Protein AF-A0A9D6IFQ9-F1 (afdb_monomer)

Foldseek 3Di:
DDPPVVVVVVPPPPPDFDDWAFDDDDVQWTKTWGADPNWIKIWIGGNNDTQAIATDADPDPVCPLVQVRGCRLFQFAQLWCQHLVNLLLVVQQPDDDPGSDDVLLVLVVVLVVDVVDDPCSVVSVVDERFEEEEAACQLNSNLSSAHAAHEYEYEHADVVSVCQDDVDPPDDHVRPSQVVSVVSHGNYDYHHHHRLVRCLVPADFQRGQEYEYEQDADLPPDGPLVCLALVNVVSVLRSHHQLHKYKYWQPYQWWRSLQLNLQSCVVLVWAKKKFWDDDDPPPDPGYHTTIMMITHRYVVSCVSRDRDPPDDPPDDRIDRRPHYDNQCRHHPVGSHDRALITNFASVLVVVLVVVVVVQVVCCVPPVDHPPCPDLVNVVVNVLSRLLRRVVNVVSNPPNDDPDDDAAWDFPDDDVQWTWIWHDDPNWIKIWIGGNNHTLDIAIDADPDPVQGQPQVSGCRLQQFAQCHLQHLNNLVLVVQDPDDDPGSHPPLLVLVVVLVVLCVPPPCNVVSLVPERAEEEEEDCRLNSCLSSAAAAHHYEYEEADVVSCCQAPNPPPDDHSRPSQVVSVVSRYRYYYFYHQDLVSCVVPQDFQRGQEYEYEDDAEDDDPNNLQCLALVNVVSVQRSHHALHKYKYWQRYQWWRCLQLSLLQLVVNQKAKKKFWDCPQAPVPPDGNYYTTIMMIIHNDVVSVPPSARPPRVCVSCVPDPDGRIGGGPDHDPLSHHHPPDDHDRAQTTQFASVLCVVVSVVLVVLVCSCVSRVPPSVVSCVSCVVVSVVSRVVRRVVSVVSNDDPDDPPD

Sequence (799 aa):
MNATMLLVCLAGSAVTGQANKLVFQAPLIDVWSRTEEGLEYRYLMHNRTYLGNNFLKPAAKKDWGNPRVDLSRMPTTYWHDKSPVGMVLQKFNWFPGPENTYHADARMPAAMIGIGGNPWGQLVNLWSEPPFAVLGLEVGAMASYARPGQTIHFTERVPTFVKLSLPGQGKTPVFTYVRDALDRGANLTVYPGEPRAMIEKHGGEKFYHAIIIETYKFPDSVVHDELMTKEAITMLLGKLTEDGVLCFHTSNRFYDLVAILASAAAELHLGCVVGKDAPPRGQRSTRFASEWVMIARKPAYLAHLKAPAGAKEFRPYWQTPDFVDDRLVWNDKGERSLRGVYRSDPEIDKLHNNIYELEDFLRARTGIQLNPSGDLTRFLHGVIGILSDRSARRKNRGFEKVINRGDRKVAFEAPGIQVITTKDEGAVYSYLLYDGIYIGRSYHRPRDPAARGDPIRDRSRFPTTYFHDKSPLGVLLQKYNWFPGAENTFHADARLPASLTGMGLDPLGQLTHLWSEPPIAVVGMDVGTVASYARPAQAIHFFERVPLFVKLSSPAKGKRPLFHYLEDARARGAAVSIFQGEPRPTLKKHGGEGFYQLIVVNTYKDGIRTVHKDLMTTEGLRLLMSRTRAGGVLCFHTSNRYYDLTPILASTAKEAGYSVVVGTDTATWPDDRDRDRFTSWWVMVARKPADLAGLKAPPGYEKAQPWSDAPFWVPPTGMDEKFIWRDNAENSFRGVYRSDPTIDLFGNSVSKLTNWISDSTGIPQYSMYRMMQPVQEGIRAWSSRSARELNREPTAPKN

Mean predicted aligned error: 17.72 Å

Radius of gyration: 39.0 Å; Cα contacts (8 Å, |Δi|>4): 1449; chains: 1; bounding box: 114×49×107 Å

Solvent-accessible surface area (backbone atoms only — not comparable to full-atom values): 43703 Å² total; per-residue (Å²): 139,66,81,68,63,62,57,63,69,67,68,74,75,79,70,94,66,71,76,74,38,83,76,46,78,55,94,60,34,41,29,35,36,41,59,56,98,90,45,49,29,36,36,39,31,47,73,91,32,79,75,37,56,38,38,50,70,52,92,52,72,90,42,60,85,38,57,91,74,25,46,34,56,42,48,40,36,54,61,27,69,81,22,58,66,20,49,59,54,49,77,64,45,90,49,79,65,62,87,61,53,64,63,61,54,56,47,60,63,52,38,55,57,33,57,75,74,45,84,64,22,60,62,50,68,71,62,67,56,76,28,36,36,31,40,52,44,70,59,25,49,75,32,40,76,52,38,56,66,17,43,34,42,32,19,28,66,56,67,66,43,50,39,35,32,58,56,52,91,98,50,81,46,78,25,52,24,46,48,53,19,46,74,57,45,22,50,68,48,76,44,80,35,57,45,67,64,45,47,66,74,73,47,53,71,50,53,21,47,34,41,36,36,62,46,58,82,64,80,77,80,63,57,55,62,77,61,55,12,47,60,37,47,51,53,54,51,50,27,24,29,84,73,18,36,41,36,34,43,38,65,50,78,36,41,45,49,57,34,32,50,42,16,28,28,56,78,69,64,36,15,64,41,31,27,50,38,73,72,69,91,88,60,81,88,55,61,45,64,40,34,30,41,41,39,27,71,40,52,76,62,54,68,80,74,68,74,57,94,87,67,61,86,93,56,72,38,65,39,70,71,94,51,68,43,80,77,32,36,29,40,89,89,64,53,67,52,66,61,51,28,41,57,24,27,54,81,47,49,49,53,58,55,52,52,52,50,50,47,51,50,42,32,76,75,68,67,49,74,76,57,84,84,34,72,62,56,53,46,53,53,51,53,39,52,35,48,10,38,49,48,10,51,61,58,16,64,94,51,73,75,94,72,92,82,78,72,70,41,80,74,44,78,53,96,54,34,40,29,42,33,39,65,54,98,92,45,44,32,31,36,37,27,51,75,82,40,83,66,42,61,33,37,53,68,53,86,52,71,88,36,55,84,35,54,84,67,26,49,41,58,48,46,46,40,55,56,26,64,76,24,59,63,16,45,55,56,52,74,66,45,89,56,78,67,62,85,59,52,66,70,52,61,58,49,47,63,52,36,58,56,31,58,76,38,89,81,54,28,68,57,50,68,73,68,40,53,73,29,34,35,30,36,48,42,63,52,26,54,72,33,46,73,53,43,38,65,14,42,39,40,31,31,29,63,57,67,65,46,47,47,39,27,59,39,64,94,94,55,82,44,72,18,52,29,50,55,52,24,42,75,53,47,18,49,74,46,79,47,77,36,60,58,69,67,48,42,68,75,71,46,51,72,41,53,20,42,34,40,35,40,46,53,61,52,88,56,89,50,72,69,53,62,56,47,43,11,36,64,27,43,49,53,56,49,50,27,29,19,94,76,19,40,38,38,34,45,41,41,40,66,34,39,53,45,60,25,30,43,45,24,12,35,46,75,66,62,32,29,61,40,31,26,63,34,78,62,50,51,87,89,51,92,86,60,76,53,39,61,37,34,32,41,39,39,23,70,42,63,74,58,59,56,86,76,67,70,51,92,62,49,73,70,36,38,83,88,56,92,72,64,48,68,35,74,75,62,82,63,43,76,74,30,46,28,44,90,92,53,93,68,62,61,66,69,30,44,56,23,28,69,72,54,44,51,53,51,49,49,51,46,49,48,46,46,49,45,20,74,60,56,68,52,54,60,67,62,50,47,61,72,44,37,67,60,52,50,52,49,49,56,51,18,40,52,49,9,56,58,61,34,51,74,82,72,73,81,81,126

Secondary structure (DSSP, 8-state):
--THHHHHTTSSS--S-PPPEEEEEETTEEEEEEEETTEEEEEEEETTEEEEEEEPPPSSGGGTT-TTT--TT---BT-STTSHHHHHHHTT-SS--STT--GGGGHHHHHHHHHTT-TTHHHHHT--PPPEEEE--TT-GGGGG--TT-EEEEEES-HHHHHHH---TT---SS-HHHHHHHTT-EEEEEES-HHHHHHHHPPTT-EEEEEE-----SSS---TTTSSHHHHHHHHHHEEEEEEEEEE---SSB-HHHHHHHHHHHTT-EEEEEEE-PPTTS-TTB--EEEEEEESSGGGGTT--PPTT--TTS-SEE--S---GGG---TTS----TT-BSS-HHHHHHHHHHHHHHHHHHHHH-----TTSHHHHHHHHHHHHHHHHHHHHHTTTS--------EEEEEEETTEEEEEEEETTEEEEEEEETTEEEEEEEPPPSSGGGTT-TTT--TT---BT-STTSHHHHHHHHH-SS--STT--GGGGHHHHHHHHHTSTTTHHHHHTTPPPPEEEE--TT-GGGGG--TT-EEEEEES-HHHHHHHSPSTTSPPSS-HHHHHHHTT-EEEEEES-HHHHHHHHS-TT-EEEEEE---TT---HHHHHHSSHHHHHHHHHHEEEEEEEEEE---SSB-HHHHHHHHHHHTT-EEEEEEE----TT-TT--B--EEEEEEESSHHHHTT--PPTTHHHH-TT----SEE------GGG---TTS----TT-BSS-TTHHHHHHHHHHHHHHHHHHH---HHHHHHHTHHHHHHHHHHHHHHHHHHTSPPP----

Nearest PDB structures (foldseek):
  6qe5-assembly2_B  TM=5.590E-01  e=3.647E-03  Escherichia coli PCN033
  6qdx-assembly4_D  TM=4.603E-01  e=1.683E-03  Escherichia coli
  6d7k-assembly1_H  TM=8.005E-01  e=3.388E-01  Methylosinus sporium
  6d7k-assembly1_D  TM=8.370E-01  e=5.888E-01  Methylosinus sporium
  8s9o-assembly1_B  TM=4.106E-01  e=8.053E-02  Adineta vaga

pLDDT: mean 78.15, std 16.99, range [24.27, 98.06]

Structure (mmCIF, N/CA/C/O backbone):
data_AF-A0A9D6IFQ9-F1
#
_entry.id   AF-A0A9D6IFQ9-F1
#
loop_
_atom_site.group_PDB
_atom_site.id
_atom_site.type_symbol
_atom_site.label_atom_id
_atom_site.label_alt_id
_atom_site.label_comp_id
_atom_site.label_asym_id
_atom_site.label_entity_id
_atom_site.label_seq_id
_atom_site.pdbx_PDB_ins_code
_atom_site.Cartn_x
_atom_site.Cartn_y
_atom_site.Cartn_z
_atom_site.occupancy
_atom_site.B_iso_or_equiv
_atom_site.auth_seq_id
_atom_site.auth_comp_id
_atom_site.auth_asym_id
_atom_site.auth_atom_id
_atom_site.pdbx_PDB_model_num
ATOM 1 N N . MET A 1 1 ? 22.048 2.987 34.591 1.00 27.64 1 MET A N 1
ATOM 2 C CA . MET A 1 1 ? 22.775 1.700 34.484 1.00 27.64 1 MET A CA 1
ATOM 3 C C . MET A 1 1 ? 22.685 1.240 33.035 1.00 27.64 1 MET A C 1
ATOM 5 O O . MET A 1 1 ? 21.578 1.247 32.526 1.00 27.64 1 MET A O 1
ATOM 9 N N . ASN A 1 2 ? 23.726 0.884 32.282 1.00 26.48 2 ASN A N 1
ATOM 10 C CA . ASN A 1 2 ? 25.170 0.794 32.512 1.00 26.48 2 ASN A CA 1
ATOM 11 C C . ASN A 1 2 ? 25.890 0.994 31.163 1.00 26.48 2 ASN A C 1
ATOM 13 O O . ASN A 1 2 ? 25.390 0.570 30.121 1.00 26.48 2 ASN A O 1
ATOM 17 N N . ALA A 1 3 ? 27.087 1.585 31.211 1.00 25.53 3 ALA A N 1
ATOM 18 C CA . ALA A 1 3 ? 27.979 1.897 30.087 1.00 25.53 3 ALA A CA 1
ATOM 19 C C . ALA A 1 3 ? 28.464 0.675 29.266 1.00 25.53 3 ALA A C 1
ATOM 21 O O . ALA A 1 3 ? 29.154 0.828 28.264 1.00 25.53 3 ALA A O 1
ATOM 22 N N . THR A 1 4 ? 28.058 -0.540 29.634 1.00 26.38 4 THR A N 1
ATOM 23 C CA . THR A 1 4 ? 28.386 -1.792 28.935 1.00 26.38 4 THR A CA 1
ATOM 24 C C . THR A 1 4 ? 27.550 -2.002 27.663 1.00 26.38 4 THR A C 1
ATOM 26 O O . THR A 1 4 ? 27.993 -2.688 26.748 1.00 26.38 4 THR A O 1
ATOM 29 N N . MET A 1 5 ? 26.380 -1.358 27.540 1.00 25.36 5 MET A N 1
ATOM 30 C CA . MET A 1 5 ? 25.547 -1.442 26.327 1.00 25.36 5 MET A CA 1
ATOM 31 C C . MET A 1 5 ? 26.050 -0.531 25.187 1.00 25.36 5 MET A C 1
ATOM 33 O O . MET A 1 5 ? 25.712 -0.747 24.027 1.00 25.36 5 MET A O 1
ATOM 37 N N . LEU A 1 6 ? 26.913 0.447 25.499 1.00 26.47 6 LEU A N 1
ATOM 38 C CA . LEU A 1 6 ? 27.530 1.343 24.513 1.00 26.47 6 LEU A CA 1
ATOM 39 C C . LEU A 1 6 ? 28.673 0.656 23.737 1.00 26.47 6 LEU A C 1
ATOM 41 O O . LEU A 1 6 ? 28.891 0.951 22.567 1.00 26.47 6 LEU A O 1
ATOM 45 N N . LEU A 1 7 ? 29.363 -0.304 24.365 1.00 26.62 7 LEU A N 1
ATOM 46 C CA . LEU A 1 7 ? 30.465 -1.062 23.756 1.00 26.62 7 LEU A CA 1
ATOM 47 C C . LEU A 1 7 ? 29.985 -2.194 22.832 1.00 26.62 7 LEU A C 1
ATOM 49 O O . LEU A 1 7 ? 30.657 -2.502 21.853 1.00 26.62 7 LEU A O 1
ATOM 53 N N . VAL A 1 8 ? 28.791 -2.749 23.065 1.00 26.27 8 VAL A N 1
ATOM 54 C CA . VAL A 1 8 ? 28.192 -3.766 22.175 1.00 26.27 8 VAL A CA 1
ATOM 55 C C . VAL A 1 8 ? 27.636 -3.137 20.886 1.00 26.27 8 VAL A C 1
ATOM 57 O O . VAL A 1 8 ? 27.663 -3.771 19.835 1.00 26.27 8 VAL A O 1
ATOM 60 N N . CYS A 1 9 ? 27.249 -1.857 20.909 1.00 27.11 9 CYS A N 1
ATOM 61 C CA . CYS A 1 9 ? 26.874 -1.112 19.699 1.00 27.11 9 CYS A CA 1
ATOM 62 C C . CYS A 1 9 ? 28.078 -0.659 18.848 1.00 27.11 9 CYS A C 1
ATOM 64 O O . CYS A 1 9 ? 27.902 -0.349 17.673 1.00 27.11 9 CYS A O 1
ATOM 66 N N . LEU A 1 10 ? 29.296 -0.647 19.404 1.00 26.41 10 LEU A N 1
ATOM 67 C CA . LEU A 1 10 ? 30.521 -0.255 18.691 1.00 26.41 10 LEU A CA 1
ATOM 68 C C . LEU A 1 10 ? 31.282 -1.438 18.064 1.00 26.41 10 LEU A C 1
ATOM 70 O O . LEU A 1 10 ? 32.171 -1.217 17.247 1.00 26.41 10 LEU A O 1
ATOM 74 N N . ALA A 1 11 ? 30.917 -2.684 18.383 1.00 25.47 11 ALA A N 1
ATOM 75 C CA . ALA A 1 11 ? 31.565 -3.886 17.842 1.00 25.47 11 ALA A CA 1
ATOM 76 C C . ALA A 1 11 ? 30.815 -4.541 16.659 1.00 25.47 11 ALA A C 1
ATOM 78 O O . ALA A 1 11 ? 31.292 -5.525 16.100 1.00 25.47 11 ALA A O 1
ATOM 79 N N . GLY A 1 12 ? 29.659 -4.003 16.244 1.00 24.27 12 GLY A N 1
ATOM 80 C CA . GLY A 1 12 ? 28.840 -4.550 15.148 1.00 24.27 12 GLY A CA 1
ATOM 81 C C . GLY A 1 12 ? 29.084 -3.944 13.759 1.00 24.27 12 GLY A C 1
ATOM 82 O O . GLY A 1 12 ? 28.461 -4.376 12.793 1.00 24.27 12 GLY A O 1
ATOM 83 N N . SER A 1 13 ? 29.960 -2.944 13.632 1.00 26.84 13 SER A N 1
ATOM 84 C CA . SER A 1 13 ? 30.173 -2.178 12.390 1.00 26.84 13 SER A CA 1
ATOM 85 C C . SER A 1 13 ? 31.523 -2.427 11.705 1.00 26.84 13 SER A C 1
ATOM 87 O O . SER A 1 13 ? 31.828 -1.778 10.709 1.00 26.84 13 SER A O 1
ATOM 89 N N . ALA A 1 14 ? 32.303 -3.412 12.157 1.00 26.73 14 ALA A N 1
ATOM 90 C CA . ALA A 1 14 ? 33.520 -3.849 11.474 1.00 26.73 14 ALA A CA 1
ATOM 91 C C . ALA A 1 14 ? 33.282 -5.141 10.669 1.00 26.73 14 ALA A C 1
ATOM 93 O O . ALA A 1 14 ? 33.964 -6.144 10.862 1.00 26.73 14 ALA A O 1
ATOM 94 N N . VAL A 1 15 ? 32.306 -5.132 9.755 1.00 30.03 15 VAL A N 1
ATOM 95 C CA . VAL A 1 15 ? 32.302 -6.105 8.651 1.00 30.03 15 VAL A CA 1
ATOM 96 C C . VAL A 1 15 ? 33.177 -5.513 7.554 1.00 30.03 15 VAL A C 1
ATOM 98 O O . VAL A 1 15 ? 32.859 -4.481 6.973 1.00 30.03 15 VAL A O 1
ATOM 101 N N . THR A 1 16 ? 34.322 -6.152 7.347 1.00 34.50 16 THR A N 1
ATOM 102 C CA . THR A 1 16 ? 35.334 -5.928 6.308 1.00 34.50 16 THR A CA 1
ATOM 103 C C . THR A 1 16 ? 34.801 -5.270 5.025 1.00 34.50 16 THR A C 1
ATOM 105 O O . THR A 1 16 ? 34.265 -5.936 4.141 1.00 34.50 16 THR A O 1
ATOM 108 N N . GLY A 1 17 ? 34.999 -3.961 4.889 1.00 38.50 17 GLY A N 1
ATOM 109 C CA . GLY A 1 17 ? 34.801 -3.220 3.647 1.00 38.50 17 GLY A CA 1
ATOM 110 C C . GLY A 1 17 ? 35.531 -1.889 3.753 1.00 38.50 17 GLY A C 1
ATOM 111 O O . GLY A 1 17 ? 35.212 -1.086 4.624 1.00 38.50 17 GLY A O 1
ATOM 112 N N . GLN A 1 18 ? 36.559 -1.669 2.931 1.00 48.28 18 GLN A N 1
ATOM 113 C CA . GLN A 1 18 ? 37.286 -0.397 2.914 1.00 48.28 18 GLN A CA 1
ATOM 114 C C . GLN A 1 18 ? 36.318 0.776 2.689 1.00 48.28 18 GLN A C 1
ATOM 116 O O . GLN A 1 18 ? 35.406 0.689 1.866 1.00 48.28 18 GLN A O 1
ATOM 121 N N . ALA A 1 19 ? 36.522 1.872 3.425 1.00 60.38 19 ALA A N 1
ATOM 122 C CA . ALA A 1 19 ? 35.721 3.084 3.301 1.00 60.38 19 ALA A CA 1
ATOM 123 C C . ALA A 1 19 ? 35.874 3.710 1.902 1.00 60.38 19 ALA A C 1
ATOM 125 O O . ALA A 1 19 ? 36.986 3.814 1.382 1.00 60.38 19 ALA A O 1
ATOM 126 N N . ASN A 1 20 ? 34.763 4.157 1.311 1.00 78.25 20 ASN A N 1
ATOM 127 C CA . ASN A 1 20 ? 34.770 4.885 0.039 1.00 78.25 20 ASN A CA 1
ATOM 128 C C . ASN A 1 20 ? 35.586 6.183 0.182 1.00 78.25 20 ASN A C 1
ATOM 130 O O . ASN A 1 20 ? 35.366 6.953 1.118 1.00 78.25 20 ASN A O 1
ATOM 134 N N . LYS A 1 21 ? 36.497 6.454 -0.759 1.00 88.81 21 LYS A N 1
ATOM 135 C CA . LYS A 1 21 ? 37.337 7.664 -0.770 1.00 88.81 21 LYS A CA 1
ATOM 136 C C . LYS A 1 21 ? 36.837 8.653 -1.818 1.00 88.81 21 LYS A C 1
ATOM 138 O O . LYS A 1 21 ? 36.850 8.329 -3.000 1.00 88.81 21 LYS A O 1
ATOM 143 N N . LEU A 1 22 ? 36.446 9.862 -1.420 1.00 89.75 22 LEU A N 1
ATOM 144 C CA . LEU A 1 22 ? 36.097 10.929 -2.365 1.00 89.75 22 LEU A CA 1
ATOM 145 C C . LEU A 1 22 ? 37.357 11.381 -3.129 1.00 89.75 22 LEU A C 1
ATOM 147 O O . LEU A 1 22 ? 38.385 11.669 -2.518 1.00 89.75 22 LEU A O 1
ATOM 151 N N . VAL A 1 23 ? 37.290 11.405 -4.461 1.00 91.69 23 VAL A N 1
ATOM 152 C CA . VAL A 1 23 ? 38.430 11.678 -5.365 1.00 91.69 23 VAL A CA 1
ATOM 153 C C . VAL A 1 23 ? 38.219 12.946 -6.188 1.00 91.69 23 VAL A C 1
ATOM 155 O O . VAL A 1 23 ? 39.184 13.583 -6.602 1.00 91.69 23 VAL A O 1
ATOM 158 N N . PHE A 1 24 ? 36.964 13.309 -6.438 1.00 92.81 24 PHE A N 1
ATOM 159 C CA . PHE A 1 24 ? 36.583 14.541 -7.118 1.00 92.81 24 PHE A CA 1
ATOM 160 C C . PHE A 1 24 ? 35.206 14.979 -6.626 1.00 92.81 24 PHE A C 1
ATOM 162 O O . PHE A 1 24 ? 34.341 14.133 -6.404 1.00 92.81 24 PHE A O 1
ATOM 169 N N . GLN A 1 25 ? 35.008 16.287 -6.489 1.00 90.88 25 GLN A N 1
ATOM 170 C CA . GLN A 1 25 ? 33.732 16.875 -6.105 1.00 90.88 25 GLN A CA 1
ATOM 171 C C . GLN A 1 25 ? 33.499 18.182 -6.864 1.00 90.88 25 GLN A C 1
ATOM 173 O O . GLN A 1 25 ? 34.398 19.013 -6.995 1.00 90.88 25 GLN A O 1
ATOM 178 N N . ALA A 1 26 ? 32.280 18.354 -7.358 1.00 88.88 26 ALA A N 1
ATOM 179 C CA . ALA A 1 26 ? 31.754 19.568 -7.966 1.00 88.88 26 ALA A CA 1
ATOM 180 C C . ALA A 1 26 ? 30.249 19.671 -7.634 1.00 88.88 26 ALA A C 1
ATOM 182 O O . ALA A 1 26 ? 29.684 18.717 -7.096 1.00 88.88 26 ALA A O 1
ATOM 183 N N . PRO A 1 27 ? 29.566 20.795 -7.920 1.00 84.62 27 PRO A N 1
ATOM 184 C CA . PRO A 1 27 ? 28.129 20.903 -7.678 1.00 84.62 27 PRO A CA 1
ATOM 185 C C . PRO A 1 27 ? 27.367 19.729 -8.303 1.00 84.62 27 PRO A C 1
ATOM 187 O O . PRO A 1 27 ? 27.488 19.480 -9.500 1.00 84.62 27 PRO A O 1
ATOM 190 N N . LEU A 1 28 ? 26.619 19.004 -7.465 1.00 80.69 28 LEU A N 1
ATOM 191 C CA . LEU A 1 28 ? 25.871 17.789 -7.805 1.00 80.69 28 LEU A CA 1
ATOM 192 C C . LEU A 1 28 ? 26.711 16.602 -8.303 1.00 80.69 28 LEU A C 1
ATOM 194 O O . LEU A 1 28 ? 26.116 15.590 -8.637 1.00 80.69 28 LEU A O 1
ATOM 198 N N . ILE A 1 29 ? 28.043 16.671 -8.350 1.00 87.81 29 ILE A N 1
ATOM 199 C CA . ILE A 1 29 ? 28.900 15.621 -8.917 1.00 87.81 29 ILE A CA 1
ATOM 200 C C . ILE A 1 29 ? 29.923 15.170 -7.882 1.00 87.81 29 ILE A C 1
ATOM 202 O O . ILE A 1 29 ? 30.806 15.939 -7.513 1.00 87.81 29 ILE A O 1
ATOM 206 N N . ASP A 1 30 ? 29.881 13.892 -7.523 1.00 91.19 30 ASP A N 1
ATOM 207 C CA . ASP A 1 30 ? 30.891 13.255 -6.685 1.00 91.19 30 ASP A CA 1
ATOM 208 C C . ASP A 1 30 ? 31.503 12.055 -7.415 1.00 91.19 30 ASP A C 1
ATOM 210 O O . ASP A 1 30 ? 30.795 11.223 -7.986 1.00 91.19 30 ASP A O 1
ATOM 214 N N . VAL A 1 31 ? 32.827 11.926 -7.361 1.00 93.00 31 VAL A N 1
ATOM 215 C CA . VAL A 1 31 ? 33.532 10.715 -7.797 1.00 93.00 31 VAL A CA 1
ATOM 216 C C . VAL A 1 31 ? 34.200 10.076 -6.602 1.00 93.00 31 VAL A C 1
ATOM 218 O O . VAL A 1 31 ? 34.996 10.704 -5.903 1.00 93.00 31 VAL A O 1
ATOM 221 N N . TRP A 1 32 ? 33.925 8.796 -6.417 1.00 92.69 32 TRP A N 1
ATOM 222 C CA . TRP A 1 32 ? 34.428 8.005 -5.306 1.00 92.69 32 TRP A CA 1
ATOM 223 C C . TRP A 1 32 ? 35.339 6.896 -5.823 1.00 92.69 32 TRP A C 1
ATOM 225 O O . TRP A 1 32 ? 35.073 6.331 -6.881 1.00 92.69 32 TRP A O 1
ATOM 235 N N . SER A 1 33 ? 36.390 6.571 -5.072 1.00 92.38 33 SER A N 1
ATOM 236 C CA . SER A 1 33 ? 37.203 5.368 -5.251 1.00 92.38 33 SER A CA 1
ATOM 237 C C . SER A 1 33 ? 36.789 4.326 -4.227 1.00 92.38 33 SER A C 1
ATOM 239 O O . SER A 1 33 ? 36.573 4.651 -3.052 1.00 92.38 33 SER A O 1
ATOM 241 N N . ARG A 1 34 ? 36.705 3.075 -4.668 1.00 88.00 34 ARG A N 1
ATOM 242 C CA . ARG A 1 34 ? 36.396 1.927 -3.822 1.00 88.00 34 ARG A CA 1
ATOM 243 C C . ARG A 1 34 ? 37.221 0.726 -4.257 1.00 88.00 34 ARG A C 1
ATOM 245 O O . ARG A 1 34 ? 37.428 0.509 -5.448 1.00 88.00 34 ARG A O 1
ATOM 252 N N . THR A 1 35 ? 37.637 -0.067 -3.277 1.00 85.31 35 THR A N 1
ATOM 253 C CA . THR A 1 35 ? 38.279 -1.362 -3.508 1.00 85.31 35 THR A CA 1
ATOM 254 C C . THR A 1 35 ? 37.325 -2.470 -3.100 1.00 85.31 35 THR A C 1
ATOM 256 O O . THR A 1 35 ? 36.815 -2.481 -1.978 1.00 85.31 35 THR A O 1
ATOM 259 N N . GLU A 1 36 ? 37.107 -3.422 -3.995 1.00 77.06 36 GLU A N 1
ATOM 260 C CA . GLU A 1 36 ? 36.263 -4.590 -3.759 1.00 77.06 36 GLU A CA 1
ATOM 261 C C . GLU A 1 36 ? 36.993 -5.817 -4.308 1.00 77.06 36 GLU A C 1
ATOM 263 O O . GLU A 1 36 ? 37.467 -5.797 -5.441 1.00 77.06 36 GLU A O 1
ATOM 268 N N . GLU A 1 37 ? 37.170 -6.855 -3.483 1.00 75.38 37 GLU A N 1
ATOM 269 C CA . GLU A 1 37 ? 37.917 -8.074 -3.854 1.00 75.38 37 GLU A CA 1
ATOM 270 C C . GLU A 1 37 ? 39.334 -7.808 -4.419 1.00 75.38 37 GLU A C 1
ATOM 272 O O . GLU A 1 37 ? 39.815 -8.525 -5.293 1.00 75.38 37 GLU A O 1
ATOM 277 N N . GLY A 1 38 ? 40.009 -6.756 -3.938 1.00 77.00 38 GLY A N 1
ATOM 278 C CA . GLY A 1 38 ? 41.350 -6.375 -4.401 1.00 77.00 38 GLY A CA 1
ATOM 279 C C . GLY A 1 38 ? 41.390 -5.600 -5.724 1.00 77.00 38 GLY A C 1
ATOM 280 O O . GLY A 1 38 ? 42.478 -5.281 -6.195 1.00 77.00 38 GLY A O 1
ATOM 281 N N . LEU A 1 39 ? 40.236 -5.262 -6.308 1.00 83.31 39 LEU A N 1
ATOM 282 C CA . LEU A 1 39 ? 40.126 -4.430 -7.506 1.00 83.31 39 LEU A CA 1
ATOM 283 C C . LEU A 1 39 ? 39.673 -3.022 -7.123 1.00 83.31 39 LEU A C 1
ATOM 285 O O . LEU A 1 39 ? 38.615 -2.848 -6.516 1.00 83.31 39 LEU A O 1
ATOM 289 N N . GLU A 1 40 ? 40.461 -2.016 -7.496 1.00 89.38 40 GLU A N 1
ATOM 290 C CA . GLU A 1 40 ? 40.098 -0.611 -7.311 1.00 89.38 40 GLU A CA 1
ATOM 291 C C . GLU A 1 40 ? 39.298 -0.107 -8.519 1.00 89.38 40 GLU A C 1
ATOM 293 O O . GLU A 1 40 ? 39.696 -0.289 -9.673 1.00 89.38 40 GLU A O 1
ATOM 298 N N . TYR A 1 41 ? 38.172 0.552 -8.260 1.00 91.25 41 TYR A N 1
ATOM 299 C CA . TYR A 1 41 ? 37.380 1.236 -9.275 1.00 91.25 41 TYR A CA 1
ATOM 300 C C . TYR A 1 41 ? 36.913 2.598 -8.785 1.00 91.25 41 TYR A C 1
ATOM 302 O O . TYR A 1 41 ? 36.708 2.830 -7.592 1.00 91.25 41 TYR A O 1
ATOM 310 N N . ARG A 1 42 ? 36.699 3.501 -9.740 1.00 94.12 42 ARG A N 1
ATOM 311 C CA . ARG A 1 42 ? 36.080 4.802 -9.491 1.00 94.12 42 ARG A CA 1
ATOM 312 C C . ARG A 1 42 ? 34.662 4.806 -10.013 1.00 94.12 42 ARG A C 1
ATOM 314 O O . ARG A 1 42 ? 34.425 4.285 -11.099 1.00 94.12 42 ARG A O 1
ATOM 321 N N . TYR A 1 43 ? 33.737 5.414 -9.283 1.00 91.69 43 TYR A N 1
ATOM 322 C CA . TYR A 1 43 ? 32.350 5.555 -9.715 1.00 91.69 43 TYR A CA 1
ATOM 323 C C . TYR A 1 43 ? 31.851 6.992 -9.598 1.00 91.69 43 TYR A C 1
ATOM 325 O O . TYR A 1 43 ? 32.249 7.732 -8.698 1.00 91.69 43 TYR A O 1
ATOM 333 N N . LEU A 1 44 ? 30.993 7.371 -10.543 1.00 89.81 44 LEU A N 1
ATOM 334 C CA . LEU A 1 44 ? 30.416 8.703 -10.677 1.00 89.81 44 LEU A CA 1
ATOM 335 C C . LEU A 1 44 ? 29.006 8.727 -10.087 1.00 89.81 44 LEU A C 1
ATOM 337 O O . LEU A 1 44 ? 28.127 7.993 -10.544 1.00 89.81 44 LEU A O 1
ATOM 341 N N . MET A 1 45 ? 28.792 9.607 -9.115 1.00 85.75 45 MET A N 1
ATOM 342 C CA . MET A 1 45 ? 27.479 9.975 -8.604 1.00 85.75 45 MET A CA 1
ATOM 343 C C . MET A 1 45 ? 27.134 11.372 -9.112 1.00 85.75 45 MET A C 1
ATOM 345 O O . MET A 1 45 ? 27.908 12.306 -8.916 1.00 85.75 45 MET A O 1
ATOM 349 N N . HIS A 1 46 ? 25.966 11.530 -9.724 1.00 81.06 46 HIS A N 1
ATOM 350 C CA . HIS A 1 46 ? 25.402 12.840 -10.019 1.00 81.06 46 HIS A CA 1
ATOM 351 C C . HIS A 1 46 ? 24.051 12.983 -9.322 1.00 81.06 46 HIS A C 1
ATOM 353 O O . HIS A 1 46 ? 23.130 12.217 -9.596 1.00 81.06 46 HIS A O 1
ATOM 359 N N . ASN A 1 47 ? 23.922 13.946 -8.412 1.00 75.75 47 ASN A N 1
ATOM 360 C CA . ASN A 1 47 ? 22.718 14.203 -7.623 1.00 75.75 47 ASN A CA 1
ATOM 361 C C . ASN A 1 47 ? 22.141 12.908 -7.006 1.00 75.75 47 ASN A C 1
ATOM 363 O O . ASN A 1 47 ? 21.000 12.527 -7.264 1.00 75.75 47 ASN A O 1
ATOM 367 N N . ARG A 1 48 ? 22.988 12.168 -6.268 1.00 72.62 48 ARG A N 1
ATOM 368 C CA . ARG A 1 48 ? 22.697 10.846 -5.661 1.00 72.62 48 ARG A CA 1
ATOM 369 C C . ARG A 1 48 ? 22.367 9.710 -6.649 1.00 72.62 48 ARG A C 1
ATOM 371 O O . ARG A 1 48 ? 22.055 8.603 -6.217 1.00 72.62 48 ARG A O 1
ATOM 378 N N . THR A 1 49 ? 22.519 9.932 -7.954 1.00 75.50 49 THR A N 1
ATOM 379 C CA . THR A 1 49 ? 22.313 8.916 -8.996 1.00 75.50 49 THR A CA 1
ATOM 380 C C . THR A 1 49 ? 23.639 8.340 -9.473 1.00 75.50 49 THR A C 1
ATOM 382 O O . THR A 1 49 ? 24.543 9.081 -9.852 1.00 75.50 49 THR A O 1
ATOM 385 N N . TYR A 1 50 ? 23.753 7.014 -9.487 1.00 82.69 50 TYR A N 1
ATOM 386 C CA . TYR A 1 50 ? 24.939 6.316 -9.976 1.00 82.69 50 TYR A CA 1
ATOM 387 C C . TYR A 1 50 ? 24.954 6.289 -11.507 1.00 82.69 50 TYR A C 1
ATOM 389 O O . TYR A 1 50 ? 24.096 5.656 -12.125 1.00 82.69 50 TYR A O 1
ATOM 397 N N . LEU A 1 51 ? 25.931 6.953 -12.127 1.00 80.69 51 LEU A N 1
ATOM 398 C CA . LEU A 1 51 ? 26.030 7.017 -13.588 1.00 80.69 51 LEU A CA 1
ATOM 399 C C . LEU A 1 51 ? 26.869 5.875 -14.163 1.00 80.69 51 LEU A C 1
ATOM 401 O O . LEU A 1 51 ? 26.459 5.266 -15.144 1.00 80.69 51 LEU A O 1
ATOM 405 N N . GLY A 1 52 ? 27.977 5.513 -13.518 1.00 86.38 52 GLY A N 1
ATOM 406 C CA . GLY A 1 52 ? 28.837 4.426 -13.982 1.00 86.38 52 GLY A CA 1
ATOM 407 C C . GLY A 1 52 ? 30.105 4.266 -13.157 1.00 86.38 52 GLY A C 1
ATOM 408 O O . GLY A 1 52 ? 30.379 5.071 -12.264 1.00 86.38 52 GLY A O 1
ATOM 409 N N . ASN A 1 53 ? 30.889 3.232 -13.469 1.00 91.38 53 ASN A N 1
ATOM 410 C CA . ASN A 1 53 ? 32.214 3.029 -12.890 1.00 91.38 53 ASN A CA 1
ATOM 411 C C . ASN A 1 53 ? 33.268 2.648 -13.926 1.00 91.38 53 ASN A C 1
ATOM 413 O O . ASN A 1 53 ? 32.943 2.201 -15.022 1.00 91.38 53 ASN A O 1
ATOM 417 N N . ASN A 1 54 ? 34.531 2.810 -13.544 1.00 92.94 54 ASN A N 1
ATOM 418 C CA . ASN A 1 54 ? 35.686 2.353 -14.296 1.00 92.94 54 ASN A CA 1
ATOM 419 C C . ASN A 1 54 ? 36.705 1.726 -13.338 1.00 92.94 54 ASN A C 1
ATOM 421 O O . ASN A 1 54 ? 37.160 2.388 -12.399 1.00 92.94 54 ASN A O 1
ATOM 425 N N . PHE A 1 55 ? 37.063 0.465 -13.577 1.00 92.56 55 PHE A N 1
ATOM 426 C CA . PHE A 1 55 ? 38.190 -0.166 -12.894 1.00 92.56 55 PHE A CA 1
ATOM 427 C C . PHE A 1 55 ? 39.493 0.540 -13.265 1.00 92.56 55 PHE A C 1
ATOM 429 O O . PHE A 1 55 ? 39.683 0.974 -14.403 1.00 92.56 55 PHE A O 1
ATOM 436 N N . LEU A 1 56 ? 40.396 0.670 -12.300 1.00 91.06 56 LEU A N 1
ATOM 437 C CA . LEU A 1 56 ? 41.712 1.240 -12.551 1.00 91.06 56 LEU A CA 1
ATOM 438 C C . LEU A 1 56 ? 42.639 0.197 -13.177 1.00 91.06 56 LEU A C 1
ATOM 440 O O . LEU A 1 56 ? 42.469 -1.008 -12.985 1.00 91.06 56 LEU A O 1
ATOM 444 N N . LYS A 1 57 ? 43.638 0.670 -13.931 1.00 89.75 57 LYS A N 1
ATOM 445 C CA . LYS A 1 57 ? 44.682 -0.210 -14.466 1.00 89.75 57 LYS A CA 1
ATOM 446 C C . LYS A 1 57 ? 45.437 -0.897 -13.320 1.00 89.75 57 LYS A C 1
ATOM 448 O O . LYS A 1 57 ? 45.706 -0.240 -12.309 1.00 89.75 57 LYS A O 1
ATOM 453 N N . PRO A 1 58 ? 45.848 -2.168 -13.483 1.00 89.12 58 PRO A N 1
ATOM 454 C CA . PRO A 1 58 ? 46.718 -2.834 -12.523 1.00 89.12 58 PRO A CA 1
ATOM 455 C C . PRO A 1 58 ? 48.005 -2.039 -12.277 1.00 89.12 58 PRO A C 1
ATOM 457 O O . PRO A 1 58 ? 48.565 -1.432 -13.196 1.00 89.12 58 PRO A O 1
ATOM 460 N N . ALA A 1 59 ? 48.510 -2.083 -11.041 1.00 86.12 59 ALA A N 1
ATOM 461 C CA . ALA A 1 59 ? 49.737 -1.379 -10.663 1.00 86.12 59 ALA A CA 1
ATOM 462 C C . ALA A 1 59 ? 50.963 -1.862 -11.462 1.00 86.12 59 ALA A C 1
ATOM 464 O O . ALA A 1 59 ? 51.841 -1.071 -11.811 1.00 86.12 59 ALA A O 1
ATOM 465 N N . ALA A 1 60 ? 51.023 -3.158 -11.782 1.00 88.19 60 ALA A N 1
ATOM 466 C CA . ALA A 1 60 ? 52.105 -3.732 -12.567 1.00 88.19 60 ALA A CA 1
ATOM 467 C C . ALA A 1 60 ? 51.823 -3.599 -14.074 1.00 88.19 60 ALA A C 1
ATOM 469 O O . ALA A 1 60 ? 50.883 -4.186 -14.602 1.00 88.19 60 ALA A O 1
ATOM 470 N N . LYS A 1 61 ? 52.695 -2.881 -14.795 1.00 87.81 61 LYS A N 1
ATOM 471 C CA . LYS A 1 61 ? 52.564 -2.662 -16.250 1.00 87.81 61 LYS A CA 1
ATOM 472 C C . LYS A 1 61 ? 52.517 -3.947 -17.083 1.00 87.81 61 LYS A C 1
ATOM 474 O O . LYS A 1 61 ? 51.901 -3.951 -18.138 1.00 87.81 61 LYS A O 1
ATOM 479 N N . LYS A 1 62 ? 53.149 -5.031 -16.620 1.00 88.81 62 LYS A N 1
ATOM 480 C CA . LYS A 1 62 ? 53.122 -6.343 -17.297 1.00 88.81 62 LYS A CA 1
ATOM 481 C C . LYS A 1 62 ? 51.715 -6.948 -17.391 1.00 88.81 62 LYS A C 1
ATOM 483 O O . LYS A 1 62 ? 51.482 -7.799 -18.238 1.00 88.81 62 LYS A O 1
ATOM 488 N N . ASP A 1 63 ? 50.812 -6.523 -16.508 1.00 88.31 63 ASP A N 1
ATOM 489 C CA . ASP A 1 63 ? 49.443 -7.025 -16.435 1.00 88.31 63 ASP A CA 1
ATOM 490 C C . ASP A 1 63 ? 48.489 -6.207 -17.318 1.00 88.31 63 ASP A C 1
ATOM 492 O O . ASP A 1 63 ? 47.333 -6.589 -17.488 1.00 88.31 63 ASP A O 1
ATOM 496 N N . TRP A 1 64 ? 48.957 -5.098 -17.904 1.00 87.69 64 TRP A N 1
ATOM 497 C CA . TRP A 1 64 ? 48.144 -4.251 -18.773 1.00 87.69 64 TRP A CA 1
ATOM 498 C C . TRP A 1 64 ? 47.722 -5.016 -20.029 1.00 87.69 64 TRP A C 1
ATOM 500 O O . TRP A 1 64 ? 48.546 -5.622 -20.712 1.00 87.69 64 TRP A O 1
ATOM 510 N N . GLY A 1 65 ? 46.424 -4.982 -20.332 1.00 81.50 65 GLY A N 1
ATOM 511 C CA . GLY A 1 65 ? 45.826 -5.714 -21.449 1.00 81.50 65 GLY A CA 1
ATOM 512 C C . GLY A 1 65 ? 45.578 -7.205 -21.192 1.00 81.50 65 GLY A C 1
ATOM 513 O O . GLY A 1 65 ? 45.003 -7.867 -22.055 1.00 81.50 65 GLY A O 1
ATOM 514 N N . ASN A 1 66 ? 45.953 -7.754 -20.027 1.00 87.19 66 ASN A N 1
ATOM 515 C CA . ASN A 1 66 ? 45.602 -9.128 -19.665 1.00 87.19 66 ASN A CA 1
ATOM 516 C C . ASN A 1 66 ? 44.147 -9.182 -19.158 1.00 87.19 66 ASN A C 1
ATOM 518 O O . ASN A 1 66 ? 43.879 -8.729 -18.043 1.00 87.19 66 ASN A O 1
ATOM 522 N N . PRO A 1 67 ? 43.207 -9.804 -19.892 1.00 84.75 67 PRO A N 1
ATOM 523 C CA . PRO A 1 67 ? 41.773 -9.711 -19.606 1.00 84.75 67 PRO A CA 1
ATOM 524 C C . PRO A 1 67 ? 41.348 -10.358 -18.279 1.00 84.75 67 PRO A C 1
ATOM 526 O O . PRO A 1 67 ? 40.231 -10.124 -17.819 1.00 84.75 67 PRO A O 1
ATOM 529 N N . ARG A 1 68 ? 42.217 -11.173 -17.657 1.00 84.88 68 ARG A N 1
ATOM 530 C CA . ARG A 1 68 ? 41.954 -11.820 -16.360 1.00 84.88 68 ARG A CA 1
ATOM 531 C C . ARG A 1 68 ? 42.204 -10.907 -15.159 1.00 84.88 68 ARG A C 1
ATOM 533 O O . ARG A 1 68 ? 41.662 -11.175 -14.091 1.00 84.88 68 ARG A O 1
ATOM 540 N N . VAL A 1 69 ? 43.044 -9.885 -15.315 1.00 86.75 69 VAL A N 1
ATOM 541 C CA . VAL A 1 69 ? 43.514 -9.024 -14.212 1.00 86.75 69 VAL A CA 1
ATOM 542 C C . VAL A 1 69 ? 43.334 -7.538 -14.513 1.00 86.75 69 VAL A C 1
ATOM 544 O O . VAL A 1 69 ? 43.054 -6.765 -13.603 1.00 86.75 69 VAL A O 1
ATOM 547 N N . ASP A 1 70 ? 43.427 -7.136 -15.780 1.00 90.44 70 ASP A N 1
ATOM 548 C CA . ASP A 1 70 ? 43.138 -5.784 -16.238 1.00 90.44 70 ASP A CA 1
ATOM 549 C C . ASP A 1 70 ? 41.673 -5.669 -16.666 1.00 90.44 70 ASP A C 1
ATOM 551 O O . ASP A 1 70 ? 41.285 -6.002 -17.789 1.00 90.44 70 ASP A O 1
ATOM 555 N N . LEU A 1 71 ? 40.844 -5.190 -15.738 1.00 90.81 71 LEU A N 1
ATOM 556 C CA . LEU A 1 71 ? 39.431 -4.900 -15.981 1.00 90.81 71 LEU A CA 1
ATOM 557 C C . LEU A 1 71 ? 39.190 -3.434 -16.362 1.00 90.81 71 LEU A C 1
ATOM 559 O O . LEU A 1 71 ? 38.038 -3.016 -16.455 1.00 90.81 71 LEU A O 1
ATOM 563 N N . SER A 1 72 ? 40.240 -2.636 -16.594 1.00 90.69 72 SER A N 1
ATOM 564 C CA . SER A 1 72 ? 40.096 -1.195 -16.863 1.00 90.69 72 SER A CA 1
ATOM 565 C C . SER A 1 72 ? 39.336 -0.881 -18.155 1.00 90.69 72 SER A C 1
ATOM 567 O O . SER A 1 72 ? 38.723 0.181 -18.269 1.00 90.69 72 SER A O 1
ATOM 569 N N . ARG A 1 73 ? 39.305 -1.830 -19.100 1.00 89.75 73 ARG A N 1
ATOM 570 C CA . ARG A 1 73 ? 38.489 -1.774 -20.321 1.00 89.75 73 ARG A CA 1
ATOM 571 C C . ARG A 1 73 ? 37.164 -2.530 -20.195 1.00 89.75 73 ARG A C 1
ATOM 573 O O . ARG A 1 73 ? 36.370 -2.493 -21.125 1.00 89.75 73 ARG A O 1
ATOM 580 N N . MET A 1 74 ? 36.880 -3.214 -19.090 1.00 89.25 74 MET A N 1
ATOM 581 C CA . MET A 1 74 ? 35.640 -3.980 -18.954 1.00 89.25 74 MET A CA 1
ATOM 582 C C . MET A 1 74 ? 34.438 -3.026 -19.033 1.00 89.25 74 MET A C 1
ATOM 584 O O . MET A 1 74 ? 34.412 -2.054 -18.274 1.00 89.25 74 MET A O 1
ATOM 588 N N . PRO A 1 75 ? 33.454 -3.245 -19.923 1.00 86.81 75 PRO A N 1
ATOM 589 C CA . PRO A 1 75 ? 32.224 -2.469 -19.903 1.00 86.81 75 PRO A CA 1
ATOM 590 C C . PRO A 1 75 ? 31.460 -2.764 -18.611 1.00 86.81 75 PRO A C 1
ATOM 592 O O . PRO A 1 75 ? 31.341 -3.913 -18.188 1.00 86.81 75 PRO A O 1
ATOM 595 N N . THR A 1 76 ? 30.948 -1.723 -17.968 1.00 86.19 76 THR A N 1
ATOM 596 C CA . THR A 1 76 ? 30.304 -1.814 -16.651 1.00 86.19 76 THR A CA 1
ATOM 597 C C . THR A 1 76 ? 28.857 -1.339 -16.732 1.00 86.19 76 THR A C 1
ATOM 599 O O . THR A 1 76 ? 28.403 -0.836 -17.762 1.00 86.19 76 THR A O 1
ATOM 602 N N . THR A 1 77 ? 28.099 -1.490 -15.645 1.00 82.19 77 THR A N 1
ATOM 603 C CA . THR A 1 77 ? 26.669 -1.150 -15.551 1.00 82.19 77 THR A CA 1
ATOM 604 C C . THR A 1 77 ? 25.816 -1.937 -16.547 1.00 82.19 77 THR A C 1
ATOM 606 O O . THR A 1 77 ? 25.780 -3.158 -16.464 1.00 82.19 77 THR A O 1
ATOM 609 N N . TYR A 1 78 ? 25.117 -1.286 -17.468 1.00 84.31 78 TYR A N 1
ATOM 610 C CA . TYR A 1 78 ? 24.287 -1.929 -18.492 1.00 84.31 78 TYR A CA 1
ATOM 611 C C . TYR A 1 78 ? 24.919 -1.851 -19.889 1.00 84.31 78 TYR A C 1
ATOM 613 O O . TYR A 1 78 ? 24.283 -2.168 -20.890 1.00 84.31 78 TYR A O 1
ATOM 621 N N . TRP A 1 79 ? 26.189 -1.454 -19.977 1.00 86.38 79 TRP A N 1
ATOM 622 C CA . TRP A 1 79 ? 26.926 -1.343 -21.234 1.00 86.38 79 TRP A CA 1
ATOM 623 C C . TRP A 1 79 ? 27.610 -2.652 -21.654 1.00 86.38 79 TRP A C 1
ATOM 625 O O . TRP A 1 79 ? 28.480 -2.625 -22.509 1.00 86.38 79 TRP A O 1
ATOM 635 N N . HIS A 1 80 ? 27.293 -3.803 -21.061 1.00 86.62 80 HIS A N 1
ATOM 636 C CA . HIS A 1 80 ? 27.996 -5.067 -21.334 1.00 86.62 80 HIS A CA 1
ATOM 637 C C . HIS A 1 80 ? 27.490 -5.801 -22.586 1.00 86.62 80 HIS A C 1
ATOM 639 O O . HIS A 1 80 ? 26.415 -5.523 -23.105 1.00 86.62 80 HIS A O 1
ATOM 645 N N . ASP A 1 81 ? 28.254 -6.791 -23.044 1.00 83.69 81 ASP A N 1
ATOM 646 C CA . ASP A 1 81 ? 28.031 -7.549 -24.285 1.00 83.69 81 ASP A CA 1
ATOM 647 C C . ASP A 1 81 ? 26.653 -8.230 -24.369 1.00 83.69 81 ASP A C 1
ATOM 649 O O . ASP A 1 81 ? 26.080 -8.345 -25.449 1.00 83.69 81 ASP A O 1
ATOM 653 N N . LYS A 1 82 ? 26.117 -8.653 -23.221 1.00 85.38 82 LYS A N 1
ATOM 654 C CA . LYS A 1 82 ? 24.793 -9.283 -23.083 1.00 85.38 82 LYS A CA 1
ATOM 655 C C . LYS A 1 82 ? 23.629 -8.316 -22.857 1.00 85.38 82 LYS A C 1
ATOM 657 O O . LYS A 1 82 ? 22.510 -8.793 -22.675 1.00 85.38 82 LYS A O 1
ATOM 662 N N . SER A 1 83 ? 23.858 -7.006 -22.787 1.00 87.81 83 SER A N 1
ATOM 663 C CA . SER A 1 83 ? 22.769 -6.034 -22.643 1.00 87.81 83 SER A CA 1
ATOM 664 C C . SER A 1 83 ? 22.129 -5.757 -24.007 1.00 87.81 83 SER A C 1
ATOM 666 O O . SER A 1 83 ? 22.735 -6.084 -25.031 1.00 87.81 83 SER A O 1
ATOM 668 N N . PRO A 1 84 ? 20.931 -5.149 -24.080 1.00 91.69 84 PRO A N 1
ATOM 669 C CA . PRO A 1 84 ? 20.261 -4.950 -25.359 1.00 91.69 84 PRO A CA 1
ATOM 670 C C . PRO A 1 84 ? 21.113 -4.142 -26.344 1.00 91.69 84 PRO A C 1
ATOM 672 O O . PRO A 1 84 ? 21.218 -4.506 -27.513 1.00 91.69 84 PRO A O 1
ATOM 675 N N . VAL A 1 85 ? 21.781 -3.086 -25.866 1.00 91.88 85 VAL A N 1
ATOM 676 C CA . VAL A 1 85 ? 22.715 -2.293 -26.680 1.00 91.88 85 VAL A CA 1
ATOM 677 C C . VAL A 1 85 ? 23.990 -3.072 -27.018 1.00 91.88 85 VAL A C 1
ATOM 679 O O . VAL A 1 85 ? 24.472 -2.992 -28.147 1.00 91.88 85 VAL A O 1
ATOM 682 N N . GLY A 1 86 ? 24.499 -3.892 -26.091 1.00 90.12 86 GLY A N 1
ATOM 683 C CA . GLY A 1 86 ? 25.617 -4.797 -26.354 1.00 90.12 86 GLY A CA 1
ATOM 684 C C . GLY A 1 86 ? 25.318 -5.754 -27.506 1.00 90.12 86 GLY A C 1
ATOM 685 O O . GLY A 1 86 ? 26.132 -5.882 -28.416 1.00 90.12 86 GLY A O 1
ATOM 686 N N . MET A 1 87 ? 24.119 -6.340 -27.538 1.00 89.31 87 MET A N 1
ATOM 687 C CA . MET A 1 87 ? 23.670 -7.241 -28.606 1.00 89.31 87 MET A CA 1
ATOM 688 C C . MET A 1 87 ? 23.609 -6.553 -29.979 1.00 89.31 87 MET A C 1
ATOM 690 O O . MET A 1 87 ? 23.954 -7.181 -30.980 1.00 89.31 87 MET A O 1
ATOM 694 N N . VAL A 1 88 ? 23.228 -5.268 -30.036 1.00 91.50 88 VAL A N 1
ATOM 695 C CA . VAL A 1 88 ? 23.302 -4.469 -31.274 1.00 91.50 88 VAL A CA 1
ATOM 696 C C . VAL A 1 88 ? 24.756 -4.321 -31.718 1.00 91.50 88 VAL A C 1
ATOM 698 O O . VAL A 1 88 ? 25.073 -4.561 -32.880 1.00 91.50 88 VAL A O 1
ATOM 701 N N . LEU A 1 89 ? 25.665 -3.987 -30.800 1.00 89.25 89 LEU A N 1
ATOM 702 C CA . LEU A 1 89 ? 27.085 -3.848 -31.128 1.00 89.25 89 LEU A CA 1
ATOM 703 C C . LEU A 1 89 ? 27.750 -5.173 -31.513 1.00 89.25 89 LEU A C 1
ATOM 705 O O . LEU A 1 89 ? 28.650 -5.178 -32.351 1.00 89.25 89 LEU A O 1
ATOM 709 N N . GLN A 1 90 ? 27.286 -6.305 -30.974 1.00 84.62 90 GLN A N 1
ATOM 710 C CA . GLN A 1 90 ? 27.786 -7.624 -31.367 1.00 84.62 90 GLN A CA 1
ATOM 711 C C . GLN A 1 90 ? 27.468 -7.969 -32.830 1.00 84.62 90 GLN A C 1
ATOM 713 O O . GLN A 1 90 ? 28.231 -8.724 -33.426 1.00 84.62 90 GLN A O 1
ATOM 718 N N . LYS A 1 91 ? 26.433 -7.376 -33.455 1.00 83.69 91 LYS A N 1
ATOM 719 C CA . LYS A 1 91 ? 26.204 -7.495 -34.915 1.00 83.69 91 LYS A CA 1
ATOM 720 C C . LYS A 1 91 ? 27.439 -7.061 -35.713 1.00 83.69 91 LYS A C 1
ATOM 722 O O . LYS A 1 91 ? 27.716 -7.611 -36.776 1.00 83.69 91 LYS A O 1
ATOM 727 N N . PHE A 1 92 ? 28.170 -6.080 -35.192 1.00 78.44 92 PHE A N 1
ATOM 728 C CA . PHE A 1 92 ? 29.341 -5.483 -35.825 1.00 78.44 92 PHE A CA 1
ATOM 729 C C . PHE A 1 92 ? 30.662 -6.031 -35.276 1.00 78.44 92 PHE A C 1
ATOM 731 O O . PHE A 1 92 ? 31.720 -5.632 -35.742 1.00 78.44 92 PHE A O 1
ATOM 738 N N . ASN A 1 93 ? 30.623 -6.957 -34.314 1.00 80.81 93 ASN A N 1
ATOM 739 C CA . ASN A 1 93 ? 31.822 -7.578 -33.768 1.00 80.81 93 ASN A CA 1
ATOM 740 C C . ASN A 1 93 ? 32.186 -8.835 -34.564 1.00 80.81 93 ASN A C 1
ATOM 742 O O . ASN A 1 93 ? 31.642 -9.914 -34.333 1.00 80.81 93 ASN A O 1
ATOM 746 N N . TRP A 1 94 ? 33.134 -8.713 -35.490 1.00 74.81 94 TRP A N 1
ATOM 747 C CA . TRP A 1 94 ? 33.538 -9.831 -36.353 1.00 74.81 94 TRP A CA 1
ATOM 748 C C . TRP A 1 94 ? 34.375 -10.903 -35.655 1.00 74.81 94 TRP A C 1
ATOM 750 O O . TRP A 1 94 ? 34.468 -12.022 -36.154 1.00 74.81 94 TRP A O 1
ATOM 760 N N . PHE A 1 95 ? 34.946 -10.589 -34.490 1.00 80.44 95 PHE A N 1
ATOM 761 C CA . PHE A 1 95 ? 35.745 -11.520 -33.693 1.00 80.44 95 PHE A CA 1
ATOM 762 C C . PHE A 1 95 ? 35.209 -11.580 -32.255 1.00 80.44 95 PHE A C 1
ATOM 764 O O . PHE A 1 95 ? 35.847 -11.052 -31.333 1.00 80.44 95 PHE A O 1
ATOM 771 N N . PRO A 1 96 ? 34.024 -12.189 -32.042 1.00 80.31 96 PRO A N 1
ATOM 772 C CA . PRO A 1 96 ? 33.452 -12.326 -30.712 1.00 80.31 96 PRO A CA 1
ATOM 773 C C . PRO A 1 96 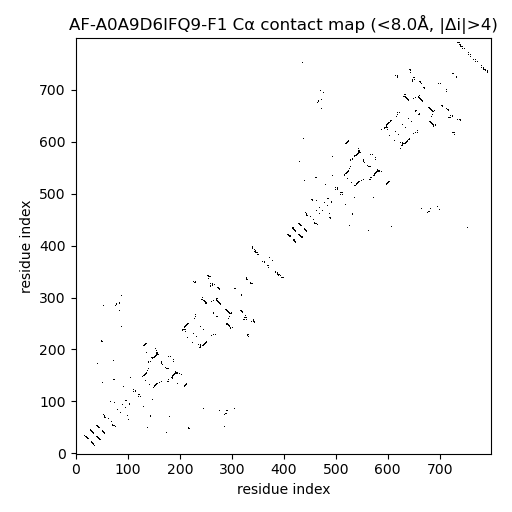? 34.338 -13.210 -29.832 1.00 80.31 96 PRO A C 1
ATOM 775 O O . PRO A 1 96 ? 34.951 -14.174 -30.287 1.00 80.31 96 PRO A O 1
ATOM 778 N N . GLY A 1 97 ? 34.393 -12.878 -28.548 1.00 82.62 97 GLY A N 1
ATOM 779 C CA . GLY A 1 97 ? 35.145 -13.616 -27.543 1.00 82.62 97 GLY A CA 1
ATOM 780 C C . GLY A 1 97 ? 34.483 -13.489 -26.173 1.00 82.62 97 GLY A C 1
ATOM 781 O O . GLY A 1 97 ? 33.436 -12.846 -26.058 1.00 82.62 97 GLY A O 1
ATOM 782 N N . PRO A 1 98 ? 35.064 -14.100 -25.128 1.00 83.19 98 PRO A N 1
ATOM 783 C CA . PRO A 1 98 ? 34.610 -13.906 -23.755 1.00 83.19 98 PRO A CA 1
ATOM 784 C C . PRO A 1 98 ? 34.566 -12.422 -23.358 1.00 83.19 98 PRO A C 1
ATOM 786 O O . PRO A 1 98 ? 35.248 -11.580 -23.942 1.00 83.19 98 PRO A O 1
ATOM 789 N N . GLU A 1 99 ? 33.802 -12.087 -22.325 1.00 79.56 99 GLU A N 1
ATOM 790 C CA . GLU A 1 99 ? 33.745 -10.713 -21.822 1.00 79.56 99 GLU A CA 1
ATOM 791 C C . GLU A 1 99 ? 35.144 -10.175 -21.473 1.00 79.56 99 GLU A C 1
ATOM 793 O O . GLU A 1 99 ? 36.022 -10.916 -21.026 1.00 79.56 99 GLU A O 1
ATOM 798 N N . ASN A 1 100 ? 35.345 -8.872 -21.684 1.00 87.19 100 ASN A N 1
ATOM 799 C CA . ASN A 1 100 ? 36.630 -8.191 -21.518 1.00 87.19 100 ASN A CA 1
ATOM 800 C C . ASN A 1 100 ? 37.739 -8.709 -22.462 1.00 87.19 100 ASN A C 1
ATOM 802 O O . ASN A 1 100 ? 38.911 -8.404 -22.256 1.00 87.19 100 ASN A O 1
ATOM 806 N N . THR A 1 101 ? 37.394 -9.457 -23.519 1.00 85.31 101 THR A N 1
ATOM 807 C CA . THR A 1 101 ? 38.326 -9.832 -24.594 1.00 85.31 101 THR A CA 1
ATOM 808 C C . THR A 1 101 ? 38.025 -9.085 -25.889 1.00 85.31 101 THR A C 1
ATOM 810 O O . THR A 1 101 ? 36.882 -8.768 -26.222 1.00 85.31 101 THR A O 1
ATOM 813 N N . TYR A 1 102 ? 39.088 -8.760 -26.622 1.00 81.88 102 TYR A N 1
ATOM 814 C CA . TYR A 1 102 ? 39.048 -7.774 -27.694 1.00 81.88 102 TYR A CA 1
ATOM 815 C C . TYR A 1 102 ? 39.870 -8.242 -28.908 1.00 81.88 102 TYR A C 1
ATOM 817 O O . TYR A 1 102 ? 40.739 -7.524 -29.382 1.00 81.88 102 TYR A O 1
ATOM 825 N N . HIS A 1 103 ? 39.595 -9.451 -29.416 1.00 82.06 103 HIS A N 1
ATOM 826 C CA . HIS A 1 103 ? 40.362 -10.086 -30.504 1.00 82.06 103 HIS A CA 1
ATOM 827 C C . HIS A 1 103 ? 40.488 -9.236 -31.778 1.00 82.06 103 HIS A C 1
ATOM 829 O O . HIS A 1 103 ? 41.524 -9.288 -32.438 1.00 82.06 103 HIS A O 1
ATOM 835 N N . ALA A 1 104 ? 39.485 -8.405 -32.079 1.00 78.00 104 ALA A N 1
ATOM 836 C CA . ALA A 1 104 ? 39.518 -7.475 -33.208 1.00 78.00 104 ALA A CA 1
ATOM 837 C C . ALA A 1 104 ? 40.688 -6.470 -33.147 1.00 78.00 104 ALA A C 1
ATOM 839 O O . ALA A 1 104 ? 41.085 -5.931 -34.173 1.00 78.00 104 ALA A O 1
ATOM 840 N N . ASP A 1 105 ? 41.302 -6.245 -31.983 1.00 80.00 105 ASP A N 1
ATOM 841 C CA . ASP A 1 105 ? 42.456 -5.352 -31.854 1.00 80.00 105 ASP A CA 1
ATOM 842 C C . ASP A 1 105 ? 43.715 -5.901 -32.561 1.00 80.00 105 ASP A C 1
ATOM 844 O O . ASP A 1 105 ? 44.556 -5.124 -33.012 1.00 80.00 105 ASP A O 1
ATOM 848 N N . ALA A 1 106 ? 43.829 -7.227 -32.742 1.00 75.06 106 ALA A N 1
ATOM 849 C CA . ALA A 1 106 ? 44.934 -7.856 -33.481 1.00 75.06 106 ALA A CA 1
ATOM 850 C C . ALA A 1 106 ? 44.932 -7.511 -34.984 1.00 75.06 106 ALA A C 1
ATOM 852 O O . ALA A 1 106 ? 45.924 -7.725 -35.685 1.00 75.06 106 ALA A O 1
ATOM 853 N N . ARG A 1 107 ? 43.830 -6.939 -35.476 1.00 72.00 107 ARG A N 1
ATOM 854 C CA . ARG A 1 107 ? 43.648 -6.519 -36.862 1.00 72.00 107 ARG A CA 1
ATOM 855 C C . ARG A 1 107 ? 44.655 -5.465 -37.299 1.00 72.00 107 ARG A C 1
ATOM 857 O O . ARG A 1 107 ? 45.152 -5.558 -38.411 1.00 72.00 107 ARG A O 1
ATOM 864 N N . MET A 1 108 ? 44.956 -4.470 -36.466 1.00 70.19 108 MET A N 1
ATOM 865 C CA . MET A 1 108 ? 45.855 -3.379 -36.862 1.00 70.19 108 MET A CA 1
ATOM 866 C C . MET A 1 108 ? 47.296 -3.880 -37.082 1.00 70.19 108 MET A C 1
ATOM 868 O O . MET A 1 108 ? 47.838 -3.626 -38.159 1.00 70.19 108 MET A O 1
ATOM 872 N N . PRO A 1 109 ? 47.895 -4.678 -36.172 1.00 67.69 109 PRO A N 1
ATOM 873 C CA . PRO A 1 109 ? 49.146 -5.380 -36.458 1.00 67.69 109 PRO A CA 1
ATOM 874 C C . PRO A 1 109 ? 49.078 -6.275 -37.706 1.00 67.69 109 PRO A C 1
ATOM 876 O O . PRO A 1 109 ? 49.990 -6.238 -38.529 1.00 67.69 109 PRO A O 1
ATOM 879 N N . ALA A 1 110 ? 47.993 -7.040 -37.892 1.00 68.19 110 ALA A N 1
ATOM 880 C CA . ALA A 1 110 ? 47.821 -7.898 -39.069 1.00 68.19 110 ALA A CA 1
ATOM 881 C C . ALA A 1 110 ? 47.742 -7.094 -40.384 1.00 68.19 110 ALA A C 1
ATOM 883 O O . ALA A 1 110 ? 48.348 -7.479 -41.383 1.00 68.19 110 ALA A O 1
ATOM 884 N N . ALA A 1 111 ? 47.054 -5.949 -40.372 1.00 66.75 111 ALA A N 1
ATOM 885 C CA . ALA A 1 111 ? 46.956 -5.021 -41.492 1.00 66.75 111 ALA A CA 1
ATOM 886 C C . ALA A 1 111 ? 48.315 -4.413 -41.841 1.00 66.75 111 ALA A C 1
ATOM 888 O O . ALA A 1 111 ? 48.698 -4.404 -43.007 1.00 66.75 111 ALA A O 1
ATOM 889 N N . MET A 1 112 ? 49.081 -3.979 -40.836 1.00 65.19 112 MET A N 1
ATOM 890 C CA . MET A 1 112 ? 50.433 -3.453 -41.033 1.00 65.19 112 MET A CA 1
ATOM 891 C C . MET A 1 112 ? 51.385 -4.488 -41.645 1.00 65.19 112 MET A C 1
ATOM 893 O O . MET A 1 112 ? 52.141 -4.155 -42.557 1.00 65.19 112 MET A O 1
ATOM 897 N N . ILE A 1 113 ? 51.324 -5.746 -41.195 1.00 65.62 113 ILE A N 1
ATOM 898 C CA . ILE A 1 113 ? 52.098 -6.847 -41.789 1.00 65.62 113 ILE A CA 1
ATOM 899 C C . ILE A 1 113 ? 51.654 -7.096 -43.241 1.00 65.62 113 ILE A C 1
ATOM 901 O O . ILE A 1 113 ? 52.496 -7.275 -44.117 1.00 65.62 113 ILE A O 1
ATOM 905 N N . GLY A 1 114 ? 50.345 -7.048 -43.518 1.00 63.59 114 GLY A N 1
ATOM 906 C CA . GLY A 1 114 ? 49.788 -7.213 -44.865 1.00 63.59 114 GLY A CA 1
ATOM 907 C C . GLY A 1 114 ? 50.199 -6.111 -45.852 1.00 63.59 114 GLY A C 1
ATOM 908 O O . GLY A 1 114 ? 50.480 -6.409 -47.012 1.00 63.59 114 GLY A O 1
ATOM 909 N N . ILE A 1 115 ? 50.295 -4.857 -45.392 1.00 63.19 115 ILE A N 1
ATOM 910 C CA . ILE A 1 115 ? 50.788 -3.713 -46.184 1.00 63.19 115 ILE A CA 1
ATOM 911 C C . ILE A 1 115 ? 52.262 -3.902 -46.573 1.00 63.19 115 ILE A C 1
ATOM 913 O O . ILE A 1 115 ? 52.655 -3.532 -47.676 1.00 63.19 115 ILE A O 1
ATOM 917 N N . GLY A 1 116 ? 53.071 -4.505 -45.697 1.00 62.28 116 GLY A N 1
ATOM 918 C CA . GLY A 1 116 ? 54.506 -4.700 -45.915 1.00 62.28 116 GLY A CA 1
ATOM 919 C C . GLY A 1 116 ? 54.887 -5.780 -46.936 1.00 62.28 116 GLY A C 1
ATOM 920 O O . GLY A 1 116 ? 56.073 -5.901 -47.232 1.00 62.28 116 GLY A O 1
ATOM 921 N N . GLY A 1 117 ? 53.941 -6.568 -47.472 1.00 60.38 117 GLY A N 1
ATOM 922 C CA . GLY A 1 117 ? 54.303 -7.749 -48.271 1.00 60.38 117 GLY A CA 1
ATOM 923 C C . GLY A 1 117 ? 53.361 -8.222 -49.383 1.00 60.38 117 GLY A C 1
ATOM 924 O O . GLY A 1 117 ? 53.704 -9.215 -50.024 1.00 60.38 117 GLY A O 1
ATOM 925 N N . ASN A 1 118 ? 52.192 -7.611 -49.646 1.00 60.75 118 ASN A N 1
ATOM 926 C CA . ASN A 1 118 ? 51.273 -8.142 -50.673 1.00 60.75 118 ASN A CA 1
ATOM 927 C C . ASN A 1 118 ? 50.212 -7.125 -51.180 1.00 60.75 118 ASN A C 1
ATOM 929 O O . ASN A 1 118 ? 49.699 -6.354 -50.367 1.00 60.75 118 ASN A O 1
ATOM 933 N N . PRO A 1 119 ? 49.780 -7.149 -52.466 1.00 57.88 119 PRO A N 1
ATOM 934 C CA . PRO A 1 119 ? 48.599 -6.413 -52.956 1.00 57.88 119 PRO A CA 1
ATOM 935 C C . PRO A 1 119 ? 47.291 -6.642 -52.165 1.00 57.88 119 PRO A C 1
ATOM 937 O O . PRO A 1 119 ? 46.416 -5.775 -52.188 1.00 57.88 119 PRO A O 1
ATOM 940 N N . TRP A 1 120 ? 47.163 -7.727 -51.386 1.00 52.97 120 TRP A N 1
ATOM 941 C CA . TRP A 1 120 ? 46.058 -7.913 -50.425 1.00 52.97 120 TRP A CA 1
ATOM 942 C C . TRP A 1 120 ? 46.018 -6.856 -49.299 1.00 52.97 120 TRP A C 1
ATOM 944 O O . TRP A 1 120 ? 44.979 -6.691 -48.661 1.00 52.97 120 TRP A O 1
ATOM 954 N N . GLY A 1 121 ? 47.095 -6.092 -49.070 1.00 57.00 121 GLY A N 1
ATOM 955 C CA . GLY A 1 121 ? 47.132 -5.001 -48.088 1.00 57.00 121 GLY A CA 1
ATOM 956 C C . GLY A 1 121 ? 46.096 -3.896 -48.346 1.00 57.00 121 GLY A C 1
ATOM 957 O O . GLY A 1 121 ? 45.585 -3.302 -47.399 1.00 57.00 121 GLY A O 1
ATOM 958 N N . GLN A 1 122 ? 45.698 -3.675 -49.606 1.00 56.62 122 GLN A N 1
ATOM 959 C CA . GLN A 1 122 ? 44.611 -2.743 -49.938 1.00 56.62 122 GLN A CA 1
ATOM 960 C C . GLN A 1 122 ? 43.227 -3.270 -49.514 1.00 56.62 122 GLN A C 1
ATOM 962 O O . GLN A 1 122 ? 42.375 -2.485 -49.108 1.00 56.62 122 GLN A O 1
ATOM 967 N N . LEU A 1 123 ? 43.014 -4.591 -49.524 1.00 53.03 123 LEU A N 1
ATOM 968 C CA . LEU A 1 123 ? 41.771 -5.231 -49.070 1.00 53.03 123 LEU A CA 1
ATOM 969 C C . LEU A 1 123 ? 41.622 -5.227 -47.545 1.00 53.03 123 LEU A C 1
ATOM 971 O O . LEU A 1 123 ? 40.512 -5.079 -47.043 1.00 53.03 123 LEU A O 1
ATOM 975 N N . VAL A 1 124 ? 42.729 -5.308 -46.802 1.00 54.12 124 VAL A N 1
ATOM 976 C CA . VAL A 1 124 ? 42.703 -5.132 -45.340 1.00 54.12 124 VAL A CA 1
ATOM 977 C C . VAL A 1 124 ? 42.433 -3.665 -44.957 1.00 54.12 124 VAL A C 1
ATOM 979 O O . VAL A 1 124 ? 41.738 -3.415 -43.974 1.00 54.12 124 VAL A O 1
ATOM 982 N N . ASN A 1 125 ? 42.891 -2.703 -45.771 1.00 50.78 125 ASN A N 1
ATOM 983 C CA . ASN A 1 125 ? 42.605 -1.268 -45.608 1.00 50.78 125 ASN A CA 1
ATOM 984 C C . ASN A 1 125 ? 41.158 -0.865 -45.951 1.00 50.78 125 ASN A C 1
ATOM 986 O O . ASN A 1 125 ? 40.671 0.131 -45.425 1.00 50.78 125 ASN A O 1
ATOM 990 N N . LEU A 1 126 ? 40.456 -1.623 -46.804 1.00 53.12 126 LEU A N 1
ATOM 991 C CA . LEU A 1 126 ? 39.037 -1.387 -47.124 1.00 53.12 126 LEU A CA 1
ATOM 992 C C . LEU A 1 126 ? 38.094 -1.698 -45.959 1.00 53.12 126 LEU A C 1
ATOM 994 O O . LEU A 1 126 ? 36.914 -1.352 -45.990 1.00 53.12 126 LEU A O 1
ATOM 998 N N . TRP A 1 127 ? 38.596 -2.393 -44.947 1.00 56.72 127 TRP A N 1
ATOM 999 C CA . TRP A 1 127 ? 37.777 -2.971 -43.910 1.00 56.72 127 TRP A CA 1
ATOM 1000 C C . TRP A 1 127 ? 37.985 -2.122 -42.640 1.00 56.72 127 TRP A C 1
ATOM 1002 O O . TRP A 1 127 ? 39.015 -2.226 -41.972 1.00 56.72 127 TRP A O 1
ATOM 1012 N N . SER A 1 128 ? 37.028 -1.241 -42.333 1.00 64.75 128 SER A N 1
ATOM 1013 C CA . SER A 1 128 ? 36.952 -0.477 -41.080 1.00 64.75 128 SER A CA 1
ATOM 1014 C C . SER A 1 128 ? 35.824 -1.021 -40.205 1.00 64.75 128 SER A C 1
ATOM 1016 O O . SER A 1 128 ? 34.802 -1.496 -40.704 1.00 64.75 128 SER A O 1
ATOM 1018 N N . GLU A 1 129 ? 36.027 -1.002 -38.889 1.00 79.38 129 GLU A N 1
ATOM 1019 C CA . GLU A 1 129 ? 34.964 -1.356 -37.947 1.00 79.38 129 GLU A CA 1
ATOM 1020 C C . GLU A 1 129 ? 33.817 -0.338 -38.081 1.00 79.38 129 GLU A C 1
ATOM 1022 O O . GLU A 1 129 ? 34.092 0.867 -38.170 1.00 79.38 129 GLU A O 1
ATOM 1027 N N . PRO A 1 130 ? 32.547 -0.780 -38.098 1.00 88.31 130 PRO A N 1
ATOM 1028 C CA . PRO A 1 130 ? 31.412 0.104 -38.329 1.00 88.31 130 PRO A CA 1
ATOM 1029 C C . PRO A 1 130 ? 31.381 1.298 -37.362 1.00 88.31 130 PRO A C 1
ATOM 1031 O O . PRO A 1 130 ? 31.478 1.100 -36.145 1.00 88.31 130 PRO A O 1
ATOM 1034 N N . PRO A 1 131 ? 31.247 2.541 -37.860 1.00 92.19 131 PRO A N 1
ATOM 1035 C CA . PRO A 1 131 ? 31.188 3.714 -37.001 1.00 92.19 131 PRO A CA 1
ATOM 1036 C C . PRO A 1 131 ? 29.877 3.762 -36.214 1.00 92.19 131 PRO A C 1
ATOM 1038 O O . PRO A 1 131 ? 28.804 3.424 -36.728 1.00 92.19 131 PRO A O 1
ATOM 1041 N N . PHE A 1 132 ? 29.952 4.249 -34.978 1.00 95.50 132 PHE A N 1
ATOM 1042 C CA . PHE A 1 132 ? 28.778 4.502 -34.145 1.00 95.50 132 PHE A CA 1
ATOM 1043 C C . PHE A 1 132 ? 28.903 5.824 -33.389 1.00 95.50 132 PHE A C 1
ATOM 1045 O O . PHE A 1 132 ? 30.003 6.332 -33.160 1.00 95.50 132 PHE A O 1
ATOM 1052 N N . ALA A 1 133 ? 27.762 6.389 -33.007 1.00 96.62 133 ALA A N 1
ATOM 1053 C CA . ALA A 1 133 ? 27.705 7.580 -32.169 1.00 96.62 133 ALA A CA 1
ATOM 1054 C C . ALA A 1 133 ? 27.051 7.268 -30.823 1.00 96.62 133 ALA A C 1
ATOM 1056 O O . ALA A 1 133 ? 26.166 6.416 -30.737 1.00 96.62 133 ALA A O 1
ATOM 1057 N N . VAL A 1 134 ? 27.470 7.984 -29.783 1.00 95.06 134 VAL A N 1
ATOM 1058 C CA . VAL A 1 134 ? 26.875 7.929 -28.448 1.00 95.06 134 VAL A CA 1
ATOM 1059 C C . VAL A 1 134 ? 26.498 9.341 -28.020 1.00 95.06 134 VAL A C 1
ATOM 1061 O O . VAL A 1 134 ? 27.344 10.228 -27.889 1.00 95.06 134 VAL A O 1
ATOM 1064 N N . LEU A 1 135 ? 25.206 9.560 -27.817 1.00 93.81 135 LEU A N 1
ATOM 1065 C CA . LEU A 1 135 ? 24.659 10.814 -27.333 1.00 93.81 135 LEU A CA 1
ATOM 1066 C C . LEU A 1 135 ? 24.621 10.759 -25.802 1.00 93.81 135 LEU A C 1
ATOM 1068 O O . LEU A 1 135 ? 23.654 10.278 -25.216 1.00 93.81 135 LEU A O 1
ATOM 1072 N N . GLY A 1 136 ? 25.725 11.190 -25.187 1.00 89.12 136 GLY A N 1
ATOM 1073 C CA . GLY A 1 136 ? 26.015 11.106 -23.752 1.00 89.12 136 GLY A CA 1
ATOM 1074 C C . GLY A 1 136 ? 27.373 10.443 -23.493 1.00 89.12 136 GLY A C 1
ATOM 1075 O O . GLY A 1 136 ? 27.637 9.351 -23.993 1.00 89.12 136 GLY A O 1
ATOM 1076 N N . LEU A 1 137 ? 28.256 11.087 -22.720 1.00 90.38 137 LEU A N 1
ATOM 1077 C CA . LEU A 1 137 ? 29.570 10.533 -22.378 1.00 90.38 137 LEU A CA 1
ATOM 1078 C C . LEU A 1 137 ? 29.553 9.801 -21.032 1.00 90.38 137 LEU A C 1
ATOM 1080 O O . LEU A 1 137 ? 30.109 8.709 -20.937 1.00 90.38 137 LEU A O 1
ATOM 1084 N N . GLU A 1 138 ? 28.946 10.390 -19.998 1.00 87.44 138 GLU A N 1
ATOM 1085 C CA . GLU A 1 138 ? 29.005 9.895 -18.609 1.00 87.44 138 GLU A CA 1
ATOM 1086 C C . GLU A 1 138 ? 30.460 9.589 -18.157 1.00 87.44 138 GLU A C 1
ATOM 1088 O O . GLU A 1 138 ? 31.318 10.472 -18.144 1.00 87.44 138 GLU A O 1
ATOM 1093 N N . VAL A 1 139 ? 30.761 8.333 -17.789 1.00 91.19 139 VAL A N 1
ATOM 1094 C CA . VAL A 1 139 ? 32.120 7.852 -17.460 1.00 91.19 139 VAL A CA 1
ATOM 1095 C C . VAL A 1 139 ? 32.909 7.382 -18.690 1.00 91.19 139 VAL A C 1
ATOM 1097 O O . VAL A 1 139 ? 34.059 6.969 -18.566 1.00 91.19 139 VAL A O 1
ATOM 1100 N N . GLY A 1 140 ? 32.297 7.397 -19.875 1.00 91.94 140 GLY A N 1
ATOM 1101 C CA . GLY A 1 140 ? 32.891 6.960 -21.136 1.00 91.94 140 GLY A CA 1
ATOM 1102 C C . GLY A 1 140 ? 32.850 5.452 -21.375 1.00 91.94 140 GLY A C 1
ATOM 1103 O O . GLY A 1 140 ? 33.577 4.971 -22.240 1.00 91.94 140 GLY A O 1
ATOM 1104 N N . ALA A 1 141 ? 32.022 4.693 -20.646 1.00 91.44 141 ALA A N 1
ATOM 1105 C CA . ALA A 1 141 ? 32.006 3.224 -20.682 1.00 91.44 141 ALA A CA 1
ATOM 1106 C C . ALA A 1 141 ? 31.880 2.644 -22.101 1.00 91.44 141 ALA A C 1
ATOM 1108 O O . ALA A 1 141 ? 32.524 1.645 -22.415 1.00 91.44 141 ALA A O 1
ATOM 1109 N N . MET A 1 142 ? 31.132 3.299 -22.992 1.00 91.81 142 MET A N 1
ATOM 1110 C CA . MET A 1 142 ? 30.975 2.869 -24.385 1.00 91.81 142 MET A CA 1
ATOM 1111 C C . MET A 1 142 ? 32.259 2.922 -25.220 1.00 91.81 142 MET A C 1
ATOM 1113 O O . MET A 1 142 ? 32.381 2.189 -26.200 1.00 91.81 142 MET A O 1
ATOM 1117 N N . ALA A 1 143 ? 33.265 3.698 -24.809 1.00 93.56 143 ALA A N 1
ATOM 1118 C CA . ALA A 1 143 ? 34.581 3.685 -25.446 1.00 93.56 143 ALA A CA 1
ATOM 1119 C C . ALA A 1 143 ? 35.362 2.375 -25.180 1.00 93.56 143 ALA A C 1
ATOM 1121 O O . ALA A 1 143 ? 36.378 2.114 -25.827 1.00 93.56 143 ALA A O 1
ATOM 1122 N N . SER A 1 144 ? 34.884 1.501 -24.283 1.00 91.06 144 SER A N 1
ATOM 1123 C CA . SER A 1 144 ? 35.418 0.136 -24.130 1.00 91.06 144 SER A CA 1
ATOM 1124 C C . SER A 1 144 ? 35.312 -0.689 -25.418 1.00 91.06 144 SER A C 1
ATOM 1126 O O . SER A 1 144 ? 36.259 -1.403 -25.763 1.00 91.06 144 SER A O 1
ATOM 1128 N N . TYR A 1 145 ? 34.218 -0.524 -26.172 1.00 89.56 145 TYR A N 1
ATOM 1129 C CA . TYR A 1 145 ? 33.975 -1.206 -27.449 1.00 89.56 145 TYR A CA 1
ATOM 1130 C C . TYR A 1 145 ? 34.848 -0.695 -28.588 1.00 89.56 145 TYR A C 1
ATOM 1132 O O . TYR A 1 145 ? 34.960 -1.373 -29.607 1.00 89.56 145 TYR A O 1
ATOM 1140 N N . ALA A 1 146 ? 35.488 0.464 -28.409 1.00 89.94 146 ALA A N 1
ATOM 1141 C CA . ALA A 1 146 ? 36.281 1.095 -29.444 1.00 89.94 146 ALA A CA 1
ATOM 1142 C C . ALA A 1 146 ? 37.430 0.205 -29.905 1.00 89.94 146 ALA A C 1
ATOM 1144 O O . ALA A 1 146 ? 38.232 -0.275 -29.086 1.00 89.94 146 ALA A O 1
ATOM 1145 N N . ARG A 1 147 ? 37.508 0.034 -31.223 1.00 86.75 147 ARG A N 1
ATOM 1146 C CA . ARG A 1 147 ? 38.552 -0.711 -31.922 1.00 86.75 147 ARG A CA 1
ATOM 1147 C C . ARG A 1 147 ? 39.540 0.227 -32.615 1.00 86.75 147 ARG A C 1
ATOM 1149 O O . ARG A 1 147 ? 39.159 1.345 -32.971 1.00 86.75 147 ARG A O 1
ATOM 1156 N N . PRO A 1 148 ? 40.788 -0.215 -32.843 1.00 84.25 148 PRO A N 1
ATOM 1157 C CA . PRO A 1 148 ? 41.739 0.546 -33.647 1.00 84.25 148 PRO A CA 1
ATOM 1158 C C . PRO A 1 148 ? 41.141 0.924 -35.014 1.00 84.25 148 PRO A C 1
ATOM 1160 O O . PRO A 1 148 ? 40.555 0.081 -35.690 1.00 84.25 148 PRO A O 1
ATOM 1163 N N . GLY A 1 149 ? 41.254 2.195 -35.406 1.00 80.94 149 GLY A N 1
ATOM 1164 C CA . GLY A 1 149 ? 40.721 2.730 -36.664 1.00 80.94 149 GLY A CA 1
ATOM 1165 C C . GLY A 1 149 ? 39.201 2.939 -36.718 1.00 80.94 149 GLY A C 1
ATOM 1166 O O . GLY A 1 149 ? 38.714 3.527 -37.681 1.00 80.94 149 GLY A O 1
ATOM 1167 N N . GLN A 1 150 ? 38.439 2.512 -35.706 1.00 88.19 150 GLN A N 1
ATOM 1168 C CA . GLN A 1 150 ? 36.994 2.740 -35.653 1.00 88.19 150 GLN A CA 1
ATOM 1169 C C . GLN A 1 150 ? 36.690 4.209 -35.359 1.00 88.19 150 GLN A C 1
ATOM 1171 O O . GLN A 1 150 ? 37.252 4.784 -34.423 1.00 88.19 150 GLN A O 1
ATOM 1176 N N . THR A 1 151 ? 35.769 4.804 -36.117 1.00 91.50 151 THR A N 1
ATOM 1177 C CA . THR A 1 151 ? 35.271 6.152 -35.826 1.00 91.50 151 THR A CA 1
ATOM 1178 C C . THR A 1 151 ? 34.144 6.099 -34.805 1.00 91.50 151 THR A C 1
ATOM 1180 O O . THR A 1 151 ? 33.143 5.412 -35.013 1.00 91.50 151 THR A O 1
ATOM 1183 N N . ILE A 1 152 ? 34.300 6.845 -33.709 1.00 94.12 152 ILE A N 1
ATOM 1184 C CA . ILE A 1 152 ? 33.295 6.945 -32.647 1.00 94.12 152 ILE A CA 1
ATOM 1185 C C . ILE A 1 152 ? 33.099 8.401 -32.268 1.00 94.12 152 ILE A C 1
ATOM 1187 O O . ILE A 1 152 ? 34.049 9.098 -31.912 1.00 94.12 152 ILE A O 1
ATOM 1191 N N . HIS A 1 153 ? 31.853 8.854 -32.299 1.00 96.62 153 HIS A N 1
ATOM 1192 C CA . HIS A 1 153 ? 31.512 10.220 -31.922 1.00 96.62 153 HIS A CA 1
ATOM 1193 C C . HIS A 1 153 ? 30.688 10.236 -30.641 1.00 96.62 153 HIS A C 1
ATOM 1195 O O . HIS A 1 153 ? 29.635 9.611 -30.566 1.00 96.62 153 HIS A O 1
ATOM 1201 N N . PHE A 1 154 ? 31.163 10.974 -29.643 1.00 96.12 154 PHE A N 1
ATOM 1202 C CA . PHE A 1 154 ? 30.415 11.278 -28.431 1.00 96.12 154 PHE A CA 1
ATOM 1203 C C . PHE A 1 154 ? 29.888 12.706 -28.489 1.00 96.12 154 PHE A C 1
ATOM 1205 O O . PHE A 1 154 ? 30.593 13.608 -28.942 1.00 96.12 154 PHE A O 1
ATOM 1212 N N . THR A 1 155 ? 28.698 12.938 -27.950 1.00 93.88 155 THR A N 1
ATOM 1213 C CA . THR A 1 155 ? 28.246 14.285 -27.573 1.00 93.88 155 THR A CA 1
ATOM 1214 C C . THR A 1 155 ? 28.076 14.355 -26.064 1.00 93.88 155 THR A C 1
ATOM 1216 O O . THR A 1 155 ? 27.593 13.394 -25.468 1.00 93.88 155 THR A O 1
ATOM 1219 N N . GLU A 1 156 ? 28.427 15.472 -25.433 1.00 90.88 156 GLU A N 1
ATOM 1220 C CA . GLU A 1 156 ? 28.261 15.628 -23.984 1.00 90.88 156 GLU A CA 1
ATOM 1221 C C . GLU A 1 156 ? 27.958 17.076 -23.612 1.00 90.88 156 GLU A C 1
ATOM 1223 O O . GLU A 1 156 ? 28.748 17.978 -23.896 1.00 90.88 156 GLU A O 1
ATOM 1228 N N . ARG A 1 157 ? 26.831 17.295 -22.932 1.00 89.00 157 ARG A N 1
ATOM 1229 C CA . ARG A 1 157 ? 26.395 18.632 -22.524 1.00 89.00 157 ARG A CA 1
ATOM 1230 C C . ARG A 1 157 ? 27.028 19.087 -21.216 1.00 89.00 157 ARG A C 1
ATOM 1232 O O . ARG A 1 157 ? 27.164 20.287 -21.011 1.00 89.00 157 ARG A O 1
ATOM 1239 N N . VAL A 1 158 ? 27.419 18.157 -20.338 1.00 87.94 158 VAL A N 1
ATOM 1240 C CA . VAL A 1 158 ? 28.023 18.441 -19.031 1.00 87.94 158 VAL A CA 1
ATOM 1241 C C . VAL A 1 158 ? 29.547 18.522 -19.186 1.00 87.94 158 VAL A C 1
ATOM 1243 O O . VAL A 1 158 ? 30.226 17.490 -19.238 1.00 87.94 158 VAL A O 1
ATOM 1246 N N . PRO A 1 159 ? 30.157 19.726 -19.186 1.00 90.38 159 PRO A N 1
ATOM 1247 C CA . PRO A 1 159 ? 31.585 19.871 -19.483 1.00 90.38 159 PRO A CA 1
ATOM 1248 C C . PRO A 1 159 ? 32.483 19.171 -18.456 1.00 90.38 159 PRO A C 1
ATOM 1250 O O . PRO A 1 159 ? 33.617 18.797 -18.757 1.00 90.38 159 PRO A O 1
ATOM 1253 N N . THR A 1 160 ? 31.986 18.984 -17.231 1.00 91.62 160 THR A N 1
ATOM 1254 C CA . THR A 1 160 ? 32.692 18.263 -16.169 1.00 91.62 160 THR A CA 1
ATOM 1255 C C . THR A 1 160 ? 32.939 16.801 -16.546 1.00 91.62 160 THR A C 1
ATOM 1257 O O . THR A 1 160 ? 34.043 16.318 -16.318 1.00 91.62 160 THR A O 1
ATOM 1260 N N . PHE A 1 161 ? 31.990 16.108 -17.185 1.00 91.12 161 PHE A N 1
ATOM 1261 C CA . PHE A 1 161 ? 32.172 14.706 -17.596 1.00 91.12 161 PHE A CA 1
ATOM 1262 C C . PHE A 1 161 ? 33.256 14.568 -18.671 1.00 91.12 161 PHE A C 1
ATOM 1264 O O . PHE A 1 161 ? 34.110 13.680 -18.587 1.00 91.12 161 PHE A O 1
ATOM 1271 N N . VAL A 1 162 ? 33.316 15.526 -19.604 1.00 93.31 162 VAL A N 1
ATOM 1272 C CA . VAL A 1 162 ? 34.405 15.618 -20.587 1.00 93.31 162 VAL A CA 1
ATOM 1273 C C . VAL A 1 162 ? 35.750 15.790 -19.884 1.00 93.31 162 VAL A C 1
ATOM 1275 O O . VAL A 1 162 ? 36.678 15.039 -20.163 1.00 93.31 162 VAL A O 1
ATOM 1278 N N . LYS A 1 163 ? 35.858 16.710 -18.915 1.00 93.38 163 LYS A N 1
ATOM 1279 C CA . LYS A 1 163 ? 37.104 16.946 -18.159 1.00 93.38 163 LYS A CA 1
ATOM 1280 C C . LYS A 1 163 ? 37.550 15.736 -17.333 1.00 93.38 163 LYS A C 1
ATOM 1282 O O . LYS A 1 163 ? 38.750 15.534 -17.175 1.00 93.38 163 LYS A O 1
ATOM 1287 N N . LEU A 1 164 ? 36.619 14.934 -16.813 1.00 94.19 164 LEU A N 1
ATOM 1288 C CA . LEU A 1 164 ? 36.945 13.718 -16.058 1.00 94.19 164 LEU A CA 1
ATOM 1289 C C . LEU A 1 164 ? 37.553 12.622 -16.950 1.00 94.19 164 LEU A C 1
ATOM 1291 O O . LEU A 1 164 ? 38.378 11.846 -16.470 1.00 94.19 164 LEU A O 1
ATOM 1295 N N . SER A 1 165 ? 37.197 12.590 -18.237 1.00 93.44 165 SER A N 1
ATOM 1296 C CA . SER A 1 165 ? 37.738 11.633 -19.217 1.00 93.44 165 SER A CA 1
ATOM 1297 C C . SER A 1 165 ? 38.936 12.182 -20.012 1.00 93.44 165 SER A C 1
ATOM 1299 O O . SER A 1 165 ? 39.836 11.434 -20.386 1.00 93.44 165 SER A O 1
ATOM 1301 N N . LEU A 1 166 ? 38.963 13.494 -20.263 1.00 92.81 166 LEU A N 1
ATOM 1302 C CA . LEU A 1 166 ? 39.948 14.218 -21.073 1.00 92.81 166 LEU A CA 1
ATOM 1303 C C . LEU A 1 166 ? 40.369 15.527 -20.363 1.00 92.81 166 LEU A C 1
ATOM 1305 O O . LEU A 1 166 ? 39.974 16.619 -20.774 1.00 92.81 166 LEU A O 1
ATOM 1309 N N . PRO A 1 167 ? 41.182 15.462 -19.291 1.00 89.25 167 PRO A N 1
ATOM 1310 C CA . PRO A 1 167 ? 41.509 16.625 -18.452 1.00 89.25 167 PRO A CA 1
ATOM 1311 C C . PRO A 1 167 ? 42.476 17.649 -19.086 1.00 89.25 167 PRO A C 1
ATOM 1313 O O . PRO A 1 167 ? 42.794 18.655 -18.447 1.00 89.25 167 PRO A O 1
ATOM 1316 N N . GLY A 1 168 ? 42.944 17.417 -20.318 1.00 84.62 168 GLY A N 1
ATOM 1317 C CA . GLY A 1 168 ? 43.959 18.225 -21.008 1.00 84.62 168 GLY A CA 1
ATOM 1318 C C . GLY A 1 168 ? 45.387 17.680 -20.857 1.00 84.62 168 GLY A C 1
ATOM 1319 O O . GLY A 1 168 ? 45.615 16.673 -20.186 1.00 84.62 168 GLY A O 1
ATOM 1320 N N . GLN A 1 169 ? 46.359 18.326 -21.511 1.00 80.12 169 GLN A N 1
ATOM 1321 C CA . GLN A 1 169 ? 47.756 17.867 -21.539 1.00 80.12 169 GLN A CA 1
ATOM 1322 C C . GLN A 1 169 ? 48.375 17.789 -20.131 1.00 80.12 169 GLN A C 1
ATOM 1324 O O . GLN A 1 169 ? 48.168 18.665 -19.293 1.00 80.12 169 GLN A O 1
ATOM 1329 N N . GLY A 1 170 ? 49.139 16.721 -19.875 1.00 77.81 170 GLY A N 1
ATOM 1330 C CA . GLY A 1 170 ? 49.874 16.507 -18.621 1.00 77.81 170 GLY A CA 1
ATOM 1331 C C . GLY A 1 170 ? 49.033 16.068 -17.414 1.00 77.81 170 GLY A C 1
ATOM 1332 O O . GLY A 1 170 ? 49.597 15.827 -16.350 1.00 77.81 170 GLY A O 1
ATOM 1333 N N . LYS A 1 171 ? 47.705 15.934 -17.546 1.00 86.50 171 LYS A N 1
ATOM 1334 C CA . LYS A 1 171 ? 46.817 15.495 -16.457 1.00 86.50 171 LYS A CA 1
ATOM 1335 C C . LYS A 1 171 ? 46.345 14.058 -16.658 1.00 86.50 171 LYS A C 1
ATOM 1337 O O . LYS A 1 171 ? 46.052 13.633 -17.771 1.00 86.50 171 LYS A O 1
ATOM 1342 N N . THR A 1 172 ? 46.242 13.313 -15.558 1.00 86.69 172 THR A N 1
ATOM 1343 C CA . THR A 1 172 ? 45.745 11.930 -15.581 1.00 86.69 172 THR A CA 1
ATOM 1344 C C . THR A 1 172 ? 44.215 11.931 -15.585 1.00 86.69 172 THR A C 1
ATOM 1346 O O . THR A 1 172 ? 43.626 12.611 -14.740 1.00 86.69 172 THR A O 1
ATOM 1349 N N . PRO A 1 173 ? 43.555 11.200 -16.501 1.00 92.56 173 PRO A N 1
ATOM 1350 C CA . PRO A 1 173 ? 42.101 11.117 -16.519 1.00 92.56 173 PRO A CA 1
ATOM 1351 C C . PRO A 1 173 ? 41.565 10.415 -15.266 1.00 92.56 173 PRO A C 1
ATOM 1353 O O . PRO A 1 173 ? 42.175 9.487 -14.728 1.00 92.56 173 PRO A O 1
ATOM 1356 N N . VAL A 1 174 ? 40.403 10.867 -14.793 1.00 93.50 174 VAL A N 1
ATOM 1357 C CA . VAL A 1 174 ? 39.698 10.233 -13.674 1.00 93.50 174 VAL A CA 1
ATOM 1358 C C . VAL A 1 174 ? 39.073 8.917 -14.131 1.00 93.50 174 VAL A C 1
ATOM 1360 O O . VAL A 1 174 ? 39.213 7.922 -13.418 1.00 93.50 174 VAL A O 1
ATOM 1363 N N . PHE A 1 175 ? 38.470 8.916 -15.325 1.00 95.00 175 PHE A N 1
ATOM 1364 C CA . PHE A 1 175 ? 37.959 7.735 -16.023 1.00 95.00 175 PHE A CA 1
ATOM 1365 C C . PHE A 1 175 ? 38.766 7.487 -17.298 1.00 95.00 175 PHE A C 1
ATOM 1367 O O . PHE A 1 175 ? 38.951 8.380 -18.120 1.00 95.00 175 PHE A O 1
ATOM 1374 N N . THR A 1 176 ? 39.266 6.269 -17.466 1.00 93.69 176 THR A N 1
ATOM 1375 C CA . THR A 1 176 ? 40.272 5.937 -18.481 1.00 93.69 176 THR A CA 1
ATOM 1376 C C . THR A 1 176 ? 39.697 5.484 -19.819 1.00 93.69 176 THR A C 1
ATOM 1378 O O . THR A 1 176 ? 40.429 5.537 -20.797 1.00 93.69 176 THR A O 1
ATOM 1381 N N . TYR A 1 177 ? 38.414 5.109 -19.915 1.00 94.88 177 TYR A N 1
ATOM 1382 C CA . TYR A 1 177 ? 37.840 4.501 -21.128 1.00 94.88 177 TYR A CA 1
ATOM 1383 C C . TYR A 1 177 ? 38.125 5.270 -22.426 1.00 94.88 177 TYR A C 1
ATOM 1385 O O . TYR A 1 177 ? 38.574 4.678 -23.407 1.00 94.88 177 TYR A O 1
ATOM 1393 N N . VAL A 1 178 ? 37.881 6.586 -22.434 1.00 95.06 178 VAL A N 1
ATOM 1394 C CA . VAL A 1 178 ? 38.078 7.435 -23.622 1.00 95.06 178 VAL A CA 1
ATOM 1395 C C . VAL A 1 178 ? 39.555 7.547 -23.971 1.00 95.06 178 VAL A C 1
ATOM 1397 O O . VAL A 1 178 ? 39.936 7.395 -25.130 1.00 95.06 178 VAL A O 1
ATOM 1400 N N . ARG A 1 179 ? 40.399 7.801 -22.964 1.00 92.88 179 ARG A N 1
ATOM 1401 C CA . ARG A 1 179 ? 41.838 7.934 -23.177 1.00 92.88 179 ARG A CA 1
ATOM 1402 C C . ARG A 1 179 ? 42.449 6.621 -23.661 1.00 92.88 179 ARG A C 1
ATOM 1404 O O . ARG A 1 179 ? 43.219 6.641 -24.609 1.00 92.88 179 ARG A O 1
ATOM 1411 N N . ASP A 1 180 ? 42.047 5.502 -23.068 1.00 91.50 180 ASP A N 1
ATOM 1412 C CA . ASP A 1 180 ? 42.494 4.169 -23.463 1.00 91.50 180 ASP A CA 1
ATOM 1413 C C . ASP A 1 180 ? 42.047 3.840 -24.897 1.00 91.50 180 ASP A C 1
ATOM 1415 O O . ASP A 1 180 ? 42.825 3.294 -25.666 1.00 91.50 180 ASP A O 1
ATOM 1419 N N . ALA A 1 181 ? 40.838 4.236 -25.315 1.00 92.25 181 ALA A N 1
ATOM 1420 C CA . ALA A 1 181 ? 40.391 4.079 -26.703 1.00 92.25 181 ALA A CA 1
ATOM 1421 C C . ALA A 1 181 ? 41.243 4.868 -27.710 1.00 92.25 181 ALA A C 1
ATOM 1423 O O . ALA A 1 181 ? 41.616 4.323 -28.751 1.00 92.25 181 ALA A O 1
ATOM 1424 N N . LEU A 1 182 ? 41.578 6.120 -27.389 1.00 91.88 182 LEU A N 1
ATOM 1425 C CA . LEU A 1 182 ? 42.480 6.941 -28.203 1.00 91.88 182 LEU A CA 1
ATOM 1426 C C . LEU A 1 182 ? 43.882 6.327 -28.276 1.00 91.88 182 LEU A C 1
ATOM 1428 O O . LEU A 1 182 ? 44.461 6.249 -29.355 1.00 91.88 182 LEU A O 1
ATOM 1432 N N . ASP A 1 183 ? 44.405 5.840 -27.148 1.00 89.00 183 ASP A N 1
ATOM 1433 C CA . ASP A 1 183 ? 45.730 5.213 -27.076 1.00 89.00 183 ASP A CA 1
ATOM 1434 C C . ASP A 1 183 ? 45.791 3.887 -27.858 1.00 89.00 183 ASP A C 1
ATOM 1436 O O . ASP A 1 183 ? 46.840 3.535 -28.394 1.00 89.00 183 ASP A O 1
ATOM 1440 N N . ARG A 1 184 ? 44.659 3.182 -28.000 1.00 86.88 184 ARG A N 1
ATOM 1441 C CA . ARG A 1 184 ? 44.510 2.007 -28.882 1.00 86.88 184 ARG A CA 1
ATOM 1442 C C . ARG A 1 184 ? 44.339 2.366 -30.366 1.00 86.88 184 ARG A C 1
ATOM 1444 O O . ARG A 1 184 ? 44.242 1.464 -31.193 1.00 86.88 184 ARG A O 1
ATOM 1451 N N . GLY A 1 185 ? 44.287 3.650 -30.722 1.00 85.62 185 GLY A N 1
ATOM 1452 C CA . GLY A 1 185 ? 44.190 4.113 -32.108 1.00 85.62 185 GLY A CA 1
ATOM 1453 C C . GLY A 1 185 ? 42.766 4.216 -32.661 1.00 85.62 185 GLY A C 1
ATOM 1454 O O . GLY A 1 185 ? 42.594 4.196 -33.879 1.00 85.62 185 GLY A O 1
ATOM 1455 N N . ALA A 1 186 ? 41.734 4.301 -31.814 1.00 89.75 186 ALA A N 1
ATOM 1456 C CA . ALA A 1 186 ? 40.383 4.631 -32.274 1.00 89.75 186 ALA A CA 1
ATOM 1457 C C . ALA A 1 186 ? 40.297 6.104 -32.716 1.00 89.75 186 ALA A C 1
ATOM 1459 O O . ALA A 1 186 ? 40.868 6.989 -32.075 1.00 89.75 186 ALA A O 1
ATOM 1460 N N . ASN A 1 187 ? 39.529 6.385 -33.770 1.00 91.56 187 ASN A N 1
ATOM 1461 C CA . ASN A 1 187 ? 39.219 7.749 -34.198 1.00 91.56 187 ASN A CA 1
ATOM 1462 C C . ASN A 1 187 ? 38.019 8.277 -33.391 1.00 91.56 187 ASN A C 1
ATOM 1464 O O . ASN A 1 187 ? 36.883 8.311 -33.869 1.00 91.56 187 ASN A O 1
ATOM 1468 N N . LEU A 1 188 ? 38.268 8.607 -32.121 1.00 94.25 188 LEU A N 1
ATOM 1469 C CA . LEU A 1 188 ? 37.241 9.036 -31.174 1.00 94.25 188 LEU A CA 1
ATOM 1470 C C . LEU A 1 188 ? 37.233 10.561 -31.029 1.00 94.25 188 LEU A C 1
ATOM 1472 O O . LEU A 1 188 ? 38.234 11.155 -30.635 1.00 94.25 188 LEU A O 1
ATOM 1476 N N . THR A 1 189 ? 36.078 11.187 -31.262 1.00 95.69 189 THR A N 1
ATOM 1477 C CA . THR A 1 189 ? 35.874 12.623 -31.005 1.00 95.69 189 THR A CA 1
ATOM 1478 C C . THR A 1 189 ? 34.741 12.841 -30.005 1.00 95.69 189 THR A C 1
ATOM 1480 O O . THR A 1 189 ? 33.684 12.226 -30.118 1.00 95.69 189 THR A O 1
ATOM 1483 N N . VAL A 1 190 ? 34.956 13.724 -29.024 1.00 95.94 190 VAL A N 1
ATOM 1484 C CA . VAL A 1 190 ? 33.919 14.185 -28.087 1.00 95.94 190 VAL A CA 1
ATOM 1485 C C . VAL A 1 190 ? 33.535 15.613 -28.464 1.00 95.94 190 VAL A C 1
ATOM 1487 O O . VAL A 1 190 ? 34.389 16.496 -28.422 1.00 95.94 190 VAL A O 1
ATOM 1490 N N . TYR A 1 191 ? 32.269 15.843 -28.808 1.00 95.81 191 TYR A N 1
ATOM 1491 C CA . TYR A 1 191 ? 31.700 17.153 -29.124 1.00 95.81 191 TYR A CA 1
ATOM 1492 C C . TYR A 1 191 ? 30.970 17.721 -27.894 1.00 95.81 191 TYR A C 1
ATOM 1494 O O . TYR A 1 191 ? 29.881 17.241 -27.558 1.00 95.81 191 TYR A O 1
ATOM 1502 N N . PRO A 1 192 ? 31.539 18.717 -27.187 1.00 93.06 192 PRO A N 1
ATOM 1503 C CA . PRO A 1 192 ? 30.884 19.321 -26.034 1.00 93.06 192 PRO A CA 1
ATOM 1504 C C . PRO A 1 192 ? 29.717 20.205 -26.480 1.00 93.06 192 PRO A C 1
ATOM 1506 O O . PRO A 1 192 ? 29.892 21.066 -27.341 1.00 93.06 192 PRO A O 1
ATOM 1509 N N . GLY A 1 193 ? 28.549 20.029 -25.871 1.00 90.06 193 GLY A N 1
ATOM 1510 C CA . GLY A 1 193 ? 27.350 20.811 -26.163 1.00 90.06 193 GLY A CA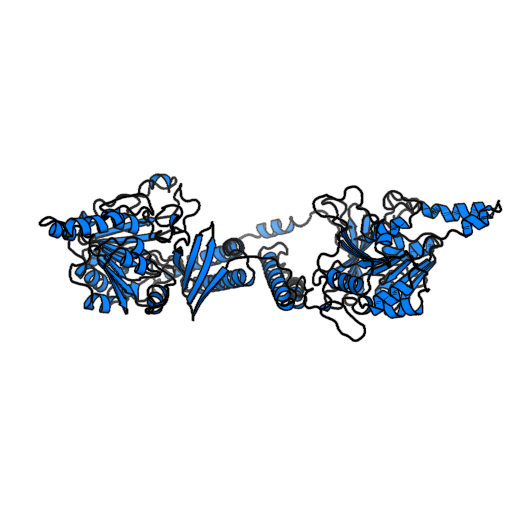 1
ATOM 1511 C C . GLY A 1 193 ? 26.079 19.969 -26.195 1.00 90.06 193 GLY A C 1
ATOM 1512 O O . GLY A 1 193 ? 26.072 18.797 -25.823 1.00 90.06 193 GLY A O 1
ATOM 1513 N N . GLU A 1 194 ? 24.992 20.590 -26.644 1.00 89.44 194 GLU A N 1
ATOM 1514 C CA . GLU A 1 194 ? 23.679 19.952 -26.727 1.00 89.44 194 GLU A CA 1
ATOM 1515 C C . GLU A 1 194 ? 23.675 18.785 -27.733 1.00 89.44 194 GLU A C 1
ATOM 1517 O O . GLU A 1 194 ? 24.033 18.999 -28.898 1.00 89.44 194 GLU A O 1
ATOM 1522 N N . PRO A 1 195 ? 23.265 17.561 -27.333 1.00 90.75 195 PRO A N 1
ATOM 1523 C CA . PRO A 1 195 ? 23.457 16.358 -28.144 1.00 90.75 195 PRO A CA 1
ATOM 1524 C C . PRO A 1 195 ? 22.874 16.444 -29.551 1.00 90.75 195 PRO A C 1
ATOM 1526 O O . PRO A 1 195 ? 23.572 16.147 -30.522 1.00 90.75 195 PRO A O 1
ATOM 1529 N N . ARG A 1 196 ? 21.621 16.905 -29.674 1.00 92.00 196 ARG A N 1
ATOM 1530 C CA . ARG A 1 196 ? 20.934 17.023 -30.966 1.00 92.00 196 ARG A CA 1
ATOM 1531 C C . ARG A 1 196 ? 21.660 17.972 -31.917 1.00 92.00 196 ARG A C 1
ATOM 1533 O O . ARG A 1 196 ? 21.942 17.598 -33.050 1.00 92.00 196 ARG A O 1
ATOM 1540 N N . ALA A 1 197 ? 22.021 19.162 -31.441 1.00 93.56 197 ALA A N 1
ATOM 1541 C CA . ALA A 1 197 ? 22.719 20.159 -32.249 1.00 93.56 197 ALA A CA 1
ATOM 1542 C C . ALA A 1 197 ? 24.122 19.682 -32.662 1.00 93.56 197 ALA A C 1
ATOM 1544 O O . ALA A 1 197 ? 24.563 19.921 -33.787 1.00 93.56 197 ALA A O 1
ATOM 1545 N N . MET A 1 198 ? 24.836 18.994 -31.764 1.00 95.12 198 MET A N 1
ATOM 1546 C CA . MET A 1 198 ? 26.182 18.496 -32.051 1.00 95.12 198 MET A CA 1
ATOM 1547 C C . MET A 1 198 ? 26.172 17.360 -33.073 1.00 95.12 198 MET A C 1
ATOM 1549 O O . MET A 1 198 ? 26.978 17.391 -34.003 1.00 95.12 198 MET A O 1
ATOM 1553 N N . ILE A 1 199 ? 25.259 16.388 -32.956 1.00 95.19 199 ILE A N 1
ATOM 1554 C CA . ILE A 1 199 ? 25.173 15.294 -33.934 1.00 95.19 199 ILE A CA 1
ATOM 1555 C C . ILE A 1 199 ? 24.633 15.770 -35.286 1.00 95.19 199 ILE A C 1
ATOM 1557 O O . ILE A 1 199 ? 25.070 15.276 -36.323 1.00 95.19 199 ILE A O 1
ATOM 1561 N N . GLU A 1 200 ? 23.743 16.763 -35.303 1.00 95.38 200 GLU A N 1
ATOM 1562 C CA . GLU A 1 200 ? 23.264 17.381 -36.539 1.00 95.38 200 GLU A CA 1
ATOM 1563 C C . GLU A 1 200 ? 24.406 18.073 -37.294 1.00 95.38 200 GLU A C 1
ATOM 1565 O O . GLU A 1 200 ? 24.590 17.828 -38.488 1.00 95.38 200 GLU A O 1
ATOM 1570 N N . LYS A 1 201 ? 25.213 18.868 -36.577 1.00 96.25 201 LYS A N 1
ATOM 1571 C CA . LYS A 1 201 ? 26.327 19.648 -37.131 1.00 96.25 201 LYS A CA 1
ATOM 1572 C C . LYS A 1 201 ? 27.535 18.802 -37.533 1.00 96.25 201 LYS A C 1
ATOM 1574 O O . LYS A 1 201 ? 28.168 19.087 -38.546 1.00 96.25 201 LYS A O 1
ATOM 1579 N N . HIS A 1 202 ? 27.907 17.824 -36.711 1.00 94.69 202 HIS A N 1
ATOM 1580 C CA . HIS A 1 202 ? 29.165 17.085 -36.860 1.00 94.69 202 HIS A CA 1
ATOM 1581 C C . HIS A 1 202 ? 28.978 15.641 -37.337 1.00 94.69 202 HIS A C 1
ATOM 1583 O O . HIS A 1 202 ? 29.949 14.999 -37.734 1.00 94.69 202 HIS A O 1
ATOM 1589 N N . GLY A 1 203 ? 27.752 15.110 -37.311 1.00 91.56 203 GLY A N 1
ATOM 1590 C CA . GLY A 1 203 ? 27.465 13.754 -37.758 1.00 91.56 203 GLY A CA 1
ATOM 1591 C C . GLY A 1 203 ? 27.297 13.637 -39.268 1.00 91.56 203 GLY A C 1
ATOM 1592 O O . GLY A 1 203 ? 26.565 14.414 -39.884 1.00 91.56 203 GLY A O 1
ATOM 1593 N N . GLY A 1 204 ? 27.944 12.626 -39.852 1.00 89.38 204 GLY A N 1
ATOM 1594 C CA . GLY A 1 204 ? 27.809 12.302 -41.271 1.00 89.38 204 GLY A CA 1
ATOM 1595 C C . GLY A 1 204 ? 26.429 11.739 -41.620 1.00 89.38 204 GLY A C 1
ATOM 1596 O O . GLY A 1 204 ? 25.830 11.010 -40.830 1.00 89.38 204 GLY A O 1
ATOM 1597 N N . GLU A 1 205 ? 25.937 12.066 -42.814 1.00 94.81 205 GLU A N 1
ATOM 1598 C CA . GLU A 1 205 ? 24.726 11.465 -43.383 1.00 94.81 205 GLU A CA 1
ATOM 1599 C C . GLU A 1 205 ? 24.986 10.011 -43.779 1.00 94.81 205 GLU A C 1
ATOM 1601 O O . GLU A 1 205 ? 26.019 9.706 -44.379 1.00 94.81 205 GLU A O 1
ATOM 1606 N N . LYS A 1 206 ? 24.040 9.118 -43.470 1.00 95.00 206 LYS A N 1
ATOM 1607 C CA . LYS A 1 206 ? 24.114 7.680 -43.776 1.00 95.00 206 LYS A CA 1
ATOM 1608 C C . LYS A 1 206 ? 25.437 7.020 -43.372 1.00 95.00 206 LYS A C 1
ATOM 1610 O O . LYS A 1 206 ? 25.938 6.142 -44.072 1.00 95.00 206 LYS A O 1
ATOM 1615 N N . PHE A 1 207 ? 26.011 7.466 -42.260 1.00 94.75 207 PHE A N 1
ATOM 1616 C CA . PHE A 1 207 ? 27.358 7.096 -41.847 1.00 94.75 207 PHE A CA 1
ATOM 1617 C C . PHE A 1 207 ? 27.349 6.056 -40.728 1.00 94.75 207 PHE A C 1
ATOM 1619 O O . PHE A 1 207 ? 28.067 5.062 -40.801 1.00 94.75 207 PHE A O 1
ATOM 1626 N N . TYR A 1 208 ? 26.531 6.261 -39.696 1.00 96.25 208 TYR A N 1
ATOM 1627 C CA . TYR A 1 208 ? 26.571 5.430 -38.494 1.00 96.25 208 TYR A CA 1
ATOM 1628 C C . TYR A 1 208 ? 25.770 4.143 -38.657 1.00 96.25 208 TYR A C 1
ATOM 1630 O O . TYR A 1 208 ? 24.674 4.151 -39.208 1.00 96.25 208 TYR A O 1
ATOM 1638 N N . HIS A 1 209 ? 26.272 3.045 -38.105 1.00 94.50 209 HIS A N 1
ATOM 1639 C CA . HIS A 1 209 ? 25.530 1.781 -38.055 1.00 94.50 209 HIS A CA 1
ATOM 1640 C C . HIS A 1 209 ? 24.724 1.635 -36.758 1.00 94.50 209 HIS A C 1
ATOM 1642 O O . HIS A 1 209 ? 23.733 0.906 -36.706 1.00 94.50 209 HIS A O 1
ATOM 1648 N N . ALA A 1 210 ? 25.118 2.367 -35.716 1.00 96.44 210 ALA A N 1
ATOM 1649 C CA . ALA A 1 210 ? 24.335 2.539 -34.507 1.00 96.44 210 ALA A CA 1
ATOM 1650 C C . ALA A 1 210 ? 24.466 3.976 -33.994 1.00 96.44 210 ALA A C 1
ATOM 1652 O O . ALA A 1 210 ? 25.555 4.556 -34.002 1.00 96.44 210 ALA A O 1
ATOM 1653 N N . ILE A 1 211 ? 23.360 4.538 -33.516 1.00 97.62 211 ILE A N 1
ATOM 1654 C CA . ILE A 1 211 ? 23.375 5.744 -32.687 1.00 97.62 211 ILE A CA 1
ATOM 1655 C C . ILE A 1 211 ? 22.736 5.360 -31.366 1.00 97.62 211 ILE A C 1
ATOM 1657 O O . ILE A 1 211 ? 21.614 4.858 -31.326 1.00 97.62 211 ILE A O 1
ATOM 1661 N N . ILE A 1 212 ? 23.485 5.562 -30.295 1.00 95.81 212 ILE A N 1
ATOM 1662 C CA . ILE A 1 212 ? 23.129 5.155 -28.945 1.00 95.81 212 ILE A CA 1
ATOM 1663 C C . ILE A 1 212 ? 22.774 6.414 -28.174 1.00 95.81 212 ILE A C 1
ATOM 1665 O O . ILE A 1 212 ? 23.571 7.344 -28.107 1.00 95.81 212 ILE A O 1
ATOM 1669 N N . ILE A 1 213 ? 21.574 6.448 -27.616 1.00 93.50 213 ILE A N 1
ATOM 1670 C CA . ILE A 1 213 ? 21.028 7.584 -26.891 1.00 93.50 213 ILE A CA 1
ATOM 1671 C C . ILE A 1 213 ? 20.842 7.165 -25.441 1.00 93.50 213 ILE A C 1
ATOM 1673 O O . ILE A 1 213 ? 20.038 6.283 -25.134 1.00 93.50 213 ILE A O 1
ATOM 1677 N N . GLU A 1 214 ? 21.579 7.807 -24.546 1.00 83.81 214 GLU A N 1
ATOM 1678 C CA . GLU A 1 214 ? 21.387 7.644 -23.111 1.00 83.81 214 GLU A CA 1
ATOM 1679 C C . GLU A 1 214 ? 20.281 8.602 -22.662 1.00 83.81 214 GLU A C 1
ATOM 1681 O O . GLU A 1 214 ? 20.518 9.801 -22.565 1.00 83.81 214 GLU A O 1
ATOM 1686 N N . THR A 1 215 ? 19.062 8.114 -22.394 1.00 65.81 215 THR A N 1
ATOM 1687 C CA . THR A 1 215 ? 18.035 9.004 -21.840 1.00 65.81 215 THR A CA 1
ATOM 1688 C C . THR A 1 215 ? 18.302 9.230 -20.346 1.00 65.81 215 THR A C 1
ATOM 1690 O O . THR A 1 215 ? 18.076 8.312 -19.561 1.00 65.81 215 THR A O 1
ATOM 1693 N N . TYR A 1 216 ? 18.797 10.413 -19.960 1.00 62.88 216 TYR A N 1
ATOM 1694 C CA . TYR A 1 216 ? 19.258 10.761 -18.604 1.00 62.88 216 TYR A CA 1
ATOM 1695 C C . TYR A 1 216 ? 18.543 10.087 -17.413 1.00 62.88 216 TYR A C 1
ATOM 1697 O O . TYR A 1 216 ? 17.315 10.029 -17.321 1.00 62.88 216 TYR A O 1
ATOM 1705 N N . LYS A 1 217 ? 19.348 9.711 -16.407 1.00 56.09 217 LYS A N 1
ATOM 1706 C CA . LYS A 1 217 ? 18.924 9.137 -15.113 1.00 56.09 217 LYS A CA 1
ATOM 1707 C C . LYS A 1 217 ? 18.516 10.178 -14.055 1.00 56.09 217 LYS A C 1
ATOM 1709 O O . LYS A 1 217 ? 18.466 9.857 -12.869 1.00 56.09 217 LYS A O 1
ATOM 1714 N N . PHE A 1 218 ? 18.291 11.432 -14.432 1.00 54.47 218 PHE A N 1
ATOM 1715 C CA . PHE A 1 218 ? 18.170 12.516 -13.460 1.00 54.47 218 PHE A CA 1
ATOM 1716 C C . PHE A 1 218 ? 16.750 12.658 -12.871 1.00 54.47 218 PHE A C 1
ATOM 1718 O O . PHE A 1 218 ? 15.763 12.515 -13.596 1.00 54.47 218 PHE A O 1
ATOM 1725 N N . PRO A 1 219 ? 16.614 12.932 -11.556 1.00 45.16 219 PRO A N 1
ATOM 1726 C CA . PRO A 1 219 ? 15.317 13.143 -10.902 1.00 45.16 219 PRO A CA 1
ATOM 1727 C C . PRO A 1 219 ? 14.634 14.467 -11.296 1.00 45.16 219 PRO A C 1
ATOM 1729 O O . PRO A 1 219 ? 13.435 14.643 -11.080 1.00 45.16 219 PRO A O 1
ATOM 1732 N N . ASP A 1 220 ? 15.368 15.400 -11.894 1.00 47.91 220 ASP A N 1
ATOM 1733 C CA . ASP A 1 220 ? 14.925 16.716 -12.345 1.00 47.91 220 ASP A CA 1
ATOM 1734 C C . ASP A 1 220 ? 14.328 16.691 -13.758 1.00 47.91 220 ASP A C 1
ATOM 1736 O O . ASP A 1 220 ? 14.736 17.446 -14.616 1.00 47.91 220 ASP A O 1
ATOM 1740 N N . SER A 1 221 ? 13.291 15.880 -13.995 1.00 46.62 221 SER A N 1
ATOM 1741 C CA . SER A 1 221 ? 12.286 16.011 -15.082 1.00 46.62 221 SER A CA 1
ATOM 1742 C C . SER A 1 221 ? 12.723 16.128 -16.560 1.00 46.62 221 SER A C 1
ATOM 1744 O O . SER A 1 221 ? 11.857 16.027 -17.427 1.00 46.62 221 SER A O 1
ATOM 1746 N N . VAL A 1 222 ? 14.005 16.292 -16.883 1.00 54.31 222 VAL A N 1
ATOM 1747 C CA . VAL A 1 222 ? 14.504 16.476 -18.249 1.00 54.31 222 VAL A CA 1
ATOM 1748 C C . VAL A 1 222 ? 14.944 15.119 -18.786 1.00 54.31 222 VAL A C 1
ATOM 1750 O O . VAL A 1 222 ? 16.119 14.763 -18.821 1.00 54.31 222 VAL A O 1
ATOM 1753 N N . VAL A 1 223 ? 13.950 14.326 -19.178 1.00 65.00 223 VAL A N 1
ATOM 1754 C CA . VAL A 1 223 ? 14.151 13.319 -20.229 1.00 65.00 223 VAL A CA 1
ATOM 1755 C C . VAL A 1 223 ? 14.642 14.050 -21.487 1.00 65.00 223 VAL A C 1
ATOM 1757 O O . VAL A 1 223 ? 14.344 15.235 -21.622 1.00 65.00 223 VAL A O 1
ATOM 1760 N N . HIS A 1 224 ? 15.395 13.394 -22.378 1.00 72.25 224 HIS A N 1
ATOM 1761 C CA . HIS A 1 224 ? 15.838 14.016 -23.639 1.00 72.25 224 HIS A CA 1
ATOM 1762 C C . HIS A 1 224 ? 14.654 14.236 -24.590 1.00 72.25 224 HIS A C 1
ATOM 1764 O O . HIS A 1 224 ? 14.497 13.548 -25.601 1.00 72.25 224 HIS A O 1
ATOM 1770 N N . ASP A 1 225 ? 13.777 15.163 -24.233 1.00 78.75 225 ASP A N 1
ATOM 1771 C CA . ASP A 1 225 ? 12.603 15.524 -25.001 1.00 78.75 225 ASP A CA 1
ATOM 1772 C C . ASP A 1 225 ? 12.979 15.997 -26.401 1.00 78.75 225 ASP A C 1
ATOM 1774 O O . ASP A 1 225 ? 12.273 15.680 -27.354 1.00 78.75 225 ASP A O 1
ATOM 1778 N N . GLU A 1 226 ? 14.146 16.620 -26.549 1.00 85.44 226 GLU A N 1
ATOM 1779 C CA . GLU A 1 226 ? 14.695 17.054 -27.819 1.00 85.44 226 GLU A CA 1
ATOM 1780 C C . GLU A 1 226 ? 15.101 15.894 -28.735 1.00 85.44 226 GLU A C 1
ATOM 1782 O O . GLU A 1 226 ? 15.127 16.090 -29.946 1.00 85.44 226 GLU A O 1
ATOM 1787 N N . LEU A 1 227 ? 15.407 14.703 -28.202 1.00 91.00 227 LEU A N 1
ATOM 1788 C CA . LEU A 1 227 ? 15.820 13.523 -28.984 1.00 91.00 227 LEU A CA 1
ATOM 1789 C C . LEU A 1 227 ? 14.689 12.513 -29.217 1.00 91.00 227 LEU A C 1
ATOM 1791 O O . LEU A 1 227 ? 14.859 11.584 -30.007 1.00 91.00 227 LEU A O 1
ATOM 1795 N N . MET A 1 228 ? 13.555 12.674 -28.534 1.00 91.88 228 MET A N 1
ATOM 1796 C CA . MET A 1 228 ? 12.425 11.738 -28.574 1.00 91.88 228 MET A CA 1
ATOM 1797 C C . MET A 1 228 ? 11.276 12.207 -29.480 1.00 91.88 228 MET A C 1
ATOM 1799 O O . MET A 1 228 ? 10.257 11.523 -29.572 1.00 91.88 228 MET A O 1
ATOM 1803 N N . THR A 1 229 ? 11.419 13.353 -30.154 1.00 94.44 229 THR A N 1
ATOM 1804 C CA . THR A 1 229 ? 10.435 13.818 -31.138 1.00 94.44 229 THR A CA 1
ATOM 1805 C C . THR A 1 229 ? 10.515 13.025 -32.437 1.00 94.44 229 THR A C 1
ATOM 1807 O O . THR A 1 229 ? 11.567 12.487 -32.801 1.00 94.44 229 THR A O 1
ATOM 1810 N N . LYS A 1 230 ? 9.412 12.976 -33.190 1.00 95.69 230 LYS A N 1
ATOM 1811 C CA . LYS A 1 230 ? 9.405 12.337 -34.513 1.00 95.69 230 LYS A CA 1
ATOM 1812 C C . LYS A 1 230 ? 10.385 12.999 -35.489 1.00 95.69 230 LYS A C 1
ATOM 1814 O O . LYS A 1 230 ? 11.010 12.305 -36.293 1.00 95.69 230 LYS A O 1
ATOM 1819 N N . GLU A 1 231 ? 10.581 14.314 -35.396 1.00 96.75 231 GLU A N 1
ATOM 1820 C CA . GLU A 1 231 ? 11.565 15.049 -36.192 1.00 96.75 231 GLU A CA 1
ATOM 1821 C C . GLU A 1 231 ? 13.001 14.681 -35.795 1.00 96.75 231 GLU A C 1
ATOM 1823 O O . GLU A 1 231 ? 13.836 14.451 -36.671 1.00 96.75 231 GLU A O 1
ATOM 1828 N N . ALA A 1 232 ? 13.286 14.546 -34.494 1.00 95.75 232 ALA A N 1
ATOM 1829 C CA . ALA A 1 232 ? 14.590 14.094 -34.017 1.00 95.75 232 ALA A CA 1
ATOM 1830 C C . ALA A 1 232 ? 14.894 12.666 -34.474 1.00 95.75 232 ALA A C 1
ATOM 1832 O O . ALA A 1 232 ? 15.967 12.419 -35.021 1.00 95.75 232 ALA A O 1
ATOM 1833 N N . ILE A 1 233 ? 13.941 11.741 -34.318 1.00 97.56 233 ILE A N 1
ATOM 1834 C CA . ILE A 1 233 ? 14.072 10.358 -34.795 1.00 97.56 233 ILE A CA 1
ATOM 1835 C C . ILE A 1 233 ? 14.331 10.345 -36.305 1.00 97.56 233 ILE A C 1
ATOM 1837 O O . ILE A 1 233 ? 15.235 9.651 -36.765 1.00 97.56 233 ILE A O 1
ATOM 1841 N N . THR A 1 234 ? 13.604 11.155 -37.078 1.00 97.94 234 THR A N 1
ATOM 1842 C CA . THR A 1 234 ? 13.798 11.269 -38.532 1.00 97.94 234 THR A CA 1
ATOM 1843 C C . THR A 1 234 ? 15.191 11.798 -38.888 1.00 97.94 234 THR A C 1
ATOM 1845 O O . THR A 1 234 ? 15.858 11.229 -39.754 1.00 97.94 234 THR A O 1
ATOM 1848 N N . MET A 1 235 ? 15.666 12.840 -38.198 1.00 97.44 235 MET A N 1
ATOM 1849 C CA . MET A 1 235 ? 17.013 13.392 -38.387 1.00 97.44 235 MET A CA 1
ATOM 1850 C C . MET A 1 235 ? 18.091 12.355 -38.052 1.00 97.44 235 MET A C 1
ATOM 1852 O O . MET A 1 235 ? 18.991 12.116 -38.857 1.00 97.44 235 MET A O 1
ATOM 1856 N N . LEU A 1 236 ? 17.969 11.676 -36.908 1.00 97.81 236 LEU A N 1
ATOM 1857 C CA . LEU A 1 236 ? 18.915 10.647 -36.477 1.00 97.81 236 LEU A CA 1
ATOM 1858 C C . LEU A 1 236 ? 18.928 9.449 -37.436 1.00 97.81 236 LEU A C 1
ATOM 1860 O O . LEU A 1 236 ? 19.997 8.921 -37.737 1.00 97.81 236 LEU A O 1
ATOM 1864 N N . LEU A 1 237 ? 17.770 9.055 -37.981 1.00 97.88 237 LEU A N 1
ATOM 1865 C CA . LEU A 1 237 ? 17.708 8.064 -39.054 1.00 97.88 237 LEU A CA 1
ATOM 1866 C C . LEU A 1 237 ? 18.483 8.537 -40.289 1.00 97.88 237 LEU A C 1
ATOM 1868 O O . LEU A 1 237 ? 19.182 7.726 -40.887 1.00 97.88 237 LEU A O 1
ATOM 1872 N N . GLY A 1 238 ? 18.413 9.818 -40.669 1.00 97.69 238 GLY A N 1
ATOM 1873 C CA . GLY A 1 238 ? 19.214 10.400 -41.761 1.00 97.69 238 GLY A CA 1
ATOM 1874 C C . GLY A 1 238 ? 20.723 10.181 -41.598 1.00 97.69 238 GLY A C 1
ATOM 1875 O O . GLY A 1 238 ? 21.413 9.829 -42.557 1.00 97.69 238 GLY A O 1
ATOM 1876 N N . LYS A 1 239 ? 21.213 10.250 -40.355 1.00 97.94 239 LYS A N 1
ATOM 1877 C CA . LYS A 1 239 ? 22.615 9.980 -39.997 1.00 97.94 239 LYS A CA 1
ATOM 1878 C C . LYS A 1 239 ? 22.982 8.486 -40.008 1.00 97.94 239 LYS A C 1
ATOM 1880 O O . LYS A 1 239 ? 24.166 8.154 -40.102 1.00 97.94 239 LYS A O 1
ATOM 1885 N N . LEU A 1 240 ? 22.003 7.582 -39.918 1.00 97.69 240 LEU A N 1
ATOM 1886 C CA . LEU A 1 240 ? 22.209 6.130 -39.938 1.00 97.69 240 LEU A CA 1
ATOM 1887 C C . LEU A 1 240 ? 22.298 5.557 -41.360 1.00 97.69 240 LEU A C 1
ATOM 1889 O O . LEU A 1 240 ? 21.590 5.998 -42.272 1.00 97.69 240 LEU A O 1
ATOM 1893 N N . THR A 1 241 ? 23.107 4.507 -41.529 1.00 95.69 241 THR A N 1
ATOM 1894 C CA . THR A 1 241 ? 23.054 3.620 -42.700 1.00 95.69 241 THR A CA 1
ATOM 1895 C C . THR A 1 241 ? 21.651 3.030 -42.876 1.00 95.69 241 THR A C 1
ATOM 1897 O O . THR A 1 241 ? 20.814 3.060 -41.971 1.00 95.69 241 THR A O 1
ATOM 1900 N N . GLU A 1 242 ? 21.368 2.483 -44.059 1.00 94.94 242 GLU A N 1
ATOM 1901 C CA . GLU A 1 242 ? 20.046 1.924 -44.378 1.00 94.94 242 GLU A CA 1
ATOM 1902 C C . GLU A 1 242 ? 19.592 0.859 -43.361 1.00 94.94 242 GLU A C 1
ATOM 1904 O O . GLU A 1 242 ? 18.429 0.854 -42.968 1.00 94.94 242 GLU A O 1
ATOM 1909 N N . ASP A 1 243 ? 20.506 0.007 -42.889 1.00 93.88 243 ASP A N 1
ATOM 1910 C CA . ASP A 1 243 ? 20.256 -1.062 -41.915 1.00 93.88 243 ASP A CA 1
ATOM 1911 C C . ASP A 1 243 ? 20.664 -0.705 -40.469 1.00 93.88 243 ASP A C 1
ATOM 1913 O O . ASP A 1 243 ? 20.736 -1.590 -39.605 1.00 93.88 243 ASP A O 1
ATOM 1917 N N . GLY A 1 244 ? 20.962 0.574 -40.217 1.00 95.69 244 GLY A N 1
ATOM 1918 C CA . GLY A 1 244 ? 21.410 1.077 -38.924 1.00 95.69 244 GLY A CA 1
ATOM 1919 C C . GLY A 1 244 ? 20.303 1.106 -37.866 1.00 95.69 244 GLY A C 1
ATOM 1920 O O . GLY A 1 244 ? 19.109 1.124 -38.182 1.00 95.69 244 GLY A O 1
ATOM 1921 N N . VAL A 1 245 ? 20.703 1.115 -36.590 1.00 97.56 245 VAL A N 1
ATOM 1922 C CA . VAL A 1 245 ? 19.784 1.011 -35.442 1.00 97.56 245 VAL A CA 1
ATOM 1923 C C . VAL A 1 245 ? 19.933 2.204 -34.494 1.00 97.56 245 VAL A C 1
ATOM 1925 O O . VAL A 1 245 ? 21.033 2.519 -34.035 1.00 97.56 245 VAL A O 1
ATOM 1928 N N . LEU A 1 246 ? 18.814 2.849 -34.158 1.00 97.75 246 LEU A N 1
ATOM 1929 C CA . LEU A 1 246 ? 18.730 3.783 -33.035 1.00 97.75 246 LEU A CA 1
ATOM 1930 C C . LEU A 1 246 ? 18.501 2.993 -31.750 1.00 97.75 246 LEU A C 1
ATOM 1932 O O . LEU A 1 246 ? 17.552 2.214 -31.671 1.00 97.75 246 LEU A O 1
ATOM 1936 N N . CYS A 1 247 ? 19.350 3.209 -30.752 1.00 96.75 247 CYS A N 1
ATOM 1937 C CA . CYS A 1 247 ? 19.295 2.512 -29.472 1.00 96.75 247 CYS A CA 1
ATOM 1938 C C . CYS A 1 247 ? 19.014 3.526 -28.367 1.00 96.75 247 CYS A C 1
ATOM 1940 O O . CYS A 1 247 ? 19.923 4.236 -27.948 1.00 96.75 247 CYS A O 1
ATOM 1942 N N . PHE A 1 248 ? 17.779 3.595 -27.883 1.00 95.31 248 PHE A N 1
ATOM 1943 C CA . PHE A 1 248 ? 17.421 4.451 -26.756 1.00 95.31 248 PHE A CA 1
ATOM 1944 C C . PHE A 1 248 ? 17.482 3.652 -25.465 1.00 95.31 248 PHE A C 1
ATOM 1946 O O . PHE A 1 248 ? 16.771 2.657 -25.321 1.00 95.31 248 PHE A O 1
ATOM 1953 N N . HIS A 1 249 ? 18.289 4.096 -24.510 1.00 89.88 249 HIS A N 1
ATOM 1954 C CA . HIS A 1 249 ? 18.128 3.656 -23.133 1.00 89.88 249 HIS A CA 1
ATOM 1955 C C . HIS A 1 249 ? 16.780 4.181 -22.635 1.00 89.88 249 HIS A C 1
ATOM 1957 O O . HIS A 1 249 ? 16.448 5.319 -22.923 1.00 89.88 249 HIS A O 1
ATOM 1963 N N . THR A 1 250 ? 15.980 3.379 -21.936 1.00 88.88 250 THR A N 1
ATOM 1964 C CA . THR A 1 250 ? 14.664 3.805 -21.420 1.00 88.88 250 THR A CA 1
ATOM 1965 C C . THR A 1 250 ? 14.436 3.400 -19.967 1.00 88.88 250 THR A C 1
ATOM 1967 O O . THR A 1 250 ? 13.312 3.485 -19.466 1.00 88.88 250 THR A O 1
ATOM 1970 N N . SER A 1 251 ? 15.489 2.971 -19.261 1.00 82.12 251 SER A N 1
ATOM 1971 C CA . SER A 1 251 ? 15.415 2.622 -17.840 1.00 82.12 251 SER A CA 1
ATOM 1972 C C . SER A 1 251 ? 15.122 3.858 -17.002 1.00 82.12 251 SER A C 1
ATOM 1974 O O . SER A 1 251 ? 16.020 4.554 -16.534 1.00 82.12 251 SER A O 1
ATOM 1976 N N . ASN A 1 252 ? 13.841 4.122 -16.787 1.00 78.88 252 ASN A N 1
ATOM 1977 C CA . ASN A 1 252 ? 13.393 5.264 -16.018 1.00 78.88 252 ASN A CA 1
ATOM 1978 C C . ASN A 1 252 ? 12.380 4.821 -14.958 1.00 78.88 252 ASN A C 1
ATOM 1980 O O . ASN A 1 252 ? 11.456 4.047 -15.229 1.00 78.88 252 ASN A O 1
ATOM 1984 N N . ARG A 1 253 ? 12.587 5.290 -13.723 1.00 74.12 253 ARG A N 1
ATOM 1985 C CA . ARG A 1 253 ? 11.713 4.986 -12.581 1.00 74.12 253 ARG A CA 1
ATOM 1986 C C . ARG A 1 253 ? 10.398 5.766 -12.641 1.00 74.12 253 ARG A C 1
ATOM 1988 O O . ARG A 1 253 ? 9.384 5.257 -12.177 1.00 74.12 253 ARG A O 1
ATOM 1995 N N . PHE A 1 254 ? 10.422 6.967 -13.213 1.00 76.25 254 PHE A N 1
ATOM 1996 C CA . PHE A 1 254 ? 9.322 7.929 -13.179 1.00 76.25 254 PHE A CA 1
ATOM 1997 C C . PHE A 1 254 ? 8.448 7.871 -14.427 1.00 76.25 254 PHE A C 1
ATOM 1999 O O . PHE A 1 254 ? 7.245 8.088 -14.325 1.00 76.25 254 PHE A O 1
ATOM 2006 N N . TYR A 1 255 ? 9.021 7.549 -15.588 1.00 82.56 255 TYR A N 1
ATOM 2007 C CA . TYR A 1 255 ? 8.335 7.624 -16.876 1.00 82.56 255 TYR A CA 1
ATOM 2008 C C . TYR A 1 255 ? 8.479 6.346 -17.708 1.00 82.56 255 TYR A C 1
ATOM 2010 O O . TYR A 1 255 ? 9.531 5.713 -17.727 1.00 82.56 255 TYR A O 1
ATOM 2018 N N . ASP A 1 256 ? 7.424 5.981 -18.432 1.00 86.50 256 ASP A N 1
ATOM 2019 C CA . ASP A 1 256 ? 7.412 4.926 -19.439 1.00 86.50 256 ASP A CA 1
ATOM 2020 C C . ASP A 1 256 ? 7.828 5.483 -20.801 1.00 86.50 256 ASP A C 1
ATOM 2022 O O . ASP A 1 256 ? 7.005 5.771 -21.670 1.00 86.50 256 ASP A O 1
ATOM 2026 N N . LEU A 1 257 ? 9.138 5.662 -20.968 1.00 89.12 257 LEU A N 1
ATOM 2027 C CA . LEU A 1 257 ? 9.719 6.232 -22.188 1.00 89.12 257 LEU A CA 1
ATOM 2028 C C . LEU A 1 257 ? 9.525 5.331 -23.413 1.00 89.12 257 LEU A C 1
ATOM 2030 O O . LEU A 1 257 ? 9.523 5.819 -24.543 1.00 89.12 257 LEU A O 1
ATOM 2034 N N . VAL A 1 258 ? 9.300 4.032 -23.187 1.00 91.88 258 VAL A N 1
ATOM 2035 C CA . VAL A 1 258 ? 9.001 3.060 -24.242 1.00 91.88 258 VAL A CA 1
ATOM 2036 C C . VAL A 1 258 ? 7.753 3.468 -25.014 1.00 91.88 258 VAL A C 1
ATOM 2038 O O . VAL A 1 258 ? 7.777 3.446 -26.239 1.00 91.88 258 VAL A O 1
ATOM 2041 N N . ALA A 1 259 ? 6.686 3.877 -24.322 1.00 91.00 259 ALA A N 1
ATOM 2042 C CA . ALA A 1 259 ? 5.423 4.236 -24.961 1.00 91.00 259 ALA A CA 1
ATOM 2043 C C . ALA A 1 259 ? 5.557 5.462 -25.881 1.00 91.00 259 ALA A C 1
ATOM 2045 O O . ALA A 1 259 ? 4.962 5.481 -26.956 1.00 91.00 259 ALA A O 1
ATOM 2046 N N . ILE A 1 260 ? 6.374 6.453 -25.505 1.00 92.06 260 ILE A N 1
ATOM 2047 C CA . ILE A 1 260 ? 6.642 7.646 -26.330 1.00 92.06 260 ILE A CA 1
ATOM 2048 C C . ILE A 1 260 ? 7.349 7.234 -27.627 1.00 92.06 260 ILE A C 1
ATOM 2050 O O . ILE A 1 260 ? 6.867 7.509 -28.725 1.00 92.06 260 ILE A O 1
ATOM 2054 N N . LEU A 1 261 ? 8.466 6.511 -27.501 1.00 95.06 261 LEU A N 1
ATOM 2055 C CA . LEU A 1 261 ? 9.283 6.091 -28.642 1.00 95.06 261 LEU A CA 1
ATOM 2056 C C . LEU A 1 261 ? 8.556 5.093 -29.545 1.00 95.06 261 LEU A C 1
ATOM 2058 O O . LEU A 1 261 ? 8.657 5.178 -30.766 1.00 95.06 261 LEU A O 1
ATOM 2062 N N . ALA A 1 262 ? 7.805 4.159 -28.961 1.00 94.88 262 ALA A N 1
ATOM 2063 C CA . ALA A 1 262 ? 7.011 3.196 -29.710 1.00 94.88 262 ALA A CA 1
ATOM 2064 C C . ALA A 1 262 ? 5.878 3.8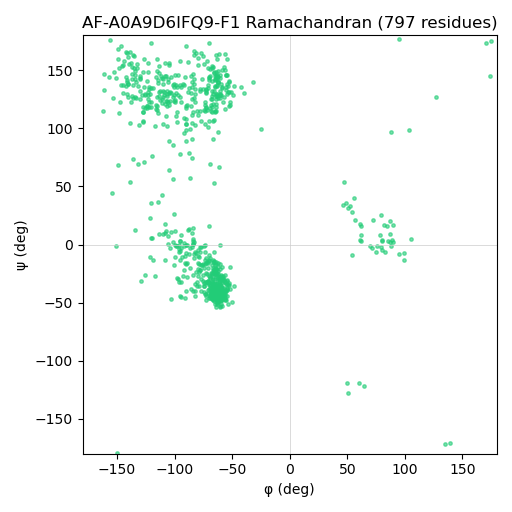71 -30.488 1.00 94.88 262 ALA A C 1
ATOM 2066 O O . ALA A 1 262 ? 5.616 3.473 -31.620 1.00 94.88 262 ALA A O 1
ATOM 2067 N N . SER A 1 263 ? 5.254 4.909 -29.922 1.00 94.50 263 SER A N 1
ATOM 2068 C CA . SER A 1 263 ? 4.215 5.673 -30.622 1.00 94.50 263 SER A CA 1
ATOM 2069 C C . SER A 1 263 ? 4.794 6.480 -31.777 1.00 94.50 263 SER A C 1
ATOM 2071 O O . SER A 1 263 ? 4.273 6.410 -32.886 1.00 94.50 263 SER A O 1
ATOM 2073 N N . ALA A 1 264 ? 5.931 7.152 -31.570 1.00 95.62 264 ALA A N 1
ATOM 2074 C CA . ALA A 1 264 ? 6.621 7.848 -32.655 1.00 95.62 264 ALA A CA 1
ATOM 2075 C C . ALA A 1 264 ? 7.086 6.879 -33.758 1.00 95.62 264 ALA A C 1
ATOM 2077 O O . ALA A 1 264 ? 6.936 7.165 -34.944 1.00 95.62 264 ALA A O 1
ATOM 2078 N N . ALA A 1 265 ? 7.606 5.703 -33.387 1.00 97.00 265 ALA A N 1
ATOM 2079 C CA . ALA A 1 265 ? 7.990 4.672 -34.347 1.00 97.00 265 ALA A CA 1
ATOM 2080 C C . ALA A 1 265 ? 6.788 4.133 -35.138 1.00 97.00 265 ALA A C 1
ATOM 2082 O O . ALA A 1 265 ? 6.917 3.894 -36.336 1.00 97.00 265 ALA A O 1
ATOM 2083 N N . ALA A 1 266 ? 5.629 3.968 -34.493 1.00 95.81 266 ALA A N 1
ATOM 2084 C CA . ALA A 1 266 ? 4.400 3.540 -35.153 1.00 95.81 266 ALA A CA 1
ATOM 2085 C C . ALA A 1 266 ? 3.887 4.587 -36.156 1.00 95.81 266 ALA A C 1
ATOM 2087 O O . ALA A 1 266 ? 3.588 4.220 -37.293 1.00 95.81 266 ALA A O 1
ATOM 2088 N N . GLU A 1 267 ? 3.857 5.873 -35.776 1.00 95.81 267 GLU A N 1
ATOM 2089 C CA . GLU A 1 267 ? 3.469 6.979 -36.671 1.00 95.81 267 GLU A CA 1
ATOM 2090 C C . GLU A 1 267 ? 4.406 7.082 -37.884 1.00 95.81 267 GLU A C 1
ATOM 2092 O O . GLU A 1 267 ? 3.958 7.295 -39.007 1.00 95.81 267 GLU A O 1
ATOM 2097 N N . LEU A 1 268 ? 5.710 6.877 -37.680 1.00 97.31 268 LEU A N 1
ATOM 2098 C CA . LEU A 1 268 ? 6.720 6.913 -38.742 1.00 97.31 268 LEU A CA 1
ATOM 2099 C C . LEU A 1 268 ? 6.848 5.593 -39.529 1.00 97.31 268 LEU A C 1
ATOM 2101 O O . LEU A 1 268 ? 7.706 5.491 -40.407 1.00 97.31 268 LEU A O 1
ATOM 2105 N N . HIS A 1 269 ? 6.030 4.580 -39.224 1.00 96.56 269 HIS A N 1
ATOM 2106 C CA . HIS A 1 269 ? 6.064 3.246 -39.842 1.00 96.56 269 HIS A CA 1
ATOM 2107 C C . HIS A 1 269 ? 7.431 2.535 -39.755 1.00 96.56 269 HIS A C 1
ATOM 2109 O O . HIS A 1 269 ? 7.879 1.875 -40.695 1.00 96.56 269 HIS A O 1
ATOM 2115 N N . LEU A 1 270 ? 8.098 2.656 -38.607 1.00 97.81 270 LEU A N 1
ATOM 2116 C CA . LEU A 1 270 ? 9.419 2.094 -38.330 1.00 97.81 270 LEU A CA 1
ATOM 2117 C C . LEU A 1 270 ? 9.330 0.737 -37.614 1.00 97.81 270 LEU A C 1
ATOM 2119 O O . LEU A 1 270 ? 8.351 0.412 -36.943 1.00 97.81 270 LEU A O 1
ATOM 2123 N N . GLY A 1 271 ? 10.396 -0.060 -37.709 1.00 96.69 271 GLY A N 1
ATOM 2124 C CA . GLY A 1 271 ? 10.570 -1.232 -36.853 1.00 96.69 271 GLY A CA 1
ATOM 2125 C C . GLY A 1 271 ? 10.927 -0.813 -35.430 1.00 96.69 271 GLY A C 1
ATOM 2126 O O . GLY A 1 271 ? 11.807 0.025 -35.258 1.00 96.69 271 GLY A O 1
ATOM 2127 N N . CYS A 1 272 ? 10.281 -1.411 -34.426 1.00 97.12 272 CYS A N 1
ATOM 2128 C CA . CYS A 1 272 ? 10.509 -1.112 -33.013 1.00 97.12 272 CYS A CA 1
ATOM 2129 C C . CYS A 1 272 ? 10.476 -2.392 -32.165 1.00 97.12 272 CYS A C 1
ATOM 2131 O O . CYS A 1 272 ? 9.505 -3.151 -32.225 1.00 97.12 272 CYS A O 1
ATOM 2133 N N . VAL A 1 273 ? 11.523 -2.632 -31.369 1.00 95.94 273 VAL A N 1
ATOM 2134 C CA . VAL A 1 273 ? 11.567 -3.717 -30.371 1.00 95.94 273 VAL A CA 1
ATOM 2135 C C . VAL A 1 273 ? 12.110 -3.206 -29.041 1.00 95.94 273 VAL A C 1
ATOM 2137 O O . VAL A 1 273 ? 12.944 -2.303 -29.006 1.00 95.94 273 VAL A O 1
ATOM 2140 N N . VAL A 1 274 ? 11.656 -3.800 -27.940 1.00 94.38 274 VAL A N 1
ATOM 2141 C CA . VAL A 1 274 ? 12.080 -3.443 -26.582 1.00 94.38 274 VAL A CA 1
ATOM 2142 C C . VAL A 1 274 ? 12.924 -4.574 -26.010 1.00 94.38 274 VAL A C 1
ATOM 2144 O O . VAL A 1 274 ? 12.492 -5.727 -26.010 1.00 94.38 274 VAL A O 1
ATOM 2147 N N . GLY A 1 275 ? 14.120 -4.250 -25.527 1.00 90.69 275 GLY A N 1
ATOM 2148 C CA . GLY A 1 275 ? 15.023 -5.180 -24.854 1.00 90.69 275 GLY A CA 1
ATOM 2149 C C . GLY A 1 275 ? 15.043 -4.941 -23.349 1.00 90.69 275 GLY A C 1
ATOM 2150 O O . GLY A 1 275 ? 15.221 -3.804 -22.915 1.00 90.69 275 GLY A O 1
ATOM 2151 N N . LYS A 1 276 ? 14.882 -5.998 -22.551 1.00 88.19 276 LYS A N 1
ATOM 2152 C CA . LYS A 1 276 ? 14.931 -5.958 -21.084 1.00 88.19 276 LYS A CA 1
ATOM 2153 C C . LYS A 1 276 ? 15.972 -6.936 -20.564 1.00 88.19 276 LYS A C 1
ATOM 2155 O O . LYS A 1 276 ? 15.823 -8.147 -20.712 1.00 88.19 276 LYS A O 1
ATOM 2160 N N . ASP A 1 277 ? 16.982 -6.401 -19.894 1.00 83.56 277 ASP A N 1
ATOM 2161 C CA . ASP A 1 277 ? 18.037 -7.177 -19.257 1.00 83.56 277 ASP A CA 1
ATOM 2162 C C . ASP A 1 277 ? 17.935 -7.119 -17.729 1.00 83.56 277 ASP A C 1
ATOM 2164 O O . ASP A 1 277 ? 17.669 -6.073 -17.131 1.00 83.56 277 ASP A O 1
ATOM 2168 N N . ALA A 1 278 ? 18.136 -8.272 -17.097 1.00 71.38 278 ALA A N 1
ATOM 2169 C CA . ALA A 1 278 ? 18.091 -8.455 -15.656 1.00 71.38 278 ALA A CA 1
ATOM 2170 C C . ALA A 1 278 ? 19.247 -9.381 -15.235 1.00 71.38 278 ALA A C 1
ATOM 2172 O O . ALA A 1 278 ? 19.152 -10.599 -15.433 1.00 71.38 278 ALA A O 1
ATOM 2173 N N . PRO A 1 279 ? 20.331 -8.846 -14.639 1.00 61.38 279 PRO A N 1
ATOM 2174 C CA . PRO A 1 279 ? 21.501 -9.647 -14.309 1.00 61.38 279 PRO A CA 1
ATOM 2175 C C . PRO A 1 279 ? 21.160 -10.761 -13.294 1.00 61.38 279 PRO A C 1
ATOM 2177 O O . PRO A 1 279 ? 20.338 -10.555 -12.392 1.00 61.38 279 PRO A O 1
ATOM 2180 N N . PRO A 1 280 ? 21.778 -11.956 -13.398 1.00 55.34 280 PRO A N 1
ATOM 2181 C CA . PRO A 1 280 ? 21.576 -13.041 -12.439 1.00 55.34 280 PRO A CA 1
ATOM 2182 C C . PRO A 1 280 ? 21.950 -12.616 -11.010 1.00 55.34 280 PRO A C 1
ATOM 2184 O O . PRO A 1 280 ? 23.011 -12.032 -10.789 1.00 55.34 280 PRO A O 1
ATOM 2187 N N . ARG A 1 281 ? 21.113 -12.953 -10.013 1.00 47.81 281 ARG A N 1
ATOM 2188 C CA . ARG A 1 281 ? 21.447 -12.742 -8.590 1.00 47.81 281 ARG A CA 1
ATOM 2189 C C . ARG A 1 281 ? 22.749 -13.488 -8.252 1.00 47.81 281 ARG A C 1
ATOM 2191 O O . ARG A 1 281 ? 22.790 -14.703 -8.413 1.00 47.81 281 ARG A O 1
ATOM 2198 N N . GLY A 1 282 ? 23.767 -12.772 -7.762 1.00 44.09 282 GLY A N 1
ATOM 2199 C CA . GLY A 1 282 ? 25.016 -13.353 -7.242 1.00 44.09 282 GLY A CA 1
ATOM 2200 C C . GLY A 1 282 ? 26.268 -13.240 -8.129 1.00 44.09 282 GLY A C 1
ATOM 2201 O O . GLY A 1 282 ? 27.296 -13.788 -7.752 1.00 44.09 282 GLY A O 1
ATOM 2202 N N . GLN A 1 283 ? 26.225 -12.548 -9.277 1.00 46.97 283 GLN A N 1
ATOM 2203 C CA . GLN A 1 283 ? 27.440 -12.166 -10.028 1.00 46.97 283 GLN A CA 1
ATOM 2204 C C . GLN A 1 283 ? 27.991 -10.807 -9.551 1.00 46.97 283 GLN A C 1
ATOM 2206 O O . GLN A 1 283 ? 27.239 -10.018 -8.977 1.00 46.97 283 GLN A O 1
ATOM 2211 N N . ARG A 1 284 ? 29.296 -10.548 -9.772 1.00 51.16 284 ARG A N 1
ATOM 2212 C CA . ARG A 1 284 ? 30.017 -9.315 -9.372 1.00 51.16 284 ARG A CA 1
ATOM 2213 C C . ARG A 1 284 ? 29.164 -8.052 -9.581 1.00 51.16 284 ARG A C 1
ATOM 2215 O O . ARG A 1 284 ? 28.600 -7.851 -10.654 1.00 51.16 284 ARG A O 1
ATOM 2222 N N . SER A 1 285 ? 29.090 -7.212 -8.546 1.00 53.62 285 SER A N 1
ATOM 2223 C CA . SER A 1 285 ? 28.050 -6.191 -8.308 1.00 53.62 285 SER A CA 1
ATOM 2224 C C . SER A 1 285 ? 28.051 -4.961 -9.242 1.00 53.62 285 SER A C 1
ATOM 2226 O O . SER A 1 285 ? 27.393 -3.966 -8.946 1.00 53.62 285 SER A O 1
ATOM 2228 N N . THR A 1 286 ? 28.741 -5.002 -10.388 1.00 63.59 286 THR A N 1
ATOM 2229 C CA . THR A 1 286 ? 28.900 -3.843 -11.287 1.00 63.59 286 THR A CA 1
ATOM 2230 C C . THR A 1 286 ? 27.904 -3.777 -12.442 1.00 63.59 286 THR A C 1
ATOM 2232 O O . THR A 1 286 ? 27.922 -2.778 -13.160 1.00 63.59 286 THR A O 1
ATOM 2235 N N . ARG A 1 287 ? 27.043 -4.788 -12.644 1.00 75.06 287 ARG A N 1
ATOM 2236 C CA . ARG A 1 287 ? 26.025 -4.792 -13.712 1.00 75.06 287 ARG A CA 1
ATOM 2237 C C . ARG A 1 287 ? 24.644 -4.390 -13.219 1.00 75.06 287 ARG A C 1
ATOM 2239 O O . ARG A 1 287 ? 24.195 -4.880 -12.184 1.00 75.06 287 ARG A O 1
ATOM 2246 N N . PHE A 1 288 ? 23.947 -3.561 -13.993 1.00 75.50 288 PHE A N 1
ATOM 2247 C CA . PHE A 1 288 ? 22.597 -3.090 -13.673 1.00 75.50 288 PHE A CA 1
ATOM 2248 C C . PHE A 1 288 ? 21.578 -3.622 -14.674 1.00 75.50 288 PHE A C 1
ATOM 2250 O O . PHE A 1 288 ? 21.883 -3.788 -15.851 1.00 75.50 288 PHE A O 1
ATOM 2257 N N . ALA A 1 289 ? 20.357 -3.868 -14.197 1.00 79.38 289 ALA A N 1
ATOM 2258 C CA . ALA A 1 289 ? 19.230 -4.132 -15.082 1.00 79.38 289 ALA A CA 1
ATOM 2259 C C . ALA A 1 289 ? 18.988 -2.923 -15.994 1.00 79.38 289 ALA A C 1
ATOM 2261 O O . ALA A 1 289 ? 19.164 -1.781 -15.560 1.00 79.38 289 ALA A O 1
ATOM 2262 N N . SER A 1 290 ? 18.564 -3.175 -17.229 1.00 84.50 290 SER A N 1
ATOM 2263 C CA . SER A 1 290 ? 18.260 -2.106 -18.178 1.00 84.50 290 SER A CA 1
ATOM 2264 C C . SER A 1 290 ? 17.102 -2.439 -19.108 1.00 84.50 290 SER A C 1
ATOM 2266 O O . SER A 1 290 ? 16.809 -3.600 -19.388 1.00 84.50 290 SER A O 1
ATOM 2268 N N . GLU A 1 291 ? 16.441 -1.391 -19.581 1.00 88.94 291 GLU A N 1
ATOM 2269 C CA . GLU A 1 291 ? 15.402 -1.396 -20.598 1.00 88.94 291 GLU A CA 1
ATOM 2270 C C . GLU A 1 291 ? 15.846 -0.482 -21.740 1.00 88.94 291 GLU A C 1
ATOM 2272 O O . GLU A 1 291 ? 16.339 0.622 -21.501 1.00 88.94 291 GLU A O 1
ATOM 2277 N N . TRP A 1 292 ? 15.702 -0.966 -22.969 1.00 93.00 292 TRP A N 1
ATOM 2278 C CA . TRP A 1 292 ? 16.120 -0.273 -24.181 1.00 93.00 292 TRP A CA 1
ATOM 2279 C C . TRP A 1 292 ? 15.062 -0.394 -25.269 1.00 93.00 292 TRP A C 1
ATOM 2281 O O . TRP A 1 292 ? 14.435 -1.445 -25.409 1.00 93.00 292 TRP A O 1
ATOM 2291 N N . VAL A 1 293 ? 14.929 0.640 -26.093 1.00 95.88 293 VAL A N 1
ATOM 2292 C CA . VAL A 1 293 ? 14.118 0.633 -27.313 1.00 95.88 293 VAL A CA 1
ATOM 2293 C C . VAL A 1 293 ? 15.037 0.700 -28.524 1.00 95.88 293 VAL A C 1
ATOM 2295 O O . VAL A 1 293 ? 15.853 1.614 -28.642 1.00 95.88 293 VAL A O 1
ATOM 2298 N N . MET A 1 294 ? 14.882 -0.263 -29.431 1.00 97.25 294 MET A N 1
ATOM 2299 C CA . MET A 1 294 ? 15.614 -0.325 -30.692 1.00 97.25 294 MET A CA 1
ATOM 2300 C C . MET A 1 294 ? 14.683 0.055 -31.836 1.00 97.25 294 MET A C 1
ATOM 2302 O O . MET A 1 294 ? 13.651 -0.594 -32.021 1.00 97.25 294 MET A O 1
ATOM 2306 N N . ILE A 1 295 ? 15.055 1.078 -32.605 1.00 98.06 295 ILE A N 1
ATOM 2307 C CA . ILE A 1 295 ? 14.290 1.564 -33.758 1.00 98.06 295 ILE A CA 1
ATOM 2308 C C . ILE A 1 295 ? 15.133 1.431 -35.025 1.00 98.06 295 ILE A C 1
ATOM 2310 O O . ILE A 1 295 ? 16.304 1.808 -35.048 1.00 98.06 295 ILE A O 1
ATOM 2314 N N . ALA A 1 296 ? 14.531 0.918 -36.096 1.00 97.75 296 ALA A N 1
ATOM 2315 C CA . ALA A 1 296 ? 15.155 0.827 -37.415 1.00 97.75 296 ALA A CA 1
ATOM 2316 C C . ALA A 1 296 ? 14.148 1.152 -38.525 1.00 97.75 296 ALA A C 1
ATOM 2318 O O . ALA A 1 296 ? 12.939 1.039 -38.332 1.00 97.75 296 ALA A O 1
ATOM 2319 N N . ARG A 1 297 ? 14.641 1.490 -39.724 1.00 97.81 297 ARG A N 1
ATOM 2320 C CA . ARG A 1 297 ? 13.791 1.833 -40.886 1.00 97.81 297 ARG A CA 1
ATOM 2321 C C . ARG A 1 297 ? 12.786 0.742 -41.254 1.00 97.81 297 ARG A C 1
ATOM 2323 O O . ARG A 1 297 ? 11.711 1.046 -41.752 1.00 97.81 297 ARG A O 1
ATOM 2330 N N . LYS A 1 298 ? 13.140 -0.527 -41.031 1.00 96.56 298 LYS A N 1
ATOM 2331 C CA . LYS A 1 298 ? 12.291 -1.690 -41.312 1.00 96.56 298 LYS A CA 1
ATOM 2332 C C . LYS A 1 298 ? 12.378 -2.691 -40.159 1.00 96.56 298 LYS A C 1
ATOM 2334 O O . LYS A 1 298 ? 13.488 -2.942 -39.683 1.00 96.56 298 LYS A O 1
ATOM 2339 N N . PRO A 1 299 ? 11.273 -3.359 -39.777 1.00 94.25 299 PRO A N 1
ATOM 2340 C CA . PRO A 1 299 ? 11.301 -4.439 -38.786 1.00 94.25 299 PRO A CA 1
ATOM 2341 C C . PRO A 1 299 ? 12.314 -5.547 -39.115 1.00 94.25 299 PRO A C 1
ATOM 2343 O O . PRO A 1 299 ? 12.968 -6.076 -38.220 1.00 94.25 299 PRO A O 1
ATOM 2346 N N . ALA A 1 300 ? 12.511 -5.847 -40.405 1.00 95.12 300 ALA A N 1
ATOM 2347 C CA . ALA A 1 300 ? 13.473 -6.848 -40.871 1.00 95.12 300 ALA A CA 1
ATOM 2348 C C . ALA A 1 300 ? 14.921 -6.559 -40.430 1.00 95.12 300 ALA A C 1
ATOM 2350 O O . ALA A 1 300 ? 15.684 -7.493 -40.193 1.00 95.12 300 ALA A O 1
ATOM 2351 N N . TYR A 1 301 ? 15.297 -5.287 -40.255 1.00 95.12 301 TYR A N 1
ATOM 2352 C CA . TYR A 1 301 ? 16.642 -4.921 -39.804 1.00 95.12 301 TYR A CA 1
ATOM 2353 C C . TYR A 1 301 ? 16.879 -5.235 -38.321 1.00 95.12 301 TYR A C 1
ATOM 2355 O O . TYR A 1 301 ? 18.030 -5.340 -37.911 1.00 95.12 301 TYR A O 1
ATOM 2363 N N . LEU A 1 302 ? 15.824 -5.481 -37.536 1.00 94.44 302 LEU A N 1
ATOM 2364 C CA . LEU A 1 302 ? 15.897 -5.862 -36.118 1.00 94.44 302 LEU A CA 1
ATOM 2365 C C . LEU A 1 302 ? 15.824 -7.383 -35.898 1.00 94.44 302 LEU A C 1
ATOM 2367 O O . LEU A 1 302 ? 16.053 -7.851 -34.788 1.00 94.44 302 LEU A O 1
ATOM 2371 N N . ALA A 1 303 ? 15.570 -8.178 -36.945 1.00 89.88 303 ALA A N 1
ATOM 2372 C CA . ALA A 1 303 ? 15.371 -9.630 -36.841 1.00 89.88 303 ALA A CA 1
ATOM 2373 C C . ALA A 1 303 ? 16.608 -10.413 -36.346 1.00 89.88 303 ALA A C 1
ATOM 2375 O O . ALA A 1 303 ? 16.498 -11.566 -35.928 1.00 89.88 303 ALA A O 1
ATOM 2376 N N . HIS A 1 304 ? 17.792 -9.798 -36.392 1.00 86.94 304 HIS A N 1
ATOM 2377 C CA . HIS A 1 304 ? 19.035 -10.378 -35.882 1.00 86.94 304 HIS A CA 1
ATOM 2378 C C . HIS A 1 304 ? 19.126 -10.353 -34.344 1.00 86.94 304 HIS A C 1
ATOM 2380 O O . HIS A 1 304 ? 19.937 -11.086 -33.776 1.00 86.94 304 HIS A O 1
ATOM 2386 N N . LEU A 1 305 ? 18.307 -9.541 -33.665 1.00 90.00 305 LEU A N 1
ATOM 2387 C CA . LEU A 1 305 ? 18.300 -9.415 -32.210 1.00 90.00 305 LEU A CA 1
ATOM 2388 C C . LEU A 1 305 ? 17.670 -10.658 -31.574 1.00 90.00 305 LEU A C 1
ATOM 2390 O O . LEU A 1 305 ? 16.456 -10.852 -31.577 1.00 90.00 305 LEU A O 1
ATOM 2394 N N . LYS A 1 306 ? 18.526 -11.525 -31.029 1.00 85.88 306 LYS A N 1
ATOM 2395 C CA . LYS A 1 306 ? 18.144 -12.763 -30.335 1.00 85.88 306 LYS A CA 1
ATOM 2396 C C . LYS A 1 306 ? 18.495 -12.661 -28.856 1.00 85.88 306 LYS A C 1
ATOM 2398 O O . LYS A 1 306 ? 19.377 -11.894 -28.482 1.00 85.88 306 LYS A O 1
ATOM 2403 N N . ALA A 1 307 ? 17.786 -13.386 -27.996 1.00 83.12 307 ALA A N 1
ATOM 2404 C CA . ALA A 1 307 ? 18.107 -13.394 -26.571 1.00 83.12 307 ALA A CA 1
ATOM 2405 C C . ALA A 1 307 ? 19.500 -14.026 -26.340 1.00 83.12 307 ALA A C 1
ATOM 2407 O O . ALA A 1 307 ? 19.829 -15.009 -27.014 1.00 83.12 307 ALA A O 1
ATOM 2408 N N . PRO A 1 308 ? 20.320 -13.504 -25.410 1.00 80.06 308 PRO A N 1
ATOM 2409 C CA . PRO A 1 308 ? 21.612 -14.101 -25.093 1.00 80.06 308 PRO A CA 1
ATOM 2410 C C . PRO A 1 308 ? 21.445 -15.467 -24.410 1.00 80.06 308 PRO A C 1
ATOM 2412 O O . PRO A 1 308 ? 20.464 -15.724 -23.707 1.00 80.06 308 PRO A O 1
ATOM 2415 N N . ALA A 1 309 ? 22.436 -16.347 -24.576 1.00 72.44 309 ALA A N 1
ATOM 2416 C CA . ALA A 1 309 ? 22.443 -17.660 -23.934 1.00 72.44 309 ALA A CA 1
ATOM 2417 C C . ALA A 1 309 ? 22.346 -17.532 -22.399 1.00 72.44 309 ALA A C 1
ATOM 2419 O O . ALA A 1 309 ? 23.132 -16.815 -21.773 1.00 72.44 309 ALA A O 1
ATOM 2420 N N . GLY A 1 310 ? 21.382 -18.234 -21.793 1.00 66.12 310 GLY A N 1
ATOM 2421 C CA . GLY A 1 310 ? 21.113 -18.188 -20.350 1.00 66.12 310 GLY A CA 1
ATOM 2422 C C . GLY A 1 310 ? 20.126 -17.103 -19.897 1.00 66.12 310 GLY A C 1
ATOM 2423 O O . GLY A 1 310 ? 19.886 -16.982 -18.693 1.00 66.12 310 GLY A O 1
ATOM 2424 N N . ALA A 1 311 ? 19.528 -16.335 -20.817 1.00 64.38 311 ALA A N 1
ATOM 2425 C CA . ALA A 1 311 ? 18.367 -15.504 -20.499 1.00 64.38 311 ALA A CA 1
ATOM 2426 C C . ALA A 1 311 ? 17.205 -16.395 -20.007 1.00 64.38 311 ALA A C 1
ATOM 2428 O O . ALA A 1 311 ? 16.849 -17.377 -20.656 1.00 64.38 311 ALA A O 1
ATOM 2429 N N . LYS A 1 312 ? 16.646 -16.097 -18.826 1.00 54.66 312 LYS A N 1
ATOM 2430 C CA . LYS A 1 312 ? 15.593 -16.915 -18.195 1.00 54.66 312 LYS A CA 1
ATOM 2431 C C . LYS A 1 312 ? 14.260 -16.804 -18.947 1.00 54.66 312 LYS A C 1
ATOM 2433 O O . LYS A 1 312 ? 13.847 -15.701 -19.280 1.00 54.66 312 LYS A O 1
ATOM 2438 N N . GLU A 1 313 ? 13.527 -17.913 -19.064 1.00 49.91 313 GLU A N 1
ATOM 2439 C CA . GLU A 1 313 ? 12.216 -17.988 -19.746 1.00 49.91 313 GLU A CA 1
ATOM 2440 C C . GLU A 1 313 ? 11.088 -17.163 -19.089 1.00 49.91 313 GLU A C 1
ATOM 2442 O O . GLU A 1 313 ? 10.114 -16.816 -19.747 1.00 49.91 313 GLU A O 1
ATOM 2447 N N . PHE A 1 314 ? 11.196 -16.805 -17.801 1.00 41.78 314 PHE A N 1
ATOM 2448 C CA . PHE A 1 314 ? 10.096 -16.172 -17.049 1.00 41.78 314 PHE A CA 1
ATOM 2449 C C . PHE A 1 314 ? 9.753 -14.726 -17.468 1.00 41.78 314 PHE A C 1
ATOM 2451 O O . PHE A 1 314 ? 8.710 -14.215 -17.055 1.00 41.78 314 PHE A O 1
ATOM 2458 N N . ARG A 1 315 ? 10.603 -14.047 -18.254 1.00 59.91 315 ARG A N 1
ATOM 2459 C CA . ARG A 1 315 ? 10.279 -12.782 -18.942 1.00 59.91 315 ARG A CA 1
ATOM 2460 C C . ARG A 1 315 ? 10.979 -12.750 -20.306 1.00 59.91 315 ARG A C 1
ATOM 2462 O O . ARG A 1 315 ? 12.185 -12.989 -20.336 1.00 59.91 315 ARG A O 1
ATOM 2469 N N . PRO A 1 316 ? 10.279 -12.434 -21.410 1.00 73.00 316 PRO A N 1
ATOM 2470 C CA . PRO A 1 316 ? 10.913 -12.339 -22.721 1.00 73.00 316 PRO A CA 1
ATOM 2471 C C . PRO A 1 316 ? 11.951 -11.208 -22.729 1.00 73.00 316 PRO A C 1
ATOM 2473 O O . PRO A 1 316 ? 11.651 -10.085 -22.327 1.00 73.00 316 PRO A O 1
ATOM 2476 N N . TYR A 1 317 ? 13.177 -11.519 -23.162 1.00 85.25 317 TYR A N 1
ATOM 2477 C CA . TYR A 1 317 ? 14.275 -10.548 -23.250 1.00 85.25 317 TYR A CA 1
ATOM 2478 C C . TYR A 1 317 ? 13.979 -9.473 -24.304 1.00 85.25 317 TYR A C 1
ATOM 2480 O O . TYR A 1 317 ? 14.097 -8.285 -24.026 1.00 85.25 317 TYR A O 1
ATOM 2488 N N . TRP A 1 318 ? 13.560 -9.897 -25.501 1.00 90.44 318 TRP A N 1
ATOM 2489 C CA . TRP A 1 318 ? 13.060 -9.022 -26.562 1.00 90.44 318 TRP A CA 1
ATOM 2490 C C . TRP A 1 318 ? 11.541 -9.132 -26.628 1.00 90.44 318 TRP A C 1
ATOM 2492 O O . TRP A 1 318 ? 11.004 -10.239 -26.665 1.00 90.44 318 TRP A O 1
ATOM 2502 N N . GLN A 1 319 ? 10.854 -7.999 -26.662 1.00 89.19 319 GLN A N 1
ATOM 2503 C CA . GLN A 1 319 ? 9.398 -7.934 -26.726 1.00 89.19 319 GLN A CA 1
ATOM 2504 C C . GLN A 1 319 ? 8.948 -6.829 -27.685 1.00 89.19 319 GLN A C 1
ATOM 2506 O O . GLN A 1 319 ? 9.663 -5.851 -27.921 1.00 89.19 319 GLN A O 1
ATOM 2511 N N . THR A 1 320 ? 7.743 -6.966 -28.226 1.00 86.50 320 THR A N 1
ATOM 2512 C CA . THR A 1 320 ? 7.069 -5.848 -28.890 1.00 86.50 320 THR A CA 1
ATOM 2513 C C . THR A 1 320 ? 6.622 -4.822 -27.843 1.00 86.50 320 THR A C 1
ATOM 2515 O O . THR A 1 320 ? 6.365 -5.204 -26.698 1.00 86.50 320 THR A O 1
ATOM 2518 N N . PRO A 1 321 ? 6.521 -3.528 -28.188 1.00 85.88 321 PRO A N 1
ATOM 2519 C CA . PRO A 1 321 ? 5.990 -2.526 -27.270 1.00 85.88 321 PRO A CA 1
ATOM 2520 C C . PRO A 1 321 ? 4.587 -2.894 -26.768 1.00 85.88 321 PRO A C 1
ATOM 2522 O O . PRO A 1 321 ? 3.713 -3.260 -27.550 1.00 85.88 321 PRO A O 1
ATOM 2525 N N . ASP A 1 322 ? 4.367 -2.787 -25.456 1.00 71.56 322 ASP A N 1
ATOM 2526 C CA . ASP A 1 322 ? 3.123 -3.233 -24.812 1.00 71.56 322 ASP A CA 1
ATOM 2527 C C . ASP A 1 322 ? 1.982 -2.196 -24.898 1.00 71.56 322 ASP A C 1
ATOM 2529 O O . ASP A 1 322 ? 0.881 -2.458 -24.402 1.00 71.56 322 ASP A O 1
ATOM 2533 N N . PHE A 1 323 ? 2.268 -0.982 -25.381 1.00 82.25 323 PHE A N 1
ATOM 2534 C CA . PHE A 1 323 ? 1.343 0.150 -25.451 1.00 82.25 323 PHE A CA 1
ATOM 2535 C C . PHE A 1 323 ? 1.851 1.200 -26.451 1.00 82.25 323 PHE A C 1
ATOM 2537 O O . PHE A 1 323 ? 3.026 1.563 -26.419 1.00 82.25 323 PHE A O 1
ATOM 2544 N N . VAL A 1 324 ? 0.955 1.673 -27.317 1.00 83.69 324 VAL A N 1
ATOM 2545 C CA . VAL A 1 324 ? 1.171 2.726 -28.318 1.00 83.69 324 VAL A CA 1
ATOM 2546 C C . VAL A 1 324 ? -0.090 3.589 -28.353 1.00 83.69 324 VAL A C 1
ATOM 2548 O O . VAL A 1 324 ? -1.193 3.046 -28.278 1.00 83.69 324 VAL A O 1
ATOM 2551 N N . ASP A 1 325 ? 0.069 4.909 -28.439 1.00 85.81 325 ASP A N 1
ATOM 2552 C CA . ASP A 1 325 ? -1.033 5.871 -28.485 1.00 85.81 325 ASP A CA 1
ATOM 2553 C C . ASP A 1 325 ? -0.591 7.152 -29.207 1.00 85.81 325 ASP A C 1
ATOM 2555 O O . ASP A 1 325 ? 0.394 7.775 -28.809 1.00 85.81 325 ASP A O 1
ATOM 2559 N N . ASP A 1 326 ? -1.330 7.580 -30.230 1.00 88.19 326 ASP A N 1
ATOM 2560 C CA . ASP A 1 326 ? -0.987 8.753 -31.052 1.00 88.19 326 ASP A CA 1
ATOM 2561 C C . ASP A 1 326 ? -0.846 10.041 -30.219 1.00 88.19 326 ASP A C 1
ATOM 2563 O O . ASP A 1 326 ? -0.064 10.932 -30.545 1.00 88.19 326 ASP A O 1
ATOM 2567 N N . ARG A 1 327 ? -1.539 10.132 -29.074 1.00 88.19 327 ARG A N 1
ATOM 2568 C CA . ARG A 1 327 ? -1.444 11.278 -28.149 1.00 88.19 327 ARG A CA 1
ATOM 2569 C C . ARG A 1 327 ? -0.094 11.363 -27.426 1.00 88.19 327 ARG A C 1
ATOM 2571 O O . ARG A 1 327 ? 0.162 12.350 -26.734 1.00 88.19 327 ARG A O 1
ATOM 2578 N N . LEU A 1 328 ? 0.731 10.319 -27.515 1.00 90.00 328 LEU A N 1
ATOM 2579 C CA . LEU A 1 328 ? 2.078 10.259 -26.949 1.00 90.00 328 LEU A CA 1
ATOM 2580 C C . LEU A 1 328 ? 3.169 10.573 -27.970 1.00 90.00 328 LEU A C 1
ATOM 2582 O O . LEU A 1 328 ? 4.339 10.592 -27.588 1.00 90.00 328 LEU A O 1
ATOM 2586 N N . VAL A 1 329 ? 2.826 10.840 -29.233 1.00 93.31 329 VAL A N 1
ATOM 2587 C CA . VAL A 1 329 ? 3.829 11.244 -30.219 1.00 93.31 329 VAL A CA 1
ATOM 2588 C C . VAL A 1 329 ? 4.267 12.674 -29.944 1.00 93.31 329 VAL A C 1
ATOM 2590 O O . VAL A 1 329 ? 3.463 13.603 -29.926 1.00 93.31 329 VAL A O 1
ATOM 2593 N N . TRP A 1 330 ? 5.563 12.838 -29.686 1.00 93.38 330 TRP A N 1
ATOM 2594 C CA . TRP A 1 330 ? 6.161 14.139 -29.418 1.00 93.38 330 TRP A CA 1
ATOM 2595 C C . TRP A 1 330 ? 6.667 14.774 -30.705 1.00 93.38 330 TRP A C 1
ATOM 2597 O O . TRP A 1 330 ? 7.206 14.087 -31.579 1.00 93.38 330 TRP A O 1
ATOM 2607 N N . ASN A 1 331 ? 6.540 16.096 -30.800 1.00 93.38 331 ASN A N 1
ATOM 2608 C CA . ASN A 1 331 ? 7.073 16.860 -31.921 1.00 93.38 331 ASN A CA 1
ATOM 2609 C C . ASN A 1 331 ? 7.783 18.149 -31.498 1.00 93.38 331 ASN A C 1
ATOM 2611 O O . ASN A 1 331 ? 7.609 18.660 -30.389 1.00 93.38 331 ASN A O 1
ATOM 2615 N N . ASP A 1 332 ? 8.571 18.694 -32.421 1.00 93.12 332 ASP A N 1
ATOM 2616 C CA . ASP A 1 332 ? 9.357 19.915 -32.200 1.00 93.12 332 ASP A CA 1
ATOM 2617 C C . ASP A 1 332 ? 8.501 21.178 -31.998 1.00 93.12 332 ASP A C 1
ATOM 2619 O O . ASP A 1 332 ? 8.994 22.189 -31.499 1.00 93.12 332 ASP A O 1
ATOM 2623 N N . LYS A 1 333 ? 7.206 21.140 -32.342 1.00 87.19 333 LYS A N 1
ATOM 2624 C CA . LYS A 1 333 ? 6.269 22.253 -32.099 1.00 87.19 333 LYS A CA 1
ATOM 2625 C C . LYS A 1 333 ? 5.815 22.332 -30.639 1.00 87.19 333 LYS A C 1
ATOM 2627 O O . LYS A 1 333 ? 5.072 23.243 -30.278 1.00 87.19 333 LYS A O 1
ATOM 2632 N N . GLY A 1 334 ? 6.265 21.399 -29.799 1.00 75.06 334 GLY A N 1
ATOM 2633 C CA . GLY A 1 334 ? 5.949 21.356 -28.378 1.00 75.06 334 GLY A CA 1
ATOM 2634 C C . GLY A 1 334 ? 4.655 20.612 -28.058 1.00 75.06 334 GLY A C 1
ATOM 2635 O O . GLY A 1 334 ? 4.230 20.634 -26.901 1.00 75.06 334 GLY A O 1
ATOM 2636 N N . GLU A 1 335 ? 4.039 19.929 -29.030 1.00 79.94 335 GLU A N 1
ATOM 2637 C CA . GLU A 1 335 ? 2.974 18.972 -28.736 1.00 79.94 335 GLU A CA 1
ATOM 2638 C C . GLU A 1 335 ? 3.623 17.757 -28.074 1.00 79.94 335 GLU A C 1
ATOM 2640 O O . GLU A 1 335 ? 4.282 16.931 -28.706 1.00 79.94 335 GLU A O 1
ATOM 2645 N N . ARG A 1 336 ? 3.506 17.710 -26.748 1.00 82.00 336 ARG A N 1
ATOM 2646 C CA . ARG A 1 336 ? 4.083 16.667 -25.908 1.00 82.00 336 ARG A CA 1
ATOM 2647 C C . ARG A 1 336 ? 3.177 16.403 -24.721 1.00 82.00 336 ARG A C 1
ATOM 2649 O O . ARG A 1 336 ? 2.679 17.329 -24.078 1.00 82.00 336 ARG A O 1
ATOM 2656 N N . SER A 1 337 ? 2.992 15.130 -24.401 1.00 81.38 337 SER A N 1
ATOM 2657 C CA . SER A 1 337 ? 2.241 14.697 -23.228 1.00 81.38 337 SER A CA 1
ATOM 2658 C C . SER A 1 337 ? 3.063 13.707 -22.421 1.00 81.38 337 SER A C 1
ATOM 2660 O O . SER A 1 337 ? 3.533 12.701 -22.944 1.00 81.38 337 SER A O 1
ATOM 2662 N N . LEU A 1 338 ? 3.184 13.980 -21.121 1.00 79.81 338 LEU A N 1
ATOM 2663 C CA . LEU A 1 338 ? 3.616 12.996 -20.126 1.00 79.81 338 LEU A CA 1
ATOM 2664 C C . LEU A 1 338 ? 2.421 12.247 -19.512 1.00 79.81 338 LEU A C 1
ATOM 2666 O O . LEU A 1 338 ? 2.597 11.271 -18.783 1.00 79.81 338 LEU A O 1
ATOM 2670 N N . ARG A 1 339 ? 1.183 12.686 -19.782 1.00 80.75 339 ARG A N 1
ATOM 2671 C CA . ARG A 1 339 ? -0.013 11.965 -19.326 1.00 80.75 339 ARG A CA 1
ATOM 2672 C C . ARG A 1 339 ? -0.090 10.632 -20.055 1.00 80.75 339 ARG A C 1
ATOM 2674 O O . ARG A 1 339 ? -0.002 10.610 -21.274 1.00 80.75 339 ARG A O 1
ATOM 2681 N N . GLY A 1 340 ? -0.267 9.556 -19.297 1.00 74.56 340 GLY A N 1
ATOM 2682 C CA . GLY A 1 340 ? -0.288 8.186 -19.807 1.00 74.56 340 GLY A CA 1
ATOM 2683 C C . GLY A 1 340 ? 1.025 7.437 -19.626 1.00 74.56 340 GLY A C 1
ATOM 2684 O O . GLY A 1 340 ? 1.019 6.214 -19.709 1.00 74.56 340 GLY A O 1
ATOM 2685 N N . VAL A 1 341 ? 2.118 8.137 -19.301 1.00 81.25 341 VAL A N 1
ATOM 2686 C CA . VAL A 1 341 ? 3.446 7.526 -19.158 1.00 81.25 341 VAL A CA 1
ATOM 2687 C C . VAL A 1 341 ? 4.057 7.685 -17.767 1.00 81.25 341 VAL A C 1
ATOM 2689 O O . VAL A 1 341 ? 5.184 7.262 -17.565 1.00 81.25 341 VAL A O 1
ATOM 2692 N N . TYR A 1 342 ? 3.362 8.234 -16.763 1.00 80.00 342 TYR A N 1
ATOM 2693 C CA . TYR A 1 342 ? 3.905 8.263 -15.395 1.00 80.00 342 TYR A CA 1
ATOM 2694 C C . TYR A 1 342 ? 3.959 6.842 -14.795 1.00 80.00 342 TYR A C 1
ATOM 2696 O O . TYR A 1 342 ? 2.918 6.215 -14.596 1.00 80.00 342 TYR A O 1
ATOM 2704 N N . ARG A 1 343 ? 5.157 6.346 -14.471 1.00 75.56 343 ARG A N 1
ATOM 2705 C CA . ARG A 1 343 ? 5.398 5.137 -13.660 1.00 75.56 343 ARG A CA 1
ATOM 2706 C C . ARG A 1 343 ? 5.314 5.459 -12.164 1.00 75.56 343 ARG A C 1
ATOM 2708 O O . ARG A 1 343 ? 4.636 4.746 -11.434 1.00 75.56 343 ARG A O 1
ATOM 2715 N N . SER A 1 344 ? 5.927 6.566 -11.748 1.00 74.94 344 SER A N 1
ATOM 2716 C CA . SER A 1 344 ? 5.824 7.159 -10.409 1.00 74.94 344 SER A CA 1
ATOM 2717 C C . SER A 1 344 ? 5.816 8.692 -10.525 1.00 74.94 344 SER A C 1
ATOM 2719 O O . SER A 1 344 ? 6.066 9.239 -11.601 1.00 74.94 344 SER A O 1
ATOM 2721 N N . ASP A 1 345 ? 5.443 9.410 -9.465 1.00 75.75 345 ASP A N 1
ATOM 2722 C CA . ASP A 1 345 ? 5.415 10.873 -9.471 1.00 75.75 345 ASP A CA 1
ATOM 2723 C C . ASP A 1 345 ? 6.751 11.444 -8.969 1.00 75.75 345 ASP A C 1
ATOM 2725 O O . ASP A 1 345 ? 7.025 11.376 -7.766 1.00 75.75 345 ASP A O 1
ATOM 2729 N N . PRO A 1 346 ? 7.575 12.049 -9.846 1.00 70.94 346 PRO A N 1
ATOM 2730 C CA . PRO A 1 346 ? 8.888 12.555 -9.455 1.00 70.94 346 PRO A CA 1
ATOM 2731 C C . PRO A 1 346 ? 8.807 13.644 -8.381 1.00 70.94 346 PRO A C 1
ATOM 2733 O O . PRO A 1 346 ? 9.703 13.735 -7.549 1.00 70.94 346 PRO A O 1
ATOM 2736 N N . GLU A 1 347 ? 7.729 14.435 -8.329 1.00 70.25 347 GLU A N 1
ATOM 2737 C CA . GLU A 1 347 ? 7.579 15.483 -7.308 1.00 70.25 347 GLU A CA 1
ATOM 2738 C C . GLU A 1 347 ? 7.332 14.910 -5.910 1.00 70.25 347 GLU A C 1
ATOM 2740 O O . GLU A 1 347 ? 7.759 15.491 -4.915 1.00 70.25 347 GLU A O 1
ATOM 2745 N N . ILE A 1 348 ? 6.673 13.754 -5.824 1.00 65.56 348 ILE A N 1
ATOM 2746 C CA . ILE A 1 348 ? 6.443 13.063 -4.551 1.00 65.56 348 ILE A CA 1
ATOM 2747 C C . ILE A 1 348 ? 7.682 12.256 -4.165 1.00 65.56 348 ILE A C 1
ATOM 2749 O O . ILE A 1 348 ? 8.081 12.275 -3.004 1.00 65.56 348 ILE A O 1
ATOM 2753 N N . ASP A 1 349 ? 8.336 11.610 -5.132 1.00 65.38 349 ASP A N 1
ATOM 2754 C CA . ASP A 1 349 ? 9.575 10.863 -4.896 1.00 65.38 349 ASP A CA 1
ATOM 2755 C C . ASP A 1 349 ? 10.746 11.778 -4.477 1.00 65.38 349 ASP A C 1
ATOM 2757 O O . ASP A 1 349 ? 11.649 11.317 -3.781 1.00 65.38 349 ASP A O 1
ATOM 2761 N N . LYS A 1 350 ? 10.723 13.090 -4.777 1.00 65.75 350 LYS A N 1
ATOM 2762 C CA . LYS A 1 350 ? 11.664 14.068 -4.182 1.00 65.75 350 LYS A CA 1
ATOM 2763 C C . LYS A 1 350 ? 11.617 14.077 -2.649 1.00 65.75 350 LYS A C 1
ATOM 2765 O O . LYS A 1 350 ? 12.626 14.381 -2.016 1.00 65.75 350 LYS A O 1
ATOM 2770 N N . LEU A 1 351 ? 10.496 13.687 -2.035 1.00 62.53 351 LEU A N 1
ATOM 2771 C CA . LEU A 1 351 ? 10.390 13.579 -0.580 1.00 62.53 351 LEU A CA 1
ATOM 2772 C C . LEU A 1 351 ? 11.318 12.493 -0.006 1.00 62.53 351 LEU A C 1
ATOM 2774 O O . LEU A 1 351 ? 11.746 12.626 1.139 1.00 62.53 351 LEU A O 1
ATOM 2778 N N . HIS A 1 352 ? 11.699 11.470 -0.791 1.00 65.69 352 HIS A N 1
ATOM 2779 C CA . HIS A 1 352 ? 12.742 10.515 -0.386 1.00 65.69 352 HIS A CA 1
ATOM 2780 C C . HIS A 1 352 ? 14.072 11.230 -0.130 1.00 65.69 352 HIS A C 1
ATOM 2782 O O . HIS A 1 352 ? 14.718 10.966 0.879 1.00 65.69 352 HIS A O 1
ATOM 2788 N N . ASN A 1 353 ? 14.461 12.169 -0.998 1.00 63.50 353 ASN A N 1
ATOM 2789 C CA . ASN A 1 353 ? 15.713 12.915 -0.844 1.00 63.50 353 ASN A CA 1
ATOM 2790 C C . ASN A 1 353 ? 15.696 13.807 0.404 1.00 63.50 353 ASN A C 1
ATOM 2792 O O . ASN A 1 353 ? 16.701 13.876 1.105 1.00 63.50 353 ASN A O 1
ATOM 2796 N N . ASN A 1 354 ? 14.548 14.407 0.734 1.00 64.44 354 ASN A N 1
ATOM 2797 C CA . ASN A 1 354 ? 14.400 15.236 1.934 1.00 64.44 354 ASN A CA 1
ATOM 2798 C C . ASN A 1 354 ? 14.561 14.429 3.233 1.00 64.44 354 ASN A C 1
ATOM 2800 O O . ASN A 1 354 ? 15.073 14.955 4.219 1.00 64.44 354 ASN A O 1
ATOM 2804 N N . ILE A 1 355 ? 14.142 13.156 3.249 1.00 63.75 355 ILE A N 1
ATOM 2805 C CA . ILE A 1 355 ? 14.372 12.265 4.398 1.00 63.75 355 ILE A CA 1
ATOM 2806 C C . ILE A 1 355 ? 15.870 12.034 4.583 1.00 63.75 355 ILE A C 1
ATOM 2808 O O . ILE A 1 355 ? 16.372 12.198 5.691 1.00 63.75 355 ILE A O 1
ATOM 2812 N N . TYR A 1 356 ? 16.593 11.729 3.503 1.00 62.28 356 TYR A N 1
ATOM 2813 C CA . TYR A 1 356 ? 18.044 11.563 3.565 1.00 62.28 356 TYR A CA 1
ATOM 2814 C C . TYR A 1 356 ? 18.767 12.856 3.961 1.00 62.28 356 TYR A C 1
ATOM 2816 O O . TYR A 1 356 ? 19.711 12.809 4.738 1.00 62.28 356 TYR A O 1
ATOM 2824 N N . GLU A 1 357 ? 18.311 14.021 3.495 1.00 63.03 357 GLU A N 1
ATOM 2825 C CA . GLU A 1 357 ? 18.875 15.317 3.902 1.00 63.03 357 GLU A CA 1
ATOM 2826 C C . GLU A 1 357 ? 18.651 15.615 5.381 1.00 63.03 357 GLU A C 1
ATOM 2828 O O . GLU A 1 357 ? 19.548 16.122 6.053 1.00 63.03 357 GLU A O 1
ATOM 2833 N N . LEU A 1 358 ? 17.480 15.261 5.907 1.00 56.03 358 LEU A N 1
ATOM 2834 C CA . LEU A 1 358 ? 17.196 15.351 7.331 1.00 56.03 358 LEU A CA 1
ATOM 2835 C C . LEU A 1 358 ? 18.089 14.393 8.135 1.00 56.03 358 LEU A C 1
ATOM 2837 O O . LEU A 1 358 ? 18.629 14.790 9.166 1.00 56.03 358 LEU A O 1
ATOM 2841 N N . GLU A 1 359 ? 18.275 13.158 7.663 1.00 58.62 359 GLU A N 1
ATOM 2842 C CA . GLU A 1 359 ? 19.182 12.177 8.272 1.00 58.62 359 GLU A CA 1
ATOM 2843 C C . GLU A 1 359 ? 20.640 12.675 8.272 1.00 58.62 359 GLU A C 1
ATOM 2845 O O . GLU A 1 359 ? 21.294 12.657 9.319 1.00 58.62 359 GLU A O 1
ATOM 2850 N N . ASP A 1 360 ? 21.130 13.183 7.137 1.00 58.97 360 ASP A N 1
ATOM 2851 C CA . ASP A 1 360 ? 22.473 13.753 6.981 1.00 58.97 360 ASP A CA 1
ATOM 2852 C C . ASP A 1 360 ? 22.672 14.975 7.894 1.00 58.97 360 ASP A C 1
ATOM 2854 O O . ASP A 1 360 ? 23.691 15.086 8.584 1.00 58.97 360 ASP A O 1
ATOM 2858 N N . PHE A 1 361 ? 21.679 15.869 7.960 1.00 56.72 361 PHE A N 1
ATOM 2859 C CA . PHE A 1 361 ? 21.689 17.048 8.827 1.00 56.72 361 PHE A CA 1
ATOM 2860 C C . PHE A 1 361 ? 21.741 16.670 10.312 1.00 56.72 361 PHE A C 1
ATOM 2862 O O . PHE A 1 361 ? 22.585 17.181 11.057 1.00 56.72 361 PHE A O 1
ATOM 2869 N N . LEU A 1 362 ? 20.866 15.758 10.751 1.00 46.94 362 LEU A N 1
ATOM 2870 C CA . LEU A 1 362 ? 20.819 15.288 12.136 1.00 46.94 362 LEU A CA 1
ATOM 2871 C C . LEU A 1 362 ? 22.132 14.605 12.521 1.00 46.94 362 LEU A C 1
ATOM 2873 O O . LEU A 1 362 ? 22.693 14.918 13.575 1.00 46.94 362 LEU A O 1
ATOM 2877 N N . ARG A 1 363 ? 22.677 13.759 11.642 1.00 56.47 363 ARG A N 1
ATOM 2878 C CA . ARG A 1 363 ? 23.975 13.110 11.840 1.00 56.47 363 ARG A CA 1
ATOM 2879 C C . ARG A 1 363 ? 25.104 14.131 11.987 1.00 56.47 363 ARG A C 1
ATOM 2881 O O . ARG A 1 363 ? 25.890 14.022 12.925 1.00 56.47 363 ARG A O 1
ATOM 2888 N N . ALA A 1 364 ? 25.172 15.128 11.104 1.00 54.44 364 ALA A N 1
ATOM 2889 C CA . ALA A 1 364 ? 26.232 16.136 11.106 1.00 54.44 364 ALA A CA 1
ATOM 2890 C C . ALA A 1 364 ? 26.182 17.077 12.324 1.00 54.44 364 ALA A C 1
ATOM 2892 O O . ALA A 1 364 ? 27.226 17.525 12.793 1.00 54.44 364 ALA A O 1
ATOM 2893 N N . ARG A 1 365 ? 24.986 17.394 12.843 1.00 48.38 365 ARG A N 1
ATOM 2894 C CA . ARG A 1 365 ? 24.809 18.369 13.937 1.00 48.38 365 ARG A CA 1
ATOM 2895 C C . ARG A 1 365 ? 24.696 17.766 15.328 1.00 48.38 365 ARG A C 1
ATOM 2897 O O . ARG A 1 365 ? 25.059 18.433 16.291 1.00 48.38 365 ARG A O 1
ATOM 2904 N N . THR A 1 366 ? 24.167 16.552 15.445 1.00 45.88 366 THR A N 1
ATOM 2905 C CA . THR A 1 366 ? 23.820 15.956 16.748 1.00 45.88 366 THR A CA 1
ATOM 2906 C C . THR A 1 366 ? 24.538 14.637 17.022 1.00 45.88 366 THR A C 1
ATOM 2908 O O . THR A 1 366 ? 24.474 14.135 18.140 1.00 45.88 366 THR A O 1
ATOM 2911 N N . GLY A 1 367 ? 25.204 14.050 16.018 1.00 42.97 367 GLY A N 1
ATOM 2912 C CA . GLY A 1 367 ? 25.804 12.715 16.114 1.00 42.97 367 GLY A CA 1
ATOM 2913 C C . GLY A 1 367 ? 24.781 11.572 16.172 1.00 42.97 367 GLY A C 1
ATOM 2914 O O . GLY A 1 367 ? 25.175 10.408 16.214 1.00 42.97 367 GLY A O 1
ATOM 2915 N N . ILE A 1 368 ? 23.477 11.874 16.151 1.00 45.41 368 ILE A N 1
ATOM 2916 C CA . ILE A 1 368 ? 22.404 10.879 16.144 1.00 45.41 368 ILE A CA 1
ATOM 2917 C C . ILE A 1 368 ? 22.354 10.225 14.764 1.00 45.41 368 ILE A C 1
ATOM 2919 O O . ILE A 1 368 ? 22.073 10.877 13.759 1.00 45.41 368 ILE A O 1
ATOM 2923 N N . GLN A 1 369 ? 22.603 8.918 14.722 1.00 48.75 369 GLN A N 1
ATOM 2924 C CA . GLN A 1 369 ? 22.378 8.098 13.539 1.00 48.75 369 GLN A CA 1
ATOM 2925 C C . GLN A 1 369 ? 20.953 7.540 13.594 1.00 48.75 369 GLN A C 1
ATOM 2927 O O . GLN A 1 369 ? 20.656 6.643 14.385 1.00 48.75 369 GLN A O 1
ATOM 2932 N N . LEU A 1 370 ? 20.064 8.059 12.745 1.00 48.81 370 LEU A N 1
ATOM 2933 C CA . LEU A 1 370 ? 18.843 7.334 12.405 1.00 48.81 370 LEU A CA 1
ATOM 2934 C C . LEU A 1 370 ? 19.285 6.061 11.681 1.00 48.81 370 LEU A C 1
ATOM 2936 O O . LEU A 1 370 ? 20.037 6.125 10.712 1.00 48.81 370 LEU A O 1
ATOM 2940 N N . ASN A 1 371 ? 18.929 4.893 12.216 1.00 49.16 371 ASN A N 1
ATOM 2941 C CA . ASN A 1 371 ? 19.370 3.625 11.650 1.00 49.16 371 ASN A CA 1
ATOM 2942 C C . ASN A 1 371 ? 18.743 3.474 10.245 1.00 49.16 371 ASN A C 1
ATOM 2944 O O . ASN A 1 371 ? 17.522 3.318 10.175 1.00 49.16 371 ASN A O 1
ATOM 2948 N N . PRO A 1 372 ? 19.518 3.464 9.139 1.00 43.31 372 PRO A N 1
ATOM 2949 C CA . PRO A 1 372 ? 18.970 3.410 7.774 1.00 43.31 372 PRO A CA 1
ATOM 2950 C C . PRO A 1 372 ? 18.229 2.095 7.486 1.00 43.31 372 PRO A C 1
ATOM 2952 O O . PRO A 1 372 ? 17.431 1.991 6.557 1.00 43.31 372 PRO A O 1
ATOM 2955 N N . SER A 1 373 ? 18.488 1.074 8.310 1.00 43.75 373 SER A N 1
ATOM 2956 C CA . SER A 1 373 ? 17.788 -0.211 8.302 1.00 43.75 373 SER A CA 1
ATOM 2957 C C . SER A 1 373 ? 16.559 -0.247 9.224 1.00 43.75 373 SER A C 1
ATOM 2959 O O . SER A 1 373 ? 15.871 -1.266 9.275 1.00 43.75 373 SER A O 1
ATOM 2961 N N . GLY A 1 374 ? 16.250 0.841 9.932 1.00 52.84 374 GLY A N 1
ATOM 2962 C CA . GLY A 1 374 ? 15.142 0.937 10.878 1.00 52.84 374 GLY A CA 1
ATOM 2963 C C . GLY A 1 374 ? 13.771 0.830 10.210 1.00 52.84 374 GLY A C 1
ATOM 2964 O O . GLY A 1 374 ? 13.575 1.245 9.065 1.00 52.84 374 GLY A O 1
ATOM 2965 N N . ASP A 1 375 ? 12.801 0.276 10.938 1.00 53.66 375 ASP A N 1
ATOM 2966 C CA . ASP A 1 375 ? 11.438 0.069 10.434 1.00 53.66 375 ASP A CA 1
ATOM 2967 C C . ASP A 1 375 ? 10.752 1.386 10.025 1.00 53.66 375 ASP A C 1
ATOM 2969 O O . ASP A 1 375 ? 9.940 1.386 9.103 1.00 53.66 375 ASP A O 1
ATOM 2973 N N . LEU A 1 376 ? 11.131 2.520 10.632 1.00 51.97 376 LEU A N 1
ATOM 2974 C CA . LEU A 1 376 ? 10.557 3.837 10.340 1.00 51.97 376 LEU A CA 1
ATOM 2975 C C . LEU A 1 376 ? 11.005 4.414 8.985 1.00 51.97 376 LEU A C 1
ATOM 2977 O O . LEU A 1 376 ? 10.154 4.841 8.208 1.00 51.97 376 LEU A O 1
ATOM 2981 N N . THR A 1 377 ? 12.304 4.401 8.664 1.00 57.69 377 THR A N 1
ATOM 2982 C CA . THR A 1 377 ? 12.808 4.885 7.362 1.00 57.69 377 THR A CA 1
ATOM 2983 C C . THR A 1 377 ? 12.280 4.001 6.225 1.00 57.69 377 THR A C 1
ATOM 2985 O O . THR A 1 377 ? 11.781 4.507 5.219 1.00 57.69 377 THR A O 1
ATOM 2988 N N . ARG A 1 378 ? 12.254 2.670 6.420 1.00 58.25 378 ARG A N 1
ATOM 2989 C CA . ARG A 1 378 ? 11.613 1.730 5.478 1.00 58.25 378 ARG A CA 1
ATOM 2990 C C . ARG A 1 378 ? 10.116 2.008 5.303 1.00 58.25 378 ARG A C 1
ATOM 2992 O O . ARG A 1 378 ? 9.619 1.967 4.178 1.00 58.25 378 ARG A O 1
ATOM 2999 N N . PHE A 1 379 ? 9.407 2.319 6.387 1.00 60.28 379 PHE A N 1
ATOM 3000 C CA . PHE A 1 379 ? 7.993 2.689 6.352 1.00 60.28 379 PHE A CA 1
ATOM 3001 C C . PHE A 1 379 ? 7.752 3.986 5.570 1.00 60.28 379 PHE A C 1
ATOM 3003 O O . PHE A 1 379 ? 6.930 3.989 4.654 1.00 60.28 379 PHE A O 1
ATOM 3010 N N . LEU A 1 380 ? 8.488 5.063 5.869 1.00 60.06 380 LEU A N 1
ATOM 3011 C CA . LEU A 1 380 ? 8.346 6.343 5.169 1.00 60.06 380 LEU A CA 1
ATOM 3012 C C . LEU A 1 380 ? 8.624 6.187 3.671 1.00 60.06 380 LEU A C 1
ATOM 3014 O O . LEU A 1 380 ? 7.854 6.679 2.848 1.00 60.06 380 LEU A O 1
ATOM 3018 N N . HIS A 1 381 ? 9.654 5.420 3.306 1.00 65.31 381 HIS A N 1
ATOM 3019 C CA . HIS A 1 381 ? 9.944 5.124 1.904 1.00 65.31 381 HIS A CA 1
ATOM 3020 C C . HIS A 1 381 ? 8.820 4.346 1.214 1.00 65.31 381 HIS A C 1
ATOM 3022 O O . HIS A 1 381 ? 8.523 4.629 0.051 1.00 65.31 381 HIS A O 1
ATOM 3028 N N . GLY A 1 382 ? 8.183 3.405 1.918 1.00 62.75 382 GLY A N 1
ATOM 3029 C CA . GLY A 1 382 ? 7.017 2.674 1.423 1.00 62.75 382 GLY A CA 1
ATOM 3030 C C . GLY A 1 382 ? 5.802 3.579 1.209 1.00 62.75 382 GLY A C 1
ATOM 3031 O O . GLY A 1 382 ? 5.163 3.508 0.162 1.00 62.75 382 GLY A O 1
ATOM 3032 N N . VAL A 1 383 ? 5.510 4.473 2.158 1.00 61.56 383 VAL A N 1
ATOM 3033 C CA . VAL A 1 383 ? 4.397 5.432 2.047 1.00 61.56 383 VAL A CA 1
ATOM 3034 C C . VAL A 1 383 ? 4.608 6.387 0.873 1.00 61.56 383 VAL A C 1
ATOM 3036 O O . VAL A 1 383 ? 3.696 6.552 0.061 1.00 61.56 383 VAL A O 1
ATOM 3039 N N . ILE A 1 384 ? 5.805 6.970 0.739 1.00 65.12 384 ILE A N 1
ATOM 3040 C CA . ILE A 1 384 ? 6.128 7.885 -0.367 1.00 65.12 384 ILE A CA 1
ATOM 3041 C C . ILE A 1 384 ? 5.980 7.172 -1.708 1.00 65.12 384 ILE A C 1
ATOM 3043 O O . ILE A 1 384 ? 5.307 7.696 -2.593 1.00 65.12 384 ILE A O 1
ATOM 3047 N N . GLY A 1 385 ? 6.515 5.951 -1.833 1.00 62.03 385 GLY A N 1
ATOM 3048 C CA . GLY A 1 385 ? 6.407 5.168 -3.065 1.00 62.03 385 GLY A CA 1
ATOM 3049 C C . GLY A 1 385 ? 4.957 4.955 -3.504 1.00 62.03 385 GLY A C 1
ATOM 3050 O O . GLY A 1 385 ? 4.631 5.100 -4.677 1.00 62.03 385 GLY A O 1
ATOM 3051 N N . ILE A 1 386 ? 4.037 4.707 -2.572 1.00 61.16 386 ILE A N 1
ATOM 3052 C CA . ILE A 1 386 ? 2.645 4.455 -2.956 1.00 61.16 386 ILE A CA 1
ATOM 3053 C C . ILE A 1 386 ? 1.871 5.747 -3.249 1.00 61.16 386 ILE A C 1
ATOM 3055 O O . ILE A 1 386 ? 1.025 5.768 -4.151 1.00 61.16 386 ILE A O 1
ATOM 3059 N N . LEU A 1 387 ? 2.144 6.831 -2.514 1.00 64.19 387 LEU A N 1
ATOM 3060 C CA . LEU A 1 387 ? 1.604 8.155 -2.843 1.00 64.19 387 LEU A CA 1
ATOM 3061 C C . LEU A 1 387 ? 2.047 8.578 -4.249 1.00 64.19 387 LEU A C 1
ATOM 3063 O O . LEU A 1 387 ? 1.231 9.060 -5.039 1.00 64.19 387 LEU A O 1
ATOM 3067 N N . SER A 1 388 ? 3.309 8.307 -4.570 1.00 68.19 388 SER A N 1
ATOM 3068 C CA . SER A 1 388 ? 3.917 8.517 -5.876 1.00 68.19 388 SER A CA 1
ATOM 3069 C C . SER A 1 388 ? 3.204 7.712 -6.970 1.00 68.19 388 SER A C 1
ATOM 3071 O O . SER A 1 388 ? 2.691 8.301 -7.924 1.00 68.19 388 SER A O 1
ATOM 3073 N N . ASP A 1 389 ? 3.004 6.403 -6.778 1.00 62.47 389 ASP A N 1
ATOM 3074 C CA . ASP A 1 389 ? 2.261 5.538 -7.712 1.00 62.47 389 ASP A CA 1
ATOM 3075 C C . ASP A 1 389 ? 0.802 5.979 -7.922 1.00 62.47 389 ASP A C 1
ATOM 3077 O O . ASP A 1 389 ? 0.212 5.813 -8.995 1.00 62.47 389 ASP A O 1
ATOM 3081 N N . ARG A 1 390 ? 0.137 6.484 -6.878 1.00 65.06 390 ARG A N 1
ATOM 3082 C CA . ARG A 1 390 ? -1.244 6.976 -7.000 1.00 65.06 390 ARG A CA 1
ATOM 3083 C C . ARG A 1 390 ? -1.327 8.307 -7.717 1.00 65.06 390 ARG A C 1
ATOM 3085 O O . ARG A 1 390 ? -2.245 8.492 -8.518 1.00 65.06 390 ARG A O 1
ATOM 3092 N N . SER A 1 391 ? -0.405 9.219 -7.439 1.00 71.25 391 SER A N 1
ATOM 3093 C CA . SER A 1 391 ? -0.348 10.487 -8.155 1.00 71.25 391 SER A CA 1
ATOM 3094 C C . SER A 1 391 ? -0.019 10.262 -9.631 1.00 71.25 391 SER A C 1
ATOM 3096 O O . SER A 1 391 ? -0.728 10.786 -10.488 1.00 71.25 391 SER A O 1
ATOM 3098 N N . ALA A 1 392 ? 0.924 9.363 -9.937 1.00 67.50 392 ALA A N 1
ATOM 3099 C CA . ALA A 1 392 ? 1.193 8.888 -11.294 1.00 67.50 392 ALA A CA 1
ATOM 3100 C C . ALA A 1 392 ? -0.077 8.357 -11.982 1.00 67.50 392 ALA A C 1
ATOM 3102 O O . ALA A 1 392 ? -0.458 8.838 -13.049 1.00 67.50 392 ALA A O 1
ATOM 3103 N N . ARG A 1 393 ? -0.824 7.457 -11.326 1.00 68.12 393 ARG A N 1
ATOM 3104 C CA . ARG A 1 393 ? -2.118 6.962 -11.837 1.00 68.12 393 ARG A CA 1
ATOM 3105 C C . ARG A 1 393 ? -3.141 8.073 -12.066 1.00 68.12 393 ARG A C 1
ATOM 3107 O O . ARG A 1 393 ? -3.860 8.050 -13.059 1.00 68.12 393 ARG A O 1
ATOM 3114 N N . ARG A 1 394 ? -3.220 9.062 -11.171 1.00 72.25 394 ARG A N 1
ATOM 3115 C CA . ARG A 1 394 ? -4.117 10.216 -11.331 1.00 72.25 394 ARG A CA 1
ATOM 3116 C C . ARG A 1 394 ? -3.724 11.068 -12.538 1.00 72.25 394 ARG A C 1
ATOM 3118 O O . ARG A 1 394 ? -4.610 11.469 -13.288 1.00 72.25 394 ARG A O 1
ATOM 3125 N N . LYS A 1 395 ? -2.426 11.319 -12.724 1.00 72.50 395 LYS A N 1
ATOM 3126 C CA . LYS A 1 395 ? -1.866 12.049 -13.871 1.00 72.50 395 LYS A CA 1
ATOM 3127 C C . LYS A 1 395 ? -2.076 11.294 -15.193 1.00 72.50 395 LYS A C 1
ATOM 3129 O O . LYS A 1 395 ? -2.266 11.936 -16.220 1.00 72.50 395 LYS A O 1
ATOM 3134 N N . ASN A 1 396 ? -2.137 9.960 -15.151 1.00 74.38 396 ASN A N 1
ATOM 3135 C CA . ASN A 1 396 ? -2.417 9.093 -16.303 1.00 74.38 396 ASN A CA 1
ATOM 3136 C C . ASN A 1 396 ? -3.911 8.885 -16.621 1.00 74.38 396 ASN A C 1
ATOM 3138 O O . ASN A 1 396 ? -4.225 8.160 -17.565 1.00 74.38 396 ASN A O 1
ATOM 3142 N N . ARG A 1 397 ? -4.856 9.477 -15.873 1.00 71.00 397 ARG A N 1
ATOM 3143 C CA . ARG A 1 397 ? -6.294 9.313 -16.171 1.00 71.00 397 ARG A CA 1
ATOM 3144 C C . ARG A 1 397 ? -6.610 9.713 -17.615 1.00 71.00 397 ARG A C 1
ATOM 3146 O O . ARG A 1 397 ? -6.161 10.756 -18.085 1.00 71.00 397 ARG A O 1
ATOM 3153 N N . GLY A 1 398 ? -7.417 8.895 -18.293 1.00 58.12 398 GLY A N 1
ATOM 3154 C CA . GLY A 1 398 ? -7.755 9.070 -19.714 1.00 58.12 398 GLY A CA 1
ATOM 3155 C C . GLY A 1 398 ? -6.782 8.402 -20.700 1.00 58.12 398 GLY A C 1
ATOM 3156 O O . GLY A 1 398 ? -7.019 8.450 -21.906 1.00 58.12 398 GLY A O 1
ATOM 3157 N N . PHE A 1 399 ? -5.730 7.752 -20.191 1.00 60.56 399 PHE A N 1
ATOM 3158 C CA . PHE A 1 399 ? -4.766 6.922 -20.931 1.00 60.56 399 PHE A CA 1
ATOM 3159 C C . PHE A 1 399 ? -4.736 5.478 -20.382 1.00 60.56 399 PHE A C 1
ATOM 3161 O O . PHE A 1 399 ? -3.734 4.778 -20.480 1.00 60.56 399 PHE A O 1
ATOM 3168 N N . GLU A 1 400 ? -5.812 5.044 -19.713 1.00 53.19 400 GLU A N 1
ATOM 3169 C CA . GLU A 1 400 ? -5.822 3.815 -18.913 1.00 53.19 400 GLU A CA 1
ATOM 3170 C C . GLU A 1 400 ? -5.605 2.551 -19.758 1.00 53.19 400 GLU A C 1
ATOM 3172 O O . GLU A 1 400 ? -6.439 2.166 -20.577 1.00 53.19 400 GLU A O 1
ATOM 3177 N N . LYS A 1 401 ? -4.517 1.835 -19.458 1.00 44.03 401 LYS A N 1
ATOM 3178 C CA . LYS A 1 401 ? -4.402 0.399 -19.711 1.00 44.03 401 LYS A CA 1
ATOM 3179 C C . LYS A 1 401 ? -5.396 -0.298 -18.780 1.00 44.03 401 LYS A C 1
ATOM 3181 O O . LYS A 1 401 ? -5.282 -0.163 -17.561 1.00 44.03 401 LYS A O 1
ATOM 3186 N N . VAL A 1 402 ? -6.382 -1.010 -19.328 1.00 34.94 402 VAL A N 1
ATOM 3187 C CA . VAL A 1 402 ? -7.391 -1.731 -18.533 1.00 34.94 402 VAL A CA 1
ATOM 3188 C C . VAL A 1 402 ? -6.695 -2.804 -17.690 1.00 34.94 402 VAL A C 1
ATOM 3190 O O . VAL A 1 402 ? -6.402 -3.897 -18.166 1.00 34.94 402 VAL A O 1
ATOM 3193 N N . ILE A 1 403 ? -6.408 -2.492 -16.426 1.00 35.12 403 ILE A N 1
ATOM 3194 C CA . ILE A 1 403 ? -5.923 -3.448 -15.428 1.00 35.12 403 ILE A CA 1
ATOM 3195 C C . ILE A 1 403 ? -6.772 -3.278 -14.163 1.00 35.12 403 ILE A C 1
ATOM 3197 O O . ILE A 1 403 ? -6.596 -2.347 -13.379 1.00 35.12 403 ILE A O 1
ATOM 3201 N N . ASN A 1 404 ? -7.709 -4.209 -13.975 1.00 34.19 404 ASN A N 1
ATOM 3202 C CA . ASN A 1 404 ? -8.592 -4.321 -12.812 1.00 34.19 404 ASN A CA 1
ATOM 3203 C C . ASN A 1 404 ? -7.810 -4.602 -11.515 1.00 34.19 404 ASN A C 1
ATOM 3205 O O . ASN A 1 404 ? -7.101 -5.606 -11.441 1.00 34.19 404 ASN A O 1
ATOM 3209 N N . ARG A 1 405 ? -8.019 -3.804 -10.453 1.00 38.34 405 ARG A N 1
ATOM 3210 C CA . ARG A 1 405 ? -7.723 -4.196 -9.056 1.00 38.34 405 ARG A CA 1
ATOM 3211 C C . ARG A 1 405 ? -8.686 -3.556 -8.034 1.00 38.34 405 ARG A C 1
ATOM 3213 O O . ARG A 1 405 ? -8.569 -2.368 -7.757 1.00 38.34 405 ARG A O 1
ATOM 3220 N N . GLY A 1 406 ? -9.511 -4.399 -7.392 1.00 45.91 406 GLY A N 1
ATOM 3221 C CA . GLY A 1 406 ? -9.888 -4.315 -5.966 1.00 45.91 406 GLY A CA 1
ATOM 3222 C C . GLY A 1 406 ? -11.278 -3.760 -5.606 1.00 45.91 406 GLY A C 1
ATOM 3223 O O . GLY A 1 406 ? -11.437 -2.554 -5.465 1.00 45.91 406 GLY A O 1
ATOM 3224 N N . ASP A 1 407 ? -12.238 -4.655 -5.339 1.00 59.09 407 ASP A N 1
ATOM 3225 C CA . ASP A 1 407 ? -13.666 -4.441 -5.011 1.00 59.09 407 ASP A CA 1
ATOM 3226 C C . ASP A 1 407 ? -13.961 -3.717 -3.669 1.00 59.09 407 ASP A C 1
ATOM 3228 O O . ASP A 1 407 ? -14.727 -4.214 -2.842 1.00 59.09 407 ASP A O 1
ATOM 3232 N N . ARG A 1 408 ? -13.383 -2.539 -3.405 1.00 62.56 408 ARG A N 1
ATOM 3233 C CA . ARG A 1 408 ? -13.770 -1.698 -2.253 1.00 62.56 408 ARG A CA 1
ATOM 3234 C C . ARG A 1 408 ? -14.567 -0.485 -2.711 1.00 62.56 408 ARG A C 1
ATOM 3236 O O . ARG A 1 408 ? -14.087 0.313 -3.511 1.00 62.56 408 ARG A O 1
ATOM 3243 N N . LYS A 1 409 ? -15.774 -0.320 -2.168 1.00 79.06 409 LYS A N 1
ATOM 3244 C CA . LYS A 1 409 ? -16.662 0.807 -2.474 1.00 79.06 409 LYS A CA 1
ATOM 3245 C C . LYS A 1 409 ? -17.175 1.459 -1.194 1.00 79.06 409 LYS A C 1
ATOM 3247 O O . LYS A 1 409 ? -17.804 0.798 -0.368 1.00 79.06 409 LYS A O 1
ATOM 3252 N N . VAL A 1 410 ? -16.979 2.770 -1.063 1.00 79.62 410 VAL A N 1
ATOM 3253 C CA . VAL A 1 410 ? -17.663 3.574 -0.040 1.00 79.62 410 VAL A CA 1
ATOM 3254 C C . VAL A 1 410 ? -19.147 3.633 -0.410 1.00 79.62 410 VAL A C 1
ATOM 3256 O O . VAL A 1 410 ? -19.513 4.130 -1.475 1.00 79.62 410 VAL A O 1
ATOM 3259 N N . ALA A 1 411 ? -19.998 3.041 0.426 1.00 80.81 411 ALA A N 1
ATOM 3260 C CA . ALA A 1 411 ? -21.440 2.945 0.198 1.00 80.81 411 ALA A CA 1
ATOM 3261 C C . ALA A 1 411 ? -22.215 4.098 0.845 1.00 80.81 411 ALA A C 1
ATOM 3263 O O . ALA A 1 411 ? -23.285 4.459 0.359 1.00 80.81 411 ALA A O 1
ATOM 3264 N N . PHE A 1 412 ? -21.678 4.674 1.921 1.00 83.56 412 PHE A N 1
ATOM 3265 C CA . PHE A 1 412 ? -22.226 5.850 2.588 1.00 83.56 412 PHE A CA 1
ATOM 3266 C C . PHE A 1 412 ? -21.126 6.561 3.380 1.00 83.56 412 PHE A C 1
ATOM 3268 O O . PHE A 1 412 ? -20.277 5.899 3.976 1.00 83.56 412 PHE A O 1
ATOM 3275 N N . GLU A 1 413 ? -21.167 7.889 3.420 1.00 83.56 413 GLU A N 1
ATOM 3276 C CA . GLU A 1 413 ? -20.251 8.704 4.214 1.00 83.56 413 GLU A CA 1
ATOM 3277 C C . GLU A 1 413 ? -20.974 9.942 4.760 1.00 83.56 413 GLU A C 1
ATOM 3279 O O . GLU A 1 413 ? -21.768 10.577 4.066 1.00 83.56 413 GLU A O 1
ATOM 3284 N N . ALA A 1 414 ? -20.716 10.255 6.026 1.00 76.94 414 ALA A N 1
ATOM 3285 C CA . ALA A 1 414 ? -21.182 11.435 6.746 1.00 76.94 414 ALA A CA 1
ATOM 3286 C C . ALA A 1 414 ? -20.127 11.812 7.810 1.00 76.94 414 ALA A C 1
ATOM 3288 O O . ALA A 1 414 ? -19.232 11.010 8.078 1.00 76.94 414 ALA A O 1
ATOM 3289 N N . PRO A 1 415 ? -20.194 12.995 8.449 1.00 74.19 415 PRO A N 1
ATOM 3290 C CA . PRO A 1 415 ? -19.253 13.356 9.508 1.00 74.19 415 PRO A CA 1
ATOM 3291 C C . PRO A 1 415 ? -19.180 12.277 10.595 1.00 74.19 415 PRO A C 1
ATOM 3293 O O . PRO A 1 415 ? -20.189 11.925 11.206 1.00 74.19 415 PRO A O 1
ATOM 3296 N N . GLY A 1 416 ? -17.985 11.713 10.776 1.00 63.47 416 GLY A N 1
ATOM 3297 C CA . GLY A 1 416 ? -17.738 10.615 11.705 1.00 63.47 416 GLY A CA 1
ATOM 3298 C C . GLY A 1 416 ? -18.311 9.260 11.280 1.00 63.47 416 GLY A C 1
ATOM 3299 O O . GLY A 1 416 ? -18.076 8.294 11.978 1.00 63.47 416 GLY A O 1
ATOM 3300 N N . ILE A 1 417 ? -19.036 9.103 10.171 1.00 75.44 417 ILE A N 1
ATOM 3301 C CA . ILE A 1 417 ? -19.676 7.827 9.801 1.00 75.44 417 ILE A CA 1
ATOM 3302 C C . ILE A 1 417 ? -19.264 7.389 8.404 1.00 75.44 417 ILE A C 1
ATOM 3304 O O . ILE A 1 417 ? -19.431 8.129 7.441 1.00 75.44 417 ILE A O 1
ATOM 3308 N N . GLN A 1 418 ? -18.810 6.144 8.282 1.00 78.19 418 GLN A N 1
ATOM 3309 C CA . GLN A 1 418 ? -18.512 5.517 6.997 1.00 78.19 418 GLN A CA 1
ATOM 3310 C C . GLN A 1 418 ? -19.134 4.126 6.921 1.00 78.19 418 GLN A C 1
ATOM 3312 O O . GLN A 1 418 ? -19.046 3.338 7.861 1.00 78.19 418 GLN A O 1
ATOM 3317 N N . VAL A 1 419 ? -19.737 3.808 5.779 1.00 84.38 419 VAL A N 1
ATOM 3318 C CA . VAL A 1 419 ? -20.146 2.447 5.430 1.00 84.38 419 VAL A CA 1
ATOM 3319 C C . VAL A 1 419 ? -19.352 2.011 4.218 1.00 84.38 419 VAL A C 1
ATOM 3321 O O . VAL A 1 419 ? -19.452 2.609 3.145 1.00 84.38 419 VAL A O 1
ATOM 3324 N N . ILE A 1 420 ? -18.587 0.940 4.378 1.00 81.00 420 ILE A N 1
ATOM 3325 C CA . ILE A 1 420 ? -17.755 0.386 3.315 1.00 81.00 420 ILE A CA 1
ATOM 3326 C C . ILE A 1 420 ? -18.357 -0.944 2.890 1.00 81.00 420 ILE A C 1
ATOM 3328 O O . ILE A 1 420 ? -18.706 -1.774 3.728 1.00 81.00 420 ILE A O 1
ATOM 3332 N N . THR A 1 421 ? -18.499 -1.130 1.580 1.00 85.81 421 THR A N 1
ATOM 3333 C CA . THR A 1 421 ? -18.886 -2.403 0.973 1.00 85.81 421 THR A CA 1
ATOM 3334 C C . THR A 1 421 ? -17.678 -3.022 0.301 1.00 85.81 421 THR A C 1
ATOM 3336 O O . THR A 1 421 ? -16.982 -2.365 -0.476 1.00 85.81 421 THR A O 1
ATOM 3339 N N . THR A 1 422 ? -17.439 -4.288 0.609 1.00 80.81 422 THR A N 1
ATOM 3340 C CA . THR A 1 422 ? -16.325 -5.059 0.065 1.00 80.81 422 THR A CA 1
ATOM 3341 C C . THR A 1 422 ? -16.769 -6.485 -0.220 1.00 80.81 422 THR A C 1
ATOM 3343 O O . THR A 1 422 ? -17.832 -6.929 0.229 1.00 80.81 422 THR A O 1
ATOM 3346 N N . LYS A 1 423 ? -15.953 -7.194 -0.992 1.00 77.38 423 LYS A N 1
ATOM 3347 C CA . LYS A 1 423 ? -16.106 -8.619 -1.258 1.00 77.38 423 LYS A CA 1
ATOM 3348 C C . LYS A 1 423 ? -14.937 -9.372 -0.636 1.00 77.38 423 LYS A C 1
ATOM 3350 O O . LYS A 1 423 ? -13.793 -8.980 -0.849 1.00 77.38 423 LYS A O 1
ATOM 3355 N N . ASP A 1 424 ? -15.239 -10.431 0.103 1.00 61.41 424 ASP A N 1
ATOM 3356 C CA . ASP A 1 424 ? -14.249 -11.363 0.643 1.00 61.41 424 ASP A CA 1
ATOM 3357 C C . ASP A 1 424 ? -14.786 -12.792 0.545 1.00 61.41 424 ASP A C 1
ATOM 3359 O O . ASP A 1 424 ? -15.980 -13.013 0.749 1.00 61.41 424 ASP A O 1
ATOM 3363 N N . GLU A 1 425 ? -13.937 -13.740 0.150 1.00 61.03 425 GLU A N 1
ATOM 3364 C CA . GLU A 1 425 ? -14.283 -15.169 0.012 1.00 61.03 425 GLU A CA 1
ATOM 3365 C C . GLU A 1 425 ? -15.606 -15.470 -0.729 1.00 61.03 425 GLU A C 1
ATOM 3367 O O . GLU A 1 425 ? -16.340 -16.406 -0.415 1.00 61.03 425 GLU A O 1
ATOM 3372 N N . GLY A 1 426 ? -15.959 -14.646 -1.719 1.00 65.56 426 GLY A N 1
ATOM 3373 C CA . GLY A 1 426 ? -17.201 -14.801 -2.485 1.00 65.56 426 GLY A CA 1
ATOM 3374 C C . GLY A 1 426 ? -18.459 -14.216 -1.829 1.00 65.56 426 GLY A C 1
ATOM 3375 O O . GLY A 1 426 ? -19.483 -14.121 -2.507 1.00 65.56 426 GLY A O 1
ATOM 3376 N N . ALA A 1 427 ? -18.389 -13.735 -0.585 1.00 73.56 427 ALA A N 1
ATOM 3377 C CA . ALA A 1 427 ? -19.468 -13.019 0.087 1.00 73.56 427 ALA A CA 1
ATOM 3378 C C . ALA A 1 427 ? -19.265 -11.496 0.002 1.00 73.56 427 ALA A C 1
ATOM 3380 O O . ALA A 1 427 ? -18.175 -10.967 0.218 1.00 73.56 427 ALA A O 1
ATOM 3381 N N . VAL A 1 428 ? -20.337 -10.768 -0.309 1.00 85.50 428 VAL A N 1
ATOM 3382 C CA . VAL A 1 428 ? -20.348 -9.299 -0.255 1.00 85.50 428 VAL A CA 1
ATOM 3383 C C . VAL A 1 428 ? -20.887 -8.882 1.104 1.00 85.50 428 VAL A C 1
ATOM 3385 O O . VAL A 1 428 ? -21.888 -9.433 1.558 1.00 85.50 428 VAL A O 1
ATOM 3388 N N . TYR A 1 429 ? -20.259 -7.912 1.755 1.00 86.56 429 TYR A N 1
ATOM 3389 C CA . TYR A 1 429 ? -20.750 -7.376 3.020 1.00 86.56 429 TYR A CA 1
ATOM 3390 C C . TYR A 1 429 ? -20.512 -5.878 3.132 1.00 86.56 429 TYR A C 1
ATOM 3392 O O . TYR A 1 429 ? -19.621 -5.315 2.491 1.00 86.56 429 TYR A O 1
ATOM 3400 N N . SER A 1 430 ? -21.307 -5.248 3.993 1.00 90.88 430 SER A N 1
ATOM 3401 C CA . SER A 1 430 ? -21.123 -3.861 4.402 1.00 90.88 430 SER A CA 1
ATOM 3402 C C . SER A 1 430 ? -20.787 -3.800 5.885 1.00 90.88 430 SER A C 1
ATOM 3404 O O . SER A 1 430 ? -21.388 -4.521 6.682 1.00 90.88 430 SER A O 1
ATOM 3406 N N . TYR A 1 431 ? -19.854 -2.932 6.266 1.00 86.94 431 TYR A N 1
ATOM 3407 C CA . TYR A 1 431 ? -19.538 -2.658 7.667 1.00 86.94 431 TYR A CA 1
ATOM 3408 C C . TYR A 1 431 ? -19.585 -1.163 7.970 1.00 86.94 431 TYR A C 1
ATOM 3410 O O . TYR A 1 431 ? -19.314 -0.334 7.100 1.00 86.94 431 TYR A O 1
ATOM 3418 N N . LEU A 1 432 ? -19.969 -0.841 9.205 1.00 84.06 432 LEU A N 1
ATOM 3419 C CA . LEU A 1 432 ? -20.134 0.515 9.716 1.00 84.06 432 LEU A CA 1
ATOM 3420 C C . LEU A 1 432 ? -18.931 0.916 10.570 1.00 84.06 432 LEU A C 1
ATOM 3422 O O . LEU A 1 432 ? -18.604 0.236 11.546 1.00 84.06 432 LEU A O 1
ATOM 3426 N N . LEU A 1 433 ? -18.331 2.055 10.239 1.00 76.31 433 LEU A N 1
ATOM 3427 C CA . LEU A 1 433 ? -17.375 2.772 11.070 1.00 76.31 433 LEU A CA 1
ATOM 3428 C C . LEU A 1 433 ? -18.038 4.031 11.641 1.00 76.31 433 LEU A C 1
ATOM 3430 O O . LEU A 1 433 ? -18.635 4.801 10.889 1.00 76.31 433 LEU A O 1
ATOM 3434 N N . TYR A 1 434 ? -17.897 4.255 12.947 1.00 72.19 434 TYR A N 1
ATOM 3435 C CA . TYR A 1 434 ? -18.272 5.497 13.626 1.00 72.19 434 TYR A CA 1
ATOM 3436 C C . TYR A 1 434 ? -17.045 6.079 14.342 1.00 72.19 434 TYR A C 1
ATOM 3438 O O . TYR A 1 434 ? -16.427 5.418 15.166 1.00 72.19 434 TYR A O 1
ATOM 3446 N N . ASP A 1 435 ? -16.633 7.281 13.959 1.00 64.56 435 ASP A N 1
ATOM 3447 C CA . ASP A 1 435 ? -15.376 7.960 14.279 1.00 64.56 435 ASP A CA 1
ATOM 3448 C C . ASP A 1 435 ? -14.117 7.112 14.029 1.00 64.56 435 ASP A C 1
ATOM 3450 O O . ASP A 1 435 ? -13.086 7.272 14.685 1.00 64.56 435 ASP A O 1
ATOM 3454 N N . GLY A 1 436 ? -14.190 6.231 13.024 1.00 57.34 436 GLY A N 1
ATOM 3455 C CA . GLY A 1 436 ? -13.134 5.280 12.669 1.00 57.34 436 GLY A CA 1
ATOM 3456 C C . GLY A 1 436 ? -13.169 3.973 13.465 1.00 57.34 436 GLY A C 1
ATOM 3457 O O . GLY A 1 436 ? -12.304 3.125 13.260 1.00 57.34 436 GLY A O 1
ATOM 3458 N N . ILE A 1 437 ? -14.158 3.787 14.341 1.00 62.56 437 ILE A N 1
ATOM 3459 C CA . ILE A 1 437 ? -14.308 2.591 15.166 1.00 62.56 437 ILE A CA 1
ATOM 3460 C C . ILE A 1 437 ? -15.381 1.671 14.561 1.00 62.56 437 ILE A C 1
ATOM 3462 O O . ILE A 1 437 ? -16.443 2.112 14.122 1.00 62.56 437 ILE A O 1
ATOM 3466 N N . TYR A 1 438 ? -15.111 0.368 14.535 1.00 69.56 438 TYR A N 1
ATOM 3467 C CA . TYR A 1 438 ? -15.998 -0.639 13.953 1.00 69.56 438 TYR A CA 1
ATOM 3468 C C . TYR A 1 438 ? -17.236 -0.893 14.826 1.00 69.56 438 TYR A C 1
ATOM 3470 O O . TYR A 1 438 ? -17.122 -1.326 15.972 1.00 69.56 438 TYR A O 1
ATOM 3478 N N . ILE A 1 439 ? -18.424 -0.627 14.279 1.00 78.81 439 ILE A N 1
ATOM 3479 C CA . ILE A 1 439 ? -19.721 -0.811 14.955 1.00 78.81 439 ILE A CA 1
ATOM 3480 C C . ILE A 1 439 ? -20.282 -2.207 14.688 1.00 78.81 439 ILE A C 1
ATOM 3482 O O . ILE A 1 439 ? -20.719 -2.896 15.604 1.00 78.81 439 ILE A O 1
ATOM 3486 N N . GLY A 1 440 ? -20.250 -2.647 13.433 1.00 78.56 440 GLY A N 1
ATOM 3487 C CA . GLY A 1 440 ? -20.791 -3.943 13.048 1.00 78.56 440 GLY A CA 1
ATOM 3488 C C . GLY A 1 440 ? -20.860 -4.124 11.541 1.00 78.56 440 GLY A C 1
ATOM 3489 O O . GLY A 1 440 ? -20.604 -3.195 10.771 1.00 78.56 440 GLY A O 1
ATOM 3490 N N . ARG A 1 441 ? -21.224 -5.338 11.127 1.00 87.94 441 ARG A N 1
ATOM 3491 C CA . ARG A 1 441 ? -21.276 -5.761 9.728 1.00 87.94 441 ARG A CA 1
ATOM 3492 C C . ARG A 1 441 ? -22.551 -6.523 9.419 1.00 87.94 441 ARG A C 1
ATOM 3494 O O . ARG A 1 441 ? -23.115 -7.205 10.269 1.00 87.94 441 ARG A O 1
ATOM 3501 N N . SER A 1 442 ? -22.965 -6.445 8.162 1.00 89.81 442 SER A N 1
ATOM 3502 C CA . SER A 1 442 ? -24.040 -7.257 7.608 1.00 89.81 442 SER A CA 1
ATOM 3503 C C . SER A 1 442 ? -23.627 -7.828 6.251 1.00 89.81 442 SER A C 1
ATOM 3505 O O . SER A 1 442 ? -23.177 -7.095 5.365 1.00 89.81 442 SER A O 1
ATOM 3507 N N . TYR A 1 443 ? -23.740 -9.149 6.099 1.00 88.69 443 TYR A N 1
ATOM 3508 C CA . TYR A 1 443 ? -23.497 -9.841 4.832 1.00 88.69 443 TYR A CA 1
ATOM 3509 C C . TYR A 1 443 ? -24.686 -9.682 3.900 1.00 88.69 443 TYR A C 1
ATOM 3511 O O . TYR A 1 443 ? -25.820 -9.938 4.282 1.00 88.69 443 TYR A O 1
ATOM 3519 N N . HIS A 1 444 ? -24.448 -9.316 2.649 1.00 89.44 444 HIS A N 1
ATOM 3520 C CA . HIS A 1 444 ? -25.528 -9.151 1.687 1.00 89.44 444 HIS A CA 1
ATOM 3521 C C . HIS A 1 444 ? -26.153 -10.503 1.370 1.00 89.44 444 HIS A C 1
ATOM 3523 O O . HIS A 1 444 ? -25.462 -11.508 1.198 1.00 89.44 444 HIS A O 1
ATOM 3529 N N . ARG A 1 445 ? -27.480 -10.512 1.245 1.00 86.75 445 ARG A N 1
ATOM 3530 C CA . ARG A 1 445 ? -28.211 -11.705 0.825 1.00 86.75 445 ARG A CA 1
ATOM 3531 C C . ARG A 1 445 ? -27.730 -12.173 -0.553 1.00 86.75 445 ARG A C 1
ATOM 3533 O O . ARG A 1 445 ? -27.624 -11.333 -1.457 1.00 86.75 445 ARG A O 1
ATOM 3540 N N . PRO A 1 446 ? -27.478 -13.482 -0.752 1.00 85.44 446 PRO A N 1
ATOM 3541 C CA . PRO A 1 446 ? -27.084 -14.003 -2.051 1.00 85.44 446 PRO A CA 1
ATOM 3542 C C . PRO A 1 446 ? -28.071 -13.597 -3.149 1.00 85.44 446 PRO A C 1
ATOM 3544 O O . PRO A 1 446 ? -29.299 -13.639 -2.980 1.00 85.44 446 PRO A O 1
ATOM 3547 N N . ARG A 1 447 ? -27.516 -13.188 -4.296 1.00 83.56 447 ARG A N 1
ATOM 3548 C CA . ARG A 1 447 ? -28.316 -12.889 -5.491 1.00 83.56 447 ARG A CA 1
ATOM 3549 C C . ARG A 1 447 ? -28.968 -14.153 -6.043 1.00 83.56 447 ARG A C 1
ATOM 3551 O O . ARG A 1 447 ? -30.122 -14.078 -6.444 1.00 83.56 447 ARG A O 1
ATOM 3558 N N . ASP A 1 448 ? -28.246 -15.274 -6.001 1.00 83.69 448 ASP A N 1
ATOM 3559 C CA . ASP A 1 448 ? -28.743 -16.608 -6.340 1.00 83.69 448 ASP A CA 1
ATOM 3560 C C . ASP A 1 448 ? -29.842 -17.041 -5.346 1.00 83.69 448 ASP A C 1
ATOM 3562 O O . ASP A 1 448 ? -29.548 -17.199 -4.157 1.00 83.69 448 ASP A O 1
ATOM 3566 N N . PRO A 1 449 ? -31.100 -17.225 -5.789 1.00 83.19 449 PRO A N 1
ATOM 3567 C CA . PRO A 1 449 ? -32.180 -17.694 -4.928 1.00 83.19 449 PRO A CA 1
ATOM 3568 C C . PRO A 1 449 ? -31.939 -19.091 -4.350 1.00 83.19 449 PRO A C 1
ATOM 3570 O O . PRO A 1 449 ? -32.349 -19.326 -3.218 1.00 83.19 449 PRO A O 1
ATOM 3573 N N . ALA A 1 450 ? -31.251 -19.984 -5.072 1.00 83.69 450 ALA A N 1
ATOM 3574 C CA . ALA A 1 450 ? -30.973 -21.349 -4.615 1.00 83.69 450 ALA A CA 1
ATOM 3575 C C . ALA A 1 450 ? -29.951 -21.391 -3.470 1.00 83.69 450 ALA A C 1
ATOM 3577 O O . ALA A 1 450 ? -29.891 -22.360 -2.721 1.00 83.69 450 ALA A O 1
ATOM 3578 N N . ALA A 1 451 ? -29.156 -20.330 -3.317 1.00 82.38 451 ALA A N 1
ATOM 3579 C CA . ALA A 1 451 ? -28.244 -20.176 -2.194 1.00 82.38 451 ALA A CA 1
ATOM 3580 C C . ALA A 1 451 ? -28.946 -19.686 -0.920 1.00 82.38 451 ALA A C 1
ATOM 3582 O O . ALA A 1 451 ? -28.346 -19.761 0.143 1.00 82.38 451 ALA A O 1
ATOM 3583 N N . ARG A 1 452 ? -30.171 -19.142 -0.998 1.00 82.81 452 ARG A N 1
ATOM 3584 C CA . ARG A 1 452 ? -30.844 -18.522 0.156 1.00 82.81 452 ARG A CA 1
ATOM 3585 C C . ARG A 1 452 ? -31.319 -19.579 1.146 1.00 82.81 452 ARG A C 1
ATOM 3587 O O . ARG A 1 452 ? -32.005 -20.518 0.763 1.00 82.81 452 ARG A O 1
ATOM 3594 N N . GLY A 1 453 ? -31.014 -19.377 2.426 1.00 74.00 453 GLY A N 1
ATOM 3595 C CA . GLY A 1 453 ? -31.316 -20.342 3.490 1.00 74.00 453 GLY A CA 1
ATOM 3596 C C . GLY A 1 453 ? -30.325 -21.507 3.607 1.00 74.00 453 GLY A C 1
ATOM 3597 O O . GLY A 1 453 ? -30.433 -22.276 4.558 1.00 74.00 453 GLY A O 1
ATOM 3598 N N . ASP A 1 454 ? -29.344 -21.615 2.704 1.00 80.81 454 ASP A N 1
ATOM 3599 C CA . ASP A 1 454 ? -28.211 -22.529 2.856 1.00 80.81 454 ASP A CA 1
ATOM 3600 C C . ASP A 1 454 ? -27.252 -21.977 3.937 1.00 80.81 454 ASP A C 1
ATOM 3602 O O . ASP A 1 454 ? -26.757 -20.856 3.786 1.00 80.81 454 ASP A O 1
ATOM 3606 N N . PRO A 1 455 ? -26.952 -22.723 5.016 1.00 73.25 455 PRO A N 1
ATOM 3607 C CA . PRO A 1 455 ? -26.129 -22.234 6.128 1.00 73.25 455 PRO A CA 1
ATOM 3608 C C . PRO A 1 455 ? -24.686 -21.857 5.757 1.00 73.25 455 PRO A C 1
ATOM 3610 O O . PRO A 1 455 ? -24.036 -21.127 6.506 1.00 73.25 455 PRO A O 1
ATOM 3613 N N . ILE A 1 456 ? -24.169 -22.346 4.627 1.00 76.69 456 ILE A N 1
ATOM 3614 C CA . ILE A 1 456 ? -22.809 -22.085 4.139 1.00 76.69 456 ILE A CA 1
ATOM 3615 C C . ILE A 1 456 ? -22.820 -20.923 3.138 1.00 76.69 456 ILE A C 1
ATOM 3617 O O . ILE A 1 456 ? -21.957 -20.039 3.199 1.00 76.69 456 ILE A O 1
ATOM 3621 N N . ARG A 1 457 ? -23.792 -20.915 2.216 1.00 79.69 457 ARG A N 1
ATOM 3622 C CA . ARG A 1 457 ? -23.864 -19.961 1.095 1.00 79.69 457 ARG A CA 1
ATOM 3623 C C . ARG A 1 457 ? -24.634 -18.681 1.438 1.00 79.69 457 ARG A C 1
ATOM 3625 O O . ARG A 1 457 ? -24.322 -17.631 0.876 1.00 79.69 457 ARG A O 1
ATOM 3632 N N . ASP A 1 458 ? -25.594 -18.732 2.361 1.00 85.56 458 ASP A N 1
ATOM 3633 C CA . ASP A 1 458 ? -26.352 -17.575 2.850 1.00 85.56 458 ASP A CA 1
ATOM 3634 C C . ASP A 1 458 ? -25.894 -17.151 4.246 1.00 85.56 458 ASP A C 1
ATOM 3636 O O . ASP A 1 458 ? -26.431 -17.552 5.279 1.00 85.56 458 ASP A O 1
ATOM 3640 N N . ARG A 1 459 ? -24.902 -16.261 4.272 1.00 85.88 459 ARG A N 1
ATOM 3641 C CA . ARG A 1 459 ? -24.399 -15.645 5.508 1.00 85.88 459 ARG A CA 1
ATOM 3642 C C . ARG A 1 459 ? -25.218 -14.423 5.941 1.00 85.88 459 ARG A C 1
ATOM 3644 O O . ARG A 1 459 ? -24.838 -13.745 6.891 1.00 85.88 459 ARG A O 1
ATOM 3651 N N . SER A 1 460 ? -26.322 -14.092 5.265 1.00 87.06 460 SER A N 1
ATOM 3652 C CA . SER A 1 460 ? -27.021 -12.816 5.489 1.00 87.06 460 SER A CA 1
ATOM 3653 C C . SER A 1 460 ? -27.672 -12.687 6.865 1.00 87.06 460 SER A C 1
ATOM 3655 O O . SER A 1 460 ? -27.898 -11.579 7.342 1.00 87.06 460 SER A O 1
ATOM 3657 N N . ARG A 1 461 ? -27.924 -13.804 7.544 1.00 85.62 461 ARG A N 1
ATOM 3658 C CA . ARG A 1 461 ? -28.448 -13.846 8.917 1.00 85.62 461 ARG A CA 1
ATOM 3659 C C . ARG A 1 461 ? -27.391 -14.231 9.948 1.00 85.62 461 ARG A C 1
ATOM 3661 O O . ARG A 1 461 ? -27.727 -14.431 11.110 1.00 85.62 461 ARG A O 1
ATOM 3668 N N . PHE A 1 462 ? -26.134 -14.328 9.532 1.00 86.25 462 PHE A N 1
ATOM 3669 C CA . PHE A 1 462 ? -25.051 -14.762 10.395 1.00 86.25 462 PHE A CA 1
ATOM 3670 C C . PHE A 1 462 ? -24.801 -13.719 11.497 1.00 86.25 462 PHE A C 1
ATOM 3672 O O . PHE A 1 462 ? -24.493 -12.572 11.166 1.00 86.25 462 PHE A O 1
ATOM 3679 N N . PRO A 1 463 ? -24.912 -14.062 12.792 1.00 86.69 463 PRO A N 1
ATOM 3680 C CA . PRO A 1 463 ? -24.617 -13.121 13.863 1.00 86.69 463 PRO A CA 1
ATOM 3681 C C . PRO A 1 463 ? -23.116 -12.800 13.882 1.00 86.69 463 PRO A C 1
ATOM 3683 O O . PRO A 1 463 ? -22.274 -13.655 14.136 1.00 86.69 463 PRO A O 1
ATOM 3686 N N . THR A 1 464 ? -22.762 -11.552 13.582 1.00 84.19 464 THR A N 1
ATOM 3687 C CA . THR A 1 464 ? -21.361 -11.106 13.504 1.00 84.19 464 THR A CA 1
ATOM 3688 C C . THR A 1 464 ? -20.828 -10.591 14.844 1.00 84.19 464 THR A C 1
ATOM 3690 O O . THR A 1 464 ? -21.603 -10.328 15.762 1.00 84.19 464 THR A O 1
ATOM 3693 N N . THR A 1 465 ? -19.517 -10.339 14.910 1.00 80.69 465 THR A N 1
ATOM 3694 C CA . THR A 1 465 ? -18.827 -9.667 16.024 1.00 80.69 465 THR A CA 1
ATOM 3695 C C . THR A 1 465 ? -18.885 -10.459 17.325 1.00 80.69 465 THR A C 1
ATOM 3697 O O . THR A 1 465 ? -18.398 -11.573 17.366 1.00 80.69 465 THR A O 1
ATOM 3700 N N . TYR A 1 466 ? -19.425 -9.904 18.402 1.00 84.31 466 TYR A N 1
ATOM 3701 C CA . TYR A 1 466 ? -19.527 -10.520 19.728 1.00 84.31 466 TYR A CA 1
ATOM 3702 C C . TYR A 1 466 ? -20.950 -11.031 20.019 1.00 84.31 466 TYR A C 1
ATOM 3704 O O . TYR A 1 466 ? -21.277 -11.409 21.144 1.00 84.31 466 TYR A O 1
ATOM 3712 N N . PHE A 1 467 ? -21.809 -11.049 18.995 1.00 88.31 467 PHE A N 1
ATOM 3713 C CA . PHE A 1 467 ? -23.172 -11.570 19.067 1.00 88.31 467 PHE A CA 1
ATOM 3714 C C . PHE A 1 467 ? -23.292 -13.022 18.601 1.00 88.31 467 PHE A C 1
ATOM 3716 O O . PHE A 1 467 ? -24.412 -13.507 18.526 1.00 88.31 467 PHE A O 1
ATOM 3723 N N . HIS A 1 468 ? -22.207 -13.714 18.244 1.00 86.19 468 HIS A N 1
ATOM 3724 C CA . HIS A 1 468 ? -22.281 -15.110 17.793 1.00 86.19 468 HIS A CA 1
ATOM 3725 C C . HIS A 1 468 ? -22.780 -16.056 18.898 1.00 86.19 468 HIS A C 1
ATOM 3727 O O . HIS A 1 468 ? -22.773 -15.722 20.080 1.00 86.19 468 HIS A O 1
ATOM 3733 N N . ASP A 1 469 ? -23.215 -17.250 18.509 1.00 83.62 469 ASP A N 1
ATOM 3734 C CA . ASP A 1 469 ? -23.907 -18.215 19.374 1.00 83.62 469 ASP A CA 1
ATOM 3735 C C . ASP A 1 469 ? -23.056 -18.733 20.547 1.00 83.62 469 ASP A C 1
ATOM 3737 O O . ASP A 1 469 ? -23.592 -19.024 21.615 1.00 83.62 469 ASP A O 1
ATOM 3741 N N . LYS A 1 470 ? -21.732 -18.798 20.368 1.00 85.19 470 LYS A N 1
ATOM 3742 C CA . LYS A 1 470 ? -20.762 -19.158 21.417 1.00 85.19 470 LYS A CA 1
ATOM 3743 C C . LYS A 1 470 ? -20.386 -18.010 22.371 1.00 85.19 470 LYS A C 1
ATOM 3745 O O . LYS A 1 470 ? -19.685 -18.263 23.346 1.00 85.19 470 LYS A O 1
ATOM 3750 N N . SER A 1 471 ? -20.817 -16.769 22.128 1.00 87.88 471 SER A N 1
ATOM 3751 C CA . SER A 1 471 ? -20.522 -15.661 23.047 1.00 87.88 471 SER A CA 1
ATOM 3752 C C . SER A 1 471 ? -21.396 -15.755 24.308 1.00 87.88 471 SER A C 1
ATOM 3754 O O . SER A 1 471 ? -22.431 -16.423 24.278 1.00 87.88 471 SER A O 1
ATOM 3756 N N . PRO A 1 472 ? -21.065 -15.080 25.425 1.00 91.50 472 PRO A N 1
ATOM 3757 C CA . PRO A 1 472 ? -21.892 -15.125 26.633 1.00 91.50 472 PRO A CA 1
ATOM 3758 C C . PRO A 1 472 ? -23.349 -14.704 26.391 1.00 91.50 472 PRO A C 1
ATOM 3760 O O . PRO A 1 472 ? -24.276 -15.322 26.917 1.00 91.50 472 PRO A O 1
ATOM 3763 N N . LEU A 1 473 ? -23.570 -13.684 25.553 1.00 91.75 473 LEU A N 1
ATOM 3764 C CA . LEU A 1 473 ? -24.916 -13.302 25.126 1.00 91.75 473 LEU A CA 1
ATOM 3765 C C . LEU A 1 473 ? -25.539 -14.371 24.214 1.00 91.75 473 LEU A C 1
ATOM 3767 O O . LEU A 1 473 ? -26.711 -14.695 24.393 1.00 91.75 473 LEU A O 1
ATOM 3771 N N . GLY A 1 474 ? -24.779 -14.934 23.270 1.00 89.38 474 GLY A N 1
ATOM 3772 C CA . GLY A 1 474 ? -25.243 -16.019 22.401 1.00 89.38 474 GLY A CA 1
ATOM 3773 C C . GLY A 1 474 ? -25.738 -17.234 23.188 1.00 89.38 474 GLY A C 1
ATOM 3774 O O . GLY A 1 474 ? -26.861 -17.684 22.973 1.00 89.38 474 GLY A O 1
ATOM 3775 N N . VAL A 1 475 ? -24.969 -17.688 24.181 1.00 88.56 475 VAL A N 1
ATOM 3776 C CA . VAL A 1 475 ? -25.336 -18.787 25.090 1.00 88.56 475 VAL A CA 1
ATOM 3777 C C . VAL A 1 475 ? -26.645 -18.485 25.822 1.00 88.56 475 VAL A C 1
ATOM 3779 O O . VAL A 1 475 ? -27.518 -19.349 25.927 1.00 88.56 475 VAL A O 1
ATOM 3782 N N . LEU A 1 476 ? -26.820 -17.247 26.293 1.00 88.69 476 LEU A N 1
ATOM 3783 C CA . LEU A 1 476 ? -28.054 -16.824 26.953 1.00 88.69 476 LEU A CA 1
ATOM 3784 C C . LEU A 1 476 ? -29.245 -16.772 25.984 1.00 88.69 476 LEU A C 1
ATOM 3786 O O . LEU A 1 476 ? -30.343 -17.173 26.356 1.00 88.69 476 LEU A O 1
ATOM 3790 N N . LEU A 1 477 ? -29.052 -16.318 24.745 1.00 87.88 477 LEU A N 1
ATOM 3791 C CA . LEU A 1 477 ? -30.097 -16.330 23.715 1.00 87.88 477 LEU A CA 1
ATOM 3792 C C . LEU A 1 477 ? -30.488 -17.765 23.329 1.00 87.88 477 LEU A C 1
ATOM 3794 O O . LEU A 1 477 ? -31.670 -18.050 23.147 1.00 87.88 477 LEU A O 1
ATOM 3798 N N . GLN A 1 478 ? -29.523 -18.687 23.282 1.00 81.62 478 GLN A N 1
ATOM 3799 C CA . GLN A 1 478 ? -29.775 -20.108 23.026 1.00 81.62 478 GLN A CA 1
ATOM 3800 C C . GLN A 1 478 ? -30.487 -20.809 24.191 1.00 81.62 478 GLN A C 1
ATOM 3802 O O . GLN A 1 478 ? -31.242 -21.742 23.939 1.00 81.62 478 GLN A O 1
ATOM 3807 N N . LYS A 1 479 ? -30.342 -20.339 25.442 1.00 80.38 479 LYS A N 1
ATOM 3808 C CA . LYS A 1 479 ? -31.126 -20.842 26.595 1.00 80.38 479 LYS A CA 1
ATOM 3809 C C . LYS A 1 479 ? -32.634 -20.749 26.348 1.00 80.38 479 LYS A C 1
ATOM 3811 O O . LYS A 1 479 ? -33.383 -21.589 26.838 1.00 80.38 479 LYS A O 1
ATOM 3816 N N . TYR A 1 480 ? -33.072 -19.726 25.616 1.00 77.12 480 TYR A N 1
ATOM 3817 C CA . TYR A 1 480 ? -34.481 -19.538 25.282 1.00 77.12 480 TYR A CA 1
ATOM 3818 C C . TYR A 1 480 ? -34.870 -20.234 23.973 1.00 77.12 480 TYR A C 1
ATOM 3820 O O . TYR A 1 480 ? -36.038 -20.521 23.780 1.00 77.12 480 TYR A O 1
ATOM 3828 N N . ASN A 1 481 ? -33.917 -20.617 23.121 1.00 78.56 481 ASN A N 1
ATOM 3829 C CA . ASN A 1 481 ? -34.217 -21.230 21.831 1.00 78.56 481 ASN A CA 1
ATOM 3830 C C . ASN A 1 481 ? -34.798 -22.651 21.967 1.00 78.56 481 ASN A C 1
ATOM 3832 O O . ASN A 1 481 ? -34.059 -23.607 22.199 1.00 78.56 481 ASN A O 1
ATOM 3836 N N . TRP A 1 482 ? -36.106 -22.822 21.732 1.00 72.69 482 TRP A N 1
ATOM 3837 C CA . TRP A 1 482 ? -36.713 -24.166 21.785 1.00 72.69 482 TRP A CA 1
ATOM 3838 C C . TRP A 1 482 ? -36.373 -25.076 20.593 1.00 72.69 482 TRP A C 1
ATOM 3840 O O . TRP A 1 482 ? -36.623 -26.274 20.672 1.00 72.69 482 TRP A O 1
ATOM 3850 N N . PHE A 1 483 ? -35.817 -24.546 19.494 1.00 76.94 483 PHE A N 1
ATOM 3851 C CA . PHE A 1 483 ? -35.333 -25.357 18.363 1.00 76.94 483 PHE A CA 1
ATOM 3852 C C . PHE A 1 483 ? -33.829 -25.122 18.176 1.00 76.94 483 PHE A C 1
ATOM 3854 O O . PHE A 1 483 ? -33.427 -24.357 17.287 1.00 76.94 483 PHE A O 1
ATOM 3861 N N . PRO A 1 484 ? -32.984 -25.716 19.040 1.00 73.88 484 PRO A N 1
ATOM 3862 C CA . PRO A 1 484 ? -31.542 -25.599 18.906 1.00 73.88 484 PRO A CA 1
ATOM 3863 C C . PRO A 1 484 ? -31.080 -26.239 17.594 1.00 73.88 484 PRO A C 1
ATOM 3865 O O . PRO A 1 484 ? -31.619 -27.245 17.137 1.00 73.88 484 PRO A O 1
ATOM 3868 N N . GLY A 1 485 ? -30.065 -25.640 16.987 1.00 73.81 485 GLY A N 1
ATOM 3869 C CA . GLY A 1 485 ? -29.449 -26.102 15.751 1.00 73.81 485 GLY A CA 1
ATOM 3870 C C . GLY A 1 485 ? -28.024 -25.576 15.657 1.00 73.81 485 GLY A C 1
ATOM 3871 O O . GLY A 1 485 ? -27.586 -24.808 16.516 1.00 73.81 485 GLY A O 1
ATOM 3872 N N . ALA A 1 486 ? -27.298 -25.987 14.620 1.00 73.12 486 ALA A N 1
ATOM 3873 C CA . ALA A 1 486 ? -25.975 -25.435 14.349 1.00 73.12 486 ALA A CA 1
ATOM 3874 C C . ALA A 1 486 ? -26.053 -23.928 14.027 1.00 73.12 486 ALA A C 1
ATOM 3876 O O . ALA A 1 486 ? -27.102 -23.405 13.639 1.00 73.12 486 ALA A O 1
ATOM 3877 N N . GLU A 1 487 ? -24.938 -23.215 14.168 1.00 71.81 487 GLU A N 1
ATOM 3878 C CA . GLU A 1 487 ? -24.864 -21.793 13.821 1.00 71.81 487 GLU A CA 1
ATOM 3879 C C . GLU A 1 487 ? -25.355 -21.550 12.385 1.00 71.81 487 GLU A C 1
ATOM 3881 O O . GLU A 1 487 ? -25.077 -22.338 11.479 1.00 71.81 487 GLU A O 1
ATOM 3886 N N . ASN A 1 488 ? -26.083 -20.451 12.170 1.00 78.50 488 ASN A N 1
ATOM 3887 C CA . ASN A 1 488 ? -26.648 -20.097 10.863 1.00 78.50 488 ASN A CA 1
ATOM 3888 C C . ASN A 1 488 ? -27.646 -21.137 10.297 1.00 78.50 488 ASN A C 1
ATOM 3890 O O . ASN A 1 488 ? -27.941 -21.113 9.104 1.00 78.50 488 ASN A O 1
ATOM 3894 N N . THR A 1 489 ? -28.187 -22.035 11.136 1.00 70.19 489 THR A N 1
ATOM 3895 C CA . THR A 1 489 ? -29.314 -22.920 10.791 1.00 70.19 489 THR A CA 1
ATOM 3896 C C . THR A 1 489 ? -30.606 -22.402 11.429 1.00 70.19 489 THR A C 1
ATOM 3898 O O . THR A 1 489 ? -30.653 -22.058 12.611 1.00 70.19 489 THR A O 1
ATOM 3901 N N . PHE A 1 490 ? -31.673 -22.281 10.635 1.00 69.44 490 PHE A N 1
ATOM 3902 C CA . PHE A 1 490 ? -32.891 -21.547 11.017 1.00 69.44 490 PHE A CA 1
ATOM 3903 C C . PHE A 1 490 ? -34.097 -22.466 11.231 1.00 69.44 490 PHE A C 1
ATOM 3905 O O . PHE A 1 490 ? -35.205 -22.139 10.819 1.00 69.44 490 PHE A O 1
ATOM 3912 N N . HIS A 1 491 ? -33.909 -23.615 11.891 1.00 70.69 491 HIS A N 1
ATOM 3913 C CA . HIS A 1 491 ? -34.983 -24.597 12.126 1.00 70.69 491 HIS A CA 1
ATOM 3914 C C . HIS A 1 491 ? -36.225 -23.996 12.809 1.00 70.69 491 HIS A C 1
ATOM 3916 O O . HIS A 1 491 ? -37.348 -24.412 12.537 1.00 70.69 491 HIS A O 1
ATOM 3922 N N . ALA A 1 492 ? -36.042 -22.964 13.637 1.00 71.06 492 ALA A N 1
ATOM 3923 C CA . ALA A 1 492 ? -37.134 -22.255 14.295 1.00 71.06 492 ALA A CA 1
ATOM 3924 C C . ALA A 1 492 ? -38.041 -21.448 13.338 1.00 71.06 492 ALA A C 1
ATOM 3926 O O . ALA A 1 492 ? -39.162 -21.119 13.720 1.00 71.06 492 ALA A O 1
ATOM 3927 N N . ASP A 1 493 ? -37.615 -21.144 12.105 1.00 74.75 493 ASP A N 1
ATOM 3928 C CA . ASP A 1 493 ? -38.472 -20.467 11.118 1.00 74.75 493 ASP A CA 1
ATOM 3929 C C . ASP A 1 493 ? -39.644 -21.367 10.674 1.00 74.75 493 ASP A C 1
ATOM 3931 O O . ASP A 1 493 ? -40.689 -20.848 10.282 1.00 74.75 493 ASP A O 1
ATOM 3935 N N . ALA A 1 494 ? -39.533 -22.699 10.822 1.00 70.62 494 ALA A N 1
ATOM 3936 C CA . ALA A 1 494 ? -40.629 -23.644 10.576 1.00 70.62 494 ALA A CA 1
ATOM 3937 C C . ALA A 1 494 ? -41.849 -23.406 11.486 1.00 70.62 494 ALA A C 1
ATOM 3939 O O . ALA A 1 494 ? -42.954 -23.850 11.171 1.00 70.62 494 ALA A O 1
ATOM 3940 N N . ARG A 1 495 ? -41.682 -22.652 12.583 1.00 72.44 495 ARG A N 1
ATOM 3941 C CA . ARG A 1 495 ? -42.797 -22.238 13.440 1.00 72.44 495 ARG A CA 1
ATOM 3942 C C . ARG A 1 495 ? -43.811 -21.385 12.699 1.00 72.44 495 ARG A C 1
ATOM 3944 O O . ARG A 1 495 ? -44.991 -21.559 12.935 1.00 72.44 495 ARG A O 1
ATOM 3951 N N . LEU A 1 496 ? -43.388 -20.485 11.810 1.00 70.62 496 LEU A N 1
ATOM 3952 C CA . LEU A 1 496 ? -44.324 -19.594 11.122 1.00 70.62 496 LEU A CA 1
ATOM 3953 C C . LEU A 1 496 ? -45.359 -20.371 10.282 1.00 70.62 496 LEU A C 1
ATOM 3955 O O . LEU A 1 496 ? -46.552 -20.184 10.518 1.00 70.62 496 LEU A O 1
ATOM 3959 N N . PRO A 1 497 ? -44.965 -21.274 9.358 1.00 66.69 497 PRO A N 1
ATOM 3960 C CA . PRO A 1 497 ? -45.933 -22.099 8.641 1.00 66.69 497 PRO A CA 1
ATOM 3961 C C . PRO A 1 497 ? -46.683 -23.070 9.564 1.00 66.69 497 PRO A C 1
ATOM 3963 O O . PRO A 1 497 ? -47.870 -23.293 9.342 1.00 66.69 497 PRO A O 1
ATOM 3966 N N . ALA A 1 498 ? -46.053 -23.604 10.621 1.00 67.50 498 ALA A N 1
ATOM 3967 C CA . ALA A 1 498 ? -46.740 -24.462 11.593 1.00 67.50 498 ALA A CA 1
ATOM 3968 C C . ALA A 1 498 ? -47.850 -23.711 12.355 1.00 67.50 498 ALA A C 1
ATOM 3970 O O . ALA A 1 498 ? -48.962 -24.219 12.476 1.00 67.50 498 ALA A O 1
ATOM 3971 N N . SER A 1 499 ? -47.584 -22.481 12.800 1.00 65.00 499 SER A N 1
ATOM 3972 C CA . SER A 1 499 ? -48.555 -21.597 13.448 1.00 65.00 499 SER A CA 1
ATOM 3973 C C . SER A 1 499 ? -49.678 -21.202 12.490 1.00 65.00 499 SER A C 1
ATOM 3975 O O . SER A 1 499 ? -50.838 -21.291 12.867 1.00 65.00 499 SER A O 1
ATOM 3977 N N . LEU A 1 500 ? -49.363 -20.842 11.239 1.00 66.12 500 LEU A N 1
ATOM 3978 C CA . LEU A 1 500 ? -50.375 -20.528 10.218 1.00 66.12 500 LEU A CA 1
ATOM 3979 C C . LEU A 1 500 ? -51.272 -21.733 9.896 1.00 66.12 500 LEU A C 1
ATOM 3981 O O . LEU A 1 500 ? -52.477 -21.575 9.727 1.00 66.12 500 LEU A O 1
ATOM 3985 N N . THR A 1 501 ? -50.701 -22.939 9.853 1.00 65.00 501 THR A N 1
ATOM 3986 C CA . THR A 1 501 ? -51.464 -24.182 9.653 1.00 65.00 501 THR A CA 1
ATOM 3987 C C . THR A 1 501 ? -52.352 -24.477 10.864 1.00 65.00 501 THR A C 1
ATOM 3989 O O . THR A 1 501 ? -53.519 -24.820 10.703 1.00 65.00 501 THR A O 1
ATOM 3992 N N . GLY A 1 502 ? -51.833 -24.284 12.082 1.00 62.62 502 GLY A N 1
ATOM 3993 C CA . GLY A 1 502 ? -52.595 -24.446 13.321 1.00 62.62 502 GLY A CA 1
ATOM 3994 C C . GLY A 1 502 ? -53.699 -23.402 13.508 1.00 62.62 502 GLY A C 1
ATOM 3995 O O . GLY A 1 502 ? -54.744 -23.731 14.048 1.00 62.62 502 GLY A O 1
ATOM 3996 N N . MET A 1 503 ? -53.530 -22.172 13.010 1.00 59.62 503 MET A N 1
ATOM 3997 C CA . MET A 1 503 ? -54.592 -21.151 12.972 1.00 59.62 503 MET A CA 1
ATOM 3998 C C . MET A 1 503 ? -55.775 -21.554 12.081 1.00 59.62 503 MET A C 1
ATOM 4000 O O . MET A 1 503 ? -56.888 -21.094 12.312 1.00 59.62 503 MET A O 1
ATOM 4004 N N . GLY A 1 504 ? -55.550 -22.413 11.081 1.00 61.91 504 GLY A N 1
ATOM 4005 C CA . GLY A 1 504 ? -56.608 -22.992 10.250 1.00 61.91 504 GLY A CA 1
ATOM 4006 C C . GLY A 1 504 ? -57.359 -24.164 10.899 1.00 61.91 504 GLY A C 1
ATOM 4007 O O . GLY A 1 504 ? -58.314 -24.655 10.304 1.00 61.91 504 GLY A O 1
ATOM 4008 N N . LEU A 1 505 ? -56.940 -24.623 12.088 1.00 55.66 505 LEU A N 1
ATOM 4009 C CA . LEU A 1 505 ? -57.486 -25.782 12.806 1.00 55.66 505 LEU A CA 1
ATOM 4010 C C . LEU A 1 505 ? -57.875 -25.387 14.254 1.00 55.66 505 LEU A C 1
ATOM 4012 O O . LEU A 1 505 ? -57.020 -25.219 15.125 1.00 55.66 505 LEU A O 1
ATOM 4016 N N . ASP A 1 506 ? -59.171 -25.245 14.542 1.00 64.06 506 ASP A N 1
ATOM 4017 C CA . ASP A 1 506 ? -59.702 -24.909 15.884 1.00 64.06 506 ASP A CA 1
ATOM 4018 C C . ASP A 1 506 ? -59.887 -26.198 16.725 1.00 64.06 506 ASP A C 1
ATOM 4020 O O . ASP A 1 506 ? -60.435 -27.157 16.172 1.00 64.06 506 ASP A O 1
ATOM 4024 N N . PRO A 1 507 ? -59.408 -26.324 17.996 1.00 51.28 507 PRO A N 1
ATOM 4025 C CA . PRO A 1 507 ? -59.030 -25.308 18.998 1.00 51.28 507 PRO A CA 1
ATOM 4026 C C . PRO A 1 507 ? -57.521 -25.150 19.274 1.00 51.28 507 PRO A C 1
ATOM 4028 O O . PRO A 1 507 ? -57.113 -24.459 20.211 1.00 51.28 507 PRO A O 1
ATOM 4031 N N . LEU A 1 508 ? -56.652 -25.769 18.468 1.00 53.62 508 LEU A N 1
ATOM 4032 C CA . LEU A 1 508 ? -55.195 -25.701 18.657 1.00 53.62 508 LEU A CA 1
ATOM 4033 C C . LEU A 1 508 ? -54.591 -24.355 18.210 1.00 53.62 508 LEU A C 1
ATOM 4035 O O . LEU A 1 508 ? -53.492 -24.009 18.647 1.00 53.62 508 LEU A O 1
ATOM 4039 N N . GLY A 1 509 ? -55.303 -23.560 17.403 1.00 53.94 509 GLY A N 1
ATOM 4040 C CA . GLY A 1 509 ? -54.858 -22.241 16.939 1.00 53.94 509 GLY A CA 1
ATOM 4041 C C . GLY A 1 509 ? -54.459 -21.277 18.065 1.00 53.94 509 GLY A C 1
ATOM 4042 O O . GLY A 1 509 ? -53.432 -20.605 17.957 1.00 53.94 509 GLY A O 1
ATOM 4043 N N . GLN A 1 510 ? -55.174 -21.275 19.197 1.00 56.09 510 GLN A N 1
ATOM 4044 C CA . GLN A 1 510 ? -54.814 -20.454 20.365 1.00 56.09 510 GLN A CA 1
ATOM 4045 C C . GLN A 1 510 ? -53.505 -20.907 21.035 1.00 56.09 510 GLN A C 1
ATOM 4047 O O . GLN A 1 510 ? -52.734 -20.074 21.511 1.00 56.09 510 GLN A O 1
ATOM 4052 N N . LEU A 1 511 ? -53.200 -22.210 21.017 1.00 54.84 511 LEU A N 1
ATOM 4053 C CA . LEU A 1 511 ? -51.959 -22.759 21.577 1.00 54.84 511 LEU A CA 1
ATOM 4054 C C . LEU A 1 511 ? -50.729 -22.352 20.750 1.00 54.84 511 LEU A C 1
ATOM 4056 O O . LEU A 1 511 ? -49.647 -22.183 21.307 1.00 54.84 511 LEU A O 1
ATOM 4060 N N . T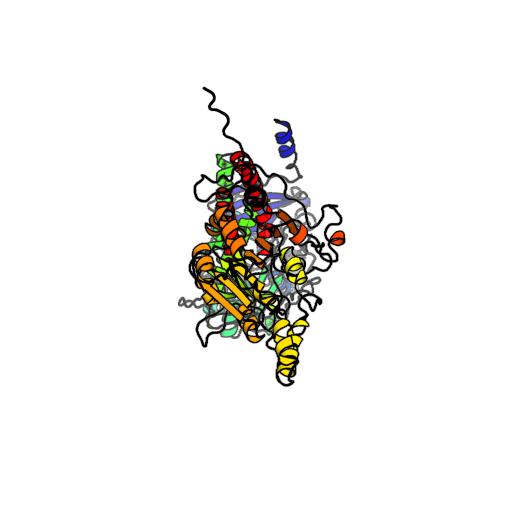HR A 1 512 ? -50.888 -22.103 19.445 1.00 54.12 512 THR A N 1
ATOM 4061 C CA . THR A 1 512 ? -49.777 -21.650 18.586 1.00 54.12 512 THR A CA 1
ATOM 4062 C C . THR A 1 512 ? -49.282 -20.237 18.918 1.00 54.12 512 THR A C 1
ATOM 4064 O O . THR A 1 512 ? -48.113 -19.931 18.677 1.00 54.12 512 THR A O 1
ATOM 4067 N N . HIS A 1 513 ? -50.125 -19.394 19.529 1.00 50.69 513 HIS A N 1
ATOM 4068 C CA . HIS A 1 513 ? -49.735 -18.079 20.053 1.00 50.69 513 HIS A CA 1
ATOM 4069 C C . HIS A 1 513 ? -48.991 -18.155 21.393 1.00 50.69 513 HIS A C 1
ATOM 4071 O O . HIS A 1 513 ? -48.240 -17.240 21.722 1.00 50.69 513 HIS A O 1
ATOM 4077 N N . LEU A 1 514 ? -49.153 -19.243 22.154 1.00 54.16 514 LEU A N 1
ATOM 4078 C CA . LEU A 1 514 ? -48.448 -19.464 23.423 1.00 54.16 514 LEU A CA 1
ATOM 4079 C C . LEU A 1 514 ? -46.992 -19.928 23.227 1.00 54.16 514 LEU A C 1
ATOM 4081 O O . LEU A 1 514 ? -46.244 -20.037 24.196 1.00 54.16 514 LEU A O 1
ATOM 4085 N N . TRP A 1 515 ? -46.576 -20.194 21.985 1.00 57.66 515 TRP A N 1
ATOM 4086 C CA . TRP A 1 515 ? -45.228 -20.646 21.611 1.00 57.66 515 TRP A CA 1
ATOM 4087 C C . TRP A 1 515 ? -44.330 -19.522 21.059 1.00 57.66 515 TRP A C 1
ATOM 4089 O O . TRP A 1 515 ? -43.404 -19.770 20.274 1.00 57.66 515 TRP A O 1
ATOM 4099 N N . SER A 1 516 ? -44.587 -18.269 21.443 1.00 65.75 516 SER A N 1
ATOM 4100 C CA . SER A 1 516 ? -43.680 -17.160 21.136 1.00 65.75 516 SER A CA 1
ATOM 4101 C C . SER A 1 516 ? -42.448 -17.218 22.037 1.00 65.75 516 SER A C 1
ATOM 4103 O O . SER A 1 516 ? -42.578 -17.339 23.257 1.00 65.75 516 SER A O 1
ATOM 4105 N N . GLU A 1 517 ? -41.258 -17.060 21.453 1.00 77.75 517 GLU A N 1
ATOM 4106 C CA . GLU A 1 517 ? -40.062 -16.770 22.246 1.00 77.75 517 GLU A CA 1
ATOM 4107 C C . GLU A 1 517 ? -40.301 -15.535 23.122 1.00 77.75 517 GLU A C 1
ATOM 4109 O O . GLU A 1 517 ? -41.004 -14.604 22.706 1.00 77.75 517 GLU A O 1
ATOM 4114 N N . PRO A 1 518 ? -39.730 -15.491 24.332 1.00 85.81 518 PRO A N 1
ATOM 4115 C CA . PRO A 1 518 ? -40.051 -14.431 25.258 1.00 85.81 518 PRO A CA 1
ATOM 4116 C C . PRO A 1 518 ? -39.540 -13.064 24.755 1.00 85.81 518 PRO A C 1
ATOM 4118 O O . PRO A 1 518 ? -38.544 -13.005 24.019 1.00 85.81 518 PRO A O 1
ATOM 4121 N N . PRO A 1 519 ? -40.192 -11.950 25.151 1.00 91.62 519 PRO A N 1
ATOM 4122 C CA . PRO A 1 519 ? -39.829 -10.618 24.680 1.00 91.62 519 PRO A CA 1
ATOM 4123 C C . PRO A 1 519 ? -38.416 -10.209 25.084 1.00 91.62 519 PRO A C 1
ATOM 4125 O O . PRO A 1 519 ? -38.000 -10.415 26.232 1.00 91.62 519 PRO A O 1
ATOM 4128 N N . ILE A 1 520 ? -37.711 -9.556 24.161 1.00 94.75 520 ILE A N 1
ATOM 4129 C CA . ILE A 1 520 ? -36.358 -9.046 24.389 1.00 94.75 520 ILE A CA 1
ATOM 4130 C C . ILE A 1 520 ? -36.265 -7.544 24.105 1.00 94.75 520 ILE A C 1
ATOM 4132 O O . ILE A 1 520 ? -36.852 -7.030 23.151 1.00 94.75 520 ILE A O 1
ATOM 4136 N N . ALA A 1 521 ? -35.509 -6.832 24.936 1.00 95.94 521 ALA A N 1
ATOM 4137 C CA . ALA A 1 521 ? -35.136 -5.444 24.695 1.00 95.94 521 ALA A CA 1
ATOM 4138 C C . ALA A 1 521 ? -33.642 -5.347 24.397 1.00 95.94 521 ALA A C 1
ATOM 4140 O O . ALA A 1 521 ? -32.835 -6.041 25.013 1.00 95.94 521 ALA A O 1
ATOM 4141 N N . VAL A 1 522 ? -33.271 -4.452 23.489 1.00 94.75 522 VAL A N 1
ATOM 4142 C CA . VAL A 1 522 ? -31.881 -4.142 23.161 1.00 94.75 522 VAL A CA 1
ATOM 4143 C C . VAL A 1 522 ? -31.690 -2.636 23.259 1.00 94.75 522 VAL A C 1
ATOM 4145 O O . VAL A 1 522 ? -32.267 -1.873 22.487 1.00 94.75 522 VAL A O 1
ATOM 4148 N N . VAL A 1 523 ? -30.885 -2.201 24.218 1.00 92.69 523 VAL A N 1
ATOM 4149 C CA . VAL A 1 523 ? -30.405 -0.824 24.316 1.00 92.69 523 VAL A CA 1
ATOM 4150 C C . VAL A 1 523 ? -29.093 -0.743 23.544 1.00 92.69 523 VAL A C 1
ATOM 4152 O O . VAL A 1 523 ? -28.147 -1.434 23.908 1.00 92.69 523 VAL A O 1
ATOM 4155 N N . GLY A 1 524 ? -29.058 0.072 22.485 1.00 88.19 524 GLY A N 1
ATOM 4156 C CA . GLY A 1 524 ? -27.963 0.115 21.507 1.00 88.19 524 GLY A CA 1
ATOM 4157 C C . GLY A 1 524 ? -28.169 -0.889 20.368 1.00 88.19 524 GLY A C 1
ATOM 4158 O O . GLY A 1 524 ? -27.862 -2.073 20.496 1.00 88.19 524 GLY A O 1
ATOM 4159 N N . MET A 1 525 ? -28.709 -0.416 19.245 1.00 88.94 525 MET A N 1
ATOM 4160 C CA . MET A 1 525 ? -29.088 -1.237 18.091 1.00 88.94 525 MET A CA 1
ATOM 4161 C C . MET A 1 525 ? -27.897 -1.591 17.196 1.00 88.94 525 MET A C 1
ATOM 4163 O O . MET A 1 525 ? -27.899 -2.664 16.589 1.00 88.94 525 MET A O 1
ATOM 4167 N N . ASP A 1 526 ? -26.901 -0.707 17.094 1.00 87.69 526 ASP A N 1
ATOM 4168 C CA . ASP A 1 526 ? -25.793 -0.809 16.135 1.00 87.69 526 ASP A CA 1
ATOM 4169 C C . ASP A 1 526 ? -26.316 -1.044 14.698 1.00 87.69 526 ASP A C 1
ATOM 4171 O O . ASP A 1 526 ? -27.190 -0.325 14.209 1.00 87.69 526 ASP A O 1
ATOM 4175 N N . VAL A 1 527 ? -25.818 -2.078 14.010 1.00 90.56 527 VAL A N 1
ATOM 4176 C CA . VAL A 1 527 ? -26.314 -2.517 12.692 1.00 90.56 527 VAL A CA 1
ATOM 4177 C C . VAL A 1 527 ? -27.532 -3.449 12.787 1.00 90.56 527 VAL A C 1
ATOM 4179 O O . VAL A 1 527 ? -28.042 -3.901 11.765 1.00 90.56 527 VAL A O 1
ATOM 4182 N N . GLY A 1 528 ? -28.017 -3.747 13.997 1.00 91.62 528 GLY A N 1
ATOM 4183 C CA . GLY A 1 528 ? -29.187 -4.592 14.247 1.00 91.62 528 GLY A CA 1
ATOM 4184 C C . GLY A 1 528 ? -28.891 -6.085 14.408 1.00 91.62 528 GLY A C 1
ATOM 4185 O O . GLY A 1 528 ? -29.818 -6.884 14.317 1.00 91.62 528 GLY A O 1
ATOM 4186 N N . THR A 1 529 ? -27.638 -6.486 14.654 1.00 91.81 529 THR A N 1
ATOM 4187 C CA . THR A 1 529 ? -27.195 -7.897 14.661 1.00 91.81 529 THR A CA 1
ATOM 4188 C C . THR A 1 529 ? -28.044 -8.808 15.548 1.00 91.81 529 THR A C 1
ATOM 4190 O O . THR A 1 529 ? -28.341 -9.930 15.146 1.00 91.81 529 THR A O 1
ATOM 4193 N N . VAL A 1 530 ? -28.503 -8.341 16.717 1.00 92.19 530 VAL A N 1
ATOM 4194 C CA . VAL A 1 530 ? -29.348 -9.139 17.632 1.00 92.19 530 VAL A CA 1
ATOM 4195 C C . VAL A 1 530 ? -30.660 -9.589 16.970 1.00 92.19 530 VAL A C 1
ATOM 4197 O O . VAL A 1 530 ? -31.178 -10.651 17.301 1.00 92.19 530 VAL A O 1
ATOM 4200 N N . ALA A 1 531 ? -31.172 -8.862 15.970 1.00 92.81 531 ALA A N 1
ATOM 4201 C CA . ALA A 1 531 ? -32.374 -9.266 15.238 1.00 92.81 531 ALA A CA 1
ATOM 4202 C C . ALA A 1 531 ? -32.185 -10.544 14.393 1.00 92.81 531 ALA A C 1
ATOM 4204 O O . ALA A 1 531 ? -33.176 -11.178 14.030 1.00 92.81 531 ALA A O 1
ATOM 4205 N N . SER A 1 532 ? -30.946 -10.993 14.148 1.00 90.12 532 SER A N 1
ATOM 4206 C CA . SER A 1 532 ? -30.683 -12.334 13.592 1.00 90.12 532 SER A CA 1
ATOM 4207 C C . SER A 1 532 ? -31.237 -13.461 14.480 1.00 90.12 532 SER A C 1
ATOM 4209 O O . SER A 1 532 ? -31.679 -14.499 13.982 1.00 90.12 532 SER A O 1
ATOM 4211 N N . TYR A 1 533 ? -31.310 -13.232 15.795 1.00 88.44 533 TYR A N 1
ATOM 4212 C CA . TYR A 1 533 ? -31.885 -14.168 16.762 1.00 88.44 533 TYR A CA 1
ATOM 4213 C C . TYR A 1 533 ? -33.399 -14.081 16.878 1.00 88.44 533 TYR A C 1
ATOM 4215 O O . TYR A 1 533 ? -33.993 -14.987 17.456 1.00 88.44 533 TYR A O 1
ATOM 4223 N N . ALA A 1 534 ? -34.032 -13.048 16.310 1.00 88.38 534 ALA A N 1
ATOM 4224 C CA . ALA A 1 534 ? -35.479 -12.902 16.386 1.00 88.38 534 ALA A CA 1
ATOM 4225 C C . ALA A 1 534 ? -36.167 -14.153 15.827 1.00 88.38 534 ALA A C 1
ATOM 4227 O O . ALA A 1 534 ? -35.621 -14.829 14.946 1.00 88.38 534 ALA A O 1
ATOM 4228 N N . ARG A 1 535 ? -37.349 -14.479 16.329 1.00 84.44 535 ARG A N 1
ATOM 4229 C CA . ARG A 1 535 ? -38.153 -15.613 15.863 1.00 84.44 535 ARG A CA 1
ATOM 4230 C C . ARG A 1 535 ? -39.561 -15.151 15.487 1.00 84.44 535 ARG A C 1
ATOM 4232 O O . ARG A 1 535 ? -39.973 -14.075 15.929 1.00 84.44 535 ARG A O 1
ATOM 4239 N N . PRO A 1 536 ? -40.292 -15.928 14.668 1.00 82.75 536 PRO A N 1
ATOM 4240 C CA . PRO A 1 536 ? -41.693 -15.638 14.385 1.00 82.75 536 PRO A CA 1
ATOM 4241 C C . PRO A 1 536 ? -42.482 -15.372 15.677 1.00 82.75 536 PRO A C 1
ATOM 4243 O O . PRO A 1 536 ? -42.288 -16.070 16.672 1.00 82.75 536 PRO A O 1
ATOM 4246 N N . ALA A 1 537 ? -43.331 -14.341 15.665 1.00 79.88 537 ALA A N 1
ATOM 4247 C CA . ALA A 1 537 ? -44.133 -13.862 16.795 1.00 79.88 537 ALA A CA 1
ATOM 4248 C C . ALA A 1 537 ? -43.358 -13.366 18.039 1.00 79.88 537 ALA A C 1
ATOM 4250 O O . ALA A 1 537 ? -43.982 -12.972 19.022 1.00 79.88 537 ALA A O 1
ATOM 4251 N N . GLN A 1 538 ? -42.022 -13.312 18.016 1.00 87.62 538 GLN A N 1
ATOM 4252 C CA . GLN A 1 538 ? -41.243 -12.741 19.116 1.00 87.62 538 GLN A CA 1
ATOM 4253 C C . GLN A 1 538 ? -41.269 -11.209 19.075 1.00 87.62 538 GLN A C 1
ATOM 4255 O O . GLN A 1 538 ? -41.017 -10.602 18.030 1.00 87.62 538 GLN A O 1
ATOM 4260 N N . ALA A 1 539 ? -41.497 -10.580 20.228 1.00 91.44 539 ALA A N 1
ATOM 4261 C CA . ALA A 1 539 ? -41.319 -9.141 20.392 1.00 91.44 539 ALA A CA 1
ATOM 4262 C C . ALA A 1 539 ? -39.843 -8.798 20.650 1.00 91.44 539 ALA A C 1
ATOM 4264 O O . ALA A 1 539 ? -39.243 -9.275 21.617 1.00 91.44 539 ALA A O 1
ATOM 4265 N N . ILE A 1 540 ? -39.271 -7.940 19.803 1.00 94.44 540 ILE A N 1
ATOM 4266 C CA . ILE A 1 540 ? -37.927 -7.379 19.976 1.00 94.44 540 ILE A CA 1
ATOM 4267 C C . ILE A 1 540 ? -37.984 -5.855 19.881 1.00 94.44 540 ILE A C 1
ATOM 4269 O O . ILE A 1 540 ? -38.369 -5.280 18.859 1.00 94.44 540 ILE A O 1
ATOM 4273 N N . HIS A 1 541 ? -37.607 -5.190 20.970 1.00 96.56 541 HIS A N 1
ATOM 4274 C CA . HIS A 1 541 ? -37.642 -3.735 21.080 1.00 96.56 541 HIS A CA 1
ATOM 4275 C C . HIS A 1 541 ? -36.227 -3.161 21.121 1.00 96.56 541 HIS A C 1
ATOM 4277 O O . HIS A 1 541 ? -35.450 -3.479 22.018 1.00 96.56 541 HIS A O 1
ATOM 4283 N N . PHE A 1 542 ? -35.903 -2.286 20.172 1.00 95.56 542 PHE A N 1
ATOM 4284 C CA . PHE A 1 542 ? -34.637 -1.560 20.128 1.00 95.56 542 PHE A CA 1
ATOM 4285 C C . PHE A 1 542 ? -34.802 -0.151 20.696 1.00 95.56 542 PHE A C 1
ATOM 4287 O O . PHE A 1 542 ? -35.688 0.587 20.270 1.00 95.56 542 PHE A O 1
ATOM 4294 N N . PHE A 1 543 ? -33.922 0.237 21.613 1.00 93.69 543 PHE A N 1
ATOM 4295 C CA . PHE A 1 543 ? -33.807 1.590 22.152 1.00 93.69 543 PHE A CA 1
ATOM 4296 C C . PHE A 1 543 ? -32.500 2.195 21.637 1.00 93.69 543 PHE A C 1
ATOM 4298 O O . PHE A 1 543 ? -31.418 1.813 22.087 1.00 93.69 543 PHE A O 1
ATOM 4305 N N . GLU A 1 544 ? -32.595 3.092 20.653 1.00 89.75 544 GLU A N 1
ATOM 4306 C CA . GLU A 1 544 ? -31.441 3.622 19.918 1.00 89.75 544 GLU A CA 1
ATOM 4307 C C . GLU A 1 544 ? -31.380 5.148 20.005 1.00 89.75 544 GLU A C 1
ATOM 4309 O O . GLU A 1 544 ? -32.319 5.856 19.639 1.00 89.75 544 GLU A O 1
ATOM 4314 N N . ARG A 1 545 ? -30.241 5.666 20.459 1.00 86.75 545 ARG A N 1
ATOM 4315 C CA . ARG A 1 545 ? -30.021 7.103 20.618 1.00 86.75 545 ARG A CA 1
ATOM 4316 C C . ARG A 1 545 ? -29.612 7.768 19.307 1.00 86.75 545 ARG A C 1
ATOM 4318 O O . ARG A 1 545 ? -29.952 8.927 19.103 1.00 86.75 545 ARG A O 1
ATOM 4325 N N . VAL A 1 546 ? -28.865 7.075 18.447 1.00 85.50 546 VAL A N 1
ATOM 4326 C CA . VAL A 1 546 ? -28.272 7.607 17.215 1.00 85.50 546 VAL A CA 1
ATOM 4327 C C . VAL A 1 546 ? -29.252 7.430 16.046 1.00 85.50 546 VAL A C 1
ATOM 4329 O O . VAL A 1 546 ? -29.351 6.336 15.481 1.00 85.50 546 VAL A O 1
ATOM 4332 N N . PRO A 1 547 ? -29.941 8.496 15.583 1.00 88.75 547 PRO A N 1
ATOM 4333 C CA . PRO A 1 547 ? -30.971 8.371 14.545 1.00 88.75 547 PRO A CA 1
ATOM 4334 C C . PRO A 1 547 ? -30.417 7.862 13.211 1.00 88.75 547 PRO A C 1
ATOM 4336 O O . PRO A 1 547 ? -31.136 7.274 12.404 1.00 88.75 547 PRO A O 1
ATOM 4339 N N . LEU A 1 548 ? -29.127 8.095 12.952 1.00 87.62 548 LEU A N 1
ATOM 4340 C CA . LEU A 1 548 ? -28.482 7.660 11.720 1.00 87.62 548 LEU A CA 1
ATOM 4341 C C . LEU A 1 548 ? -28.346 6.133 11.645 1.00 87.62 548 LEU A C 1
ATOM 4343 O O . LEU A 1 548 ? -28.539 5.586 10.566 1.00 87.62 548 LEU A O 1
ATOM 4347 N N . PHE A 1 549 ? -28.139 5.422 12.758 1.00 89.62 549 PHE A N 1
ATOM 4348 C CA . PHE A 1 549 ? -28.128 3.951 12.740 1.00 89.62 549 PHE A CA 1
ATOM 4349 C C . PHE A 1 549 ? -29.499 3.401 12.338 1.00 89.62 549 PHE A C 1
ATOM 4351 O O . PHE A 1 549 ? -29.593 2.514 11.492 1.00 89.62 549 PHE A O 1
ATOM 4358 N N . VAL A 1 550 ? -30.576 4.020 12.835 1.00 91.44 550 VAL A N 1
ATOM 4359 C CA . VAL A 1 550 ? -31.947 3.692 12.419 1.00 91.44 550 VAL A CA 1
ATOM 4360 C C . VAL A 1 550 ? -32.154 3.940 10.927 1.00 91.44 550 VAL A C 1
ATOM 4362 O O . VAL A 1 550 ? -32.694 3.079 10.239 1.00 91.44 550 VAL A O 1
ATOM 4365 N N . LYS A 1 551 ? -31.668 5.066 10.390 1.00 91.06 551 LYS A N 1
ATOM 4366 C CA . LYS A 1 551 ? -31.762 5.367 8.950 1.00 91.06 551 LYS A CA 1
ATOM 4367 C C . LYS A 1 551 ? -31.004 4.365 8.073 1.00 91.06 551 LYS A C 1
ATOM 4369 O O . LYS A 1 551 ? -31.466 4.086 6.971 1.00 91.06 551 LYS A O 1
ATOM 4374 N N . LEU A 1 552 ? -29.860 3.849 8.528 1.00 91.50 552 LEU A N 1
ATOM 4375 C CA . LEU A 1 552 ? -29.048 2.887 7.772 1.00 91.50 552 LEU A CA 1
ATOM 4376 C C . LEU A 1 552 ? -29.668 1.476 7.766 1.00 91.50 552 LEU A C 1
ATOM 4378 O O . LEU A 1 552 ? -29.548 0.771 6.761 1.00 91.50 552 LEU A O 1
ATOM 4382 N N . SER A 1 553 ? -30.346 1.088 8.851 1.00 92.44 553 SER A N 1
ATOM 4383 C CA . SER A 1 553 ? -30.911 -0.263 9.037 1.00 92.44 553 SER A CA 1
ATOM 4384 C C . SER A 1 553 ? -32.419 -0.375 8.762 1.00 92.44 553 SER A C 1
ATOM 4386 O O . SER A 1 553 ? -32.938 -1.474 8.596 1.00 92.44 553 SER A O 1
ATOM 4388 N N . SER A 1 554 ? -33.150 0.742 8.746 1.00 90.38 554 SER A N 1
ATOM 4389 C CA . SER A 1 554 ? -34.600 0.803 8.509 1.00 90.38 554 SER A CA 1
ATOM 4390 C C . SER A 1 554 ? -34.969 2.127 7.809 1.00 90.38 554 SER A C 1
ATOM 4392 O O . SER A 1 554 ? -35.580 3.003 8.432 1.00 90.38 554 SER A O 1
ATOM 4394 N N . PRO A 1 555 ? -34.561 2.328 6.540 1.00 87.00 555 PRO A N 1
ATOM 4395 C CA . PRO A 1 555 ? -34.751 3.584 5.816 1.00 87.00 555 PRO A CA 1
ATOM 4396 C C . PRO A 1 555 ? -36.225 3.856 5.460 1.00 87.00 555 PRO A C 1
ATOM 4398 O O . PRO A 1 555 ? -37.112 3.026 5.649 1.00 87.00 555 PRO A O 1
ATOM 4401 N N . ALA A 1 556 ? -36.494 5.048 4.914 1.00 83.25 556 ALA A N 1
ATOM 4402 C CA . ALA A 1 556 ? -37.821 5.415 4.417 1.00 83.25 556 ALA A CA 1
ATOM 4403 C C . ALA A 1 556 ? -38.313 4.461 3.309 1.00 83.25 556 ALA A C 1
ATOM 4405 O O . ALA A 1 556 ? -37.519 3.930 2.526 1.00 83.25 556 ALA A O 1
ATOM 4406 N N . LYS A 1 557 ? -39.641 4.297 3.222 1.00 75.62 557 LYS A N 1
ATOM 4407 C CA . LYS A 1 557 ? -40.321 3.390 2.285 1.00 75.62 557 LYS A CA 1
ATOM 4408 C C . LYS A 1 557 ? -39.796 3.571 0.851 1.00 75.62 557 LYS A C 1
ATOM 4410 O O . LYS A 1 557 ? -39.744 4.686 0.342 1.00 75.62 557 LYS A O 1
ATOM 4415 N N . GLY A 1 558 ? -39.407 2.465 0.214 1.00 73.06 558 GLY A N 1
ATOM 4416 C CA . GLY A 1 558 ? -38.868 2.438 -1.153 1.00 73.06 558 GLY A CA 1
ATOM 4417 C C . GLY A 1 558 ? -37.337 2.465 -1.260 1.00 73.06 558 GLY A C 1
ATOM 4418 O O . GLY A 1 558 ? -36.811 2.241 -2.348 1.00 73.06 558 GLY A O 1
ATOM 4419 N N . LYS A 1 559 ? -36.601 2.679 -0.161 1.00 81.88 559 LYS A N 1
ATOM 4420 C CA . LYS A 1 559 ? -35.135 2.535 -0.126 1.00 81.88 559 LYS A CA 1
ATOM 4421 C C . LYS A 1 559 ? -34.739 1.192 0.485 1.00 81.88 559 LYS A C 1
ATOM 4423 O O . LYS A 1 559 ? -35.408 0.708 1.387 1.00 81.88 559 LYS A O 1
ATOM 4428 N N . ARG A 1 560 ? -33.642 0.601 0.000 1.00 84.25 560 ARG A N 1
ATOM 4429 C CA . ARG A 1 560 ? -33.057 -0.610 0.599 1.00 84.25 560 ARG A CA 1
ATOM 4430 C C . ARG A 1 560 ? -32.161 -0.232 1.782 1.00 84.25 560 ARG A C 1
ATOM 4432 O O . ARG A 1 560 ? -31.409 0.739 1.647 1.00 84.25 560 ARG A O 1
ATOM 4439 N N . PRO A 1 561 ? -32.203 -0.970 2.901 1.00 90.56 561 PRO A N 1
ATOM 4440 C CA . PRO A 1 561 ? -31.298 -0.739 4.016 1.00 90.56 561 PRO A CA 1
ATOM 4441 C C . PRO A 1 561 ? -29.872 -1.130 3.622 1.00 90.56 561 PRO A C 1
ATOM 4443 O O . PRO A 1 561 ? -29.660 -2.034 2.810 1.00 90.56 561 PRO A O 1
ATOM 4446 N N . LEU A 1 562 ? -28.888 -0.467 4.226 1.00 89.69 562 LEU A N 1
ATOM 4447 C CA . LEU A 1 562 ? -27.487 -0.890 4.137 1.00 89.69 562 LEU A CA 1
ATOM 4448 C C . LEU A 1 562 ? -27.193 -2.063 5.084 1.00 89.69 562 LEU A C 1
ATOM 4450 O O . LEU A 1 562 ? -26.278 -2.840 4.820 1.00 89.69 562 LEU A O 1
ATOM 4454 N N . PHE A 1 563 ? -27.996 -2.217 6.142 1.00 93.50 563 PHE A N 1
ATOM 4455 C CA . PHE A 1 563 ? -27.958 -3.348 7.071 1.00 93.50 563 PHE A CA 1
ATOM 4456 C C . PHE A 1 563 ? -29.360 -3.952 7.209 1.00 93.50 563 PHE A C 1
ATOM 4458 O O . PHE A 1 563 ? -30.270 -3.302 7.713 1.00 93.50 563 PHE A O 1
ATOM 4465 N N . HIS A 1 564 ? -29.568 -5.188 6.756 1.00 92.06 564 HIS A N 1
ATOM 4466 C CA . HIS A 1 564 ? -30.922 -5.733 6.560 1.00 92.06 564 HIS A CA 1
ATOM 4467 C C . HIS A 1 564 ? -31.476 -6.558 7.734 1.00 92.06 564 HIS A C 1
ATOM 4469 O O . HIS A 1 564 ? -32.582 -7.077 7.610 1.00 92.06 564 HIS A O 1
ATOM 4475 N N . TYR A 1 565 ? -30.769 -6.702 8.863 1.00 93.69 565 TYR A N 1
ATOM 4476 C CA . TYR A 1 565 ? -31.196 -7.599 9.957 1.00 93.69 565 TYR A CA 1
ATOM 4477 C C . TYR A 1 565 ? -32.617 -7.317 10.474 1.00 93.69 565 TYR A C 1
ATOM 4479 O O . TYR A 1 565 ? -33.372 -8.249 10.743 1.00 93.69 565 TYR A O 1
ATOM 4487 N N . LEU A 1 566 ? -32.996 -6.042 10.604 1.00 93.94 566 LEU A N 1
ATOM 4488 C CA . LEU A 1 566 ? -34.316 -5.652 11.117 1.00 93.94 566 LEU A CA 1
ATOM 4489 C C . LEU A 1 566 ? -35.431 -5.967 10.117 1.00 93.94 566 LEU A C 1
ATOM 4491 O O . LEU A 1 566 ? -36.497 -6.442 10.505 1.00 93.94 566 LEU A O 1
ATOM 4495 N N . GLU A 1 567 ? -35.190 -5.701 8.832 1.00 91.19 567 GLU A N 1
ATOM 4496 C CA . GLU A 1 567 ? -36.140 -6.024 7.766 1.00 91.19 567 GLU A CA 1
ATOM 4497 C C . GLU A 1 567 ? -36.295 -7.534 7.597 1.00 91.19 567 GLU A C 1
ATOM 4499 O O . GLU A 1 567 ? -37.420 -8.012 7.474 1.00 91.19 567 GLU A O 1
ATOM 4504 N N . ASP A 1 568 ? -35.197 -8.293 7.663 1.00 90.62 568 ASP A N 1
ATOM 4505 C CA . ASP A 1 568 ? -35.254 -9.754 7.628 1.00 90.62 568 ASP A CA 1
ATOM 4506 C C . ASP A 1 568 ? -36.031 -10.316 8.827 1.00 90.62 568 ASP A C 1
ATOM 4508 O O . ASP A 1 568 ? -36.919 -11.141 8.636 1.00 90.62 568 ASP A O 1
ATOM 4512 N N . ALA A 1 569 ? -35.793 -9.825 10.047 1.00 90.81 569 ALA A N 1
ATOM 4513 C CA . ALA A 1 569 ? -36.551 -10.251 11.223 1.00 90.81 569 ALA A CA 1
ATOM 4514 C C . ALA A 1 569 ? -38.062 -9.988 11.085 1.00 90.81 569 ALA A C 1
ATOM 4516 O O . ALA A 1 569 ? -38.869 -10.872 11.378 1.00 90.81 569 ALA A O 1
ATOM 4517 N N . ARG A 1 570 ? -38.456 -8.811 10.580 1.00 90.81 570 ARG A N 1
ATOM 4518 C CA . ARG A 1 570 ? -39.869 -8.496 10.292 1.00 90.81 570 ARG A CA 1
ATOM 4519 C C . ARG A 1 570 ? -40.449 -9.416 9.224 1.00 90.81 570 ARG A C 1
ATOM 4521 O O . ARG A 1 570 ? -41.561 -9.905 9.388 1.00 90.81 570 ARG A O 1
ATOM 4528 N N . ALA A 1 571 ? -39.694 -9.690 8.160 1.00 87.62 571 ALA A N 1
ATOM 4529 C CA . ALA A 1 571 ? -40.116 -10.600 7.097 1.00 87.62 571 ALA A CA 1
ATOM 4530 C C . ALA A 1 571 ? -40.335 -12.038 7.601 1.00 87.62 571 ALA A C 1
ATOM 4532 O O . ALA A 1 571 ? -41.139 -12.770 7.032 1.00 87.62 571 ALA A O 1
ATOM 4533 N N . ARG A 1 572 ? -39.664 -12.432 8.690 1.00 85.25 572 ARG A N 1
ATOM 4534 C CA . ARG A 1 572 ? -39.865 -13.716 9.383 1.00 85.25 572 ARG A CA 1
ATOM 4535 C C . ARG A 1 572 ? -41.017 -13.703 10.391 1.00 85.25 572 ARG A C 1
ATOM 4537 O O . ARG A 1 572 ? -41.233 -14.695 11.075 1.00 85.25 572 ARG A O 1
ATOM 4544 N N . GLY A 1 573 ? -41.752 -12.599 10.505 1.00 84.25 573 GLY A N 1
ATOM 4545 C CA . GLY A 1 573 ? -42.893 -12.476 11.409 1.00 84.25 573 GLY A CA 1
ATOM 4546 C C . GLY A 1 573 ? -42.534 -12.082 12.842 1.00 84.25 573 GLY A C 1
ATOM 4547 O O . GLY A 1 573 ? -43.368 -12.250 13.728 1.00 84.25 573 GLY A O 1
ATOM 4548 N N . ALA A 1 574 ? -41.323 -11.576 13.105 1.00 88.56 574 ALA A N 1
ATOM 4549 C CA . ALA A 1 574 ? -40.998 -10.983 14.403 1.00 88.56 574 ALA A CA 1
ATOM 4550 C C . ALA A 1 574 ? -41.607 -9.575 14.539 1.00 88.56 574 ALA A C 1
ATOM 4552 O O . ALA A 1 574 ? -41.594 -8.777 13.595 1.00 88.56 574 ALA A O 1
ATOM 4553 N N . ALA A 1 575 ? -42.077 -9.233 15.738 1.00 90.94 575 ALA A N 1
ATOM 4554 C CA . ALA A 1 575 ? -42.578 -7.902 16.061 1.00 90.94 575 ALA A CA 1
ATOM 4555 C C . ALA A 1 575 ? -41.409 -6.985 16.469 1.00 90.94 575 ALA A C 1
ATOM 4557 O O . ALA A 1 575 ? -41.015 -6.930 17.634 1.00 90.94 575 ALA A O 1
ATOM 4558 N N . VAL A 1 576 ? -40.824 -6.289 15.483 1.00 94.31 576 VAL A N 1
ATOM 4559 C CA . VAL A 1 576 ? -39.642 -5.422 15.667 1.00 94.31 576 VAL A CA 1
ATOM 4560 C C . VAL A 1 576 ? -40.030 -3.945 15.798 1.00 94.31 576 VAL A C 1
ATOM 4562 O O . VAL A 1 576 ? -40.357 -3.296 14.793 1.00 94.31 576 VAL A O 1
ATOM 4565 N N . SER A 1 577 ? -39.870 -3.385 16.999 1.00 95.31 577 SER A N 1
ATOM 4566 C CA . SER A 1 577 ? -40.107 -1.960 17.297 1.00 95.31 577 SER A CA 1
ATOM 4567 C C . SER A 1 577 ? -38.800 -1.218 17.579 1.00 95.31 577 SER A C 1
ATOM 4569 O O . SER A 1 577 ? -37.899 -1.765 18.211 1.00 95.31 577 SER A O 1
ATOM 4571 N N . ILE A 1 578 ? -38.694 0.036 17.125 1.00 95.50 578 ILE A N 1
ATOM 4572 C CA . ILE A 1 578 ? -37.519 0.894 17.342 1.00 95.50 578 ILE A CA 1
ATOM 4573 C C . ILE A 1 578 ? -37.976 2.186 18.024 1.00 95.50 578 ILE A C 1
ATOM 4575 O O . ILE A 1 578 ? -38.759 2.945 17.454 1.00 95.50 578 ILE A O 1
ATOM 4579 N N . PHE A 1 579 ? -37.463 2.450 19.221 1.00 95.25 579 PHE A N 1
ATOM 4580 C CA . PHE A 1 579 ? -37.720 3.655 20.000 1.00 95.25 579 PHE A CA 1
ATOM 4581 C C . PHE A 1 579 ? -36.472 4.538 19.980 1.00 95.25 579 PHE A C 1
ATOM 4583 O O . PHE A 1 579 ? -35.437 4.187 20.547 1.00 95.25 579 PHE A O 1
ATOM 4590 N N . GLN A 1 580 ? -36.565 5.676 19.289 1.00 92.94 580 GLN A N 1
ATOM 4591 C CA . GLN A 1 580 ? -35.454 6.618 19.163 1.00 92.94 580 GLN A CA 1
ATOM 4592 C C . GLN A 1 580 ? -35.392 7.576 20.354 1.00 92.94 580 GLN A C 1
ATOM 4594 O O . GLN A 1 580 ? -36.413 8.143 20.745 1.00 92.94 580 GLN A O 1
ATOM 4599 N N . GLY A 1 581 ? -34.192 7.793 20.891 1.00 88.94 581 GLY A N 1
ATOM 4600 C CA . GLY A 1 581 ? -33.929 8.769 21.951 1.00 88.94 581 GLY A CA 1
ATOM 4601 C C . GLY A 1 581 ? -33.044 8.223 23.068 1.00 88.94 581 GLY A C 1
ATOM 4602 O O . GLY A 1 581 ? -32.487 7.132 22.970 1.00 88.94 581 GLY A O 1
ATOM 4603 N N . GLU A 1 582 ? -32.906 8.995 24.147 1.00 87.56 582 GLU A N 1
ATOM 4604 C CA . GLU A 1 582 ? -32.129 8.552 25.308 1.00 87.56 582 GLU A CA 1
ATOM 4605 C C . GLU A 1 582 ? -32.749 7.289 25.941 1.00 87.56 582 GLU A C 1
ATOM 4607 O O . GLU A 1 582 ? -33.980 7.213 26.074 1.00 87.56 582 GLU A O 1
ATOM 4612 N N . PRO A 1 583 ? -31.940 6.308 26.383 1.00 87.75 583 PRO A N 1
ATOM 4613 C CA . PRO A 1 583 ? -32.454 5.011 26.826 1.00 87.75 583 PRO A CA 1
ATOM 4614 C C . PRO A 1 583 ? -33.411 5.067 28.014 1.00 87.75 583 PRO A C 1
ATOM 4616 O O . PRO A 1 583 ? -34.462 4.439 27.980 1.00 87.75 583 PRO A O 1
ATOM 4619 N N . ARG A 1 584 ? -33.098 5.827 29.071 1.00 91.25 584 ARG A N 1
ATOM 4620 C CA . ARG A 1 584 ? -33.935 5.848 30.284 1.00 91.25 584 ARG A CA 1
ATOM 4621 C C . ARG A 1 584 ? -35.342 6.421 30.026 1.00 91.25 584 ARG A C 1
ATOM 4623 O O . ARG A 1 584 ? -36.308 5.743 30.380 1.00 91.25 584 ARG A O 1
ATOM 4630 N N . PRO A 1 585 ? -35.519 7.613 29.412 1.00 93.81 585 PRO A N 1
ATOM 4631 C CA . PRO A 1 585 ? -36.854 8.127 29.089 1.00 93.81 585 PRO A CA 1
ATOM 4632 C C . PRO A 1 585 ? -37.642 7.214 28.148 1.00 93.81 585 PRO A C 1
ATOM 4634 O O . PRO A 1 585 ? -38.829 6.973 28.370 1.00 93.81 585 PRO A O 1
ATOM 4637 N N . THR A 1 586 ? -36.988 6.674 27.118 1.00 93.62 586 THR A N 1
ATOM 4638 C CA . THR A 1 586 ? -37.650 5.797 26.145 1.00 93.62 586 THR A CA 1
ATOM 4639 C C . THR A 1 586 ? -38.058 4.461 26.772 1.00 93.62 586 THR A C 1
ATOM 4641 O O . THR A 1 586 ? -39.191 4.031 26.565 1.00 93.62 586 THR A O 1
ATOM 4644 N N . LEU A 1 587 ? -37.220 3.857 27.624 1.00 93.81 587 LEU A N 1
ATOM 4645 C CA . LEU A 1 587 ? -37.558 2.666 28.417 1.00 93.81 587 LEU A CA 1
ATOM 4646 C C . LEU A 1 587 ? -38.711 2.917 29.392 1.00 93.81 587 LEU A C 1
ATOM 4648 O O . LEU A 1 587 ? -39.575 2.058 29.542 1.00 93.81 587 LEU A O 1
ATOM 4652 N N . LYS A 1 588 ? -38.760 4.083 30.049 1.00 95.06 588 LYS A N 1
ATOM 4653 C CA . LYS A 1 588 ? -39.882 4.439 30.935 1.00 95.06 588 LYS A CA 1
ATOM 4654 C C . LYS A 1 588 ? -41.195 4.547 30.165 1.00 95.06 588 LYS A C 1
ATOM 4656 O O . LYS A 1 588 ? -42.208 4.059 30.653 1.00 95.06 588 LYS A O 1
ATOM 4661 N N . LYS A 1 589 ? -41.157 5.171 28.983 1.00 95.88 589 LYS A N 1
ATOM 4662 C CA . LYS A 1 589 ? -42.333 5.450 28.150 1.00 95.88 589 LYS A CA 1
ATOM 4663 C C . LYS A 1 589 ? -42.852 4.226 27.393 1.00 95.88 589 LYS A C 1
ATOM 4665 O O . LYS A 1 589 ? -44.058 4.076 27.247 1.00 95.88 589 LYS A O 1
ATOM 4670 N N . HIS A 1 590 ? -41.954 3.392 26.873 1.00 94.56 590 HIS A N 1
ATOM 4671 C CA . HIS A 1 590 ? -42.298 2.317 25.936 1.00 94.56 590 HIS A CA 1
ATOM 4672 C C . HIS A 1 590 ? -41.963 0.910 26.450 1.00 94.56 590 HIS A C 1
ATOM 4674 O O . HIS A 1 590 ? -42.414 -0.077 25.875 1.00 94.56 590 HIS A O 1
ATOM 4680 N N . GLY A 1 591 ? -41.170 0.787 27.517 1.00 91.31 591 GLY A N 1
ATOM 4681 C CA . GLY A 1 591 ? -40.900 -0.491 28.167 1.00 91.31 591 GLY A CA 1
ATOM 4682 C C . GLY A 1 591 ? -41.994 -0.843 29.167 1.00 91.31 591 GLY A C 1
ATOM 4683 O O . GLY A 1 591 ? -42.119 -0.174 30.192 1.00 91.31 591 GLY A O 1
ATOM 4684 N N . GLY A 1 592 ? -42.750 -1.906 28.885 1.00 90.12 592 GLY A N 1
ATOM 4685 C CA . GLY A 1 592 ? -43.738 -2.449 29.818 1.00 90.12 592 GLY A CA 1
ATOM 4686 C C . GLY A 1 592 ? -43.091 -2.963 31.107 1.00 90.12 592 GLY A C 1
ATOM 4687 O O . GLY A 1 592 ? -41.974 -3.488 31.089 1.00 90.12 592 GLY A O 1
ATOM 4688 N N . GLU A 1 593 ? -43.780 -2.801 32.234 1.00 93.88 593 GLU A N 1
ATOM 4689 C CA . GLU A 1 593 ? -43.314 -3.329 33.520 1.00 93.88 593 GLU A CA 1
ATOM 4690 C C . GLU A 1 593 ? -43.306 -4.857 33.493 1.00 93.88 593 GLU A C 1
ATOM 4692 O O . GLU A 1 593 ? -44.263 -5.478 33.037 1.00 93.88 593 GLU A O 1
ATOM 4697 N N . GLY A 1 594 ? -42.205 -5.467 33.939 1.00 94.38 594 GLY A N 1
ATOM 4698 C CA . GLY A 1 594 ? -42.063 -6.924 33.962 1.00 94.38 594 GLY A CA 1
ATOM 4699 C C . GLY A 1 594 ? -42.246 -7.626 32.607 1.00 94.38 594 GLY A C 1
ATOM 4700 O O . GLY A 1 594 ? -42.543 -8.816 32.597 1.00 94.38 594 GLY A O 1
ATOM 4701 N N . PHE A 1 595 ? -42.096 -6.925 31.479 1.00 94.62 595 PHE A N 1
ATOM 4702 C CA . PHE A 1 595 ? -42.407 -7.466 30.152 1.00 94.62 595 PHE A CA 1
ATOM 4703 C C . PHE A 1 595 ? -41.261 -8.291 29.551 1.00 94.62 595 PHE A C 1
ATOM 4705 O O . PHE A 1 595 ? -41.490 -9.332 28.937 1.00 94.62 595 PHE A O 1
ATOM 4712 N N . TYR A 1 596 ? -40.014 -7.847 29.723 1.00 95.81 596 TYR A N 1
ATOM 4713 C CA . TYR A 1 596 ? -38.877 -8.450 29.030 1.00 95.81 596 TYR A CA 1
ATOM 4714 C C . TYR A 1 596 ? -38.297 -9.637 29.803 1.00 95.81 596 TYR A C 1
ATOM 4716 O O . TYR A 1 596 ? -38.036 -9.548 31.002 1.00 95.81 596 TYR A O 1
ATOM 4724 N N . GLN A 1 597 ? -38.026 -10.742 29.110 1.00 93.50 597 GLN A N 1
ATOM 4725 C CA . GLN A 1 597 ? -37.207 -11.839 29.643 1.00 93.50 597 GLN A CA 1
ATOM 4726 C C . GLN A 1 597 ? -35.727 -11.481 29.670 1.00 93.50 597 GLN A C 1
ATOM 4728 O O . GLN A 1 597 ? -34.998 -11.918 30.563 1.00 93.50 597 GLN A O 1
ATOM 4733 N N . LEU A 1 598 ? -35.290 -10.732 28.664 1.00 94.88 598 LEU A N 1
ATOM 4734 C CA . LEU A 1 598 ? -33.908 -10.341 28.486 1.00 94.88 598 LEU A CA 1
ATOM 4735 C C . LEU A 1 598 ? -33.857 -8.877 28.080 1.00 94.88 598 LEU A C 1
ATOM 4737 O O . LEU A 1 598 ? -34.501 -8.473 27.112 1.00 94.88 598 LEU A O 1
ATOM 4741 N N . ILE A 1 599 ? -33.057 -8.101 28.801 1.00 96.62 599 ILE A N 1
ATOM 4742 C CA . ILE A 1 599 ? -32.662 -6.766 28.361 1.00 96.62 599 ILE A CA 1
ATOM 4743 C C . ILE A 1 599 ? -31.163 -6.786 28.099 1.00 96.62 599 ILE A C 1
ATOM 4745 O O . ILE A 1 599 ? -30.359 -6.948 29.015 1.00 96.62 599 ILE A O 1
ATOM 4749 N N . VAL A 1 600 ? -30.797 -6.623 26.835 1.00 95.06 600 VAL A N 1
ATOM 4750 C CA . VAL A 1 600 ? -29.416 -6.494 26.386 1.00 95.06 600 VAL A CA 1
ATOM 4751 C C . VAL A 1 600 ? -29.046 -5.020 26.406 1.00 95.06 600 VAL A C 1
ATOM 4753 O O . VAL A 1 600 ? -29.643 -4.210 25.703 1.00 95.06 600 VAL A O 1
ATOM 4756 N N . VAL A 1 601 ? -28.051 -4.669 27.205 1.00 92.62 601 VAL A N 1
ATOM 4757 C CA . VAL A 1 601 ? -27.449 -3.342 27.247 1.00 92.62 601 VAL A CA 1
ATOM 4758 C C . VAL A 1 601 ? -26.144 -3.432 26.473 1.00 92.62 601 VAL A C 1
ATOM 4760 O O . VAL A 1 601 ? -25.078 -3.723 27.021 1.00 92.62 601 VAL A O 1
ATOM 4763 N N . ASN A 1 602 ? -26.258 -3.258 25.157 1.00 84.81 602 ASN A N 1
ATOM 4764 C CA . ASN A 1 602 ? -25.119 -3.284 24.264 1.00 84.81 602 ASN A CA 1
ATOM 4765 C C . ASN A 1 602 ? -24.544 -1.884 24.137 1.00 84.81 602 ASN A C 1
ATOM 4767 O O . ASN A 1 602 ? -25.201 -0.922 23.743 1.00 84.81 602 ASN A O 1
ATOM 4771 N N . THR A 1 603 ? -23.288 -1.777 24.517 1.00 62.81 603 THR A N 1
ATOM 4772 C CA . THR A 1 603 ? -22.666 -0.490 24.684 1.00 62.81 603 THR A CA 1
ATOM 4773 C C . THR A 1 603 ? -21.222 -0.573 24.184 1.00 62.81 603 THR A C 1
ATOM 4775 O O . THR A 1 603 ? -20.573 -1.617 24.239 1.00 62.81 603 THR A O 1
ATOM 4778 N N . TYR A 1 604 ? -20.780 0.504 23.538 1.00 59.97 604 TYR A N 1
ATOM 4779 C CA . TYR A 1 604 ? -19.719 0.483 22.529 1.00 59.97 604 TYR A CA 1
ATOM 4780 C C . TYR A 1 604 ? -18.305 0.137 23.038 1.00 59.97 604 TYR A C 1
ATOM 4782 O O . TYR A 1 604 ? -17.966 0.422 24.186 1.00 59.97 604 TYR A O 1
ATOM 4790 N N . LYS A 1 605 ? -17.458 -0.408 22.145 1.00 52.03 605 LYS A N 1
ATOM 4791 C CA . LYS A 1 605 ? -16.133 -0.990 22.459 1.00 52.03 605 LYS A CA 1
ATOM 4792 C C . LYS A 1 605 ? -15.028 0.001 22.841 1.00 52.03 605 LYS A C 1
ATOM 4794 O O . LYS A 1 605 ? -14.177 -0.329 23.664 1.00 52.03 605 LYS A O 1
ATOM 4799 N N . ASP A 1 606 ? -15.042 1.206 22.279 1.00 46.56 606 ASP A N 1
ATOM 4800 C CA . ASP A 1 606 ? -13.915 2.145 22.394 1.00 46.56 606 ASP A CA 1
ATOM 4801 C C . ASP A 1 606 ? -14.326 3.470 23.064 1.00 46.56 606 ASP A C 1
ATOM 4803 O O . ASP A 1 606 ? -13.848 4.541 22.698 1.00 46.56 606 ASP A O 1
ATOM 4807 N N . GLY A 1 607 ? -15.236 3.418 24.047 1.00 51.78 607 GLY A N 1
ATOM 4808 C CA . GLY A 1 607 ? -15.538 4.554 24.927 1.00 51.78 607 GLY A CA 1
ATOM 4809 C C . GLY A 1 607 ? -16.711 4.307 25.879 1.00 51.78 607 GLY A C 1
ATOM 4810 O O . GLY A 1 607 ? -17.682 3.648 25.516 1.00 51.78 607 GLY A O 1
ATOM 4811 N N . ILE A 1 608 ? -16.642 4.859 27.094 1.00 47.66 608 ILE A N 1
ATOM 4812 C CA . ILE A 1 608 ? -17.808 4.957 27.986 1.00 47.66 608 ILE A CA 1
ATOM 4813 C C . ILE A 1 608 ? -18.593 6.192 27.562 1.00 47.66 608 ILE A C 1
ATOM 4815 O O . ILE A 1 608 ? -18.196 7.323 27.849 1.00 47.66 608 ILE A O 1
ATOM 4819 N N . ARG A 1 609 ? -19.704 5.988 26.854 1.00 55.66 609 ARG A N 1
ATOM 4820 C CA . ARG A 1 609 ? -20.634 7.077 26.527 1.00 55.66 609 ARG A CA 1
ATOM 4821 C C . ARG A 1 609 ? -21.575 7.304 27.715 1.00 55.66 609 ARG A C 1
ATOM 4823 O O . ARG A 1 609 ? -21.704 6.445 28.584 1.00 55.66 609 ARG A O 1
ATOM 4830 N N . THR A 1 610 ? -22.252 8.451 27.750 1.00 52.56 610 THR A N 1
ATOM 4831 C CA . THR A 1 610 ? -23.192 8.841 28.824 1.00 52.56 610 THR A CA 1
ATOM 4832 C C . THR A 1 610 ? -24.199 7.732 29.151 1.00 52.56 610 THR A C 1
ATOM 4834 O O . THR A 1 610 ? -24.472 7.465 30.310 1.00 52.56 610 THR A O 1
ATOM 4837 N N . VAL A 1 611 ? -24.635 6.990 28.127 1.00 52.31 611 VAL A N 1
ATOM 4838 C CA . VAL A 1 611 ? -25.570 5.861 28.236 1.00 52.31 611 VAL A CA 1
ATOM 4839 C C . VAL A 1 611 ? -25.098 4.755 29.191 1.00 52.31 611 VAL A C 1
ATOM 4841 O O . VAL A 1 611 ? -25.912 4.229 29.946 1.00 52.31 611 VAL A O 1
ATOM 4844 N N . HIS A 1 612 ? -23.808 4.396 29.191 1.00 66.12 612 HIS A N 1
ATOM 4845 C CA . HIS A 1 612 ? -23.275 3.405 30.134 1.00 66.12 612 HIS A CA 1
ATOM 4846 C C . HIS A 1 612 ? -23.318 3.934 31.560 1.00 66.12 612 HIS A C 1
ATOM 4848 O O . HIS A 1 612 ? -23.777 3.234 32.453 1.00 66.12 612 HIS A O 1
ATOM 4854 N N . LYS A 1 613 ? -22.869 5.181 31.756 1.00 72.19 613 LYS A N 1
ATOM 4855 C CA . LYS A 1 613 ? -22.859 5.826 33.073 1.00 72.19 613 LYS A CA 1
ATOM 4856 C C . LYS A 1 613 ? -24.255 5.824 33.669 1.00 72.19 613 LYS A C 1
ATOM 4858 O O . LYS A 1 613 ? -24.436 5.354 34.784 1.00 72.19 613 LYS A O 1
ATOM 4863 N N . ASP A 1 614 ? -25.236 6.216 32.868 1.00 80.19 614 ASP A N 1
ATOM 4864 C CA . ASP A 1 614 ? -26.622 6.305 33.299 1.00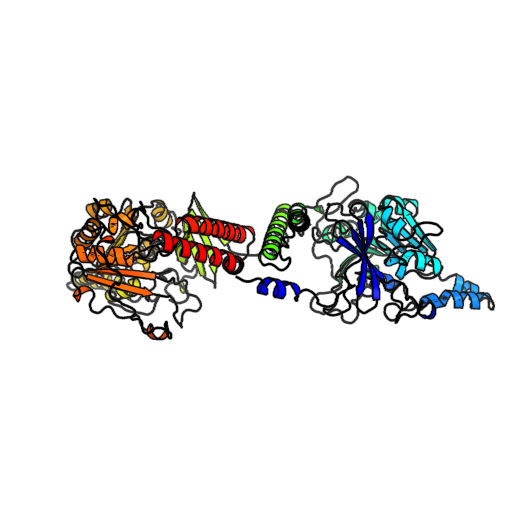 80.19 614 ASP A CA 1
ATOM 4865 C C . ASP A 1 614 ? -27.244 4.923 33.562 1.00 80.19 614 ASP A C 1
ATOM 4867 O O . ASP A 1 614 ? -28.079 4.783 34.443 1.00 80.19 614 ASP A O 1
ATOM 4871 N N . LEU A 1 615 ? -26.910 3.866 32.822 1.00 89.88 615 LEU A N 1
ATOM 4872 C CA . LEU A 1 615 ? -27.548 2.552 33.028 1.00 89.88 615 LEU A CA 1
ATOM 4873 C C . LEU A 1 615 ? -26.836 1.667 34.056 1.00 89.88 615 LEU A C 1
ATOM 4875 O O . LEU A 1 615 ? -27.435 0.704 34.531 1.00 89.88 615 LEU A O 1
ATOM 4879 N N . MET A 1 616 ? -25.595 2.001 34.405 1.00 91.25 616 MET A N 1
ATOM 4880 C CA . MET A 1 616 ? -24.791 1.281 35.392 1.00 91.25 616 MET A CA 1
ATOM 4881 C C . MET A 1 616 ? -24.930 1.834 36.814 1.00 91.25 616 MET A C 1
ATOM 4883 O O . MET A 1 616 ? -24.311 1.276 37.713 1.00 91.25 616 MET A O 1
ATOM 4887 N N . THR A 1 617 ? -25.720 2.891 37.040 1.00 93.69 617 THR A N 1
ATOM 4888 C CA . THR A 1 617 ? -26.050 3.341 38.401 1.00 93.69 617 THR A CA 1
ATOM 4889 C C . THR A 1 617 ? -27.104 2.450 39.053 1.00 93.69 617 THR A C 1
ATOM 4891 O O . THR A 1 617 ? -27.825 1.696 38.392 1.00 93.69 617 THR A O 1
ATOM 4894 N N . THR A 1 618 ? -27.242 2.578 40.369 1.00 95.19 618 THR A N 1
ATOM 4895 C CA . THR A 1 618 ? -28.225 1.833 41.160 1.00 95.19 618 THR A CA 1
ATOM 4896 C C . THR A 1 618 ? -29.655 2.112 40.671 1.00 95.19 618 THR A C 1
ATOM 4898 O O . THR A 1 618 ? -30.467 1.196 40.527 1.00 95.19 618 THR A O 1
ATOM 4901 N N . GLU A 1 619 ? -29.972 3.365 40.344 1.00 95.56 619 GLU A N 1
ATOM 4902 C CA . GLU A 1 619 ? -31.257 3.786 39.777 1.00 95.56 619 GLU A CA 1
ATOM 4903 C C . GLU A 1 619 ? -31.471 3.230 38.361 1.00 95.56 619 GLU A C 1
ATOM 4905 O O . GLU A 1 619 ? -32.576 2.797 38.018 1.00 95.56 619 GLU A O 1
ATOM 4910 N N . GLY A 1 620 ? -30.410 3.195 37.550 1.00 94.56 620 GLY A N 1
ATOM 4911 C CA . GLY A 1 620 ? -30.425 2.633 36.200 1.00 94.56 620 GLY A CA 1
ATOM 4912 C C . GLY A 1 620 ? -30.720 1.135 36.206 1.00 94.56 620 GLY A C 1
ATOM 4913 O O . GLY A 1 620 ? -31.622 0.675 35.499 1.00 94.56 620 GLY A O 1
ATOM 4914 N N . LEU A 1 621 ? -30.027 0.386 37.068 1.00 96.50 621 LEU A N 1
ATOM 4915 C CA . LEU A 1 621 ? -30.254 -1.044 37.265 1.00 96.50 621 LEU A CA 1
ATOM 4916 C C . LEU A 1 621 ? -31.663 -1.335 37.773 1.00 96.50 621 LEU A C 1
ATOM 4918 O O . LEU A 1 621 ? -32.319 -2.235 37.250 1.00 96.50 621 LEU A O 1
ATOM 4922 N N . ARG A 1 622 ? -32.167 -0.558 38.739 1.00 97.00 622 ARG A N 1
ATOM 4923 C CA . ARG A 1 622 ? -33.546 -0.698 39.232 1.00 97.00 622 ARG A CA 1
ATOM 4924 C C . ARG A 1 622 ? -34.574 -0.435 38.135 1.00 97.00 622 ARG A C 1
ATOM 4926 O O . ARG A 1 622 ? -35.540 -1.190 38.027 1.00 97.00 622 ARG A O 1
ATOM 4933 N N . LEU A 1 623 ? -34.364 0.577 37.288 1.00 96.69 623 LEU A N 1
ATOM 4934 C CA . LEU A 1 623 ? -35.236 0.838 36.141 1.00 96.69 623 LEU A CA 1
ATOM 4935 C C . LEU A 1 623 ? -35.252 -0.357 35.183 1.00 96.69 623 LEU A C 1
ATOM 4937 O O . LEU A 1 623 ? -36.326 -0.866 34.871 1.00 96.69 623 LEU A O 1
ATOM 4941 N N . LEU A 1 624 ? -34.084 -0.823 34.742 1.00 96.75 624 LEU A N 1
ATOM 4942 C CA . LEU A 1 624 ? -33.976 -1.970 33.839 1.00 96.75 624 LEU A CA 1
ATOM 4943 C C . LEU A 1 624 ? -34.616 -3.222 34.449 1.00 96.75 624 LEU A C 1
ATOM 4945 O O . LEU A 1 624 ? -35.418 -3.900 33.803 1.00 96.75 624 LEU A O 1
ATOM 4949 N N . MET A 1 625 ? -34.340 -3.485 35.725 1.00 97.50 625 MET A N 1
ATOM 4950 C CA . MET A 1 625 ? -34.909 -4.619 36.438 1.00 97.50 625 MET A CA 1
ATOM 4951 C C . MET A 1 625 ? -36.432 -4.489 36.590 1.00 97.50 625 MET A C 1
ATOM 4953 O O . MET A 1 625 ? -37.131 -5.485 36.452 1.00 97.50 625 MET A O 1
ATOM 4957 N N . SER A 1 626 ? -36.992 -3.285 36.775 1.00 97.06 626 SER A N 1
ATOM 4958 C CA . SER A 1 626 ? -38.454 -3.068 36.802 1.00 97.06 626 SER A CA 1
ATOM 4959 C C . SER A 1 626 ? -39.146 -3.435 35.482 1.00 97.06 626 SER A C 1
ATOM 4961 O O . SER A 1 626 ? -40.305 -3.842 35.476 1.00 97.06 626 SER A O 1
ATOM 4963 N N . ARG A 1 627 ? -38.434 -3.322 34.353 1.00 97.31 627 ARG A N 1
ATOM 4964 C CA . ARG A 1 627 ? -38.927 -3.713 33.021 1.00 97.31 627 ARG A CA 1
ATOM 4965 C C . ARG A 1 627 ? -38.668 -5.190 32.709 1.00 97.31 627 ARG A C 1
ATOM 4967 O O . ARG A 1 627 ? -39.172 -5.713 31.719 1.00 97.31 627 ARG A O 1
ATOM 4974 N N . THR A 1 628 ? -37.913 -5.865 33.570 1.00 96.75 628 THR A N 1
ATOM 4975 C CA . THR A 1 628 ? -37.534 -7.271 33.438 1.00 96.75 628 THR A CA 1
ATOM 4976 C C . THR A 1 628 ? -38.473 -8.152 34.258 1.00 96.75 628 THR A C 1
ATOM 4978 O O . THR A 1 628 ? -38.698 -7.913 35.452 1.00 96.75 628 THR A O 1
ATOM 4981 N N . ARG A 1 629 ? -39.032 -9.179 33.614 1.00 94.25 629 ARG A N 1
ATOM 4982 C CA . ARG A 1 629 ? -39.964 -10.135 34.224 1.00 94.25 629 ARG A CA 1
ATOM 4983 C C . ARG A 1 629 ? -39.317 -10.903 35.382 1.00 94.25 629 ARG A C 1
ATOM 4985 O O . ARG A 1 629 ? -38.092 -10.951 35.511 1.00 94.25 629 ARG A O 1
ATOM 4992 N N . ALA A 1 630 ? -40.126 -11.549 36.220 1.00 92.38 630 ALA A N 1
ATOM 4993 C CA . ALA A 1 630 ? -39.606 -12.481 37.224 1.00 92.38 630 ALA A CA 1
ATOM 4994 C C . ALA A 1 630 ? -38.858 -13.646 36.541 1.00 92.38 630 ALA A C 1
ATOM 4996 O O . ALA A 1 630 ? -39.383 -14.252 35.609 1.00 92.38 630 ALA A O 1
ATOM 4997 N N . GLY A 1 631 ? -37.623 -13.930 36.970 1.00 90.38 631 GLY A N 1
ATOM 4998 C CA . GLY A 1 631 ? -36.727 -14.877 36.289 1.00 90.38 631 GLY A CA 1
ATOM 4999 C C . GLY A 1 631 ? -36.036 -14.324 35.034 1.00 90.38 631 GLY A C 1
ATOM 5000 O O . GLY A 1 631 ? -35.421 -15.077 34.280 1.00 90.38 631 GLY A O 1
ATOM 5001 N N . GLY A 1 632 ? -36.172 -13.021 34.767 1.00 93.94 632 GLY A N 1
ATOM 5002 C CA . GLY A 1 632 ? -35.487 -12.323 33.684 1.00 93.94 632 GLY A CA 1
ATOM 5003 C C . GLY A 1 632 ? -34.040 -11.947 34.000 1.00 93.94 632 GLY A C 1
ATOM 5004 O O . GLY A 1 632 ? -33.638 -11.883 35.161 1.00 93.94 632 GLY A O 1
ATOM 5005 N N . VAL A 1 633 ? -33.263 -11.692 32.946 1.00 95.94 633 VAL A N 1
ATOM 5006 C CA . VAL A 1 633 ? -31.826 -11.395 33.032 1.00 95.94 633 VAL A CA 1
ATOM 5007 C C . VAL A 1 633 ? -31.519 -10.084 32.311 1.00 95.94 633 VAL A C 1
ATOM 5009 O O . VAL A 1 633 ? -31.986 -9.846 31.197 1.00 95.94 633 VAL A O 1
ATOM 5012 N N . LEU A 1 634 ? -30.707 -9.234 32.934 1.00 96.38 634 LEU A N 1
ATOM 5013 C CA . LEU A 1 634 ? -30.051 -8.108 32.275 1.00 96.38 634 LEU A CA 1
ATOM 5014 C C . LEU A 1 634 ? -28.680 -8.564 31.781 1.00 96.38 634 LEU A C 1
ATOM 5016 O O . LEU A 1 634 ? -27.959 -9.243 32.507 1.00 96.38 634 LEU A O 1
ATOM 5020 N N . CYS A 1 635 ? -28.308 -8.172 30.571 1.00 94.44 635 CYS A N 1
ATOM 5021 C CA . CYS A 1 635 ? -27.065 -8.586 29.937 1.00 94.44 635 CYS A CA 1
ATOM 5022 C C . CYS A 1 635 ? -26.299 -7.349 29.473 1.00 94.44 635 CYS A C 1
ATOM 5024 O O . CYS A 1 635 ? -26.698 -6.693 28.513 1.00 94.44 635 CYS A O 1
ATOM 5026 N N . PHE A 1 636 ? -25.221 -7.006 30.170 1.00 93.38 636 PHE A N 1
ATOM 5027 C CA . PHE A 1 636 ? -24.414 -5.828 29.871 1.00 93.38 636 PHE A CA 1
ATOM 5028 C C . PHE A 1 636 ? -23.163 -6.216 29.109 1.00 93.38 636 PHE A C 1
ATOM 5030 O O . PHE A 1 636 ? -22.355 -6.999 29.606 1.00 93.38 636 PHE A O 1
ATOM 5037 N N . HIS A 1 637 ? -22.975 -5.622 27.936 1.00 89.00 637 HIS A N 1
ATOM 5038 C CA . HIS A 1 637 ? -21.703 -5.701 27.237 1.00 89.00 637 HIS A CA 1
ATOM 5039 C C . HIS A 1 637 ? -20.698 -4.794 27.952 1.00 89.00 637 HIS A C 1
ATOM 5041 O O . HIS A 1 637 ? -20.882 -3.578 27.992 1.00 89.00 637 HIS A O 1
ATOM 5047 N N . THR A 1 638 ? -19.646 -5.374 28.527 1.00 86.19 638 THR A N 1
ATOM 5048 C CA . THR A 1 638 ? -18.626 -4.653 29.308 1.00 86.19 638 THR A CA 1
ATOM 5049 C C . THR A 1 638 ? -17.252 -4.660 28.646 1.00 86.19 638 THR A C 1
ATOM 5051 O O . THR A 1 638 ? -16.271 -4.216 29.243 1.00 86.19 638 THR A O 1
ATOM 5054 N N . SER A 1 639 ? -17.153 -5.124 27.395 1.00 78.81 639 SER A N 1
ATOM 5055 C CA . SER A 1 639 ? -15.908 -5.014 26.630 1.00 78.81 639 SER A CA 1
ATOM 5056 C C . SER A 1 639 ? -15.584 -3.573 26.327 1.00 78.81 639 SER A C 1
ATOM 5058 O O . SER A 1 639 ? -16.184 -2.946 25.456 1.00 78.81 639 SER A O 1
ATOM 5060 N N . ASN A 1 640 ? -14.585 -3.077 27.035 1.00 75.88 640 ASN A N 1
ATOM 5061 C CA . ASN A 1 640 ? -14.075 -1.747 26.841 1.00 75.88 640 ASN A CA 1
ATOM 5062 C C . ASN A 1 640 ? -12.546 -1.783 26.848 1.00 75.88 640 ASN A C 1
ATOM 5064 O O . ASN A 1 640 ? -11.927 -2.494 27.649 1.00 75.88 640 ASN A O 1
ATOM 5068 N N . ARG A 1 641 ? -11.951 -1.033 25.917 1.00 69.81 641 ARG A N 1
ATOM 5069 C CA . ARG A 1 641 ? -10.496 -0.914 25.794 1.00 69.81 641 ARG A CA 1
ATOM 5070 C C . ARG A 1 641 ? -9.870 -0.184 26.984 1.00 69.81 641 ARG A C 1
ATOM 5072 O O . ARG A 1 641 ? -8.793 -0.571 27.418 1.00 69.81 641 ARG A O 1
ATOM 5079 N N . TYR A 1 642 ? -10.558 0.828 27.511 1.00 72.38 642 TYR A N 1
ATOM 5080 C CA . TYR A 1 642 ? -10.017 1.769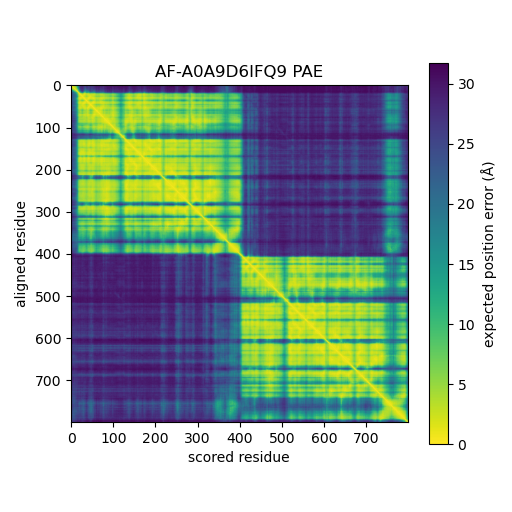 28.495 1.00 72.38 642 TYR A CA 1
ATOM 5081 C C . TYR A 1 642 ? -10.382 1.425 29.931 1.00 72.38 642 TYR A C 1
ATOM 5083 O O . TYR A 1 642 ? -9.625 1.750 30.838 1.00 72.38 642 TYR A O 1
ATOM 5091 N N . TYR A 1 643 ? -11.523 0.775 30.156 1.00 82.31 643 TYR A N 1
ATOM 5092 C CA . TYR A 1 643 ? -12.051 0.549 31.500 1.00 82.31 643 TYR A CA 1
ATOM 5093 C C . TYR A 1 643 ? -12.437 -0.910 31.719 1.00 82.31 643 TYR A C 1
ATOM 5095 O O . TYR A 1 643 ? -12.996 -1.556 30.835 1.00 82.31 643 TYR A O 1
ATOM 5103 N N . ASP A 1 644 ? -12.200 -1.422 32.920 1.00 85.00 644 ASP A N 1
ATOM 5104 C CA . ASP A 1 644 ? -12.857 -2.626 33.400 1.00 85.00 644 ASP A CA 1
ATOM 5105 C C . ASP A 1 644 ? -14.191 -2.252 34.041 1.00 85.00 644 ASP A C 1
ATOM 5107 O O . ASP A 1 644 ? -14.262 -1.796 35.176 1.00 85.00 644 ASP A O 1
ATOM 5111 N N . LEU A 1 645 ? -15.276 -2.413 33.292 1.00 88.06 645 LEU A N 1
ATOM 5112 C CA . LEU A 1 645 ? -16.613 -2.058 33.770 1.00 88.06 645 LEU A CA 1
ATOM 5113 C C . LEU A 1 645 ? -17.212 -3.105 34.718 1.00 88.06 645 LEU A C 1
ATOM 5115 O O . LEU A 1 645 ? -18.240 -2.851 35.348 1.00 88.06 645 LEU A O 1
ATOM 5119 N N . THR A 1 646 ? -16.585 -4.277 34.816 1.00 90.06 646 THR A N 1
ATOM 5120 C CA . THR A 1 646 ? -17.094 -5.417 35.580 1.00 90.06 646 THR A CA 1
ATOM 5121 C C . THR A 1 646 ? -17.226 -5.106 37.074 1.00 90.06 646 THR A C 1
ATOM 5123 O O . THR A 1 646 ? -18.316 -5.330 37.606 1.00 90.06 646 THR A O 1
ATOM 5126 N N . PRO A 1 647 ? -16.206 -4.538 37.756 1.00 91.19 647 PRO A N 1
ATOM 5127 C CA . PRO A 1 647 ? -16.299 -4.231 39.182 1.00 91.19 647 PRO A CA 1
ATOM 5128 C C . PRO A 1 647 ? -17.379 -3.196 39.501 1.00 91.19 647 PRO A C 1
ATOM 5130 O O . PRO A 1 647 ? -18.132 -3.381 40.450 1.00 91.19 647 PRO A O 1
ATOM 5133 N N . ILE A 1 648 ? -17.519 -2.159 38.665 1.00 91.75 648 ILE A N 1
ATOM 5134 C CA . ILE A 1 648 ? -18.554 -1.119 38.808 1.00 91.75 648 ILE A CA 1
ATOM 5135 C C . ILE A 1 648 ? -19.947 -1.728 38.763 1.00 91.75 648 ILE A C 1
ATOM 5137 O O . ILE A 1 648 ? -20.765 -1.522 39.663 1.00 91.75 648 ILE A O 1
ATOM 5141 N N . LEU A 1 649 ? -20.218 -2.505 37.718 1.00 92.31 649 LEU A N 1
ATOM 5142 C CA . LEU A 1 649 ? -21.532 -3.093 37.534 1.00 92.31 649 LEU A CA 1
ATOM 5143 C C . LEU A 1 649 ? -21.847 -4.122 38.620 1.00 92.31 649 LEU A C 1
ATOM 5145 O O . LEU A 1 649 ? -22.969 -4.156 39.115 1.00 92.31 649 LEU A O 1
ATOM 5149 N N . ALA A 1 650 ? -20.861 -4.933 39.011 1.00 93.69 650 ALA A N 1
ATOM 5150 C CA . ALA A 1 650 ? -21.026 -5.942 40.046 1.00 93.69 650 ALA A CA 1
ATOM 5151 C C . ALA A 1 650 ? -21.255 -5.324 41.434 1.00 93.69 650 ALA A C 1
ATOM 5153 O O . ALA A 1 650 ? -22.201 -5.723 42.114 1.00 93.69 650 ALA A O 1
ATOM 5154 N N . SER A 1 651 ? -20.461 -4.319 41.825 1.00 94.50 651 SER A N 1
ATOM 5155 C CA . SER A 1 651 ? -20.658 -3.568 43.072 1.00 94.50 651 SER A CA 1
ATOM 5156 C C . SER A 1 651 ? -22.036 -2.911 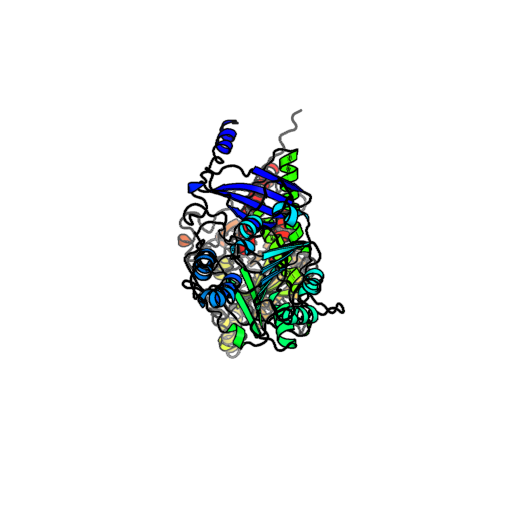43.113 1.00 94.50 651 SER A C 1
ATOM 5158 O O . SER A 1 651 ? -22.773 -3.066 44.085 1.00 94.50 651 SER A O 1
ATOM 5160 N N . THR A 1 652 ? -22.423 -2.232 42.031 1.00 95.19 652 THR A N 1
ATOM 5161 C CA . THR A 1 652 ? -23.708 -1.526 41.966 1.00 95.19 652 THR A CA 1
ATOM 5162 C C . THR A 1 652 ? -24.899 -2.490 41.950 1.00 95.19 652 THR A C 1
ATOM 5164 O O . THR A 1 652 ? -25.916 -2.244 42.596 1.00 95.19 652 THR A O 1
ATOM 5167 N N . ALA A 1 653 ? -24.788 -3.625 41.256 1.00 95.56 653 ALA A N 1
ATOM 5168 C CA . ALA A 1 653 ? -25.823 -4.655 41.263 1.00 95.56 653 ALA A CA 1
ATOM 5169 C C . ALA A 1 653 ? -25.980 -5.298 42.646 1.00 95.56 653 ALA A C 1
ATOM 5171 O O . ALA A 1 653 ? -27.110 -5.505 43.087 1.00 95.56 653 ALA A O 1
ATOM 5172 N N . LYS A 1 654 ? -24.871 -5.561 43.349 1.00 94.62 654 LYS A N 1
ATOM 5173 C CA . LYS A 1 654 ? -24.890 -6.083 44.720 1.00 94.62 654 LYS A CA 1
ATOM 5174 C C . LYS A 1 654 ? -25.578 -5.107 45.678 1.00 94.62 654 LYS A C 1
ATOM 5176 O O . LYS A 1 654 ? -26.445 -5.533 46.434 1.00 94.62 654 LYS A O 1
ATOM 5181 N N . GLU A 1 655 ? -25.261 -3.814 45.587 1.00 94.88 655 GLU A N 1
ATOM 5182 C CA . GLU A 1 655 ? -25.938 -2.743 46.340 1.00 94.88 655 GLU A CA 1
ATOM 5183 C C . GLU A 1 655 ? -27.446 -2.695 46.044 1.00 94.88 655 GLU A C 1
ATOM 5185 O O . GLU A 1 655 ? -28.275 -2.504 46.932 1.00 94.88 655 GLU A O 1
ATOM 5190 N N . ALA A 1 656 ? -27.836 -2.916 44.787 1.00 95.19 656 ALA A N 1
ATOM 5191 C CA . ALA A 1 656 ? -29.239 -2.988 44.391 1.00 95.19 656 ALA A CA 1
ATOM 5192 C C . ALA A 1 656 ? -29.947 -4.296 44.818 1.00 95.19 656 ALA A C 1
ATOM 5194 O O . ALA A 1 656 ? -31.144 -4.440 44.557 1.00 95.19 656 ALA A O 1
ATOM 5195 N N . GLY A 1 657 ? -29.244 -5.231 45.472 1.00 95.75 657 GLY A N 1
ATOM 5196 C CA . GLY A 1 657 ? -29.777 -6.521 45.917 1.00 95.75 657 GLY A CA 1
ATOM 5197 C C . GLY A 1 657 ? -29.878 -7.574 44.809 1.00 95.75 657 GLY A C 1
ATOM 5198 O O . GLY A 1 657 ? -30.723 -8.465 44.887 1.00 95.75 657 GLY A O 1
ATOM 5199 N N . TYR A 1 658 ? -29.066 -7.464 43.756 1.00 97.19 658 TYR A N 1
ATOM 5200 C CA . TYR A 1 658 ? -29.076 -8.357 42.596 1.00 97.19 658 TYR A CA 1
ATOM 5201 C C . TYR A 1 658 ? -27.858 -9.284 42.562 1.00 97.19 658 TYR A C 1
ATOM 5203 O O . TYR A 1 658 ? -26.802 -9.011 43.128 1.00 97.19 658 TYR A O 1
ATOM 5211 N N . SER A 1 659 ? -28.021 -10.411 41.874 1.00 95.62 659 SER A N 1
ATOM 5212 C CA . SER A 1 659 ? -26.982 -11.421 41.659 1.00 95.62 659 SER A CA 1
ATOM 5213 C C . SER A 1 659 ? -26.305 -11.225 40.312 1.00 95.62 659 SER A C 1
ATOM 5215 O O . SER A 1 659 ? -26.960 -10.835 39.344 1.00 95.62 659 SER A O 1
ATOM 5217 N N . VAL A 1 660 ? -25.007 -11.523 40.250 1.00 95.56 660 VAL A N 1
ATOM 5218 C CA . VAL A 1 660 ? -24.177 -11.263 39.073 1.00 95.56 660 VAL A CA 1
ATOM 5219 C C . VAL A 1 660 ? -23.314 -12.468 38.723 1.00 95.56 660 VAL A C 1
ATOM 5221 O O . VAL A 1 660 ? -22.737 -13.095 39.609 1.00 95.56 660 VAL A O 1
ATOM 5224 N N . VAL A 1 661 ? -23.181 -12.750 37.427 1.00 95.00 661 VAL A N 1
ATOM 5225 C CA . VAL A 1 661 ? -22.156 -13.647 36.878 1.00 95.00 661 VAL A CA 1
ATOM 5226 C C . VAL A 1 661 ? -21.510 -13.000 35.655 1.00 95.00 661 VAL A C 1
ATOM 5228 O O . VAL A 1 661 ? -22.160 -12.258 34.916 1.00 95.00 661 VAL A O 1
ATOM 5231 N N . VAL A 1 662 ? -20.222 -13.253 35.451 1.00 92.88 662 VAL A N 1
ATOM 5232 C CA . VAL A 1 662 ? -19.432 -12.680 34.360 1.00 92.88 662 VAL A CA 1
ATOM 5233 C C . VAL A 1 662 ? -19.111 -13.778 33.356 1.00 92.88 662 VAL A C 1
ATOM 5235 O O . VAL A 1 662 ? -18.671 -14.858 33.741 1.00 92.88 662 VAL A O 1
ATOM 5238 N N . GLY A 1 663 ? -19.341 -13.504 32.075 1.00 89.94 663 GLY A N 1
ATOM 5239 C CA . GLY A 1 663 ? -18.949 -14.372 30.969 1.00 89.94 663 GLY A CA 1
ATOM 5240 C C . GLY A 1 663 ? -17.858 -13.714 30.136 1.00 89.94 663 GLY A C 1
ATOM 5241 O O . GLY A 1 663 ? -17.994 -12.547 29.759 1.00 89.94 663 GLY A O 1
ATOM 5242 N N . THR A 1 664 ? -16.795 -14.460 29.837 1.00 84.88 664 THR A N 1
ATOM 5243 C CA . THR A 1 664 ? -15.692 -13.991 28.987 1.00 84.88 664 THR A CA 1
ATOM 5244 C C . THR A 1 664 ? -15.506 -14.928 27.806 1.00 84.88 664 THR A C 1
ATOM 5246 O O . THR A 1 664 ? -15.404 -16.137 27.978 1.00 84.88 664 THR A O 1
ATOM 5249 N N . ASP A 1 665 ? -15.414 -14.357 26.610 1.00 81.94 665 ASP A N 1
ATOM 5250 C CA . ASP A 1 665 ? -15.083 -15.074 25.386 1.00 81.94 665 ASP A CA 1
ATOM 5251 C C . ASP A 1 665 ? -13.843 -14.463 24.734 1.00 81.94 665 ASP A C 1
ATOM 5253 O O . ASP A 1 665 ? -13.793 -13.269 24.426 1.00 81.94 665 ASP A O 1
ATOM 5257 N N . THR A 1 666 ? -12.828 -15.301 24.536 1.00 69.50 666 THR A N 1
ATOM 5258 C CA . THR A 1 666 ? -11.545 -14.944 23.921 1.00 69.50 666 THR A CA 1
ATOM 5259 C C . THR A 1 666 ? -11.524 -15.160 22.411 1.00 69.50 666 THR A C 1
ATOM 5261 O O . THR A 1 666 ? -10.497 -14.886 21.796 1.00 69.50 666 THR A O 1
ATOM 5264 N N . ALA A 1 667 ? -12.630 -15.606 21.802 1.00 60.47 667 ALA A N 1
ATOM 5265 C CA . ALA A 1 667 ? -12.783 -15.824 20.361 1.00 60.47 667 ALA A CA 1
ATOM 5266 C C . ALA A 1 667 ? -11.710 -16.744 19.728 1.00 60.47 667 ALA A C 1
ATOM 5268 O O . ALA A 1 667 ? -11.401 -16.626 18.546 1.00 60.47 667 ALA A O 1
ATOM 5269 N N . THR A 1 668 ? -11.131 -17.671 20.499 1.00 63.06 668 THR A N 1
ATOM 5270 C CA . THR A 1 668 ? -10.091 -18.618 20.052 1.00 63.06 668 THR A CA 1
ATOM 5271 C C . THR A 1 668 ? -10.666 -20.019 19.857 1.00 63.06 668 THR A C 1
ATOM 5273 O O . THR A 1 668 ? -10.318 -20.950 20.578 1.00 63.06 668 THR A O 1
ATOM 5276 N N . TRP A 1 669 ? -11.585 -20.187 18.905 1.00 68.25 669 TRP A N 1
ATOM 5277 C CA . TRP A 1 669 ? -12.261 -21.469 18.683 1.00 68.25 669 TRP A CA 1
ATOM 5278 C C . TRP A 1 669 ? -11.527 -22.329 17.617 1.00 68.25 669 TRP A C 1
ATOM 5280 O O . TRP A 1 669 ? -11.078 -21.792 16.606 1.00 68.25 669 TRP A O 1
ATOM 5290 N N . PRO A 1 670 ? -11.353 -23.657 17.797 1.00 54.34 670 PRO A N 1
ATOM 5291 C CA . PRO A 1 670 ? -10.543 -24.493 16.886 1.00 54.34 670 PRO A CA 1
ATOM 5292 C C . PRO A 1 670 ? -11.097 -24.641 15.455 1.00 54.34 670 PRO A C 1
ATOM 5294 O O . PRO A 1 670 ? -10.358 -24.926 14.513 1.00 54.34 670 PRO A O 1
ATOM 5297 N N . ASP A 1 671 ? -12.406 -24.468 15.296 1.00 59.56 671 ASP A N 1
ATOM 5298 C CA . ASP A 1 671 ? -13.193 -24.582 14.064 1.00 59.56 671 ASP A CA 1
ATOM 5299 C C . ASP A 1 671 ? -13.278 -23.261 13.264 1.00 59.56 671 ASP A C 1
ATOM 5301 O O . ASP A 1 671 ? -14.074 -23.139 12.330 1.00 59.56 671 ASP A O 1
ATOM 5305 N N . ASP A 1 672 ? -12.458 -22.266 13.618 1.00 55.69 672 ASP A N 1
ATOM 5306 C CA . ASP A 1 672 ? -12.759 -20.847 13.391 1.00 55.69 672 ASP A CA 1
ATOM 5307 C C . ASP A 1 672 ? -11.831 -20.133 12.400 1.00 55.69 672 ASP A C 1
ATOM 5309 O O . ASP A 1 672 ? -11.496 -18.966 12.583 1.00 55.69 672 ASP A O 1
ATOM 5313 N N . ARG A 1 673 ? -11.390 -20.823 11.338 1.00 46.72 673 ARG A N 1
ATOM 5314 C CA . ARG A 1 673 ? -10.362 -20.255 10.446 1.00 46.72 673 ARG A CA 1
ATOM 5315 C C . ARG A 1 673 ? -10.759 -18.948 9.748 1.00 46.72 673 ARG A C 1
ATOM 5317 O O . ARG A 1 673 ? -9.836 -18.217 9.437 1.00 46.72 673 ARG A O 1
ATOM 5324 N N . ASP A 1 674 ? -12.051 -18.610 9.611 1.00 51.47 674 ASP A N 1
ATOM 5325 C CA . ASP A 1 674 ? -12.503 -17.389 8.905 1.00 51.47 674 ASP A CA 1
ATOM 5326 C C . ASP A 1 674 ? -13.887 -16.842 9.357 1.00 51.47 674 ASP A C 1
ATOM 5328 O O . ASP A 1 674 ? -14.736 -16.480 8.536 1.00 51.47 674 ASP A O 1
ATOM 5332 N N . ARG A 1 675 ? -14.188 -16.762 10.666 1.00 59.28 675 ARG A N 1
ATOM 5333 C CA . ARG A 1 675 ? -15.428 -16.102 11.151 1.00 59.28 675 ARG A CA 1
ATOM 5334 C C . ARG A 1 675 ? -15.067 -14.872 11.988 1.00 59.28 675 ARG A C 1
ATOM 5336 O O . ARG A 1 675 ? -14.431 -14.997 13.020 1.00 59.28 675 ARG A O 1
ATOM 5343 N N . ASP A 1 676 ? -15.466 -13.678 11.536 1.00 62.06 676 ASP A N 1
ATOM 5344 C CA . ASP A 1 676 ? -15.274 -12.350 12.180 1.00 62.06 676 ASP A CA 1
ATOM 5345 C C . ASP A 1 676 ? -15.970 -12.250 13.559 1.00 62.06 676 ASP A C 1
ATOM 5347 O O . ASP A 1 676 ? -16.978 -11.551 13.746 1.00 62.06 676 ASP A O 1
ATOM 5351 N N . ARG A 1 677 ? -15.473 -13.035 14.512 1.00 75.00 677 ARG A N 1
ATOM 5352 C CA . ARG A 1 677 ? -15.909 -13.108 15.898 1.00 75.00 677 ARG A CA 1
ATOM 5353 C C . ARG A 1 677 ? -14.947 -12.310 16.748 1.00 75.00 677 ARG A C 1
ATOM 5355 O O . ARG A 1 677 ? -13.733 -12.387 16.572 1.00 75.00 677 ARG A O 1
ATOM 5362 N N . PHE A 1 678 ? -15.484 -11.514 17.661 1.00 73.12 678 PHE A N 1
ATOM 5363 C CA . PHE A 1 678 ? -14.663 -10.674 18.519 1.00 73.12 678 PHE A CA 1
ATOM 5364 C C . PHE A 1 678 ? -14.721 -11.140 19.959 1.00 73.12 678 PHE A C 1
ATOM 5366 O O . PHE A 1 678 ? -15.793 -11.470 20.462 1.00 73.12 678 PHE A O 1
ATOM 5373 N N . THR A 1 679 ? -13.584 -11.003 20.644 1.00 75.62 679 THR A N 1
ATOM 5374 C CA . THR A 1 679 ? -13.533 -11.154 22.094 1.00 75.62 679 THR A CA 1
ATOM 5375 C C . THR A 1 679 ? -14.567 -10.256 22.760 1.00 75.62 679 THR A C 1
ATOM 5377 O O . THR A 1 679 ? -14.822 -9.117 22.315 1.00 75.62 679 THR A O 1
ATOM 5380 N N . SER A 1 680 ? -15.201 -10.798 23.798 1.00 83.25 680 SER A N 1
ATOM 5381 C CA . SER A 1 680 ? -16.215 -10.080 24.548 1.00 83.25 680 SER A CA 1
ATOM 5382 C C . SER A 1 680 ? -16.274 -10.462 26.022 1.00 83.25 680 SER A C 1
ATOM 5384 O O . SER A 1 680 ? -15.955 -11.572 26.430 1.00 83.25 680 SER A O 1
ATOM 5386 N N . TRP A 1 681 ? -16.716 -9.494 26.808 1.00 86.31 681 TRP A N 1
ATOM 5387 C CA . TRP A 1 681 ? -16.964 -9.545 28.236 1.00 86.31 681 TRP A CA 1
ATOM 5388 C C . TRP A 1 681 ? -18.392 -9.098 28.440 1.00 86.31 681 TRP A C 1
ATOM 5390 O O . TRP A 1 681 ? -18.803 -8.052 27.922 1.00 86.31 681 TRP A O 1
ATOM 5400 N N . TRP A 1 682 ? -19.123 -9.908 29.186 1.00 91.62 682 TRP A N 1
ATOM 5401 C CA . TRP A 1 682 ? -20.512 -9.663 29.497 1.00 91.62 682 TRP A CA 1
ATOM 5402 C C . TRP A 1 682 ? -20.766 -9.892 30.973 1.00 91.62 682 TRP A C 1
ATOM 5404 O O . TRP A 1 682 ? -20.248 -10.833 31.573 1.00 91.62 682 TRP A O 1
ATOM 5414 N N . VAL A 1 683 ? -21.614 -9.048 31.541 1.00 93.75 683 VAL A N 1
ATOM 5415 C CA . VAL A 1 683 ? -22.072 -9.171 32.920 1.00 93.75 683 VAL A CA 1
ATOM 5416 C C . VAL A 1 683 ? -23.565 -9.444 32.899 1.00 93.75 683 VAL A C 1
ATOM 5418 O O . VAL A 1 683 ? -24.350 -8.640 32.391 1.00 93.75 683 VAL A O 1
ATOM 5421 N N . MET A 1 684 ? -23.944 -10.591 33.449 1.00 95.50 684 MET A N 1
ATOM 5422 C CA . MET A 1 684 ? -25.334 -10.997 33.598 1.00 95.50 684 MET A CA 1
ATOM 5423 C C . MET A 1 684 ? -25.803 -10.605 34.991 1.00 95.50 684 MET A C 1
ATOM 5425 O O . MET A 1 684 ? -25.162 -10.971 35.974 1.00 95.50 684 MET A O 1
ATOM 5429 N N . VAL A 1 685 ? -26.915 -9.883 35.077 1.00 96.69 685 VAL A N 1
ATOM 5430 C CA . VAL A 1 685 ? -27.511 -9.436 36.341 1.00 96.69 685 VAL A CA 1
ATOM 5431 C C . VAL A 1 685 ? -28.928 -9.987 36.443 1.00 96.69 685 VAL A C 1
ATOM 5433 O O . VAL A 1 685 ? -29.725 -9.829 35.519 1.00 96.69 685 VAL A O 1
ATOM 5436 N N . ALA A 1 686 ? -29.262 -10.615 37.565 1.00 96.81 686 ALA A N 1
ATOM 5437 C CA . ALA A 1 686 ? -30.600 -11.141 37.827 1.00 96.81 686 ALA A CA 1
ATOM 5438 C C . ALA A 1 686 ? -31.039 -10.871 39.267 1.00 96.81 686 ALA A C 1
ATOM 5440 O O . ALA A 1 686 ? -30.225 -10.529 40.124 1.00 96.81 686 ALA A O 1
ATOM 5441 N N . ARG A 1 687 ? -32.335 -11.035 39.559 1.00 96.19 687 ARG A N 1
ATOM 5442 C CA . ARG A 1 687 ? -32.866 -10.784 40.910 1.00 96.19 687 ARG A CA 1
ATOM 5443 C C . ARG A 1 687 ? -32.307 -11.769 41.929 1.00 96.19 687 ARG A C 1
ATOM 5445 O O . ARG A 1 687 ? -32.022 -11.370 43.051 1.00 96.19 687 ARG A O 1
ATOM 5452 N N . LYS A 1 688 ? -32.177 -13.044 41.554 1.00 94.94 688 LYS A N 1
ATOM 5453 C CA . LYS A 1 688 ? -31.713 -14.113 42.445 1.00 94.94 688 LYS A CA 1
ATOM 5454 C C . LYS A 1 688 ? -30.633 -14.960 41.765 1.00 94.94 688 LYS A C 1
ATOM 5456 O O . LYS A 1 688 ? -30.656 -15.091 40.541 1.00 94.94 688 LYS A O 1
ATOM 5461 N N . PRO A 1 689 ? -29.748 -15.630 42.527 1.00 92.31 689 PRO A N 1
ATOM 5462 C CA . PRO A 1 689 ? -28.735 -16.513 41.946 1.00 92.31 689 PRO A CA 1
ATOM 5463 C C . PRO A 1 689 ? -29.348 -17.656 41.122 1.00 92.31 689 PRO A C 1
ATOM 5465 O O . PRO A 1 689 ? -28.795 -18.049 40.100 1.00 92.31 689 PRO A O 1
ATOM 5468 N N . ALA A 1 690 ? -30.527 -18.145 41.527 1.00 91.94 690 ALA A N 1
ATOM 5469 C CA . ALA A 1 690 ? -31.260 -19.204 40.834 1.00 91.94 690 ALA A CA 1
ATOM 5470 C C . ALA A 1 690 ? -31.646 -18.845 39.386 1.00 91.94 690 ALA A C 1
ATOM 5472 O O . ALA A 1 690 ? -31.729 -19.732 38.543 1.00 91.94 690 ALA A O 1
ATOM 5473 N N . ASP A 1 691 ? -31.822 -17.559 39.069 1.00 90.69 691 ASP A N 1
ATOM 5474 C CA . ASP A 1 691 ? -32.171 -17.107 37.714 1.00 90.69 691 ASP A CA 1
ATOM 5475 C C . ASP A 1 691 ? -30.971 -17.219 36.745 1.00 90.69 691 ASP A C 1
ATOM 5477 O O . ASP A 1 691 ? -31.135 -17.363 35.527 1.00 90.69 691 ASP A O 1
ATOM 5481 N N . LEU A 1 692 ? -29.754 -17.196 37.302 1.00 89.75 692 LEU A N 1
ATOM 5482 C CA . LEU A 1 692 ? -28.480 -17.390 36.601 1.00 89.75 692 LEU A CA 1
ATOM 5483 C C . LEU A 1 692 ? -27.996 -18.846 36.671 1.00 89.75 692 LEU A C 1
ATOM 5485 O O . LEU A 1 692 ? -27.101 -19.237 35.919 1.00 89.75 692 LEU A O 1
ATOM 5489 N N . ALA A 1 693 ? -28.599 -19.664 37.539 1.00 77.69 693 ALA A N 1
ATOM 5490 C CA . ALA A 1 693 ? -28.297 -21.082 37.632 1.00 77.69 693 ALA A CA 1
ATOM 5491 C C . ALA A 1 693 ? -28.632 -21.790 36.305 1.00 77.69 693 ALA A C 1
ATOM 5493 O O . ALA A 1 693 ? -29.622 -21.491 35.631 1.00 77.69 693 ALA A O 1
ATOM 5494 N N . GLY A 1 694 ? -27.768 -22.722 35.899 1.00 75.56 694 GLY A N 1
ATOM 5495 C CA . GLY A 1 694 ? -27.921 -23.476 34.652 1.00 75.56 694 GLY A CA 1
ATOM 5496 C C . GLY A 1 694 ? -27.332 -22.813 33.403 1.00 75.56 694 GLY A C 1
ATOM 5497 O O . GLY A 1 694 ? -27.421 -23.404 32.328 1.00 75.56 694 GLY A O 1
ATOM 5498 N N . LEU A 1 695 ? -26.697 -21.639 33.516 1.00 84.19 695 LEU A N 1
ATOM 5499 C CA . LEU A 1 695 ? -25.806 -21.146 32.464 1.00 84.19 695 LEU A CA 1
ATOM 5500 C C . LEU A 1 695 ? -24.604 -22.092 32.340 1.00 84.19 695 LEU A C 1
ATOM 5502 O O . LEU A 1 695 ? -23.821 -22.254 33.273 1.00 84.19 695 LEU A O 1
ATOM 5506 N N . LYS A 1 696 ? -24.491 -22.757 31.189 1.00 84.75 696 LYS A N 1
ATOM 5507 C CA . LYS A 1 696 ? -23.411 -23.702 30.881 1.00 84.75 696 LYS A CA 1
ATOM 5508 C C . LYS A 1 696 ? -22.417 -23.062 29.922 1.00 84.75 696 LYS A C 1
ATOM 5510 O O . LYS A 1 696 ? -22.766 -22.127 29.203 1.00 84.75 696 LYS A O 1
ATOM 5515 N N . ALA A 1 697 ? -21.184 -23.555 29.923 1.00 84.56 697 ALA A N 1
ATOM 5516 C CA . ALA A 1 697 ? -20.225 -23.190 28.891 1.00 84.56 697 ALA A CA 1
ATOM 5517 C C . ALA A 1 697 ? -20.723 -23.683 27.514 1.00 84.56 697 ALA A C 1
ATOM 5519 O O . ALA A 1 697 ? -21.365 -24.739 27.444 1.00 84.56 697 ALA A O 1
ATOM 5520 N N . PRO A 1 698 ? -20.448 -22.948 26.425 1.00 82.50 698 PRO A N 1
ATOM 5521 C CA . PRO A 1 698 ? -20.776 -23.412 25.087 1.00 82.50 698 PRO A CA 1
ATOM 5522 C C . PRO A 1 698 ? -19.985 -24.686 24.735 1.00 82.50 698 PRO A C 1
ATOM 5524 O O . PRO A 1 698 ? -18.843 -24.847 25.184 1.00 82.50 698 PRO A O 1
ATOM 5527 N N . PRO A 1 699 ? -20.550 -25.597 23.917 1.00 78.19 699 PRO A N 1
ATOM 5528 C CA . PRO A 1 699 ? -19.849 -26.803 23.491 1.00 78.19 699 PRO A CA 1
ATOM 5529 C C . PRO A 1 699 ? -18.483 -26.490 22.865 1.00 78.19 699 PRO A C 1
ATOM 5531 O O . PRO A 1 699 ? -18.370 -25.644 21.978 1.00 78.19 699 PRO A O 1
ATOM 5534 N N . GLY A 1 700 ? -17.445 -27.198 23.317 1.00 76.25 700 GLY A N 1
ATOM 5535 C CA . GLY A 1 700 ? -16.074 -27.047 22.820 1.00 76.25 700 GLY A CA 1
ATOM 5536 C C . GLY A 1 700 ? -15.218 -26.005 23.546 1.00 76.25 700 GLY A C 1
ATOM 5537 O O . GLY A 1 700 ? -14.066 -25.839 23.155 1.00 76.25 700 GLY A O 1
ATOM 5538 N N . TYR A 1 701 ? -15.733 -25.332 24.586 1.00 77.38 701 TYR A N 1
ATOM 5539 C CA . TYR A 1 701 ? -14.982 -24.308 25.331 1.00 77.38 701 TYR A CA 1
ATOM 5540 C C . TYR A 1 701 ? -13.656 -24.834 25.904 1.00 77.38 701 TYR A C 1
ATOM 5542 O O . TYR A 1 701 ? -12.622 -24.194 25.745 1.00 77.38 701 TYR A O 1
ATOM 5550 N N . GLU A 1 702 ? -13.654 -26.052 26.452 1.00 71.69 702 GLU A N 1
ATOM 5551 C CA . GLU A 1 702 ? -12.449 -26.722 26.975 1.00 71.69 702 GLU A CA 1
ATOM 5552 C C . GLU A 1 702 ? -11.335 -26.857 25.920 1.00 71.69 702 GLU A C 1
ATOM 5554 O O . GLU A 1 702 ? -10.152 -26.803 26.235 1.00 71.69 702 GLU A O 1
ATOM 5559 N N . LYS A 1 703 ? -11.703 -26.985 24.638 1.00 69.25 703 LYS A N 1
ATOM 5560 C CA . LYS A 1 703 ? -10.749 -27.060 23.519 1.00 69.25 703 LYS A CA 1
ATOM 5561 C C . LYS A 1 703 ? -10.336 -25.683 22.996 1.00 69.25 703 LYS A C 1
ATOM 5563 O O . LYS A 1 703 ? -9.324 -25.580 22.311 1.00 69.25 703 LYS A O 1
ATOM 5568 N N . ALA A 1 704 ? -11.129 -24.647 23.270 1.00 63.81 704 ALA A N 1
ATOM 5569 C CA . ALA A 1 704 ? -10.880 -23.273 22.838 1.00 63.81 704 ALA A CA 1
ATOM 5570 C C . ALA A 1 704 ? -9.848 -22.549 23.724 1.00 63.81 704 ALA A C 1
ATOM 5572 O O . ALA A 1 704 ? -9.224 -21.579 23.286 1.00 63.81 704 ALA A O 1
ATOM 5573 N N . GLN A 1 705 ? -9.633 -23.029 24.954 1.00 64.81 705 GLN A N 1
ATOM 5574 C CA . GLN A 1 705 ? -8.612 -22.519 25.870 1.00 64.81 705 GLN A CA 1
ATOM 5575 C C . GLN A 1 705 ? -7.777 -23.653 26.490 1.00 64.81 705 GLN A C 1
ATOM 5577 O O . GLN A 1 705 ? -7.836 -23.865 27.696 1.00 64.81 705 GLN A O 1
ATOM 5582 N N . PRO A 1 706 ? -6.930 -24.355 25.711 1.00 56.22 706 PRO A N 1
ATOM 5583 C CA . PRO A 1 706 ? -6.132 -25.469 26.238 1.00 56.22 706 PRO A CA 1
ATOM 5584 C C . PRO A 1 706 ? -5.073 -25.038 27.274 1.00 56.22 706 PRO A C 1
ATOM 5586 O O . PRO A 1 706 ? -4.406 -25.882 27.861 1.00 56.22 706 PRO A O 1
ATOM 5589 N N . TRP A 1 707 ? -4.899 -23.729 27.483 1.00 55.66 707 TRP A N 1
ATOM 5590 C CA . TRP A 1 707 ? -3.933 -23.109 28.397 1.00 55.66 707 TRP A CA 1
ATOM 5591 C C . TRP A 1 707 ? -4.571 -22.533 29.674 1.00 55.66 707 TRP A C 1
ATOM 5593 O O . TRP A 1 707 ? -3.857 -21.926 30.471 1.00 55.66 707 TRP A O 1
ATOM 5603 N N . SER A 1 708 ? -5.893 -22.646 29.860 1.00 63.72 708 SER A N 1
ATOM 5604 C CA . SER A 1 708 ? -6.588 -22.080 31.022 1.00 63.72 708 SER A CA 1
ATOM 5605 C C . SER A 1 708 ? -7.690 -22.997 31.543 1.00 63.72 708 SER A C 1
ATOM 5607 O O . SER A 1 708 ? -8.593 -23.366 30.801 1.00 63.72 708 SER A O 1
ATOM 5609 N N . ASP A 1 709 ? -7.668 -23.258 32.850 1.00 67.44 709 ASP A N 1
ATOM 5610 C CA . ASP A 1 709 ? -8.750 -23.949 33.566 1.00 67.44 709 ASP A CA 1
ATOM 5611 C C . ASP A 1 709 ? -9.872 -22.985 34.010 1.00 67.44 709 ASP A C 1
ATOM 5613 O O . ASP A 1 709 ? -10.739 -23.340 34.811 1.00 67.44 709 ASP A O 1
ATOM 5617 N N . ALA A 1 710 ? -9.852 -21.729 33.544 1.00 69.62 710 ALA A N 1
ATOM 5618 C CA . ALA A 1 710 ? -10.824 -20.727 33.959 1.00 69.62 710 ALA A CA 1
ATOM 5619 C C . ALA A 1 710 ? -12.229 -21.066 33.418 1.00 69.62 710 ALA A C 1
ATOM 5621 O O . ALA A 1 710 ? -12.409 -21.197 32.200 1.00 69.62 710 ALA A O 1
ATOM 5622 N N . PRO A 1 711 ? -13.256 -21.164 34.285 1.00 82.94 711 PRO A N 1
ATOM 5623 C CA . PRO A 1 711 ? -14.604 -21.466 33.830 1.00 82.94 711 PRO A CA 1
ATOM 5624 C C . PRO A 1 711 ? -15.160 -20.334 32.959 1.00 82.94 711 PRO A C 1
ATOM 5626 O O . PRO A 1 711 ? -14.868 -19.162 33.180 1.00 82.94 711 PRO A O 1
ATOM 5629 N N . PHE A 1 712 ? -16.002 -20.679 31.979 1.00 86.12 712 PHE A N 1
ATOM 5630 C CA . PHE A 1 712 ? -16.620 -19.699 31.070 1.00 86.12 712 PHE A CA 1
ATOM 5631 C C . PHE A 1 712 ? -17.463 -18.653 31.817 1.00 86.12 712 PHE A C 1
ATOM 5633 O O . PHE A 1 712 ? -17.492 -17.479 31.445 1.00 86.12 712 PHE A O 1
ATOM 5640 N N . TRP A 1 713 ? -18.144 -19.095 32.879 1.00 90.31 713 TRP A N 1
ATOM 5641 C CA . TRP A 1 713 ? -18.918 -18.261 33.792 1.00 90.31 713 TRP A CA 1
ATOM 5642 C C . TRP A 1 713 ? -18.191 -18.166 35.130 1.00 90.31 713 TRP A C 1
ATOM 5644 O O . TRP A 1 713 ? -17.977 -19.185 35.787 1.00 90.31 713 TRP A O 1
ATOM 5654 N N . VAL A 1 714 ? -17.845 -16.951 35.549 1.00 90.06 714 VAL A N 1
ATOM 5655 C CA . VAL A 1 714 ? -17.120 -16.696 36.801 1.00 90.06 714 VAL A CA 1
ATOM 5656 C C . VAL A 1 714 ? -17.898 -15.739 37.704 1.00 90.06 714 VAL A C 1
ATOM 5658 O O . VAL A 1 714 ? -18.605 -14.855 37.205 1.00 90.06 714 VAL A O 1
ATOM 5661 N N . PRO A 1 715 ? -17.789 -15.871 39.038 1.00 89.50 715 PRO A N 1
ATOM 5662 C CA . PRO A 1 715 ? -18.269 -14.830 39.938 1.00 89.50 715 PRO A CA 1
ATOM 5663 C C . PRO A 1 715 ? -17.492 -13.522 39.696 1.00 89.50 715 PRO A C 1
ATOM 5665 O O . PRO A 1 715 ? -16.319 -13.565 39.317 1.00 89.50 715 PRO A O 1
ATOM 5668 N N . PRO A 1 716 ? -18.112 -12.349 39.909 1.00 88.56 716 PRO A N 1
ATOM 5669 C CA . PRO A 1 716 ? -17.411 -11.079 39.765 1.00 88.56 716 PRO A CA 1
ATOM 5670 C C . PRO A 1 716 ? -16.291 -10.937 40.806 1.00 88.56 716 PRO A C 1
ATOM 5672 O O . PRO A 1 716 ? -16.454 -11.302 41.970 1.00 88.56 716 PRO A O 1
ATOM 5675 N N . THR A 1 717 ? -15.167 -10.348 40.399 1.00 85.19 717 THR A N 1
ATOM 5676 C CA . THR A 1 717 ? -14.008 -10.057 41.258 1.00 85.19 717 THR A CA 1
ATOM 5677 C C . THR A 1 717 ? -13.784 -8.551 41.395 1.00 85.19 717 THR A C 1
ATOM 5679 O O . THR A 1 717 ? -14.232 -7.777 40.551 1.00 85.19 717 THR A O 1
ATOM 5682 N N . GLY A 1 718 ? -13.058 -8.124 42.435 1.00 82.56 718 GLY A N 1
ATOM 5683 C CA . GLY A 1 718 ? -12.648 -6.720 42.597 1.00 82.56 718 GLY A CA 1
ATOM 5684 C C . GLY A 1 718 ? -13.774 -5.753 42.981 1.00 82.56 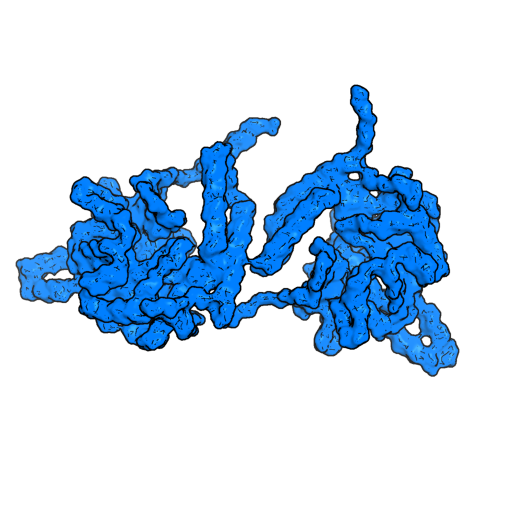718 GLY A C 1
ATOM 5685 O O . GLY A 1 718 ? -13.640 -4.556 42.752 1.00 82.56 718 GLY A O 1
ATOM 5686 N N . MET A 1 719 ? -14.881 -6.256 43.538 1.00 88.44 719 MET A N 1
ATOM 5687 C CA . MET A 1 719 ? -15.979 -5.424 44.042 1.00 88.44 719 MET A CA 1
ATOM 5688 C C . MET A 1 719 ? -15.539 -4.617 45.271 1.00 88.44 719 MET A C 1
ATOM 5690 O O . MET A 1 719 ? -14.997 -5.181 46.218 1.00 88.44 719 MET A O 1
ATOM 5694 N N . ASP A 1 720 ? -15.836 -3.322 45.257 1.00 88.69 720 ASP A N 1
ATOM 5695 C CA . ASP A 1 720 ? -15.551 -2.352 46.321 1.00 88.69 720 ASP A CA 1
ATOM 5696 C C . ASP A 1 720 ? -16.689 -1.314 46.392 1.00 88.69 720 ASP A C 1
ATOM 5698 O O . ASP A 1 720 ? -17.379 -1.085 45.388 1.00 88.69 720 ASP A O 1
ATOM 5702 N N . GLU A 1 721 ? -16.896 -0.691 47.555 1.00 87.88 721 GLU A N 1
ATOM 5703 C CA . GLU A 1 721 ? -17.892 0.368 47.756 1.00 87.88 721 GLU A CA 1
ATOM 5704 C C . GLU A 1 721 ? -17.633 1.585 46.862 1.00 87.88 721 GLU A C 1
ATOM 5706 O O . GLU A 1 721 ? -18.577 2.173 46.334 1.00 87.88 721 GLU A O 1
ATOM 5711 N N . LYS A 1 722 ? -16.364 1.919 46.589 1.00 87.00 722 LYS A N 1
ATOM 5712 C CA . LYS A 1 722 ? -16.001 3.057 45.724 1.00 87.00 722 LYS A CA 1
ATOM 5713 C C . LYS A 1 722 ? -16.453 2.910 44.268 1.00 87.00 722 LYS A C 1
ATOM 5715 O O . LYS A 1 722 ? -16.428 3.878 43.510 1.00 87.00 722 LYS A O 1
ATOM 5720 N N . PHE A 1 723 ? -16.830 1.697 43.863 1.00 90.44 723 PHE A N 1
ATOM 5721 C CA . PHE A 1 723 ? -17.334 1.387 42.527 1.00 90.44 723 PHE A CA 1
ATOM 5722 C C . PHE A 1 723 ? -18.864 1.370 42.443 1.00 90.44 723 PHE A C 1
ATOM 5724 O O . PHE A 1 723 ? -19.407 1.126 41.366 1.00 90.44 723 PHE A O 1
ATOM 5731 N N . ILE A 1 724 ? -19.569 1.624 43.549 1.00 92.25 724 ILE A N 1
ATOM 5732 C CA . ILE A 1 724 ? -21.028 1.739 43.558 1.00 92.25 724 ILE A CA 1
ATOM 5733 C C . ILE A 1 724 ? -21.410 3.067 42.917 1.00 92.25 724 ILE A C 1
ATOM 5735 O O . ILE A 1 724 ? -21.130 4.133 43.464 1.00 92.25 724 ILE A O 1
ATOM 5739 N N . TRP A 1 725 ? -22.087 3.008 41.773 1.00 92.69 725 TRP A N 1
ATOM 5740 C CA . TRP A 1 725 ? -22.529 4.212 41.086 1.00 92.69 725 TRP A CA 1
ATOM 5741 C C . TRP A 1 725 ? -23.966 4.594 41.431 1.00 92.69 725 TRP A C 1
ATOM 5743 O O . TRP A 1 725 ? -24.875 3.755 41.469 1.00 92.69 725 TRP A O 1
ATOM 5753 N N . ARG A 1 726 ? -24.188 5.893 41.640 1.00 92.38 726 ARG A N 1
ATOM 5754 C CA . ARG A 1 726 ? -25.506 6.490 41.914 1.00 92.38 726 ARG A CA 1
ATOM 5755 C C . ARG A 1 726 ? -25.712 7.723 41.045 1.00 92.38 726 ARG A C 1
ATOM 5757 O O . ARG A 1 726 ? -24.744 8.385 40.674 1.00 92.38 726 ARG A O 1
ATOM 5764 N N . ASP A 1 727 ? -26.962 8.042 40.729 1.00 90.44 727 ASP A N 1
ATOM 5765 C CA . ASP A 1 727 ? -27.297 9.221 39.912 1.00 90.44 727 ASP A CA 1
ATOM 5766 C C . ASP A 1 727 ? -26.851 10.546 40.553 1.00 90.44 727 ASP A C 1
ATOM 5768 O O . ASP A 1 727 ? -26.524 11.501 39.851 1.00 90.44 727 ASP A O 1
ATOM 5772 N N . ASN A 1 728 ? -26.851 10.609 41.885 1.00 86.25 728 ASN A N 1
ATOM 5773 C CA . ASN A 1 728 ? -26.588 11.812 42.677 1.00 86.25 728 ASN A CA 1
ATOM 5774 C C . ASN A 1 728 ? -25.227 11.798 43.395 1.00 86.25 728 ASN A C 1
ATOM 5776 O O . ASN A 1 728 ? -25.037 12.562 44.339 1.00 86.25 728 ASN A O 1
ATOM 5780 N N . ALA A 1 729 ? -24.300 10.933 42.977 1.00 79.81 729 ALA A N 1
ATOM 5781 C CA . ALA A 1 729 ? -22.972 10.814 43.570 1.00 79.81 729 ALA A CA 1
ATOM 5782 C C . ALA A 1 729 ? -21.867 11.027 42.529 1.00 79.81 729 ALA A C 1
ATOM 5784 O O . ALA A 1 729 ? -22.063 10.818 41.328 1.00 79.81 729 ALA A O 1
ATOM 5785 N N . GLU A 1 730 ? -20.682 11.420 42.997 1.00 75.56 730 GLU A N 1
ATOM 5786 C CA . GLU A 1 730 ? -19.491 11.417 42.156 1.00 75.56 730 GLU A CA 1
ATOM 5787 C C . GLU A 1 730 ? -19.045 9.971 41.914 1.00 75.56 730 GLU A C 1
ATOM 5789 O O . GLU A 1 730 ? -18.686 9.237 42.833 1.00 75.56 730 GLU A O 1
ATOM 5794 N N . ASN A 1 731 ? -19.094 9.555 40.652 1.00 83.44 731 ASN A N 1
ATOM 5795 C CA . ASN A 1 731 ? -18.835 8.183 40.244 1.00 83.44 731 ASN A CA 1
ATOM 5796 C C . ASN A 1 731 ? -17.387 8.046 39.757 1.00 83.44 731 ASN A C 1
ATOM 5798 O O . ASN A 1 731 ? -17.000 8.628 38.739 1.00 83.44 731 ASN A O 1
ATOM 5802 N N . SER A 1 732 ? -16.581 7.273 40.486 1.00 80.62 732 SER A N 1
ATOM 5803 C CA . SER A 1 732 ? -15.151 7.120 40.210 1.00 80.62 732 SER A CA 1
ATOM 5804 C C . SER A 1 732 ? -14.860 6.032 39.173 1.00 80.62 732 SER A C 1
ATOM 5806 O O . SER A 1 732 ? -15.497 4.979 39.139 1.00 80.62 732 SER A O 1
ATOM 5808 N N . PHE A 1 733 ? -13.830 6.285 38.364 1.00 81.69 733 PHE A N 1
ATOM 5809 C CA . PHE A 1 733 ? -13.163 5.304 37.500 1.00 81.69 733 PHE A CA 1
ATOM 5810 C C . PHE A 1 733 ? -11.807 4.843 38.056 1.00 81.69 733 PHE A C 1
ATOM 5812 O O . PHE A 1 733 ? -11.135 4.007 37.449 1.00 81.69 733 PHE A O 1
ATOM 5819 N N . ARG A 1 734 ? -11.356 5.397 39.189 1.00 84.50 734 ARG A N 1
ATOM 5820 C CA . ARG A 1 734 ? -10.047 5.056 39.763 1.00 84.50 734 ARG A CA 1
ATOM 5821 C C . ARG A 1 734 ? -10.036 3.617 40.254 1.00 84.50 734 ARG A C 1
ATOM 5823 O O . ARG A 1 734 ? -10.852 3.242 41.084 1.00 84.50 734 ARG A O 1
ATOM 5830 N N . GLY A 1 735 ? -9.079 2.836 39.775 1.00 82.25 735 GLY A N 1
ATOM 5831 C CA . GLY A 1 735 ? -8.953 1.409 40.064 1.00 82.25 735 GLY A CA 1
ATOM 5832 C C . GLY A 1 735 ? -9.506 0.510 38.958 1.00 82.25 735 GLY A C 1
ATOM 5833 O O . GLY A 1 735 ? -9.291 -0.695 39.021 1.00 82.25 735 GLY A O 1
ATOM 5834 N N . VAL A 1 736 ? -10.163 1.072 37.934 1.00 84.62 736 VAL A N 1
ATOM 5835 C CA . VAL A 1 736 ? -10.677 0.308 36.786 1.00 84.62 736 VAL A CA 1
ATOM 5836 C C . VAL A 1 736 ? -10.109 0.747 35.435 1.00 84.62 736 VAL A C 1
ATOM 5838 O O . VAL A 1 736 ? -10.535 0.223 34.410 1.00 84.62 736 VAL A O 1
ATOM 5841 N N . TYR A 1 737 ? -9.143 1.670 35.374 1.00 82.75 737 TYR A N 1
ATOM 5842 C CA . TYR A 1 737 ? -8.486 2.001 34.104 1.00 82.75 737 TYR A CA 1
ATOM 5843 C C . TYR A 1 737 ? -7.633 0.814 33.621 1.00 82.75 737 TYR A C 1
ATOM 5845 O O . TYR A 1 737 ? -6.698 0.396 34.305 1.00 82.75 737 TYR A O 1
ATOM 5853 N N . ARG A 1 738 ? -7.943 0.285 32.434 1.00 75.81 738 ARG A N 1
ATOM 5854 C CA . ARG A 1 738 ? -7.141 -0.707 31.693 1.00 75.81 738 ARG A CA 1
ATOM 5855 C C . ARG A 1 738 ? -6.074 -0.031 30.832 1.00 75.81 738 ARG A C 1
ATOM 5857 O O . ARG A 1 738 ? -4.954 -0.523 30.733 1.00 75.81 738 ARG A O 1
ATOM 5864 N N . SER A 1 739 ? -6.422 1.102 30.232 1.00 72.38 739 SER A N 1
ATOM 5865 C CA . SER A 1 739 ? -5.534 1.947 29.434 1.00 72.38 739 SER A CA 1
ATOM 5866 C C . SER A 1 739 ? -5.976 3.411 29.556 1.00 72.38 739 SER A C 1
ATOM 5868 O O . SER A 1 739 ? -7.094 3.688 29.997 1.00 72.38 739 SER A O 1
ATOM 5870 N N . ASP A 1 740 ? -5.087 4.357 29.253 1.00 75.62 740 ASP A N 1
ATOM 5871 C CA . ASP A 1 740 ? -5.393 5.781 29.367 1.00 75.62 740 ASP A CA 1
ATOM 5872 C C . ASP A 1 740 ? -6.184 6.237 28.126 1.00 75.62 740 ASP A C 1
ATOM 5874 O O . ASP A 1 740 ? -5.649 6.228 27.009 1.00 75.62 740 ASP A O 1
ATOM 5878 N N . PRO A 1 741 ? -7.454 6.652 28.294 1.00 66.94 741 PRO A N 1
ATOM 5879 C CA . PRO A 1 741 ? -8.307 7.041 27.176 1.00 66.94 741 PRO A CA 1
ATOM 5880 C C . PRO A 1 741 ? -7.795 8.279 26.425 1.00 66.94 741 PRO A C 1
ATOM 5882 O O . PRO A 1 741 ? -8.156 8.469 25.264 1.00 66.94 741 PRO A O 1
ATOM 5885 N N . THR A 1 742 ? -6.955 9.118 27.042 1.00 66.25 742 THR A N 1
ATOM 5886 C CA . THR A 1 742 ? -6.373 10.301 26.389 1.00 66.25 742 THR A CA 1
ATOM 5887 C C . THR A 1 742 ? -5.209 9.933 25.471 1.00 66.25 742 THR A C 1
ATOM 5889 O O . THR A 1 742 ? -5.077 10.487 24.380 1.00 66.25 742 THR A O 1
ATOM 5892 N N . ILE A 1 743 ? -4.409 8.939 25.857 1.00 61.72 743 ILE A N 1
ATOM 5893 C CA . ILE A 1 743 ? -3.260 8.460 25.078 1.00 61.72 743 ILE A CA 1
ATOM 5894 C C . ILE A 1 743 ? -3.727 7.635 23.879 1.00 61.72 743 ILE A C 1
ATOM 5896 O O . ILE A 1 743 ? -3.178 7.742 22.782 1.00 61.72 743 ILE A O 1
ATOM 5900 N N . ASP A 1 744 ? -4.800 6.866 24.028 1.00 54.25 744 ASP A N 1
ATOM 5901 C CA . ASP A 1 744 ? -5.355 6.117 22.905 1.00 54.25 744 ASP A CA 1
ATOM 5902 C C . ASP A 1 744 ? -6.088 7.016 21.886 1.00 54.25 744 ASP A C 1
ATOM 5904 O O . ASP A 1 744 ? -6.311 6.567 20.766 1.00 54.25 744 ASP A O 1
ATOM 5908 N N . LEU A 1 745 ? -6.377 8.302 22.162 1.00 57.44 745 LEU A N 1
ATOM 5909 C CA . LEU A 1 745 ? -6.745 9.269 21.104 1.00 57.44 745 LEU A CA 1
ATOM 5910 C C . LEU A 1 745 ? -5.588 9.489 20.122 1.00 57.44 745 LEU A C 1
ATOM 5912 O O . LEU A 1 745 ? -5.809 9.614 18.912 1.00 57.44 745 LEU A O 1
ATOM 5916 N N . PHE A 1 746 ? -4.349 9.471 20.617 1.00 53.62 746 PHE A N 1
ATOM 5917 C CA . PHE A 1 746 ? -3.162 9.439 19.770 1.00 53.62 746 PHE A CA 1
ATOM 5918 C C . PHE A 1 746 ? -3.081 8.105 19.015 1.00 53.62 746 PHE A C 1
ATOM 5920 O O . PHE A 1 746 ? -2.893 8.105 17.803 1.00 53.62 746 PHE A O 1
ATOM 5927 N N . GLY A 1 747 ? -3.360 6.976 19.675 1.00 54.94 747 GLY A N 1
ATOM 5928 C CA . GLY A 1 747 ? -3.492 5.661 19.026 1.00 54.94 747 GLY A CA 1
ATOM 5929 C C . GLY A 1 747 ? -4.581 5.601 17.941 1.00 54.94 747 GLY A C 1
ATOM 5930 O O . GLY A 1 747 ? -4.376 5.000 16.886 1.00 54.94 747 GLY A O 1
ATOM 5931 N N . ASN A 1 748 ? -5.709 6.282 18.142 1.00 54.28 748 ASN A N 1
ATOM 5932 C CA . ASN A 1 748 ? -6.787 6.442 17.168 1.00 54.28 748 ASN A CA 1
ATOM 5933 C C . ASN A 1 748 ? -6.378 7.379 16.037 1.00 54.28 748 ASN A C 1
ATOM 5935 O O . ASN A 1 748 ? -6.789 7.161 14.906 1.00 54.28 748 ASN A O 1
ATOM 5939 N N . SER A 1 749 ? -5.545 8.384 16.302 1.00 52.97 749 SER A N 1
ATOM 5940 C CA . SER A 1 749 ? -4.977 9.255 15.266 1.00 52.97 749 SER A CA 1
ATOM 5941 C C . SER A 1 749 ? -3.952 8.503 14.422 1.00 52.97 749 SER A C 1
ATOM 5943 O O . SER A 1 749 ? -3.969 8.610 13.202 1.00 52.97 749 SER A O 1
ATOM 5945 N N . VAL A 1 750 ? -3.140 7.646 15.045 1.00 55.31 750 VAL A N 1
ATOM 5946 C CA . VAL A 1 750 ? -2.244 6.706 14.362 1.00 55.31 750 VAL A CA 1
ATOM 5947 C C . VAL A 1 750 ? -3.041 5.658 13.594 1.00 55.31 750 VAL A C 1
ATOM 5949 O O . VAL A 1 750 ? -2.670 5.328 12.477 1.00 55.31 750 VAL A O 1
ATOM 5952 N N . SER A 1 751 ? -4.165 5.172 14.121 1.00 54.78 751 SER A N 1
ATOM 5953 C CA . SER A 1 751 ? -5.057 4.245 13.411 1.00 54.78 751 SER A CA 1
ATOM 5954 C C . SER A 1 751 ? -5.790 4.934 12.261 1.00 54.78 751 SER A C 1
ATOM 5956 O O . SER A 1 751 ? -5.894 4.356 11.192 1.00 54.78 751 SER A O 1
ATOM 5958 N N . LYS A 1 752 ? -6.221 6.190 12.420 1.00 54.66 752 LYS A N 1
ATOM 5959 C CA . LYS A 1 752 ? -6.767 7.033 11.346 1.00 54.66 752 LYS A CA 1
ATOM 5960 C C . LYS A 1 752 ? -5.716 7.324 10.290 1.00 54.66 752 LYS A C 1
ATOM 5962 O O . LYS A 1 752 ? -6.043 7.257 9.119 1.00 54.66 752 LYS A O 1
ATOM 5967 N N . LEU A 1 753 ? -4.469 7.574 10.678 1.00 51.81 753 LEU A N 1
ATOM 5968 C CA . LEU A 1 753 ? -3.344 7.695 9.757 1.00 51.81 753 LEU A CA 1
ATOM 5969 C C . LEU A 1 753 ? -3.065 6.357 9.066 1.00 51.81 753 LEU A C 1
ATOM 5971 O O . LEU A 1 753 ? -2.865 6.334 7.866 1.00 51.81 753 LEU A O 1
ATOM 5975 N N . THR A 1 754 ? -3.119 5.235 9.783 1.00 53.97 754 THR A N 1
ATOM 5976 C CA . THR A 1 754 ? -2.926 3.880 9.237 1.00 53.97 754 THR A CA 1
ATOM 5977 C C . THR A 1 754 ? -4.037 3.517 8.255 1.00 53.97 754 THR A C 1
ATOM 5979 O O . THR A 1 754 ? -3.759 2.959 7.199 1.00 53.97 754 THR A O 1
ATOM 5982 N N . ASN A 1 755 ? -5.283 3.866 8.574 1.00 52.38 755 ASN A N 1
ATOM 5983 C CA . ASN A 1 755 ? -6.454 3.679 7.724 1.00 52.38 755 ASN A CA 1
ATOM 5984 C C . ASN A 1 755 ? -6.392 4.624 6.537 1.00 52.38 755 ASN A C 1
ATOM 5986 O O . ASN A 1 755 ? -6.517 4.169 5.416 1.00 52.38 755 ASN A O 1
ATOM 5990 N N . TRP A 1 756 ? -6.079 5.900 6.756 1.00 53.66 756 TRP A N 1
ATOM 5991 C CA . TRP A 1 756 ? -5.868 6.862 5.686 1.00 53.66 756 TRP A CA 1
ATOM 5992 C C . TRP A 1 756 ? -4.748 6.405 4.764 1.00 53.66 756 TRP A C 1
ATOM 5994 O O . TRP A 1 756 ? -4.939 6.457 3.562 1.00 53.66 756 TRP A O 1
ATOM 6004 N N . ILE A 1 757 ? -3.626 5.891 5.277 1.00 48.97 757 ILE A N 1
ATOM 6005 C CA . ILE A 1 757 ? -2.561 5.289 4.471 1.00 48.97 757 ILE A CA 1
ATOM 6006 C C . ILE A 1 757 ? -3.112 4.054 3.761 1.00 48.97 757 ILE A C 1
ATOM 6008 O O . ILE 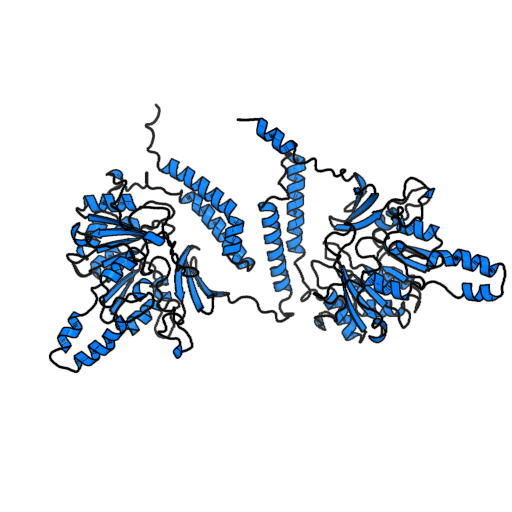A 1 757 ? -2.994 3.984 2.552 1.00 48.97 757 ILE A O 1
ATOM 6012 N N . SER A 1 758 ? -3.761 3.102 4.431 1.00 49.47 758 SER A N 1
ATOM 6013 C CA . SER A 1 758 ? -4.340 1.900 3.803 1.00 49.47 758 SER A CA 1
ATOM 6014 C C . SER A 1 758 ? -5.325 2.250 2.677 1.00 49.47 758 SER A C 1
ATOM 6016 O O . SER A 1 758 ? -5.202 1.738 1.566 1.00 49.47 758 SER A O 1
ATOM 6018 N N . ASP A 1 759 ? -6.218 3.207 2.900 1.00 47.97 759 ASP A N 1
ATOM 6019 C CA . ASP A 1 759 ? -7.201 3.715 1.943 1.00 47.97 759 ASP A CA 1
ATOM 6020 C C . ASP A 1 759 ? -6.539 4.544 0.843 1.00 47.97 759 ASP A C 1
ATOM 6022 O O . ASP A 1 759 ? -6.943 4.470 -0.319 1.00 47.97 759 ASP A O 1
ATOM 6026 N N . SER A 1 760 ? -5.473 5.274 1.184 1.00 43.19 760 SER A N 1
ATOM 6027 C CA . SER A 1 760 ? -4.637 6.083 0.288 1.00 43.19 760 SER A CA 1
ATOM 6028 C C . SER A 1 760 ? -3.572 5.275 -0.443 1.00 43.19 760 SER A C 1
ATOM 6030 O O . SER A 1 760 ? -2.947 5.805 -1.351 1.00 43.19 760 SER A O 1
ATOM 6032 N N . THR A 1 761 ? -3.395 3.989 -0.138 1.00 44.78 761 THR A N 1
ATOM 6033 C CA . THR A 1 761 ? -2.363 3.141 -0.754 1.00 44.78 761 THR A CA 1
ATOM 6034 C C . THR A 1 761 ? -2.905 1.860 -1.378 1.00 44.78 761 THR A C 1
ATOM 6036 O O . THR A 1 761 ? -2.376 1.389 -2.380 1.00 44.78 761 THR A O 1
ATOM 6039 N N . GLY A 1 762 ? -4.038 1.350 -0.893 1.00 45.22 762 GLY A N 1
ATOM 6040 C CA . GLY A 1 762 ? -4.616 0.068 -1.297 1.00 45.22 762 GLY A CA 1
ATOM 6041 C C . GLY A 1 762 ? -3.944 -1.128 -0.620 1.00 45.22 762 GLY A C 1
ATOM 6042 O O . GLY A 1 762 ? -4.316 -2.264 -0.906 1.00 45.22 762 GLY A O 1
ATOM 6043 N N . ILE A 1 763 ? -2.976 -0.892 0.276 1.00 47.66 763 ILE A N 1
ATOM 6044 C CA . ILE A 1 763 ? -2.418 -1.942 1.129 1.00 47.66 763 ILE A CA 1
ATOM 6045 C C . ILE A 1 763 ? -3.547 -2.462 2.024 1.00 47.66 763 ILE A C 1
ATOM 6047 O O . ILE A 1 763 ? -4.205 -1.647 2.680 1.00 47.66 763 ILE A O 1
ATOM 6051 N N . PRO A 1 764 ? -3.775 -3.788 2.097 1.00 49.97 764 PRO A N 1
ATOM 6052 C CA . PRO A 1 764 ? -4.741 -4.358 3.022 1.00 49.97 764 PRO A CA 1
ATOM 6053 C C . PRO A 1 764 ? -4.499 -3.844 4.440 1.00 49.97 764 PRO A C 1
ATOM 6055 O O . PRO A 1 764 ? -3.377 -3.872 4.944 1.00 49.97 764 PRO A O 1
ATOM 6058 N N . GLN A 1 765 ? -5.564 -3.387 5.092 1.00 49.72 765 GLN A N 1
ATOM 6059 C CA . GLN A 1 765 ? -5.513 -2.784 6.426 1.00 49.72 765 GLN A CA 1
ATOM 6060 C C . GLN A 1 765 ? -4.787 -3.685 7.438 1.00 49.72 765 GLN A C 1
ATOM 6062 O O . GLN A 1 765 ? -4.050 -3.188 8.280 1.00 49.72 765 GLN A O 1
ATOM 6067 N N . TYR A 1 766 ? -4.902 -5.009 7.287 1.00 48.50 766 TYR A N 1
ATOM 6068 C CA . TYR A 1 766 ? -4.170 -6.004 8.073 1.00 48.50 766 TYR A CA 1
ATOM 6069 C C . TYR A 1 766 ? -2.641 -5.933 7.896 1.00 48.50 766 TYR A C 1
ATOM 6071 O O . TYR A 1 766 ? -1.897 -5.982 8.874 1.00 48.50 766 TYR A O 1
ATOM 6079 N N . SER A 1 767 ? -2.152 -5.780 6.663 1.00 45.41 767 SER A N 1
ATOM 6080 C CA . SER A 1 767 ? -0.720 -5.625 6.382 1.00 45.41 767 SER A CA 1
ATOM 6081 C C . SER A 1 767 ? -0.190 -4.312 6.953 1.00 45.41 767 SER A C 1
ATOM 6083 O O . SER A 1 767 ? 0.872 -4.303 7.570 1.00 45.41 767 SER A O 1
ATOM 6085 N N . MET A 1 768 ? -0.966 -3.228 6.829 1.00 56.91 768 MET A N 1
ATOM 6086 C CA . MET A 1 768 ? -0.624 -1.960 7.472 1.00 56.91 768 MET A CA 1
ATOM 6087 C C . MET A 1 768 ? -0.627 -2.059 8.997 1.00 56.91 768 MET A C 1
ATOM 6089 O O . MET A 1 768 ? 0.260 -1.522 9.653 1.00 56.91 768 MET A O 1
ATOM 6093 N N . TYR A 1 769 ? -1.586 -2.784 9.564 1.00 54.00 769 TYR A N 1
ATOM 6094 C CA . TYR A 1 769 ? -1.675 -3.018 10.997 1.00 54.00 769 TYR A CA 1
ATOM 6095 C C . TYR A 1 769 ? -0.466 -3.805 11.525 1.00 54.00 769 TYR A C 1
ATOM 6097 O O . TYR A 1 769 ? 0.119 -3.389 12.520 1.00 54.00 769 TYR A O 1
ATOM 6105 N N . ARG A 1 770 ? -0.016 -4.867 10.832 1.00 50.25 770 ARG A N 1
ATOM 6106 C CA . ARG A 1 770 ? 1.243 -5.568 11.169 1.00 50.25 770 ARG A CA 1
ATOM 6107 C C . ARG A 1 770 ? 2.467 -4.657 11.084 1.00 50.25 770 ARG A C 1
ATOM 6109 O O . ARG A 1 770 ? 3.345 -4.741 11.930 1.00 50.25 770 ARG A O 1
ATOM 6116 N N . MET A 1 771 ? 2.546 -3.795 10.073 1.00 51.56 771 MET A N 1
ATOM 6117 C CA . MET A 1 771 ? 3.684 -2.880 9.907 1.00 51.56 771 MET A CA 1
ATOM 6118 C C . MET A 1 771 ? 3.713 -1.784 10.981 1.00 51.56 771 MET A C 1
ATOM 6120 O O . MET A 1 771 ? 4.782 -1.400 11.441 1.00 51.56 771 MET A O 1
ATOM 6124 N N . MET A 1 772 ? 2.542 -1.312 11.415 1.00 55.88 772 MET A N 1
ATOM 6125 C CA . MET A 1 772 ? 2.390 -0.328 12.494 1.00 55.88 772 MET A CA 1
ATOM 6126 C C . MET A 1 772 ? 2.384 -0.961 13.889 1.00 55.88 772 MET A C 1
ATOM 6128 O O . MET A 1 772 ? 2.316 -0.239 14.885 1.00 55.88 772 MET A O 1
ATOM 6132 N N . GLN A 1 773 ? 2.467 -2.290 13.975 1.00 53.69 773 GLN A N 1
ATOM 6133 C CA . GLN A 1 773 ? 2.388 -3.042 15.220 1.00 53.69 773 GLN A CA 1
ATOM 6134 C C . GLN A 1 773 ? 3.403 -2.560 16.270 1.00 53.69 773 GLN A C 1
ATOM 6136 O O . GLN A 1 773 ? 2.957 -2.303 17.384 1.00 53.69 773 GLN A O 1
ATOM 6141 N N . PRO A 1 774 ? 4.692 -2.295 15.962 1.00 53.06 774 PRO A N 1
ATOM 6142 C CA . PRO A 1 774 ? 5.641 -1.816 16.973 1.00 53.06 774 PRO A CA 1
ATOM 6143 C C . PRO A 1 774 ? 5.265 -0.442 17.550 1.00 53.06 774 PRO A C 1
ATOM 6145 O O . PRO A 1 774 ? 5.383 -0.201 18.751 1.00 53.06 774 PRO A O 1
ATOM 6148 N N . VAL A 1 775 ? 4.755 0.462 16.705 1.00 53.41 775 VAL A N 1
ATOM 6149 C CA . VAL A 1 775 ? 4.279 1.790 17.130 1.00 53.41 775 VAL A CA 1
ATOM 6150 C C . VAL A 1 775 ? 3.035 1.645 18.004 1.00 53.41 775 VAL A C 1
ATOM 6152 O O . VAL A 1 775 ? 2.934 2.267 19.060 1.00 53.41 775 VAL A O 1
ATOM 6155 N N . GLN A 1 776 ? 2.096 0.791 17.597 1.00 57.06 776 GLN A N 1
ATOM 6156 C CA . GLN A 1 776 ? 0.888 0.513 18.368 1.00 57.06 776 GLN A CA 1
ATOM 6157 C C . GLN A 1 776 ? 1.192 -0.189 19.696 1.00 57.06 776 GLN A C 1
ATOM 6159 O O . GLN A 1 776 ? 0.534 0.102 20.689 1.00 57.06 776 GLN A O 1
ATOM 6164 N N . GLU A 1 777 ? 2.172 -1.089 19.741 1.00 59.62 777 GLU A N 1
ATOM 6165 C CA . GLU A 1 777 ? 2.649 -1.746 20.962 1.00 59.62 777 GLU A CA 1
ATOM 6166 C C . GLU A 1 777 ? 3.320 -0.740 21.901 1.00 59.62 777 GLU A C 1
ATOM 6168 O O . GLU A 1 777 ? 3.030 -0.739 23.097 1.00 59.62 777 GLU A O 1
ATOM 6173 N N . GLY A 1 778 ? 4.126 0.182 21.366 1.00 61.34 778 GLY A N 1
ATOM 6174 C CA . GLY A 1 778 ? 4.709 1.286 22.130 1.00 61.34 778 GLY A CA 1
ATOM 6175 C C . GLY A 1 778 ? 3.650 2.206 22.746 1.00 61.34 778 GLY A C 1
ATOM 6176 O O . GLY A 1 778 ? 3.712 2.510 23.941 1.00 61.34 778 GLY A O 1
ATOM 6177 N N . ILE A 1 779 ? 2.633 2.588 21.964 1.00 61.88 779 ILE A N 1
ATOM 6178 C CA . ILE A 1 779 ? 1.494 3.385 22.446 1.00 61.88 779 ILE A CA 1
ATOM 6179 C C . ILE A 1 779 ? 0.715 2.608 23.512 1.00 61.88 779 ILE A C 1
ATOM 6181 O O . ILE A 1 779 ? 0.450 3.159 24.577 1.00 61.88 779 ILE A O 1
ATOM 6185 N N . ARG A 1 780 ? 0.419 1.319 23.293 1.00 60.94 780 ARG A N 1
ATOM 6186 C CA . ARG A 1 780 ? -0.263 0.467 24.286 1.00 60.94 780 ARG A CA 1
ATOM 6187 C C . ARG A 1 780 ? 0.528 0.344 25.584 1.00 60.94 780 ARG A C 1
ATOM 6189 O O . ARG A 1 780 ? -0.060 0.435 26.660 1.00 60.94 780 ARG A O 1
ATOM 6196 N N . ALA A 1 781 ? 1.845 0.162 25.510 1.00 67.62 781 ALA A N 1
ATOM 6197 C CA . ALA A 1 781 ? 2.705 0.061 26.687 1.00 67.62 781 ALA A CA 1
ATOM 6198 C C . ALA A 1 781 ? 2.746 1.378 27.478 1.00 67.62 781 ALA A C 1
ATOM 6200 O O . ALA A 1 781 ? 2.736 1.371 28.711 1.00 67.62 781 ALA A O 1
ATOM 6201 N N . TRP A 1 782 ? 2.762 2.519 26.784 1.00 69.56 782 TRP A N 1
ATOM 6202 C CA . TRP A 1 782 ? 2.678 3.833 27.416 1.00 69.56 782 TRP A CA 1
ATOM 6203 C C . TRP A 1 782 ? 1.299 4.098 28.031 1.00 69.56 782 TRP A C 1
ATOM 6205 O O . TRP A 1 782 ? 1.218 4.449 29.205 1.00 69.56 782 TRP A O 1
ATOM 6215 N N . SER A 1 783 ? 0.231 3.807 27.292 1.00 71.62 783 SER A N 1
ATOM 6216 C CA . SER A 1 783 ? -1.160 3.909 27.739 1.00 71.62 783 SER A CA 1
ATOM 6217 C C . SER A 1 783 ? -1.426 3.047 28.981 1.00 71.62 783 SER A C 1
ATOM 6219 O O . SER A 1 783 ? -2.003 3.513 29.961 1.00 71.62 783 SER A O 1
ATOM 6221 N N . SER A 1 784 ? -0.889 1.823 29.014 1.00 73.06 784 SER A N 1
ATOM 6222 C CA . SER A 1 784 ? -0.965 0.927 30.180 1.00 73.06 784 SER A CA 1
ATOM 6223 C C . SER A 1 784 ? -0.190 1.462 31.391 1.00 73.06 784 SER A C 1
ATOM 6225 O O . SER A 1 784 ? -0.589 1.240 32.533 1.00 73.06 784 SER A O 1
ATOM 6227 N N . ARG A 1 785 ? 0.938 2.160 31.175 1.00 78.25 785 ARG A N 1
ATOM 6228 C CA . ARG A 1 785 ? 1.679 2.831 32.258 1.00 78.25 785 ARG A CA 1
ATOM 6229 C C . ARG A 1 785 ? 0.878 3.989 32.840 1.00 78.25 785 ARG A C 1
ATOM 6231 O O . ARG A 1 785 ? 0.746 4.047 34.056 1.00 78.25 785 ARG A O 1
ATOM 6238 N N . SER A 1 786 ? 0.316 4.841 31.989 1.00 77.81 786 SER A N 1
ATOM 6239 C CA . SER A 1 786 ? -0.488 5.981 32.435 1.00 77.81 786 SER A CA 1
ATOM 6240 C C . SER A 1 786 ? -1.764 5.531 33.158 1.00 77.81 786 SER A C 1
ATOM 6242 O O . SER A 1 786 ? -2.094 6.043 34.223 1.00 77.81 786 SER A O 1
ATOM 6244 N N . ALA A 1 787 ? -2.421 4.462 32.693 1.00 79.00 787 ALA A N 1
ATOM 6245 C CA . ALA A 1 787 ? -3.554 3.866 33.406 1.00 79.00 787 ALA A CA 1
ATOM 6246 C C . ALA A 1 787 ? -3.210 3.433 34.840 1.00 79.00 787 ALA A C 1
ATOM 6248 O O . ALA A 1 787 ? -4.014 3.619 35.753 1.00 79.00 787 ALA A O 1
ATOM 6249 N N . ARG A 1 788 ? -2.000 2.899 35.073 1.00 83.00 788 ARG A N 1
ATOM 6250 C CA . ARG A 1 788 ? -1.539 2.583 36.436 1.00 83.00 788 ARG A CA 1
ATOM 6251 C C . ARG A 1 788 ? -1.412 3.828 37.308 1.00 83.00 788 ARG A C 1
ATOM 6253 O O . ARG A 1 788 ? -1.657 3.725 38.503 1.00 83.00 788 ARG A O 1
ATOM 6260 N N . GLU A 1 789 ? -1.042 4.971 36.740 1.00 81.88 789 GLU A N 1
ATOM 6261 C CA . GLU A 1 789 ? -0.981 6.247 37.460 1.00 81.88 789 GLU A CA 1
ATOM 6262 C C . GLU A 1 789 ? -2.382 6.790 37.752 1.00 81.88 789 GLU A C 1
ATOM 6264 O O . GLU A 1 789 ? -2.657 7.150 38.893 1.00 81.88 789 GLU A O 1
ATOM 6269 N N . LEU A 1 790 ? -3.297 6.744 36.777 1.00 80.50 790 LEU A N 1
ATOM 6270 C CA . LEU A 1 790 ? -4.706 7.127 36.953 1.00 80.50 790 LEU A CA 1
ATOM 6271 C C . LEU A 1 790 ? -5.431 6.280 38.011 1.00 80.50 790 LEU A C 1
ATOM 6273 O O . LEU A 1 790 ? -6.359 6.758 38.664 1.00 80.50 790 LEU A O 1
ATOM 6277 N N . ASN A 1 791 ? -5.007 5.028 38.189 1.00 85.94 791 ASN A N 1
ATOM 6278 C CA . ASN A 1 791 ? -5.531 4.126 39.212 1.00 85.94 791 ASN A CA 1
ATOM 6279 C C . ASN A 1 791 ? -4.954 4.364 40.618 1.00 85.94 791 ASN A C 1
ATOM 6281 O O . ASN A 1 791 ? -5.461 3.757 41.561 1.00 85.94 791 ASN A O 1
ATOM 6285 N N . ARG A 1 792 ? -3.914 5.194 40.794 1.00 82.75 792 ARG A N 1
ATOM 6286 C CA . ARG A 1 792 ? -3.368 5.475 42.132 1.00 82.75 792 ARG A CA 1
ATOM 6287 C C . ARG A 1 792 ? -4.341 6.335 42.932 1.00 82.75 792 ARG A C 1
ATOM 6289 O O . ARG A 1 792 ? -4.857 7.338 42.439 1.00 82.75 792 ARG A O 1
ATOM 6296 N N . GLU A 1 793 ? -4.545 5.953 44.188 1.00 74.31 793 GLU A N 1
ATOM 6297 C CA . GLU A 1 793 ? -5.190 6.828 45.164 1.00 74.31 793 GLU A CA 1
ATOM 6298 C C . GLU A 1 793 ? -4.311 8.075 45.372 1.00 74.31 793 GLU A C 1
ATOM 6300 O O . GLU A 1 793 ? -3.077 7.959 45.332 1.00 74.31 793 GLU A O 1
ATOM 6305 N N . PRO A 1 794 ? -4.895 9.266 45.585 1.00 61.25 794 PRO A N 1
ATOM 6306 C CA . PRO A 1 794 ? -4.120 10.439 45.956 1.00 61.25 794 PRO A CA 1
ATOM 6307 C C . PRO A 1 794 ? -3.321 10.113 47.221 1.00 61.25 794 PRO A C 1
ATOM 6309 O O . PRO A 1 794 ? -3.895 9.837 48.273 1.00 61.25 794 PRO A O 1
ATOM 6312 N N . THR A 1 795 ? -1.990 10.120 47.140 1.00 54.69 795 THR A N 1
ATOM 6313 C CA . THR A 1 795 ? -1.179 10.137 48.359 1.00 54.69 795 THR A CA 1
ATOM 6314 C C . THR A 1 795 ? -1.541 11.409 49.109 1.00 54.69 795 THR A C 1
ATOM 6316 O O . THR A 1 795 ? -1.537 12.477 48.490 1.00 54.69 795 THR A O 1
ATOM 6319 N N . ALA A 1 796 ? -1.860 11.291 50.404 1.00 44.56 796 ALA A N 1
ATOM 6320 C CA . ALA A 1 796 ? -2.088 12.440 51.275 1.00 44.56 796 ALA A CA 1
ATOM 6321 C C . ALA A 1 796 ? -1.025 13.515 50.986 1.00 44.56 796 ALA A C 1
ATOM 6323 O O . ALA A 1 796 ? 0.143 13.145 50.794 1.00 44.56 796 ALA A O 1
ATOM 6324 N N . PRO A 1 797 ? -1.408 14.802 50.881 1.00 40.97 797 PRO A N 1
ATOM 6325 C CA . PRO A 1 797 ? -0.452 15.859 50.592 1.00 40.97 797 PRO A CA 1
ATOM 6326 C C . PRO A 1 797 ? 0.693 15.734 51.597 1.00 40.97 797 PRO A C 1
ATOM 6328 O O . PRO A 1 797 ? 0.475 15.735 52.808 1.00 40.97 797 PRO A O 1
ATOM 6331 N N . LYS A 1 798 ? 1.911 15.521 51.092 1.00 39.66 798 LYS A N 1
ATOM 6332 C CA . LYS A 1 798 ? 3.098 15.654 51.929 1.00 39.66 798 LYS A CA 1
ATOM 6333 C C . LYS A 1 798 ? 3.157 17.133 52.302 1.00 39.66 798 LYS A C 1
ATOM 6335 O O . LYS A 1 798 ? 3.372 17.948 51.408 1.00 39.66 798 LYS A O 1
ATOM 6340 N N . ASN A 1 799 ? 2.840 17.421 53.567 1.00 35.25 799 ASN A N 1
ATOM 6341 C CA . ASN A 1 799 ? 2.951 18.741 54.189 1.00 35.25 799 ASN A CA 1
ATOM 6342 C C . ASN A 1 799 ? 4.298 19.397 53.894 1.00 35.25 799 ASN A C 1
ATOM 6344 O O . ASN A 1 799 ? 5.315 18.661 53.911 1.00 35.25 799 ASN A O 1
#